Protein AF-0000000073463285 (afdb_homodimer)

Solvent-accessible surface area (backbone atoms only — not comparable to full-atom values): 44184 Å² total; per-residue (Å²): 132,74,85,75,77,77,67,75,42,40,33,30,28,32,29,19,46,49,74,64,23,46,51,51,50,45,48,21,72,75,36,56,69,54,20,36,51,54,31,37,15,20,71,50,61,70,37,37,49,53,52,24,64,75,51,67,31,50,75,93,38,56,27,67,22,61,70,64,43,55,74,70,54,69,84,56,52,29,35,37,43,34,60,62,46,75,44,38,38,62,52,48,65,59,41,42,83,57,63,34,24,36,38,32,41,59,44,65,36,69,43,69,56,40,38,46,45,48,46,56,65,50,52,96,50,91,56,39,65,44,65,49,53,30,57,71,37,7,42,46,49,43,51,52,46,49,47,58,71,68,44,62,27,45,60,72,44,36,37,44,37,35,41,27,44,5,46,67,49,33,47,46,42,36,42,42,34,82,40,6,31,40,90,78,36,30,46,38,61,50,71,66,38,39,52,56,50,33,48,50,47,61,70,49,56,84,56,46,70,38,34,29,32,25,46,58,28,67,60,58,65,29,53,92,61,50,58,74,72,33,64,84,45,63,29,38,92,67,25,84,34,32,90,72,40,63,82,24,33,52,65,59,37,41,47,50,68,75,41,91,58,90,55,92,78,54,57,36,61,77,66,29,95,58,79,45,68,67,47,43,49,47,32,35,72,71,40,61,60,10,46,38,66,31,71,49,77,29,72,29,47,48,32,37,39,36,39,36,31,28,70,74,40,23,38,36,38,40,36,41,33,27,41,30,89,52,65,60,55,31,42,37,38,39,23,12,78,32,14,29,37,46,32,45,73,56,42,35,36,39,38,31,56,63,80,66,46,75,49,76,49,67,52,67,74,79,44,68,57,76,56,11,2,43,49,32,39,43,49,27,47,47,48,14,57,72,65,71,35,56,72,55,58,74,58,51,56,66,57,53,49,52,30,50,50,51,47,52,44,29,52,50,8,36,77,66,60,33,49,34,53,39,56,61,50,52,52,50,54,48,59,69,45,70,111,134,75,86,75,76,77,67,75,42,40,33,30,27,32,30,19,45,49,72,64,23,45,51,50,49,45,48,22,72,75,36,55,68,55,20,35,51,54,31,37,16,20,70,49,62,70,38,36,50,53,52,24,66,76,51,68,31,52,73,92,36,56,28,64,22,61,69,63,42,55,74,70,54,70,84,57,52,28,36,38,42,34,59,62,45,75,46,37,38,62,54,49,65,59,41,42,83,58,65,34,24,36,40,32,42,58,46,66,36,69,42,70,55,41,37,46,45,47,43,56,66,50,52,95,51,90,56,40,63,44,66,49,52,29,57,71,37,7,42,45,50,43,51,51,45,48,48,59,71,68,43,62,26,46,59,73,46,36,35,44,37,36,42,27,42,6,46,65,50,33,47,46,42,34,40,43,35,83,39,6,32,40,90,78,36,31,46,38,60,48,70,66,36,39,52,57,49,33,49,50,46,61,70,47,57,85,57,46,69,37,34,28,32,26,46,58,30,67,61,58,64,29,52,93,60,49,58,75,71,32,65,84,45,63,29,37,91,67,25,83,35,31,89,72,40,63,80,23,33,54,67,60,37,41,46,50,68,76,41,92,57,89,55,91,78,54,56,37,62,78,66,30,96,58,79,44,68,66,48,43,48,46,31,34,73,72,41,59,61,9,46,37,66,31,72,47,78,30,72,31,46,49,31,37,40,38,40,37,30,29,70,74,40,24,36,36,40,39,36,41,34,27,42,30,88,54,65,61,54,30,42,37,38,38,22,11,78,32,13,30,36,45,33,46,74,57,41,34,36,38,37,31,56,62,80,65,46,76,49,76,47,67,52,68,74,80,43,69,56,76,55,11,2,42,49,33,39,43,50,27,48,46,49,14,58,72,65,73,36,55,71,55,59,74,59,49,56,65,58,53,48,51,29,49,48,51,44,52,44,29,51,50,6,38,75,66,60,34,48,33,53,39,57,60,49,53,54,52,53,48,60,68,44,69,112

Nearest PDB structures (foldseek):
  6a3i-assembly1_B  TM=8.211E-01  e=4.403E-23  Pseudarthrobacter phenanthrenivorans Sphe3
  5yab-assembly1_A  TM=8.073E-01  e=1.203E-21  Paracoccus laeviglucosivorans
  6ktk-assembly1_A  TM=8.073E-01  e=1.268E-20  Paracoccus laeviglucosivorans
  1zh8-assembly1_B  TM=8.836E-01  e=2.769E-19  Thermotoga maritima MSB8
  1rye-assembly1_C  TM=8.029E-01  e=6.792E-19  Zymomonas mobilis

InterPro domains:
  IPR000683 Gfo/Idh/MocA-like oxidoreductase, N-terminal [PF01408] (12-133)
  IPR004104 Gfo/Idh/MocA-like oxidoreductase, C-terminal [PF02894] (145-418)
  IPR036291 NAD(P)-binding domain superfamily [SSF51735] (6-160)
  IPR051450 Gfo/Idh/MocA Oxidoreductases [PTHR43377] (6-418)

Sequence (870 aa):
MSIGETSRPVTLAIIGAGQRGSAYAAYAAKYPDLCKVVAVADPWKFRREKMSKMHNVPKENQYDGWKSFSEAGKICDAVAICTMDDTHAEVVSVFAPLGYHILCEKPMANSIKDCVTMVNSVRDTDLIFGIGHVMRYSPYNRAVKEVLESGILGDIINIQHIEPVGWQHFAHSYVRGNWRNEATTSFSLMAKCCHDLDILSYYMGKDAPRRVSSFGSLAHFKPSKKPKEAGNAKRCTDCAYERKCPYSAKKIYLEPVMSDAEDPERWAQHITDVVDIENVGKAIAEGPYGLCVYNGQNDVADNQVVNIEFESGATASITMVAFSEVVCNRSTRIHGTRGELIGNMESFTVFDFSTQEKKTVTPEHEGGGHGGGDLGLARAFVKAVADKDAKHLGVTPEDVLRSHLMVFASEASRKQSKVIDYVEFEKEQKAMYSKMSIGETSRPVTLAIIGAGQRGSAYAAYAAKYPDLCKVVAVADPWKFRREKMSKMHNVPKENQYDGWKSFSEAGKICDAVAICTMDDTHAEVVSVFAPLGYHILCEKPMANSIKDCVTMVNSVRDTDLIFGIGHVMRYSPYNRAVKEVLESGILGDIINIQHIEPVGWQHFAHSYVRGNWRNEATTSFSLMAKCCHDLDILSYYMGKDAPRRVSSFGSLAHFKPSKKPKEAGNAKRCTDCAYERKCPYSAKKIYLEPVMSDAEDPERWAQHITDVVDIENVGKAIAEGPYGLCVYNGQNDVADNQVVNIEFESGATASITMVAFSEVVCNRSTRIHGTRGELIGNMESFTVFDFSTQEKKTVTPEHEGGGHGGGDLGLARAFVKAVADKDAKHLGVTPEDVLRSHLMVFASEASRKQSKVIDYVEFEKEQKAMYSK

Structure (mmCIF, N/CA/C/O backbone):
data_AF-0000000073463285-model_v1
#
loop_
_entity.id
_entity.type
_entity.pdbx_description
1 polymer 'Streptomycin biosynthesis protein StrI'
#
loop_
_atom_site.group_PDB
_atom_site.id
_atom_site.type_symbol
_atom_site.label_atom_id
_atom_site.label_alt_id
_atom_site.label_comp_id
_atom_site.label_asym_id
_atom_site.label_entity_id
_atom_site.label_seq_id
_atom_site.pdbx_PDB_ins_code
_atom_site.Cartn_x
_atom_site.Cartn_y
_atom_site.Cartn_z
_atom_site.occupancy
_atom_site.B_iso_or_equiv
_atom_site.auth_seq_id
_atom_site.auth_comp_id
_atom_site.auth_asym_id
_atom_site.auth_atom_id
_atom_site.pdbx_PDB_model_num
ATOM 1 N N . MET A 1 1 ? -40.125 35.25 6.367 1 26.36 1 MET A N 1
ATOM 2 C CA . MET A 1 1 ? -38.781 35.281 6.926 1 26.36 1 MET A CA 1
ATOM 3 C C . MET A 1 1 ? -38.281 36.719 7.066 1 26.36 1 MET A C 1
ATOM 5 O O . MET A 1 1 ? -38.25 37.469 6.09 1 26.36 1 MET A O 1
ATOM 9 N N . SER A 1 2 ? -38.5 37.406 8.156 1 30.72 2 SER A N 1
ATOM 10 C CA . SER A 1 2 ? -38.094 38.75 8.477 1 30.72 2 SER A CA 1
ATOM 11 C C . SER A 1 2 ? -36.688 39.031 7.945 1 30.72 2 SER A C 1
ATOM 13 O O . SER A 1 2 ? -35.938 38.094 7.66 1 30.72 2 SER A O 1
ATOM 15 N N . ILE A 1 3 ? -36.312 40.344 7.805 1 36.81 3 ILE A N 1
ATOM 16 C CA . ILE A 1 3 ? -35 40.875 7.375 1 36.81 3 ILE A CA 1
ATOM 17 C C . ILE A 1 3 ? -33.906 40.094 8.07 1 36.81 3 ILE A C 1
ATOM 19 O O . ILE A 1 3 ? -33.969 39.844 9.273 1 36.81 3 ILE A O 1
ATOM 23 N N . GLY A 1 4 ? -33 39.375 7.324 1 36.84 4 GLY A N 1
ATOM 24 C CA . GLY A 1 4 ? -31.828 38.562 7.609 1 36.84 4 GLY A CA 1
ATOM 25 C C . GLY A 1 4 ? -30.938 39.188 8.672 1 36.84 4 GLY A C 1
ATOM 26 O O . GLY A 1 4 ? -30.359 40.25 8.469 1 36.84 4 GLY A O 1
ATOM 27 N N . GLU A 1 5 ? -31.266 39.344 9.875 1 40.16 5 GLU A N 1
ATOM 28 C CA . GLU A 1 5 ? -30.359 39.844 10.922 1 40.16 5 GLU A CA 1
ATOM 29 C C . GLU A 1 5 ? -28.906 39.531 10.57 1 40.16 5 GLU A C 1
ATOM 31 O O . GLU A 1 5 ? -28.516 38.375 10.422 1 40.16 5 GLU A O 1
ATOM 36 N N . THR A 1 6 ? -28.234 40.281 9.656 1 49.91 6 THR A N 1
ATOM 37 C CA . THR A 1 6 ? -26.875 40.25 9.133 1 49.91 6 THR A CA 1
ATOM 38 C C . THR A 1 6 ? -25.891 39.875 10.242 1 49.91 6 THR A C 1
ATOM 40 O O . THR A 1 6 ? -25.641 40.688 11.148 1 49.91 6 THR A O 1
ATOM 43 N N . SER A 1 7 ? -25.797 38.688 10.75 1 70.94 7 SER A N 1
ATOM 44 C CA . SER A 1 7 ? -24.922 38.188 11.797 1 70.94 7 SER A CA 1
ATOM 45 C C . SER A 1 7 ? -23.5 38.719 11.625 1 70.94 7 SER A C 1
ATOM 47 O O . SER A 1 7 ? -23.031 38.906 10.5 1 70.94 7 SER A O 1
ATOM 49 N N . ARG A 1 8 ? -23 39.594 12.68 1 91.38 8 ARG A N 1
ATOM 50 C CA . ARG A 1 8 ? -21.641 40.125 12.688 1 91.38 8 ARG A CA 1
ATOM 51 C C . ARG A 1 8 ? -20.625 39.062 12.383 1 91.38 8 ARG A C 1
ATOM 53 O O . ARG A 1 8 ? -20.875 37.875 12.609 1 91.38 8 ARG A O 1
ATOM 60 N N . PRO A 1 9 ? -19.609 39.5 11.727 1 97.62 9 PRO A N 1
ATOM 61 C CA . PRO A 1 9 ? -18.562 38.5 11.461 1 97.62 9 PRO A CA 1
ATOM 62 C C . PRO A 1 9 ? -18 37.875 12.742 1 97.62 9 PRO A C 1
ATOM 64 O O . PRO A 1 9 ? -18 38.531 13.797 1 97.62 9 PRO A O 1
ATOM 67 N N . VAL A 1 10 ? -17.609 36.719 12.609 1 98.56 10 VAL A N 1
ATOM 68 C CA . VAL A 1 10 ? -16.875 36.062 13.688 1 98.56 10 VAL A CA 1
ATOM 69 C C . VAL A 1 10 ? -15.516 36.75 13.867 1 98.56 10 VAL A C 1
ATOM 71 O O . VAL A 1 10 ? -14.773 36.938 12.898 1 98.56 10 VAL A O 1
ATOM 74 N N . THR A 1 11 ? -15.234 37.219 15.055 1 98.69 11 THR A N 1
ATOM 75 C CA . THR A 1 11 ? -13.945 37.844 15.336 1 98.69 11 THR A CA 1
ATOM 76 C C . THR A 1 11 ? -12.93 36.781 15.781 1 98.69 11 THR A C 1
ATOM 78 O O . THR A 1 11 ? -13.234 35.938 16.625 1 98.69 11 THR A O 1
ATOM 81 N N . LEU A 1 12 ? -11.75 36.812 15.148 1 98.69 12 LEU A N 1
ATOM 82 C CA . LEU A 1 12 ? -10.75 35.781 15.297 1 98.69 12 LEU A CA 1
ATOM 83 C C . LEU A 1 12 ? -9.398 36.344 15.703 1 98.69 12 LEU A C 1
ATOM 85 O O . LEU A 1 12 ? -8.969 37.375 15.156 1 98.69 12 LEU A O 1
ATOM 89 N N . ALA A 1 13 ? -8.781 35.812 16.703 1 98.81 13 ALA A N 1
ATOM 90 C CA . ALA A 1 13 ? -7.387 36.094 17.016 1 98.81 13 ALA A CA 1
ATOM 91 C C . ALA A 1 13 ? -6.469 35 16.5 1 98.81 13 ALA A C 1
ATOM 93 O O . ALA A 1 13 ? -6.797 33.812 16.594 1 98.81 13 ALA A O 1
ATOM 94 N N . ILE A 1 14 ? -5.297 35.375 15.984 1 98.81 14 ILE A N 1
ATOM 95 C CA . ILE A 1 14 ? -4.309 34.438 15.492 1 98.81 14 ILE A CA 1
ATOM 96 C C . ILE A 1 14 ? -3.164 34.312 16.484 1 98.81 14 ILE A C 1
ATOM 98 O O . ILE A 1 14 ? -2.465 35.281 16.781 1 98.81 14 ILE A O 1
ATOM 102 N N . ILE A 1 15 ? -3.045 33.125 17.062 1 98.62 15 ILE A N 1
ATOM 103 C CA . ILE A 1 15 ? -1.922 32.812 17.938 1 98.62 15 ILE A CA 1
ATOM 104 C C . ILE A 1 15 ? -0.877 32.031 17.156 1 98.62 15 ILE A C 1
ATOM 106 O O . ILE A 1 15 ? -1.011 30.797 16.984 1 98.62 15 ILE A O 1
ATOM 110 N N . GLY A 1 16 ? 0.215 32.594 16.828 1 97.94 16 GLY A N 1
ATOM 111 C CA . GLY A 1 16 ? 1.16 32.094 15.852 1 97.94 16 GLY A CA 1
ATOM 112 C C . GLY A 1 16 ? 0.896 32.594 14.445 1 97.94 16 GLY A C 1
ATOM 113 O O . GLY A 1 16 ? 0.058 32.031 13.727 1 97.94 16 GLY A O 1
ATOM 114 N N . ALA A 1 17 ? 1.699 33.594 14.016 1 96.56 17 ALA A N 1
ATOM 115 C CA . ALA A 1 17 ? 1.455 34.281 12.758 1 96.56 17 ALA A CA 1
ATOM 116 C C . ALA A 1 17 ? 2.391 33.781 11.664 1 96.56 17 ALA A C 1
ATOM 118 O O . ALA A 1 17 ? 2.807 34.562 10.789 1 96.56 17 ALA A O 1
ATOM 119 N N . GLY A 1 18 ? 2.77 32.5 11.789 1 92.06 18 GLY A N 1
ATOM 120 C CA . GLY A 1 18 ? 3.539 31.859 10.734 1 92.06 18 GLY A CA 1
ATOM 121 C C . GLY A 1 18 ? 2.684 31.406 9.57 1 92.06 18 GLY A C 1
ATOM 122 O O . GLY A 1 18 ? 1.684 32.031 9.234 1 92.06 18 GLY A O 1
ATOM 123 N N . GLN A 1 19 ? 3.156 30.391 8.938 1 88.38 19 GLN A N 1
ATOM 124 C CA . GLN A 1 19 ? 2.502 29.891 7.734 1 88.38 19 GLN A CA 1
ATOM 125 C C . GLN A 1 19 ? 1.073 29.438 8.031 1 88.38 19 GLN A C 1
ATOM 127 O O . GLN A 1 19 ? 0.141 29.797 7.312 1 88.38 19 GLN A O 1
ATOM 132 N N . ARG A 1 20 ? 0.897 28.672 9.117 1 92.5 20 ARG A N 1
ATOM 133 C CA . ARG A 1 20 ? -0.419 28.125 9.414 1 92.5 20 ARG A CA 1
ATOM 134 C C . ARG A 1 20 ? -1.378 29.203 9.883 1 92.5 20 ARG A C 1
ATOM 136 O O . ARG A 1 20 ? -2.555 29.203 9.516 1 92.5 20 ARG A O 1
ATOM 143 N N . GLY A 1 21 ? -0.869 30.109 10.742 1 95.12 21 GLY A N 1
ATOM 144 C CA . GLY A 1 21 ? -1.697 31.234 11.133 1 95.12 21 GLY A CA 1
ATOM 145 C C . GLY A 1 21 ? -2.166 32.062 9.961 1 95.12 21 GLY A C 1
ATOM 146 O O . GLY A 1 21 ? -3.328 32.469 9.906 1 95.12 21 GLY A O 1
ATOM 147 N N . SER A 1 22 ? -1.313 32.25 9.016 1 92.94 22 SER A N 1
ATOM 148 C CA . SER A 1 22 ? -1.64 33.031 7.82 1 92.94 22 SER A CA 1
ATOM 149 C C . SER A 1 22 ? -2.682 32.312 6.969 1 92.94 22 SER A C 1
ATOM 151 O O . SER A 1 22 ? -3.525 32.938 6.34 1 92.94 22 SER A O 1
ATOM 153 N N . ALA A 1 23 ? -2.609 31.016 6.965 1 91.81 23 ALA A N 1
ATOM 154 C CA . ALA A 1 23 ? -3.562 30.234 6.176 1 91.81 23 ALA A CA 1
ATOM 155 C C . ALA A 1 23 ? -4.984 30.406 6.703 1 91.81 23 ALA A C 1
ATOM 157 O O . ALA A 1 23 ? -5.922 30.594 5.926 1 91.81 23 ALA A O 1
ATOM 158 N N . TYR A 1 24 ? -5.176 30.391 7.988 1 94.25 24 TYR A N 1
ATOM 159 C CA . TYR A 1 24 ? -6.5 30.578 8.57 1 94.25 24 TYR A CA 1
ATOM 160 C C . TYR A 1 24 ? -6.953 32.031 8.453 1 94.25 24 TYR A C 1
ATOM 162 O O . TYR A 1 24 ? -8.125 32.281 8.203 1 94.25 24 TYR A O 1
ATOM 170 N N . ALA A 1 25 ? -6.016 32.938 8.586 1 96.25 25 ALA A N 1
ATOM 171 C CA . ALA A 1 25 ? -6.324 34.375 8.461 1 96.25 25 ALA A CA 1
ATOM 172 C C . ALA A 1 25 ? -6.762 34.719 7.043 1 96.25 25 ALA A C 1
ATOM 174 O O . ALA A 1 25 ? -7.523 35.656 6.836 1 96.25 25 ALA A O 1
ATOM 175 N N . ALA A 1 26 ? -6.277 33.938 6.117 1 94.56 26 ALA A N 1
ATOM 176 C CA . ALA A 1 26 ? -6.605 34.188 4.715 1 94.56 26 ALA A CA 1
ATOM 177 C C . ALA A 1 26 ? -8.109 34.094 4.48 1 94.56 26 ALA A C 1
ATOM 179 O O . ALA A 1 26 ? -8.656 34.781 3.617 1 94.56 26 ALA A O 1
ATOM 180 N N . TYR A 1 27 ? -8.758 33.25 5.215 1 95 27 TYR A N 1
ATOM 181 C CA . TYR A 1 27 ? -10.211 33.156 5.105 1 95 27 TYR A CA 1
ATOM 182 C C . TYR A 1 27 ? -10.867 34.5 5.422 1 95 27 TYR A C 1
ATOM 184 O O . TYR A 1 27 ? -11.812 34.906 4.746 1 95 27 TYR A O 1
ATOM 192 N N . ALA A 1 28 ? -10.414 35.219 6.445 1 96.5 28 ALA A N 1
ATOM 193 C CA . ALA A 1 28 ? -10.953 36.5 6.844 1 96.5 28 ALA A CA 1
ATOM 194 C C . ALA A 1 28 ? -10.711 37.562 5.766 1 96.5 28 ALA A C 1
ATOM 196 O O . ALA A 1 28 ? -11.531 38.438 5.559 1 96.5 28 ALA A O 1
ATOM 197 N N . ALA A 1 29 ? -9.555 37.438 5.16 1 95.5 29 ALA A N 1
ATOM 198 C CA . ALA A 1 29 ? -9.258 38.344 4.07 1 95.5 29 ALA A CA 1
ATOM 199 C C . ALA A 1 29 ? -10.203 38.156 2.893 1 95.5 29 ALA A C 1
ATOM 201 O O . ALA A 1 29 ? -10.656 39.094 2.266 1 95.5 29 ALA A O 1
ATOM 202 N N . LYS A 1 30 ? -10.508 36.938 2.625 1 94.25 30 LYS A N 1
ATOM 203 C CA . LYS A 1 30 ? -11.344 36.594 1.487 1 94.25 30 LYS A CA 1
ATOM 204 C C . LYS A 1 30 ? -12.82 36.875 1.786 1 94.25 30 LYS A C 1
ATOM 206 O O . LYS A 1 30 ? -13.578 37.219 0.892 1 94.25 30 LYS A O 1
ATOM 211 N N . TYR A 1 31 ? -13.211 36.625 3.045 1 95.56 31 TYR A N 1
ATOM 212 C CA . TYR A 1 31 ? -14.602 36.781 3.441 1 95.56 31 TYR A CA 1
ATOM 213 C C . TYR A 1 31 ? -14.727 37.656 4.68 1 95.56 31 TYR A C 1
ATOM 215 O O . TYR A 1 31 ? -15.18 37.219 5.734 1 95.56 31 TYR A O 1
ATOM 223 N N . PRO A 1 32 ? -14.531 38.938 4.574 1 95.62 32 PRO A N 1
ATOM 224 C CA . PRO A 1 32 ? -14.492 39.844 5.723 1 95.62 32 PRO A CA 1
ATOM 225 C C . PRO A 1 32 ? -15.859 40 6.395 1 95.62 32 PRO A C 1
ATOM 227 O O . PRO A 1 32 ? -15.93 40.375 7.562 1 95.62 32 PRO A O 1
ATOM 230 N N . ASP A 1 33 ? -16.922 39.656 5.672 1 96.81 33 ASP A N 1
ATOM 231 C CA . ASP A 1 33 ? -18.266 39.75 6.246 1 96.81 33 ASP A CA 1
ATOM 232 C C . ASP A 1 33 ? -18.562 38.562 7.148 1 96.81 33 ASP A C 1
ATOM 234 O O . ASP A 1 33 ? -19.5 38.625 7.957 1 96.81 33 ASP A O 1
ATOM 238 N N . LEU A 1 34 ? -17.766 37.531 7.02 1 97.5 34 LEU A N 1
ATOM 239 C CA . LEU A 1 34 ? -18.016 36.344 7.789 1 97.5 34 LEU A CA 1
ATOM 240 C C . LEU A 1 34 ? -17.031 36.188 8.938 1 97.5 34 LEU A C 1
ATOM 242 O O . LEU A 1 34 ? -17.344 35.594 9.969 1 97.5 34 LEU A O 1
ATOM 246 N N . CYS A 1 35 ? -15.828 36.75 8.727 1 98.12 35 CYS A N 1
ATOM 247 C CA . CYS A 1 35 ? -14.758 36.562 9.695 1 98.12 35 CYS A CA 1
ATOM 248 C C . CYS A 1 35 ? -13.812 37.781 9.672 1 98.12 35 CYS A C 1
ATOM 250 O O . CYS A 1 35 ? -13.484 38.281 8.602 1 98.12 35 CYS A O 1
ATOM 252 N N . LYS A 1 36 ? -13.359 38.156 10.805 1 98.38 36 LYS A N 1
ATOM 253 C CA . LYS A 1 36 ? -12.406 39.281 10.906 1 98.38 36 LYS A CA 1
ATOM 254 C C . LYS A 1 36 ? -11.297 38.938 11.906 1 98.38 36 LYS A C 1
ATOM 256 O O . LYS A 1 36 ? -11.57 38.562 13.039 1 98.38 36 LYS A O 1
ATOM 261 N N . VAL A 1 37 ? -10.047 39.125 11.477 1 98.69 37 VAL A N 1
ATOM 262 C CA . VAL A 1 37 ? -8.914 39 12.383 1 98.69 37 VAL A CA 1
ATOM 263 C C . VAL A 1 37 ? -8.75 40.281 13.188 1 98.69 37 VAL A C 1
ATOM 265 O O . VAL A 1 37 ? -8.531 41.375 12.617 1 98.69 37 VAL A O 1
ATOM 268 N N . VAL A 1 38 ? -8.812 40.188 14.5 1 98.44 38 VAL A N 1
ATOM 269 C CA . VAL A 1 38 ? -8.867 41.406 15.281 1 98.44 38 VAL A CA 1
ATOM 270 C C . VAL A 1 38 ? -7.668 41.469 16.234 1 98.44 38 VAL A C 1
ATOM 272 O O . VAL A 1 38 ? -7.406 42.5 16.844 1 98.44 38 VAL A O 1
ATOM 275 N N . ALA A 1 39 ? -6.957 40.375 16.375 1 98.75 39 ALA A N 1
ATOM 276 C CA . ALA A 1 39 ? -5.777 40.312 17.234 1 98.75 39 ALA A CA 1
ATOM 277 C C . ALA A 1 39 ? -4.762 39.312 16.703 1 98.75 39 ALA A C 1
ATOM 279 O O . ALA A 1 39 ? -5.125 38.375 15.992 1 98.75 39 ALA A O 1
ATOM 280 N N . VAL A 1 40 ? -3.484 39.531 17.031 1 98.75 40 VAL A N 1
ATOM 281 C CA . VAL A 1 40 ? -2.408 38.625 16.641 1 98.75 40 VAL A CA 1
ATOM 282 C C . VAL A 1 40 ? -1.383 38.531 17.766 1 98.75 40 VAL A C 1
ATOM 284 O O . VAL A 1 40 ? -1.08 39.531 18.422 1 98.75 40 VAL A O 1
ATOM 287 N N . ALA A 1 41 ? -0.985 37.344 18.062 1 98.62 41 ALA A N 1
ATOM 288 C CA . ALA A 1 41 ? 0.084 37.094 19.031 1 98.62 41 ALA A CA 1
ATOM 289 C C . ALA A 1 41 ? 1.203 36.25 18.391 1 98.62 41 ALA A C 1
ATOM 291 O O . ALA A 1 41 ? 0.971 35.156 17.922 1 98.62 41 ALA A O 1
ATOM 292 N N . ASP A 1 42 ? 2.396 36.75 18.312 1 97.75 42 ASP A N 1
ATOM 293 C CA . ASP A 1 42 ? 3.592 36.062 17.828 1 97.75 42 ASP A CA 1
ATOM 294 C C . ASP A 1 42 ? 4.855 36.719 18.391 1 97.75 42 ASP A C 1
ATOM 296 O O . ASP A 1 42 ? 4.965 37.938 18.453 1 97.75 42 ASP A O 1
ATOM 300 N N . PRO A 1 43 ? 5.797 35.844 18.812 1 96.06 43 PRO A N 1
ATOM 301 C CA . PRO A 1 43 ? 7.023 36.406 19.375 1 96.06 43 PRO A CA 1
ATOM 302 C C . PRO A 1 43 ? 7.887 37.094 18.312 1 96.06 43 PRO A C 1
ATOM 304 O O . PRO A 1 43 ? 8.727 37.938 18.641 1 96.06 43 PRO A O 1
ATOM 307 N N . TRP A 1 44 ? 7.742 36.719 17.094 1 93.88 44 TRP A N 1
ATOM 308 C CA . TRP A 1 44 ? 8.516 37.312 16.016 1 93.88 44 TRP A CA 1
ATOM 309 C C . TRP A 1 44 ? 7.836 38.594 15.508 1 93.88 44 TRP A C 1
ATOM 311 O O . TRP A 1 44 ? 6.785 38.531 14.867 1 93.88 44 TRP A O 1
ATOM 321 N N . LYS A 1 45 ? 8.516 39.688 15.664 1 94.88 45 LYS A N 1
ATOM 322 C CA . LYS A 1 45 ? 7.957 41 15.359 1 94.88 45 LYS A CA 1
ATOM 323 C C . LYS A 1 45 ? 7.59 41.094 13.883 1 94.88 45 LYS A C 1
ATOM 325 O O . LYS A 1 45 ? 6.527 41.625 13.539 1 94.88 45 LYS A O 1
ATOM 330 N N . PHE A 1 46 ? 8.445 40.562 13.062 1 93 46 PHE A N 1
ATOM 331 C CA . PHE A 1 46 ? 8.227 40.656 11.625 1 93 46 PHE A CA 1
ATOM 332 C C . PHE A 1 46 ? 6.918 39.969 11.234 1 93 46 PHE A C 1
ATOM 334 O O . PHE A 1 46 ? 6.137 40.531 10.461 1 93 46 PHE A O 1
ATOM 341 N N . ARG A 1 47 ? 6.629 38.844 11.828 1 94.19 47 ARG A N 1
ATOM 342 C CA . ARG A 1 47 ? 5.43 38.094 11.5 1 94.19 47 ARG A CA 1
ATOM 343 C C . ARG A 1 47 ? 4.18 38.781 12.047 1 94.19 47 ARG A C 1
ATOM 345 O O . ARG A 1 47 ? 3.15 38.812 11.375 1 94.19 47 ARG A O 1
ATOM 352 N N . ARG A 1 48 ? 4.281 39.25 13.219 1 95.5 48 ARG A N 1
ATOM 353 C CA . ARG A 1 48 ? 3.178 39.969 13.828 1 95.5 48 ARG A CA 1
ATOM 354 C C . ARG A 1 48 ? 2.801 41.188 13 1 95.5 48 ARG A C 1
ATOM 356 O O . ARG A 1 48 ? 1.62 41.438 12.742 1 95.5 48 ARG A O 1
ATOM 363 N N . GLU A 1 49 ? 3.824 41.906 12.555 1 95.94 49 GLU A N 1
ATOM 364 C CA . GLU A 1 49 ? 3.594 43.156 11.797 1 95.94 49 GLU A CA 1
ATOM 365 C C . GLU A 1 49 ? 3.002 42.844 10.43 1 95.94 49 GLU A C 1
ATOM 367 O O . GLU A 1 49 ? 2.107 43.562 9.961 1 95.94 49 GLU A O 1
ATOM 372 N N . LYS A 1 50 ? 3.545 41.844 9.844 1 95.12 50 LYS A N 1
ATOM 373 C CA . LYS A 1 50 ? 3.016 41.438 8.539 1 95.12 50 LYS A CA 1
ATOM 374 C C . LYS A 1 50 ? 1.533 41.094 8.641 1 95.12 50 LYS A C 1
ATOM 376 O O . LYS A 1 50 ? 0.726 41.562 7.832 1 95.12 50 LYS A O 1
ATOM 381 N N . MET A 1 51 ? 1.156 40.281 9.633 1 96.69 51 MET A N 1
ATOM 382 C CA . MET A 1 51 ? -0.226 39.875 9.875 1 96.69 51 MET A CA 1
ATOM 383 C C . MET A 1 51 ? -1.094 41.094 10.203 1 96.69 51 MET A C 1
ATOM 385 O O . MET A 1 51 ? -2.209 41.219 9.695 1 96.69 51 MET A O 1
ATOM 389 N N . SER A 1 52 ? -0.565 41.969 10.969 1 97.69 52 SER A N 1
ATOM 390 C CA . SER A 1 52 ? -1.302 43.156 11.406 1 97.69 52 SER A CA 1
ATOM 391 C C . SER A 1 52 ? -1.592 44.094 10.234 1 97.69 52 SER A C 1
ATOM 393 O O . SER A 1 52 ? -2.68 44.656 10.148 1 97.69 52 SER A O 1
ATOM 395 N N . LYS A 1 53 ? -0.617 44.219 9.398 1 97.19 53 LYS A N 1
ATOM 396 C CA . LYS A 1 53 ? -0.788 45.094 8.234 1 97.19 53 LYS A CA 1
ATOM 397 C C . LYS A 1 53 ? -1.837 44.531 7.281 1 97.19 53 LYS A C 1
ATOM 399 O O . LYS A 1 53 ? -2.693 45.25 6.785 1 97.19 53 LYS A O 1
ATOM 404 N N . MET A 1 54 ? -1.791 43.281 7.105 1 96.62 54 MET A N 1
ATOM 405 C CA . MET A 1 54 ? -2.678 42.625 6.152 1 96.62 54 MET A CA 1
ATOM 406 C C . MET A 1 54 ? -4.125 42.688 6.633 1 96.62 54 MET A C 1
ATOM 408 O O . MET A 1 54 ? -5.047 42.781 5.82 1 96.62 54 MET A O 1
ATOM 412 N N . HIS A 1 55 ? -4.348 42.625 7.941 1 97.94 55 HIS A N 1
ATOM 413 C CA . HIS A 1 55 ? -5.703 42.469 8.453 1 97.94 55 HIS A CA 1
ATOM 414 C C . HIS A 1 55 ? -6.133 43.688 9.273 1 97.94 55 HIS A C 1
ATOM 416 O O . HIS A 1 55 ? -7.188 43.656 9.914 1 97.94 55 HIS A O 1
ATOM 422 N N . ASN A 1 56 ? -5.293 44.719 9.273 1 97.44 56 ASN A N 1
ATOM 423 C CA . ASN A 1 56 ? -5.574 45.969 9.961 1 97.44 56 ASN A CA 1
ATOM 424 C C . ASN A 1 56 ? -5.809 45.75 11.453 1 97.44 56 ASN A C 1
ATOM 426 O O . ASN A 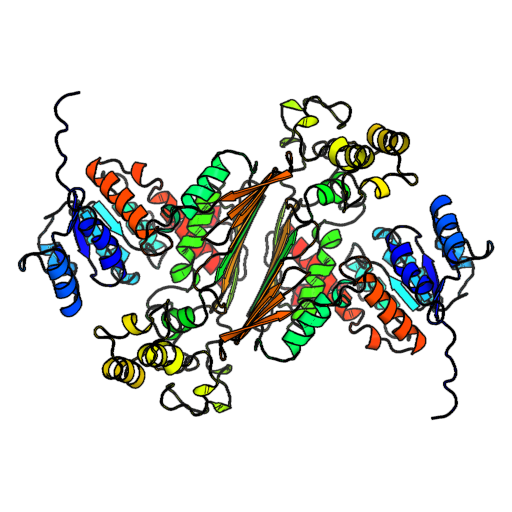1 56 ? -6.793 46.25 12.008 1 97.44 56 ASN A O 1
ATOM 430 N N . V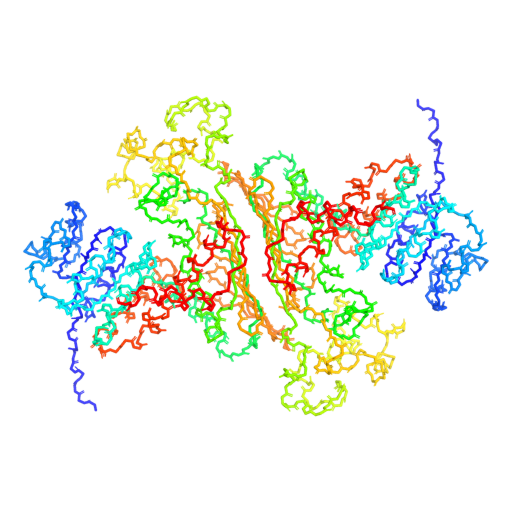AL A 1 57 ? -4.965 44.969 12.008 1 98.44 57 VAL A N 1
ATOM 431 C CA . VAL A 1 57 ? -5.023 44.75 13.445 1 98.44 57 VAL A CA 1
ATOM 432 C C . VAL A 1 57 ? -4.426 45.938 14.188 1 98.44 57 VAL A C 1
ATOM 434 O O . VAL A 1 57 ? -3.275 46.312 13.945 1 98.44 57 VAL A O 1
ATOM 437 N N . PRO A 1 58 ? -5.156 46.562 15 1 97.38 58 PRO A N 1
ATOM 438 C CA . PRO A 1 58 ? -4.621 47.75 15.711 1 97.38 58 PRO A CA 1
ATOM 439 C C . PRO A 1 58 ? -3.445 47.375 16.625 1 97.38 58 PRO A C 1
ATOM 441 O O . PRO A 1 58 ? -3.328 46.25 17.062 1 97.38 58 PRO A O 1
ATOM 444 N N . LYS A 1 59 ? -2.629 48.312 16.938 1 97.12 59 LYS A N 1
ATOM 445 C CA . LYS A 1 59 ? -1.4 48.125 17.703 1 97.12 59 LYS A CA 1
ATOM 446 C C . LYS A 1 59 ? -1.699 47.531 19.094 1 97.12 59 LYS A C 1
ATOM 448 O O . LYS A 1 59 ? -0.93 46.719 19.609 1 97.12 59 LYS A O 1
ATOM 453 N N . GLU A 1 60 ? -2.807 47.969 19.688 1 96.81 60 GLU A N 1
ATOM 454 C CA . GLU A 1 60 ? -3.158 47.562 21.031 1 96.81 60 GLU A CA 1
ATOM 455 C C . GLU A 1 60 ? -3.531 46.062 21.062 1 96.81 60 GLU A C 1
ATOM 457 O O . GLU A 1 60 ? -3.586 45.469 22.141 1 96.81 60 GLU A O 1
ATOM 462 N N . ASN A 1 61 ? -3.811 45.469 19.891 1 98.38 61 ASN A N 1
ATOM 463 C CA . ASN A 1 61 ? -4.199 44.062 19.812 1 98.38 61 ASN A CA 1
ATOM 464 C C . ASN A 1 61 ? -3.098 43.219 19.203 1 98.38 61 ASN A C 1
ATOM 466 O O . ASN A 1 61 ? -3.365 42.125 18.688 1 98.38 61 ASN A O 1
ATOM 470 N N . GLN A 1 62 ? -1.886 43.75 19.188 1 98.44 62 GLN A N 1
ATOM 471 C CA . GLN A 1 62 ? -0.69 43 18.766 1 98.44 62 GLN A CA 1
ATOM 472 C C . GLN A 1 62 ? 0.138 42.594 19.984 1 98.44 62 GLN A C 1
ATOM 474 O O . GLN A 1 62 ? 0.599 43.438 20.75 1 98.44 62 GLN A O 1
ATOM 479 N N . TYR A 1 63 ? 0.257 41.312 20.172 1 98.5 63 TYR A N 1
ATOM 480 C CA . TYR A 1 63 ? 0.899 40.781 21.359 1 98.5 63 TYR A CA 1
ATOM 481 C C . TYR A 1 63 ? 2.172 40.031 21.016 1 98.5 63 TYR A C 1
ATOM 483 O O . TYR A 1 63 ? 2.244 39.375 19.969 1 98.5 63 TYR A O 1
ATOM 491 N N . ASP A 1 64 ? 3.17 40 21.828 1 97.31 64 ASP A N 1
ATOM 492 C CA . ASP A 1 64 ? 4.453 39.344 21.562 1 97.31 64 ASP A CA 1
ATOM 493 C C . ASP A 1 64 ? 4.414 37.875 21.906 1 97.31 64 ASP A C 1
ATOM 495 O O . ASP A 1 64 ? 5.449 37.188 21.922 1 97.31 64 ASP A O 1
ATOM 499 N N . GLY A 1 65 ? 3.225 37.375 22.25 1 97.56 65 GLY A N 1
ATOM 500 C CA . GLY A 1 65 ? 3.008 35.969 22.531 1 97.56 65 GLY A CA 1
ATOM 501 C C . GLY A 1 65 ? 1.639 35.656 23.109 1 97.56 65 GLY A C 1
ATOM 502 O O . GLY A 1 65 ? 0.897 36.594 23.453 1 97.56 65 GLY A O 1
ATOM 503 N N . TRP A 1 66 ? 1.328 34.375 23.203 1 97.69 66 TRP A N 1
ATOM 504 C CA . TRP A 1 66 ? -0.014 34 23.641 1 97.69 66 TRP A CA 1
ATOM 505 C C . TRP A 1 66 ? -0.216 34.281 25.125 1 97.69 66 TRP A C 1
ATOM 507 O O . TRP A 1 66 ? -1.336 34.562 25.562 1 97.69 66 TRP A O 1
ATOM 517 N N . LYS A 1 67 ? 0.875 34.281 25.938 1 97.69 67 LYS A N 1
ATOM 518 C CA . LYS A 1 67 ? 0.745 34.562 27.359 1 97.69 67 LYS A CA 1
ATOM 519 C C . LYS A 1 67 ? 0.305 36 27.578 1 97.69 67 LYS A C 1
ATOM 521 O O . LYS A 1 67 ? -0.606 36.281 28.359 1 97.69 67 LYS A O 1
ATOM 526 N N . SER A 1 68 ? 1.021 36.906 26.828 1 97.56 68 SER A N 1
ATOM 527 C CA . SER A 1 68 ? 0.632 38.312 26.922 1 97.56 68 SER A CA 1
ATOM 528 C C . SER A 1 68 ? -0.8 38.531 26.438 1 97.56 68 SER A C 1
ATOM 530 O O . SER A 1 68 ? -1.549 39.312 27.031 1 97.56 68 SER A O 1
ATOM 532 N N . PHE A 1 69 ? -1.202 37.906 25.438 1 98.31 69 PHE A N 1
ATOM 533 C CA . PHE A 1 69 ? -2.555 38 24.906 1 98.31 69 PHE A CA 1
ATOM 534 C C . PHE A 1 69 ? -3.578 37.5 25.922 1 98.31 69 PHE A C 1
ATOM 536 O O . PHE A 1 69 ? -4.641 38.094 26.094 1 98.31 69 PHE A O 1
ATOM 543 N N . SER A 1 70 ? -3.281 36.406 26.594 1 97.94 70 SER A N 1
ATOM 544 C CA . SER A 1 70 ? -4.227 35.812 27.531 1 97.94 70 SER A CA 1
ATOM 545 C C . SER A 1 70 ? -4.543 36.75 28.672 1 97.94 70 SER A C 1
ATOM 547 O O . SER A 1 70 ? -5.621 36.688 29.266 1 97.94 70 SER A O 1
ATOM 549 N N . GLU A 1 71 ? -3.637 37.656 28.984 1 97.5 71 GLU A N 1
ATOM 550 C CA . GLU A 1 71 ? -3.83 38.625 30.062 1 97.5 71 GLU A CA 1
ATOM 551 C C . GLU A 1 71 ? -4.926 39.625 29.703 1 97.5 71 GLU A C 1
ATOM 553 O O . GLU A 1 71 ? -5.488 40.25 30.594 1 97.5 71 GLU A O 1
ATOM 558 N N . ALA A 1 72 ? -5.203 39.781 28.469 1 96.94 72 ALA A N 1
ATOM 559 C CA . ALA A 1 72 ? -6.219 40.719 28.016 1 96.94 72 ALA A CA 1
ATOM 560 C C . ALA A 1 72 ? -7.625 40.156 28.25 1 96.94 72 ALA A C 1
ATOM 562 O O . ALA A 1 72 ? -8.617 40.875 28.094 1 96.94 72 ALA A O 1
ATOM 563 N N . GLY A 1 73 ? -7.773 38.906 28.672 1 96.88 73 GLY A N 1
ATOM 564 C CA . GLY A 1 73 ? -9.078 38.281 28.781 1 96.88 73 GLY A CA 1
ATOM 565 C C . GLY A 1 73 ? -9.711 37.969 27.438 1 96.88 73 GLY A C 1
ATOM 566 O O . GLY A 1 73 ? -9.008 37.781 26.438 1 96.88 73 GLY A O 1
ATOM 567 N N . LYS A 1 74 ? -10.969 37.75 27.375 1 97.81 74 LYS A N 1
ATOM 568 C CA . LYS A 1 74 ? -11.648 37.438 26.109 1 97.81 74 LYS A CA 1
ATOM 569 C C . LYS A 1 74 ? -12.031 38.719 25.375 1 97.81 74 LYS A C 1
ATOM 571 O O . LYS A 1 74 ? -12.914 39.469 25.812 1 97.81 74 LYS A O 1
ATOM 576 N N . ILE A 1 75 ? -11.414 38.938 24.25 1 96.88 75 ILE A N 1
ATOM 577 C CA . ILE A 1 75 ? -11.703 40.188 23.562 1 96.88 75 ILE A CA 1
ATOM 578 C C . ILE A 1 75 ? -12.305 39.906 22.188 1 96.88 75 ILE A C 1
ATOM 580 O O . ILE A 1 75 ? -12.648 40.812 21.438 1 96.88 75 ILE A O 1
ATOM 584 N N . CYS A 1 76 ? -12.414 38.688 21.781 1 97.88 76 CYS A N 1
ATOM 585 C CA . CYS A 1 76 ? -13.023 38.25 20.531 1 97.88 76 CYS A CA 1
ATOM 586 C C . CYS A 1 76 ? -13.656 36.875 20.656 1 97.88 76 CYS A C 1
ATOM 588 O O . CYS A 1 76 ? -13.664 36.312 21.75 1 97.88 76 CYS A O 1
ATOM 590 N N . ASP A 1 77 ? -14.234 36.344 19.578 1 98.44 77 ASP A N 1
ATOM 591 C CA . ASP A 1 77 ? -15.047 35.156 19.656 1 98.44 77 ASP A CA 1
ATOM 592 C C . ASP A 1 77 ? -14.172 33.906 19.75 1 98.44 77 ASP A C 1
ATOM 594 O O . ASP A 1 77 ? -14.492 32.969 20.5 1 98.44 77 ASP A O 1
ATOM 598 N N . ALA A 1 78 ? -13.117 33.875 18.922 1 98.75 78 ALA A N 1
ATOM 599 C CA . ALA A 1 78 ? -12.383 32.625 18.75 1 98.75 78 ALA A CA 1
ATOM 600 C C . ALA A 1 78 ? -10.891 32.906 18.594 1 98.75 78 ALA A C 1
ATOM 602 O O . ALA A 1 78 ? -10.469 34.031 18.312 1 98.75 78 ALA A O 1
ATOM 603 N N . VAL A 1 79 ? -10.109 31.844 18.828 1 98.75 79 VAL A N 1
ATOM 604 C CA . VAL A 1 79 ? -8.672 31.875 18.594 1 98.75 79 VAL A CA 1
ATOM 605 C C . VAL A 1 79 ? -8.281 30.734 17.656 1 98.75 79 VAL A C 1
ATOM 607 O O . VAL A 1 79 ? -8.836 29.641 17.719 1 98.75 79 VAL A O 1
ATOM 610 N N . ALA A 1 80 ? -7.395 31 16.734 1 98.69 80 ALA A N 1
ATOM 611 C CA . ALA A 1 80 ? -6.66 29.984 16 1 98.69 80 ALA A CA 1
ATOM 612 C C . ALA A 1 80 ? -5.273 29.766 16.594 1 98.69 80 ALA A C 1
ATOM 614 O O . ALA A 1 80 ? -4.434 30.656 16.578 1 98.69 80 ALA A O 1
ATOM 615 N N . ILE A 1 81 ? -5.078 28.625 17.156 1 98.62 81 ILE A N 1
ATOM 616 C CA . ILE A 1 81 ? -3.807 28.281 17.781 1 98.62 81 ILE A CA 1
ATOM 617 C C . ILE A 1 81 ? -2.893 27.609 16.766 1 98.62 81 ILE A C 1
ATOM 619 O O . ILE A 1 81 ? -3.088 26.438 16.422 1 98.62 81 ILE A O 1
ATOM 623 N N . CYS A 1 82 ? -1.865 28.328 16.328 1 97.81 82 CYS A N 1
ATOM 624 C CA . CYS A 1 82 ? -0.967 27.891 15.266 1 97.81 82 CYS A CA 1
ATOM 625 C C . CYS A 1 82 ? 0.486 27.953 15.719 1 97.81 82 CYS A C 1
ATOM 627 O O . CYS A 1 82 ? 1.375 28.281 14.93 1 97.81 82 CYS A O 1
ATOM 629 N N . THR A 1 83 ? 0.691 27.719 17.016 1 95.88 83 THR A N 1
ATOM 630 C CA . THR A 1 83 ? 2.035 27.625 17.578 1 95.88 83 THR A CA 1
ATOM 631 C C . THR A 1 83 ? 2.629 26.234 17.344 1 95.88 83 THR A C 1
ATOM 633 O O . THR A 1 83 ? 2.043 25.422 16.625 1 95.88 83 THR A O 1
ATOM 636 N N . MET A 1 84 ? 3.816 26.016 17.812 1 92.81 84 MET A N 1
ATOM 637 C CA . MET A 1 84 ? 4.441 24.703 17.703 1 92.81 84 MET A CA 1
ATOM 638 C C . MET A 1 84 ? 3.656 23.656 18.5 1 92.81 84 MET A C 1
ATOM 640 O O . MET A 1 84 ? 3.057 23.984 19.531 1 92.81 84 MET A O 1
ATOM 644 N N . ASP A 1 85 ? 3.711 22.453 18.109 1 92.56 85 ASP A N 1
ATOM 645 C CA . ASP A 1 85 ? 2.834 21.391 18.594 1 92.56 85 ASP A CA 1
ATOM 646 C C . ASP A 1 85 ? 3.016 21.156 20.094 1 92.56 85 ASP A C 1
ATOM 648 O O . ASP A 1 85 ? 2.066 20.781 20.781 1 92.56 85 ASP A O 1
ATOM 652 N N . ASP A 1 86 ? 4.207 21.391 20.547 1 92.12 86 ASP A N 1
ATOM 653 C CA . ASP A 1 86 ? 4.504 21.094 21.953 1 92.12 86 ASP A CA 1
ATOM 654 C C . ASP A 1 86 ? 3.82 22.094 22.875 1 92.12 86 ASP A C 1
ATOM 656 O O . ASP A 1 86 ? 3.725 21.859 24.078 1 92.12 86 ASP A O 1
ATOM 660 N N . THR A 1 87 ? 3.25 23.156 22.344 1 94.62 87 THR A N 1
ATOM 661 C CA . THR A 1 87 ? 2.645 24.188 23.156 1 94.62 87 THR A CA 1
ATOM 662 C C . THR A 1 87 ? 1.122 24.078 23.141 1 94.62 87 THR A C 1
ATOM 664 O O . THR A 1 87 ? 0.439 24.703 23.969 1 94.62 87 THR A O 1
ATOM 667 N N . HIS A 1 88 ? 0.542 23.281 22.281 1 97.31 88 HIS A N 1
ATOM 668 C CA . HIS A 1 88 ? -0.892 23.266 22.016 1 97.31 88 HIS A CA 1
ATOM 669 C C . HIS A 1 88 ? -1.686 23.047 23.297 1 97.31 88 HIS A C 1
ATOM 671 O O . HIS A 1 88 ? -2.621 23.797 23.594 1 97.31 88 HIS A O 1
ATOM 677 N N . ALA A 1 89 ? -1.273 22.031 24.047 1 96.94 89 ALA A N 1
ATOM 678 C CA . ALA A 1 89 ? -2.025 21.688 25.25 1 96.94 89 ALA A CA 1
ATOM 679 C C . ALA A 1 89 ? -2.037 22.828 26.25 1 96.94 89 ALA A C 1
ATOM 681 O O . ALA A 1 89 ? -3.08 23.156 26.828 1 96.94 89 ALA A O 1
ATOM 682 N N . GLU A 1 90 ? -0.908 23.422 26.453 1 97.06 90 GLU A N 1
ATOM 683 C CA . GLU A 1 90 ? -0.809 24.547 27.391 1 97.06 90 GLU A CA 1
ATOM 684 C C . GLU A 1 90 ? -1.645 25.734 26.906 1 97.06 90 GLU A C 1
ATOM 686 O O . GLU A 1 90 ? -2.377 26.344 27.703 1 97.06 90 GLU A O 1
ATOM 691 N N . VAL A 1 91 ? -1.553 26.062 25.641 1 98.12 91 VAL A N 1
ATOM 692 C CA . VAL A 1 91 ? -2.275 27.203 25.094 1 98.12 91 VAL A CA 1
ATOM 693 C C . VAL A 1 91 ? -3.779 26.969 25.188 1 98.12 91 VAL A C 1
ATOM 695 O O . VAL A 1 91 ? -4.531 27.859 25.594 1 98.12 91 VAL A O 1
ATOM 698 N N . VAL A 1 92 ? -4.238 25.781 24.844 1 98 92 VAL A N 1
ATOM 699 C CA . VAL A 1 92 ? -5.652 25.422 24.906 1 98 92 VAL A CA 1
ATOM 700 C C . VAL A 1 92 ? -6.129 25.516 26.359 1 98 92 VAL A C 1
ATOM 702 O O . VAL A 1 92 ? -7.223 26.016 26.625 1 98 92 VAL A O 1
ATOM 705 N N . SER A 1 93 ? -5.328 25.062 27.312 1 95.94 93 SER A N 1
ATOM 706 C CA . SER A 1 93 ? -5.695 25.062 28.719 1 95.94 93 SER A CA 1
ATOM 707 C C . SER A 1 93 ? -5.875 26.484 29.25 1 95.94 93 SER A C 1
ATOM 709 O O . SER A 1 93 ? -6.602 26.703 30.219 1 95.94 93 SER A O 1
ATOM 711 N N . VAL A 1 94 ? -5.25 27.422 28.625 1 97.12 94 VAL A N 1
ATOM 712 C CA . VAL A 1 94 ? -5.32 28.812 29.062 1 97.12 94 VAL A CA 1
ATOM 713 C C . VAL A 1 94 ? -6.535 29.484 28.422 1 97.12 94 VAL A C 1
ATOM 715 O O . VAL A 1 94 ? -7.262 30.234 29.094 1 97.12 94 VAL A O 1
ATOM 718 N N . PHE A 1 95 ? -6.84 29.188 27.188 1 97.94 95 PHE A N 1
ATOM 719 C CA . PHE A 1 95 ? -7.816 29.969 26.453 1 97.94 95 PHE A CA 1
ATOM 720 C C . PHE A 1 95 ? -9.203 29.359 26.562 1 97.94 95 PHE A C 1
ATOM 722 O O . PHE A 1 95 ? -10.211 30.078 26.469 1 97.94 95 PHE A O 1
ATOM 729 N N . ALA A 1 96 ? -9.297 28.047 26.781 1 97.56 96 ALA A N 1
ATOM 730 C CA . ALA A 1 96 ? -10.602 27.406 26.906 1 97.56 96 ALA A CA 1
ATOM 731 C C . ALA A 1 96 ? -11.383 27.984 28.078 1 97.56 96 ALA A C 1
ATOM 733 O O . ALA A 1 96 ? -12.523 28.438 27.922 1 97.56 96 ALA A O 1
ATOM 734 N N . PRO A 1 97 ? -10.758 28.125 29.312 1 96.12 97 PRO A N 1
ATOM 735 C CA . PRO A 1 97 ? -11.492 28.688 30.453 1 96.12 97 PRO A CA 1
ATOM 736 C C . PRO A 1 97 ? -11.883 30.141 30.25 1 96.12 97 PRO A C 1
ATOM 738 O O . PRO A 1 97 ? -12.805 30.641 30.906 1 96.12 97 PRO A O 1
ATOM 741 N N . LEU A 1 98 ? -11.195 30.844 29.328 1 97.44 98 LEU A N 1
ATOM 742 C CA . LEU A 1 98 ? -11.516 32.25 29.047 1 97.44 98 LEU A CA 1
ATOM 743 C C . LEU A 1 98 ? -12.766 32.344 28.172 1 97.44 98 LEU A C 1
ATOM 745 O O . LEU A 1 98 ? -13.305 33.438 27.984 1 97.44 98 LEU A O 1
ATOM 749 N N . GLY A 1 99 ? -13.227 31.156 27.625 1 97.62 99 GLY A N 1
ATOM 750 C CA . GLY A 1 99 ? -14.477 31.109 26.891 1 97.62 99 GLY A CA 1
ATOM 751 C C . GLY A 1 99 ? -14.289 31.266 25.391 1 97.62 99 GLY A C 1
ATOM 752 O O . GLY A 1 99 ? -15.258 31.516 24.656 1 97.62 99 GLY A O 1
ATOM 753 N N . TYR A 1 100 ? -13.078 31.172 24.906 1 98.44 100 TYR A N 1
ATOM 754 C CA . TYR A 1 100 ? -12.82 31.266 23.469 1 98.44 100 TYR A CA 1
ATOM 755 C C . TYR A 1 100 ? -13.219 29.984 22.75 1 98.44 100 TYR A C 1
ATOM 757 O O . TYR A 1 100 ? -12.93 28.891 23.234 1 98.44 100 TYR A O 1
ATOM 765 N N . HIS A 1 101 ? -13.922 30.094 21.578 1 98.69 101 HIS A N 1
ATOM 766 C CA . HIS A 1 101 ? -13.906 28.984 20.625 1 98.69 101 HIS A CA 1
ATOM 767 C C . HIS A 1 101 ? -12.5 28.766 20.062 1 98.69 101 HIS A C 1
ATOM 769 O O . HIS A 1 101 ? -11.734 29.719 19.906 1 98.69 101 HIS A O 1
ATOM 775 N N . ILE A 1 102 ? -12.156 27.531 19.828 1 98.75 102 ILE A N 1
ATOM 776 C CA . ILE A 1 102 ? -10.75 27.266 19.547 1 98.75 102 ILE A CA 1
ATOM 777 C C . ILE A 1 102 ? -10.617 26.438 18.281 1 98.75 102 ILE A C 1
ATOM 779 O O . ILE A 1 102 ? -11.266 25.391 18.141 1 98.75 102 ILE A O 1
ATOM 783 N N . LEU A 1 103 ? -9.867 26.875 17.344 1 98.62 103 LEU A N 1
ATOM 784 C CA . LEU A 1 103 ? -9.289 26.094 16.25 1 98.62 103 LEU A CA 1
ATOM 785 C C . LEU A 1 103 ? -7.801 25.859 16.484 1 98.62 103 LEU A C 1
ATOM 787 O O . LEU A 1 103 ? -6.996 26.797 16.391 1 98.62 103 LEU A O 1
ATOM 791 N N . CYS A 1 104 ? -7.43 24.656 16.812 1 98.44 104 CYS A N 1
ATOM 792 C CA . CYS A 1 104 ? -6.039 24.328 17.109 1 98.44 104 CYS A CA 1
ATOM 793 C C . CYS A 1 104 ? -5.414 23.531 15.961 1 98.44 104 CYS A C 1
ATOM 795 O O . CYS A 1 104 ? -6.031 22.609 15.43 1 98.44 104 CYS A O 1
ATOM 797 N N . GLU A 1 105 ? -4.25 23.844 15.578 1 97.19 105 GLU A N 1
ATOM 798 C CA . GLU A 1 105 ? -3.529 23.141 14.523 1 97.19 105 GLU A CA 1
ATOM 799 C C . GLU A 1 105 ? -3.242 21.688 14.938 1 97.19 105 GLU A C 1
ATOM 801 O O . GLU A 1 105 ? -3.307 21.344 16.109 1 97.19 105 GLU A O 1
ATOM 806 N N . LYS A 1 106 ? -3.051 20.906 13.953 1 96.56 106 LYS A N 1
ATOM 807 C CA . LYS A 1 106 ? -2.645 19.531 14.195 1 96.56 106 LYS A CA 1
ATOM 808 C C . LYS A 1 106 ? -1.133 19.422 14.375 1 96.56 106 LYS A C 1
ATOM 810 O O . LYS A 1 106 ? -0.383 20.266 13.883 1 96.56 106 LYS A O 1
ATOM 815 N N . PRO A 1 107 ? -0.583 18.406 14.953 1 96.88 107 PRO A N 1
ATOM 816 C CA . PRO A 1 107 ? -1.367 17.469 15.773 1 96.88 107 PRO A CA 1
ATOM 817 C C . PRO A 1 107 ? -1.943 18.125 17.031 1 96.88 107 PRO A C 1
ATOM 819 O O . PRO A 1 107 ? -1.502 19.203 17.422 1 96.88 107 PRO A O 1
ATOM 822 N N . MET A 1 108 ? -2.936 17.484 17.656 1 96.12 108 MET A N 1
ATOM 823 C CA . MET A 1 108 ? -3.494 17.984 18.906 1 96.12 108 MET A CA 1
ATOM 824 C C . MET A 1 108 ? -2.391 18.25 19.922 1 96.12 108 MET A C 1
ATOM 826 O O . MET A 1 108 ? -2.277 19.375 20.438 1 96.12 108 MET A O 1
ATOM 830 N N . ALA A 1 109 ? -1.671 17.234 20.219 1 96.06 109 ALA A N 1
ATOM 831 C CA . ALA A 1 109 ? -0.523 17.281 21.125 1 96.06 109 ALA A CA 1
ATOM 832 C C . ALA A 1 109 ? 0.438 16.125 20.859 1 96.06 109 ALA A C 1
ATOM 834 O O . ALA A 1 109 ? 0.15 15.25 20.047 1 96.06 109 ALA A O 1
ATOM 835 N N . ASN A 1 110 ? 1.599 16.172 21.578 1 95.06 110 ASN A N 1
ATOM 836 C CA . ASN A 1 110 ? 2.664 15.219 21.297 1 95.06 110 ASN A CA 1
ATOM 837 C C . ASN A 1 110 ? 2.643 14.055 22.297 1 95.06 110 ASN A C 1
ATOM 839 O O . ASN A 1 110 ? 3.449 13.133 22.188 1 95.06 110 ASN A O 1
ATOM 843 N N . SER A 1 111 ? 1.729 14.078 23.266 1 96.5 111 SER A N 1
ATOM 844 C CA . SER A 1 111 ? 1.555 12.984 24.203 1 96.5 111 SER A CA 1
ATOM 845 C C . SER A 1 111 ? 0.081 12.633 24.375 1 96.5 111 SER A C 1
ATOM 847 O O . SER A 1 111 ? -0.793 13.477 24.172 1 96.5 111 SER A O 1
ATOM 849 N N . ILE A 1 112 ? -0.101 11.406 24.75 1 97.44 112 ILE A N 1
ATOM 850 C CA . ILE A 1 112 ? -1.473 10.953 24.953 1 97.44 112 ILE A CA 1
ATOM 851 C C . ILE A 1 112 ? -2.102 11.742 26.109 1 97.44 112 ILE A C 1
ATOM 853 O O . ILE A 1 112 ? -3.242 12.203 26 1 97.44 112 ILE A O 1
ATOM 857 N N . LYS A 1 113 ? -1.355 11.961 27.172 1 97 113 LYS A N 1
ATOM 858 C CA . LYS A 1 113 ? -1.826 12.734 28.312 1 97 113 LYS A CA 1
ATOM 859 C C . LYS A 1 113 ? -2.32 14.109 27.875 1 97 113 LYS A C 1
ATOM 861 O O . LYS A 1 113 ? -3.418 14.531 28.25 1 97 113 LYS A O 1
ATOM 866 N N . ASP A 1 114 ? -1.536 14.781 27.094 1 96.94 114 ASP A N 1
ATOM 867 C CA . ASP A 1 114 ? -1.886 16.125 26.656 1 96.94 114 ASP A CA 1
ATOM 868 C C . ASP A 1 114 ? -3.111 16.109 25.734 1 96.94 114 ASP A C 1
ATOM 870 O O . ASP A 1 114 ? -3.965 17 25.828 1 96.94 114 ASP A O 1
ATOM 874 N N . CYS A 1 115 ? -3.209 15.133 24.844 1 97.5 115 CYS A N 1
ATOM 875 C CA . CYS A 1 115 ? -4.379 15.008 23.984 1 97.5 115 CYS A CA 1
ATOM 876 C C . CYS A 1 115 ? -5.648 14.836 24.812 1 97.5 115 CYS A C 1
ATOM 878 O O . CYS A 1 115 ? -6.648 15.516 24.578 1 97.5 115 CYS A O 1
ATOM 880 N N . VAL A 1 116 ? -5.586 13.93 25.75 1 96.19 116 VAL A N 1
ATOM 881 C CA . VAL A 1 116 ? -6.738 13.648 26.594 1 96.19 116 VAL A CA 1
ATOM 882 C C . VAL A 1 116 ? -7.102 14.898 27.406 1 96.19 116 VAL A C 1
ATOM 884 O O . VAL A 1 116 ? -8.273 15.25 27.516 1 96.19 116 VAL A O 1
ATOM 887 N N . THR A 1 117 ? -6.109 15.57 27.922 1 94.25 117 THR A N 1
ATOM 888 C CA . THR A 1 117 ? -6.324 16.781 28.719 1 94.25 117 THR A CA 1
ATOM 889 C C . THR A 1 117 ? -6.996 17.859 27.875 1 94.25 117 THR A C 1
ATOM 891 O O . THR A 1 117 ? -7.895 18.547 28.359 1 94.25 117 THR A O 1
ATOM 894 N N . MET A 1 118 ? -6.551 18.047 26.688 1 96.75 118 MET A N 1
ATOM 895 C CA . MET A 1 118 ? -7.145 19.031 25.781 1 96.75 118 MET A CA 1
ATOM 896 C C . MET A 1 118 ? -8.617 18.734 25.547 1 96.75 118 MET A C 1
ATOM 898 O O . MET A 1 118 ? -9.461 19.625 25.656 1 96.75 118 MET A O 1
ATOM 902 N N . VAL A 1 119 ? -8.906 17.453 25.234 1 96 119 VAL A N 1
ATOM 903 C CA . VAL A 1 119 ? -10.289 17.062 24.953 1 96 119 VAL A CA 1
ATOM 904 C C . VAL A 1 119 ? -11.141 17.281 26.203 1 96 119 VAL A C 1
ATOM 906 O O . VAL A 1 119 ? -12.258 17.781 26.125 1 96 119 VAL A O 1
ATOM 909 N N . ASN A 1 120 ? -10.609 16.953 27.344 1 93 120 ASN A N 1
ATOM 910 C CA . ASN A 1 120 ? -11.32 17.109 28.609 1 93 120 ASN A CA 1
ATOM 911 C C . ASN A 1 120 ? -11.602 18.578 28.906 1 93 120 ASN A C 1
ATOM 913 O O . ASN A 1 120 ? -12.617 18.906 29.531 1 93 120 ASN A O 1
ATOM 917 N N . SER A 1 121 ? -10.719 19.438 28.531 1 93.12 121 SER A N 1
ATOM 918 C CA . SER A 1 121 ? -10.844 20.859 28.828 1 93.12 121 SER A CA 1
ATOM 919 C C . SER A 1 121 ? -12.023 21.469 28.078 1 93.12 121 SER A C 1
ATOM 921 O O . SER A 1 121 ? -12.516 22.531 28.469 1 93.12 121 SER A O 1
ATOM 923 N N . VAL A 1 122 ? -12.43 20.859 27.047 1 94.81 122 VAL A N 1
ATOM 924 C CA . VAL A 1 122 ? -13.516 21.453 26.266 1 94.81 122 VAL A CA 1
ATOM 925 C C . VAL A 1 122 ? -14.758 20.578 26.359 1 94.81 122 VAL A C 1
ATOM 927 O O . VAL A 1 122 ? -15.82 20.938 25.828 1 94.81 122 VAL A O 1
ATOM 930 N N . ARG A 1 123 ? -14.484 19.484 27.094 1 90.06 123 ARG A N 1
ATOM 931 C CA . ARG A 1 123 ? -15.602 18.562 27.266 1 90.06 123 ARG A CA 1
ATOM 932 C C . ARG A 1 123 ? -16.734 19.203 28.062 1 90.06 123 ARG A C 1
ATOM 934 O O . ARG A 1 123 ? -16.469 19.922 29.047 1 90.06 123 ARG A O 1
ATOM 941 N N . ASP A 1 124 ? -18.031 19.062 27.734 1 88.94 124 ASP A N 1
ATOM 942 C CA . ASP A 1 124 ? -19.203 19.547 28.438 1 88.94 124 ASP A CA 1
ATOM 943 C C . ASP A 1 124 ? -19.266 21.062 28.438 1 88.94 124 ASP A C 1
ATOM 945 O O . ASP A 1 124 ? -19.719 21.672 29.422 1 88.94 124 ASP A O 1
ATOM 949 N N . THR A 1 125 ? -18.578 21.672 27.641 1 94.06 125 THR A N 1
ATOM 950 C CA . THR A 1 125 ? -18.703 23.109 27.406 1 94.06 125 THR A CA 1
ATOM 951 C C . THR A 1 125 ? -19.438 23.375 26.109 1 94.06 125 THR A C 1
ATOM 953 O O . THR A 1 125 ? -19.672 22.453 25.312 1 94.06 125 THR A O 1
ATOM 956 N N . ASP A 1 126 ? -19.844 24.578 25.953 1 94.81 126 ASP A N 1
ATOM 957 C CA . ASP A 1 126 ? -20.484 24.984 24.719 1 94.81 126 ASP A CA 1
ATOM 958 C C . ASP A 1 126 ? -19.469 25.516 23.719 1 94.81 126 ASP A C 1
ATOM 960 O O . ASP A 1 126 ? -19.844 26.125 22.703 1 94.81 126 ASP A O 1
ATOM 964 N N . LEU A 1 127 ? -18.234 25.297 23.984 1 97.56 127 LEU A N 1
ATOM 965 C CA . LEU A 1 127 ? -17.188 25.812 23.109 1 97.56 127 LEU A CA 1
ATOM 966 C C . LEU A 1 127 ? -17.109 25 21.812 1 97.56 127 LEU A C 1
ATOM 968 O O . LEU A 1 127 ? -17.25 23.781 21.844 1 97.56 127 LEU A O 1
ATOM 972 N N . ILE A 1 128 ? -16.891 25.688 20.672 1 98.31 128 ILE A N 1
ATOM 973 C CA . ILE A 1 128 ? -16.516 25.062 19.406 1 98.31 128 ILE A CA 1
ATOM 974 C C . ILE A 1 128 ? -15.023 24.766 19.406 1 98.31 128 ILE A C 1
ATOM 976 O O . ILE A 1 128 ? -14.203 25.672 19.578 1 98.31 128 ILE A O 1
ATOM 980 N N . PHE A 1 129 ? -14.688 23.469 19.312 1 98.38 129 PHE A N 1
ATOM 981 C CA . PHE A 1 129 ? -13.289 23.047 19.328 1 98.38 129 PHE A CA 1
ATOM 982 C C . PHE A 1 129 ? -12.945 22.266 18.078 1 98.38 129 PHE A C 1
ATOM 984 O O . PHE A 1 129 ? -13.453 21.156 17.875 1 98.38 129 PHE A O 1
ATOM 991 N N . GLY A 1 130 ? -12.109 22.875 17.25 1 97.69 130 GLY A N 1
ATOM 992 C CA . GLY A 1 130 ? -11.672 22.219 16.031 1 97.69 130 GLY A CA 1
ATOM 993 C C . GLY A 1 130 ? -10.18 21.938 16 1 97.69 130 GLY A C 1
ATOM 994 O O . GLY A 1 130 ? -9.398 22.641 16.656 1 97.69 130 GLY A O 1
ATOM 995 N N . ILE A 1 131 ? -9.805 20.922 15.328 1 97.75 131 ILE A N 1
ATOM 996 C CA . ILE A 1 131 ? -8.406 20.562 15.117 1 97.75 131 ILE A CA 1
ATOM 997 C C . ILE A 1 131 ? -8.078 20.625 13.625 1 97.75 131 ILE A C 1
ATOM 999 O O . ILE A 1 131 ? -8.922 20.312 12.781 1 97.75 131 ILE A O 1
ATOM 1003 N N . GLY A 1 132 ? -6.852 20.953 13.344 1 96.5 132 GLY A N 1
ATOM 1004 C CA . GLY A 1 132 ? -6.359 21.219 12 1 96.5 132 GLY A CA 1
ATOM 1005 C C . GLY A 1 132 ? -6.297 19.984 11.133 1 96.5 132 GLY A C 1
ATOM 1006 O O . GLY A 1 132 ? -5.316 19.781 10.406 1 96.5 132 GLY A O 1
ATOM 1007 N N . HIS A 1 133 ? -7.254 19.078 11.133 1 96.06 133 HIS A N 1
ATOM 1008 C CA . HIS A 1 133 ? -7.375 17.969 10.18 1 96.06 133 HIS A CA 1
ATOM 1009 C C . HIS A 1 133 ? -8.016 18.438 8.875 1 96.06 133 HIS A C 1
ATOM 1011 O O . HIS A 1 133 ? -9.094 17.969 8.508 1 96.06 133 HIS A O 1
ATOM 1017 N N . VAL A 1 134 ? -7.242 19.156 8.133 1 94.44 134 VAL A N 1
ATOM 1018 C CA . VAL A 1 134 ? -7.703 19.953 7.004 1 94.44 134 VAL A CA 1
ATOM 1019 C C . VAL A 1 134 ? -8.188 19.031 5.887 1 94.44 134 VAL A C 1
ATOM 1021 O O . VAL A 1 134 ? -9.047 19.422 5.09 1 94.44 134 VAL A O 1
ATOM 1024 N N . MET A 1 135 ? -7.758 17.797 5.887 1 94.5 135 MET A N 1
ATOM 1025 C CA . MET A 1 135 ? -8.086 16.906 4.773 1 94.5 135 MET A CA 1
ATOM 1026 C C . MET A 1 135 ? -9.57 16.562 4.77 1 94.5 135 MET A C 1
ATOM 1028 O O . MET A 1 135 ? -10.156 16.359 3.707 1 94.5 135 MET A O 1
ATOM 1032 N N . ARG A 1 136 ? -10.195 16.609 5.922 1 96 136 ARG A N 1
ATOM 1033 C CA . ARG A 1 136 ? -11.625 16.328 6.008 1 96 136 ARG A CA 1
ATOM 1034 C C . ARG A 1 136 ? -12.422 17.359 5.207 1 96 136 ARG A C 1
ATOM 1036 O O . ARG A 1 136 ? -13.547 17.078 4.785 1 96 136 ARG A O 1
ATOM 1043 N N . TYR A 1 137 ? -11.797 18.484 4.969 1 95.69 137 TYR A N 1
ATOM 1044 C CA . TYR A 1 137 ? -12.57 19.625 4.48 1 95.69 137 TYR A CA 1
ATOM 1045 C C . TYR A 1 137 ? -12.18 19.969 3.051 1 95.69 137 TYR A C 1
ATOM 1047 O O . TYR A 1 137 ? -12.688 20.938 2.482 1 95.69 137 TYR A O 1
ATOM 1055 N N . SER A 1 138 ? -11.234 19.234 2.471 1 94.56 138 SER A N 1
ATOM 1056 C CA . SER A 1 138 ? -10.852 19.469 1.085 1 94.56 138 SER A CA 1
ATOM 1057 C C . SER A 1 138 ? -11.93 19.016 0.12 1 94.56 138 SER A C 1
ATOM 1059 O O . SER A 1 138 ? -12.586 17.984 0.354 1 94.56 138 SER A O 1
ATOM 1061 N N . PRO A 1 139 ? -12.109 19.75 -0.971 1 95.25 139 PRO A N 1
ATOM 1062 C CA . PRO A 1 139 ? -13.094 19.312 -1.969 1 95.25 139 PRO A CA 1
ATOM 1063 C C . PRO A 1 139 ? -12.867 17.875 -2.428 1 95.25 139 PRO A C 1
ATOM 1065 O O . PRO A 1 139 ? -13.82 17.125 -2.607 1 95.25 139 PRO A O 1
ATOM 1068 N N . TYR A 1 140 ? -11.672 17.484 -2.572 1 95.94 140 TYR A N 1
ATOM 1069 C CA . TYR A 1 140 ? -11.32 16.125 -3.014 1 95.94 140 TYR A CA 1
ATOM 1070 C C . TYR A 1 140 ? -11.836 15.086 -2.033 1 95.94 140 TYR A C 1
ATOM 1072 O O . TYR A 1 140 ? -12.578 14.18 -2.418 1 95.94 140 TYR A O 1
ATOM 1080 N N . ASN A 1 141 ? -11.484 15.219 -0.771 1 96.44 141 ASN A N 1
ATOM 1081 C CA . ASN A 1 141 ? -11.844 14.203 0.212 1 96.44 141 ASN A CA 1
ATOM 1082 C C . ASN A 1 141 ? -13.344 14.211 0.508 1 96.44 141 ASN A C 1
ATOM 1084 O O . ASN A 1 141 ? -13.93 13.172 0.8 1 96.44 141 ASN A O 1
ATOM 1088 N N . ARG A 1 142 ? -13.938 15.398 0.417 1 96.5 142 ARG A N 1
ATOM 1089 C CA . ARG A 1 142 ? -15.391 15.453 0.549 1 96.5 142 ARG A CA 1
ATOM 1090 C C . ARG A 1 142 ? -16.078 14.703 -0.59 1 96.5 142 ARG A C 1
ATOM 1092 O O . ARG A 1 142 ? -17.062 14 -0.373 1 96.5 142 ARG A O 1
ATOM 1099 N N . ALA A 1 143 ? -15.531 14.906 -1.778 1 97.5 143 ALA A N 1
ATOM 1100 C CA . ALA A 1 143 ? -16.078 14.188 -2.926 1 97.5 143 ALA A CA 1
ATOM 1101 C C . ALA A 1 143 ? -15.898 12.68 -2.773 1 97.5 143 ALA A C 1
ATOM 1103 O O . ALA A 1 143 ? -16.797 11.906 -3.094 1 97.5 143 ALA A O 1
ATOM 1104 N N . VAL A 1 144 ? -14.766 12.234 -2.33 1 98.12 144 VAL A N 1
ATOM 1105 C CA . VAL A 1 144 ? -14.531 10.82 -2.072 1 98.12 144 VAL A CA 1
ATOM 1106 C C . VAL A 1 144 ? -15.539 10.305 -1.056 1 98.12 144 VAL A C 1
ATOM 1108 O O . VAL A 1 144 ? -16.156 9.25 -1.259 1 98.12 144 VAL A O 1
ATOM 1111 N N . LYS A 1 145 ? -15.703 11.047 0.042 1 97.94 145 LYS A N 1
ATOM 1112 C CA . LYS A 1 145 ? -16.641 10.648 1.084 1 97.94 145 LYS A CA 1
ATOM 1113 C C . LYS A 1 145 ? -18.062 10.516 0.527 1 97.94 145 LYS A C 1
ATOM 1115 O O . LYS A 1 145 ? -18.797 9.602 0.899 1 97.94 145 LYS A O 1
ATOM 1120 N N . GLU A 1 146 ? -18.438 11.43 -0.351 1 97.69 146 GLU A N 1
ATOM 1121 C CA . GLU A 1 146 ? -19.75 11.359 -0.985 1 97.69 146 GLU A CA 1
ATOM 1122 C C . GLU A 1 146 ? -19.906 10.07 -1.774 1 97.69 146 GLU A C 1
ATOM 1124 O O . GLU A 1 146 ? -20.969 9.438 -1.734 1 97.69 146 GLU A O 1
ATOM 1129 N N . VAL A 1 147 ? -18.906 9.688 -2.467 1 98.19 147 VAL A N 1
ATOM 1130 C CA . VAL A 1 147 ? -18.938 8.438 -3.213 1 98.19 147 VAL A CA 1
ATOM 1131 C C . VAL A 1 147 ? -19.125 7.266 -2.25 1 98.19 147 VAL A C 1
ATOM 1133 O O . VAL A 1 147 ? -19.984 6.402 -2.477 1 98.19 147 VAL A O 1
ATOM 1136 N N . LEU A 1 148 ? -18.375 7.23 -1.17 1 98.06 148 LEU A N 1
ATOM 1137 C CA . LEU A 1 148 ? -18.469 6.148 -0.193 1 98.06 148 LEU A CA 1
ATOM 1138 C C . LEU A 1 148 ? -19.859 6.082 0.429 1 98.06 148 LEU A C 1
ATOM 1140 O O . LEU A 1 148 ? -20.406 4.992 0.604 1 98.06 148 LEU A O 1
ATOM 1144 N N . GLU A 1 149 ? -20.438 7.246 0.677 1 97.12 149 GLU A N 1
ATOM 1145 C CA . GLU A 1 149 ? -21.734 7.312 1.344 1 97.12 149 GLU A CA 1
ATOM 1146 C C . GLU A 1 149 ? -22.875 7 0.374 1 97.12 149 GLU A C 1
ATOM 1148 O O . GLU A 1 149 ? -23.984 6.633 0.794 1 97.12 149 GLU A O 1
ATOM 1153 N N . SER A 1 150 ? -22.625 7.156 -0.912 1 97.06 150 SER A N 1
ATOM 1154 C CA . SER A 1 150 ? -23.656 6.855 -1.907 1 97.06 150 SER A CA 1
ATOM 1155 C C . SER A 1 150 ? -23.938 5.359 -1.962 1 97.06 150 SER A C 1
ATOM 1157 O O . SER A 1 150 ? -24.969 4.941 -2.49 1 97.06 150 SER A O 1
ATOM 1159 N N . GLY A 1 151 ? -22.953 4.555 -1.54 1 95.88 151 GLY A N 1
ATOM 1160 C CA . GLY A 1 151 ? -23.125 3.111 -1.54 1 95.88 151 GLY A CA 1
ATOM 1161 C C . GLY A 1 151 ? -22.688 2.455 -2.832 1 95.88 151 GLY A C 1
ATOM 1162 O O . GLY A 1 151 ? -22.719 1.229 -2.957 1 95.88 151 GLY A O 1
ATOM 1163 N N . ILE A 1 152 ? -22.172 3.201 -3.75 1 96.81 152 ILE A N 1
ATOM 1164 C CA . ILE A 1 152 ? -21.828 2.676 -5.07 1 96.81 152 ILE A CA 1
ATOM 1165 C C . ILE A 1 152 ? -20.703 1.652 -4.949 1 96.81 152 ILE A C 1
ATOM 1167 O O . ILE A 1 152 ? -20.641 0.697 -5.727 1 96.81 152 ILE A O 1
ATOM 1171 N N . LEU A 1 153 ? -19.844 1.744 -3.967 1 98.06 153 LEU A N 1
ATOM 1172 C CA . LEU A 1 153 ? -18.734 0.825 -3.791 1 98.06 153 LEU A CA 1
ATOM 1173 C C . LEU A 1 153 ? -19.141 -0.362 -2.922 1 98.06 153 LEU A C 1
ATOM 1175 O O . LEU A 1 153 ? -18.359 -1.309 -2.76 1 98.06 153 LEU A O 1
ATOM 1179 N N . GLY A 1 154 ? -20.344 -0.346 -2.354 1 97.31 154 GLY A N 1
ATOM 1180 C CA . GLY A 1 154 ? -20.688 -1.347 -1.356 1 97.31 154 GLY A CA 1
ATOM 1181 C C . GLY A 1 154 ? -19.922 -1.184 -0.058 1 97.31 154 GLY A C 1
ATOM 1182 O O . GLY A 1 154 ? -19.625 -0.061 0.357 1 97.31 154 GLY A O 1
ATOM 1183 N N . ASP A 1 155 ? -19.75 -2.285 0.676 1 97.38 155 ASP A N 1
ATOM 1184 C CA . ASP A 1 155 ? -18.969 -2.246 1.91 1 97.38 155 ASP A CA 1
ATOM 1185 C C . ASP A 1 155 ? -17.484 -2.072 1.613 1 97.38 155 ASP A C 1
ATOM 1187 O O . ASP A 1 155 ? -16.953 -2.715 0.71 1 97.38 155 ASP A O 1
ATOM 1191 N N . ILE A 1 156 ? -16.844 -1.183 2.338 1 98.44 156 ILE A N 1
ATOM 1192 C CA . ILE A 1 156 ? -15.414 -0.997 2.176 1 98.44 156 ILE A CA 1
ATOM 1193 C C . ILE A 1 156 ? -14.664 -2.189 2.77 1 98.44 156 ILE A C 1
ATOM 1195 O O . ILE A 1 156 ? -14.891 -2.557 3.926 1 98.44 156 ILE A O 1
ATOM 1199 N N . ILE A 1 157 ? -13.727 -2.775 1.965 1 98.56 157 ILE A N 1
ATOM 1200 C CA . ILE A 1 157 ? -13.008 -3.979 2.375 1 98.56 157 ILE A CA 1
ATOM 1201 C C . ILE A 1 157 ? -11.547 -3.639 2.654 1 98.56 157 ILE A C 1
ATOM 1203 O O . ILE A 1 157 ? -10.922 -4.242 3.527 1 98.56 157 ILE A O 1
ATOM 1207 N N . ASN A 1 158 ? -11.031 -2.76 1.875 1 98.81 158 ASN A N 1
ATOM 1208 C CA . ASN A 1 158 ? -9.617 -2.422 2.008 1 98.81 158 ASN A CA 1
ATOM 1209 C C . ASN A 1 158 ? -9.336 -1.001 1.528 1 98.81 158 ASN A C 1
ATOM 1211 O O . ASN A 1 158 ? -9.922 -0.544 0.546 1 98.81 158 ASN A O 1
ATOM 1215 N N . ILE A 1 159 ? -8.5 -0.326 2.238 1 98.81 159 ILE A N 1
ATOM 1216 C CA . ILE A 1 159 ? -7.973 0.956 1.787 1 98.81 159 ILE A CA 1
ATOM 1217 C C . ILE A 1 159 ? -6.445 0.904 1.764 1 98.81 159 ILE A C 1
ATOM 1219 O O . ILE A 1 159 ? -5.816 0.528 2.756 1 98.81 159 ILE A O 1
ATOM 1223 N N . GLN A 1 160 ? -5.844 1.175 0.618 1 98.5 160 GLN A N 1
ATOM 1224 C CA . GLN A 1 160 ? -4.41 1.425 0.49 1 98.5 160 GLN A CA 1
ATOM 1225 C C . GLN A 1 160 ? -4.121 2.918 0.365 1 98.5 160 GLN A C 1
ATOM 1227 O O . GLN A 1 160 ? -4.68 3.592 -0.504 1 98.5 160 GLN A O 1
ATOM 1232 N N . HIS A 1 161 ? -3.314 3.375 1.242 1 98.38 161 HIS A N 1
ATOM 1233 C CA . HIS A 1 161 ? -3.041 4.809 1.313 1 98.38 161 HIS A CA 1
ATOM 1234 C C . HIS A 1 161 ? -1.549 5.074 1.478 1 98.38 161 HIS A C 1
ATOM 1236 O O . HIS A 1 161 ? -0.895 4.469 2.328 1 98.38 161 HIS A O 1
ATOM 1242 N N . ILE A 1 162 ? -0.942 5.945 0.644 1 98.19 162 ILE A N 1
ATOM 1243 C CA . ILE A 1 162 ? 0.465 6.301 0.789 1 98.19 162 ILE A CA 1
ATOM 1244 C C . ILE A 1 162 ? 0.602 7.812 0.96 1 98.19 162 ILE A C 1
ATOM 1246 O O . ILE A 1 162 ? -0.062 8.586 0.263 1 98.19 162 ILE A O 1
ATOM 1250 N N . GLU A 1 163 ? 1.308 8.203 1.955 1 97.94 163 GLU A N 1
ATOM 1251 C CA . GLU A 1 163 ? 1.797 9.57 2.109 1 97.94 163 GLU A CA 1
ATOM 1252 C C . GLU A 1 163 ? 3.238 9.695 1.625 1 97.94 163 GLU A C 1
ATOM 1254 O O . GLU A 1 163 ? 4.176 9.414 2.373 1 97.94 163 GLU A O 1
ATOM 1259 N N . PRO A 1 164 ? 3.34 10.094 0.369 1 97.94 164 PRO A N 1
ATOM 1260 C CA . PRO A 1 164 ? 4.672 10.406 -0.151 1 97.94 164 PRO A CA 1
ATOM 1261 C C . PRO A 1 164 ? 5.176 11.773 0.3 1 97.94 164 PRO A C 1
ATOM 1263 O O . PRO A 1 164 ? 4.82 12.797 -0.301 1 97.94 164 PRO A O 1
ATOM 1266 N N . VAL A 1 165 ? 5.996 11.789 1.3 1 98.06 165 VAL A N 1
ATOM 1267 C CA . VAL A 1 165 ? 6.383 13.031 1.957 1 98.06 165 VAL A CA 1
ATOM 1268 C C . VAL A 1 165 ? 7.184 13.898 0.988 1 98.06 165 VAL A C 1
ATOM 1270 O O . VAL A 1 165 ? 7.012 15.125 0.953 1 98.06 165 VAL A O 1
ATOM 1273 N N . GLY A 1 166 ? 7.992 13.25 0.112 1 98 166 GLY A N 1
ATOM 1274 C CA . GLY A 1 166 ? 8.906 13.969 -0.761 1 98 166 GLY A CA 1
ATOM 1275 C C . GLY A 1 166 ? 10.305 14.094 -0.185 1 98 166 GLY A C 1
ATOM 1276 O O . GLY A 1 166 ? 10.469 14.492 0.97 1 98 166 GLY A O 1
ATOM 1277 N N . TRP A 1 167 ? 11.258 13.828 -1.012 1 97.81 167 TRP A N 1
ATOM 1278 C CA . TRP A 1 167 ? 12.625 13.75 -0.511 1 97.81 167 TRP A CA 1
ATOM 1279 C C . TRP A 1 167 ? 13.102 15.102 0.005 1 97.81 167 TRP A C 1
ATOM 1281 O O . TRP A 1 167 ? 13.758 15.18 1.045 1 97.81 167 TRP A O 1
ATOM 1291 N N . GLN A 1 168 ? 12.734 16.25 -0.669 1 97.56 168 GLN A N 1
ATOM 1292 C CA . GLN A 1 168 ? 13.117 17.578 -0.219 1 97.56 168 GLN A CA 1
ATOM 1293 C C . GLN A 1 168 ? 12.391 17.953 1.071 1 97.56 168 GLN A C 1
ATOM 1295 O O . GLN A 1 168 ? 13 18.5 1.993 1 97.56 168 GLN A O 1
ATOM 1300 N N . HIS A 1 169 ? 11.125 17.625 1.055 1 97.88 169 HIS A N 1
ATOM 1301 C CA . HIS A 1 169 ? 10.281 17.953 2.199 1 97.88 169 HIS A CA 1
ATOM 1302 C C . HIS A 1 169 ? 10.781 17.266 3.467 1 97.88 169 HIS A C 1
ATOM 1304 O O . HIS A 1 169 ? 10.883 17.891 4.52 1 97.88 169 HIS A O 1
ATOM 1310 N N . PHE A 1 170 ? 11.094 16.016 3.32 1 98.62 170 PHE A N 1
ATOM 1311 C CA . PHE A 1 170 ? 11.555 15.297 4.5 1 98.62 170 PHE A CA 1
ATOM 1312 C C . PHE A 1 170 ? 12.883 15.852 4.996 1 98.62 170 PHE A C 1
ATOM 1314 O O . PHE A 1 170 ? 13.062 16.047 6.199 1 98.62 170 PHE A O 1
ATOM 1321 N N . ALA A 1 171 ? 13.805 16.109 4.066 1 98.44 171 ALA A N 1
ATOM 1322 C CA . ALA A 1 171 ? 15.086 16.719 4.445 1 98.44 171 ALA A CA 1
ATOM 1323 C C . ALA A 1 171 ? 14.875 18.047 5.164 1 98.44 171 ALA A C 1
ATOM 1325 O O . ALA A 1 171 ? 15.539 18.312 6.168 1 98.44 171 ALA A O 1
ATOM 1326 N N . HIS A 1 172 ? 13.969 18.781 4.715 1 97.88 172 HIS A N 1
ATOM 1327 C CA . HIS A 1 172 ? 13.688 20.109 5.258 1 97.88 172 HIS A CA 1
ATOM 1328 C C . HIS A 1 172 ? 13.047 20.016 6.637 1 97.88 172 HIS A C 1
ATOM 1330 O O . HIS A 1 172 ? 13.578 20.531 7.613 1 97.88 172 HIS A O 1
ATOM 1336 N N . SER A 1 173 ? 11.953 19.25 6.762 1 97.31 173 SER A N 1
ATOM 1337 C CA . SER A 1 173 ? 11.078 19.312 7.93 1 97.31 173 SER A CA 1
ATOM 1338 C C . SER A 1 173 ? 11.539 18.344 9.016 1 97.31 173 SER A C 1
ATOM 1340 O O . SER A 1 173 ? 11.43 18.656 10.211 1 97.31 173 SER A O 1
ATOM 1342 N N . TYR A 1 174 ? 12.141 17.219 8.625 1 98.44 174 TYR A N 1
ATOM 1343 C CA . TYR A 1 174 ? 12.266 16.125 9.586 1 98.44 174 TYR A CA 1
ATOM 1344 C C . TYR A 1 174 ? 13.727 15.742 9.789 1 98.44 174 TYR A C 1
ATOM 1346 O O . TYR A 1 174 ? 14.039 14.875 10.602 1 98.44 174 TYR A O 1
ATOM 1354 N N . VAL A 1 175 ? 14.609 16.359 8.984 1 98.62 175 VAL A N 1
ATOM 1355 C CA . VAL A 1 175 ? 16.031 16.156 9.211 1 98.62 175 VAL A CA 1
ATOM 1356 C C . VAL A 1 175 ? 16.672 17.453 9.727 1 98.62 175 VAL A C 1
ATOM 1358 O O . VAL A 1 175 ? 17.312 17.453 10.773 1 98.62 175 VAL A O 1
ATOM 1361 N N . ARG A 1 176 ? 16.391 18.547 8.984 1 98.19 176 ARG A N 1
ATOM 1362 C CA . ARG A 1 176 ? 17.016 19.828 9.305 1 98.19 176 ARG A CA 1
ATOM 1363 C C . ARG A 1 176 ? 16.078 20.703 10.133 1 98.19 176 ARG A C 1
ATOM 1365 O O . ARG A 1 176 ? 16.531 21.578 10.867 1 98.19 176 ARG A O 1
ATOM 1372 N N . GLY A 1 177 ? 14.789 20.453 10.055 1 96.12 177 GLY A N 1
ATOM 1373 C CA . GLY A 1 177 ? 13.789 21.406 10.539 1 96.12 177 GLY A CA 1
ATOM 1374 C C . GLY A 1 177 ? 13.266 21.062 11.922 1 96.12 177 GLY A C 1
ATOM 1375 O O . GLY A 1 177 ? 13.953 20.391 12.695 1 96.12 177 GLY A O 1
ATOM 1376 N N . ASN A 1 178 ? 12.102 21.641 12.234 1 92.75 178 ASN A N 1
ATOM 1377 C CA . ASN A 1 178 ? 11.547 21.672 13.578 1 92.75 178 ASN A CA 1
ATOM 1378 C C . ASN A 1 178 ? 11.156 20.281 14.07 1 92.75 178 ASN A C 1
ATOM 1380 O O . ASN A 1 178 ? 11.164 20.016 15.273 1 92.75 178 ASN A O 1
ATOM 1384 N N . TRP A 1 179 ? 10.898 19.359 13.164 1 96.56 179 TRP A N 1
ATOM 1385 C CA . TRP A 1 179 ? 10.312 18.078 13.57 1 96.56 179 TRP A CA 1
ATOM 1386 C C . TRP A 1 179 ? 11.336 16.953 13.477 1 96.56 179 TRP A C 1
ATOM 1388 O O . TRP A 1 179 ? 10.977 15.789 13.305 1 96.56 179 TRP A O 1
ATOM 1398 N N . ARG A 1 180 ? 12.602 17.312 13.602 1 97.06 180 ARG A N 1
ATOM 1399 C CA . ARG A 1 180 ? 13.711 16.391 13.383 1 97.06 180 ARG A CA 1
ATOM 1400 C C . ARG A 1 180 ? 13.906 15.484 14.594 1 97.06 180 ARG A C 1
ATOM 1402 O O . ARG A 1 180 ? 14.562 14.445 14.492 1 97.06 180 ARG A O 1
ATOM 1409 N N . ASN A 1 181 ? 13.32 15.906 15.742 1 95.75 181 ASN A N 1
ATOM 1410 C CA . ASN A 1 181 ? 13.641 15.234 17 1 95.75 181 ASN A CA 1
ATOM 1411 C C . ASN A 1 181 ? 12.383 14.906 17.797 1 95.75 181 ASN A C 1
ATOM 1413 O O . ASN A 1 181 ? 11.578 15.789 18.078 1 95.75 181 ASN A O 1
ATOM 1417 N N . GLU A 1 182 ? 12.266 13.68 18.188 1 94.81 182 GLU A N 1
ATOM 1418 C CA . GLU A 1 182 ? 11.062 13.195 18.844 1 94.81 182 GLU A CA 1
ATOM 1419 C C . GLU A 1 182 ? 10.891 13.844 20.219 1 94.81 182 GLU A C 1
ATOM 1421 O O . GLU A 1 182 ? 9.773 14.172 20.625 1 94.81 182 GLU A O 1
ATOM 1426 N N . ALA A 1 183 ? 11.961 14.055 20.969 1 91.25 183 ALA A N 1
ATOM 1427 C CA . ALA A 1 183 ? 11.898 14.562 22.328 1 91.25 183 ALA A CA 1
ATOM 1428 C C . ALA A 1 183 ? 11.422 16.016 22.359 1 91.25 183 ALA A C 1
ATOM 1430 O O . ALA A 1 183 ? 10.742 16.438 23.297 1 91.25 183 ALA A O 1
ATOM 1431 N N . THR A 1 184 ? 11.734 16.75 21.344 1 88.62 184 THR A N 1
ATOM 1432 C CA . THR A 1 184 ? 11.391 18.172 21.344 1 88.62 184 THR A CA 1
ATOM 1433 C C . THR A 1 184 ? 10.07 18.406 20.609 1 88.62 184 THR A C 1
ATOM 1435 O O . THR A 1 184 ? 9.422 19.438 20.797 1 88.62 184 THR A O 1
ATOM 1438 N N . THR A 1 185 ? 9.727 17.5 19.828 1 90.88 185 THR A N 1
ATOM 1439 C CA . THR A 1 185 ? 8.477 17.609 19.094 1 90.88 185 THR A CA 1
ATOM 1440 C C . THR A 1 185 ? 7.723 16.281 19.125 1 90.88 185 THR A C 1
ATOM 1442 O O . THR A 1 185 ? 7.195 15.883 20.172 1 90.88 185 THR A O 1
ATOM 1445 N N . SER A 1 186 ? 7.633 15.586 17.969 1 94.5 186 SER A N 1
ATOM 1446 C CA . SER A 1 186 ? 6.961 14.297 17.891 1 94.5 186 SER A CA 1
ATOM 1447 C C . SER A 1 186 ? 7.652 13.375 16.891 1 94.5 186 SER A C 1
ATOM 1449 O O . SER A 1 186 ? 8.656 13.75 16.281 1 94.5 186 SER A O 1
ATOM 1451 N N . PHE A 1 187 ? 7.215 12.102 16.906 1 97.88 187 PHE A N 1
ATOM 1452 C CA . PHE A 1 187 ? 7.688 11.18 15.875 1 97.88 187 PHE A CA 1
ATOM 1453 C C . PHE A 1 187 ? 7.059 11.508 14.531 1 97.88 187 PHE A C 1
ATOM 1455 O O . PHE A 1 187 ? 6.035 12.195 14.469 1 97.88 187 PHE A O 1
ATOM 1462 N N . SER A 1 188 ? 7.707 11.109 13.422 1 98.31 188 SER A N 1
ATOM 1463 C CA . SER A 1 188 ? 7.367 11.586 12.094 1 98.31 188 SER A CA 1
ATOM 1464 C C . SER A 1 188 ? 5.953 11.172 11.703 1 98.31 188 SER A C 1
ATOM 1466 O O . SER A 1 188 ? 5.242 11.93 11.031 1 98.31 188 SER A O 1
ATOM 1468 N N . LEU A 1 189 ? 5.496 9.969 12.141 1 98.62 189 LEU A N 1
ATOM 1469 C CA . LEU A 1 189 ? 4.141 9.555 11.805 1 98.62 189 LEU A CA 1
ATOM 1470 C C . LEU A 1 189 ? 3.113 10.523 12.391 1 98.62 189 LEU A C 1
ATOM 1472 O O . LEU A 1 189 ? 2.133 10.867 11.727 1 98.62 189 LEU A O 1
ATOM 1476 N N . MET A 1 190 ? 3.311 10.984 13.609 1 98.31 190 MET A N 1
ATOM 1477 C CA . MET A 1 190 ? 2.398 11.93 14.242 1 98.31 190 MET A CA 1
ATOM 1478 C C . MET A 1 190 ? 2.479 13.297 13.57 1 98.31 190 MET A C 1
ATOM 1480 O O . MET A 1 190 ? 1.454 13.875 13.203 1 98.31 190 MET A O 1
ATOM 1484 N N . ALA A 1 191 ? 3.701 13.75 13.359 1 96.88 191 ALA A N 1
ATOM 1485 C CA . ALA A 1 191 ? 3.91 15.094 12.828 1 96.88 191 ALA A CA 1
ATOM 1486 C C . ALA A 1 191 ? 3.398 15.203 11.398 1 96.88 191 ALA A C 1
ATOM 1488 O O . ALA A 1 191 ? 2.924 16.266 10.977 1 96.88 191 ALA A O 1
ATOM 1489 N N . LYS A 1 192 ? 3.455 14.078 10.688 1 96.69 192 LYS A N 1
ATOM 1490 C CA . LYS A 1 192 ? 3.16 14.172 9.266 1 96.69 192 LYS A CA 1
ATOM 1491 C C . LYS A 1 192 ? 1.862 13.445 8.922 1 96.69 192 LYS A C 1
ATOM 1493 O O . LYS A 1 192 ? 1.058 13.938 8.133 1 96.69 192 LYS A O 1
ATOM 1498 N N . CYS A 1 193 ? 1.56 12.328 9.547 1 97.12 193 CYS A N 1
ATOM 1499 C CA . CYS A 1 193 ? 0.541 11.43 9.008 1 97.12 193 CYS A CA 1
ATOM 1500 C C . CYS A 1 193 ? -0.661 11.352 9.938 1 97.12 193 CYS A C 1
ATOM 1502 O O . CYS A 1 193 ? -1.55 10.523 9.742 1 97.12 193 CYS A O 1
ATOM 1504 N N . CYS A 1 194 ? -0.721 12.148 10.977 1 97.38 194 CYS A N 1
ATOM 1505 C CA . CYS A 1 194 ? -1.92 12.102 11.805 1 97.38 194 CYS A CA 1
ATOM 1506 C C . CYS A 1 194 ? -3.164 12.414 10.984 1 97.38 194 CYS A C 1
ATOM 1508 O O . CYS A 1 194 ? -4.234 11.852 11.234 1 97.38 194 CYS A O 1
ATOM 1510 N N . HIS A 1 195 ? -3.01 13.289 9.953 1 94.81 195 HIS A N 1
ATOM 1511 C CA . HIS A 1 195 ? -4.125 13.578 9.062 1 94.81 195 HIS A CA 1
ATOM 1512 C C . HIS A 1 195 ? -4.48 12.359 8.211 1 94.81 195 HIS A C 1
ATOM 1514 O O . HIS A 1 195 ? -5.648 12.156 7.875 1 94.81 195 HIS A O 1
ATOM 1520 N N . ASP A 1 196 ? -3.525 11.562 7.906 1 96.75 196 ASP A N 1
ATOM 1521 C CA . ASP A 1 196 ? -3.764 10.383 7.078 1 96.75 196 ASP A CA 1
ATOM 1522 C C . ASP A 1 196 ? -4.539 9.32 7.852 1 96.75 196 ASP A C 1
ATOM 1524 O O . ASP A 1 196 ? -5.461 8.711 7.316 1 96.75 196 ASP A O 1
ATOM 1528 N N . LEU A 1 197 ? -4.156 9.094 9.109 1 97.69 197 LEU A N 1
ATOM 1529 C CA . LEU A 1 197 ? -4.918 8.148 9.914 1 97.69 197 LEU A CA 1
ATOM 1530 C C . LEU A 1 197 ? -6.316 8.68 10.203 1 97.69 197 LEU A C 1
ATOM 1532 O O . LEU A 1 197 ? -7.277 7.906 10.266 1 97.69 197 LEU A O 1
ATOM 1536 N N . ASP A 1 198 ? -6.398 9.969 10.328 1 97.56 198 ASP A N 1
ATOM 1537 C CA . ASP A 1 198 ? -7.703 10.586 10.539 1 97.56 198 ASP A CA 1
ATOM 1538 C C . ASP A 1 198 ? -8.602 10.414 9.32 1 97.56 198 ASP A C 1
ATOM 1540 O O . ASP A 1 198 ? -9.797 10.133 9.453 1 97.56 198 ASP A O 1
ATOM 1544 N N . ILE A 1 199 ? -8.039 10.625 8.117 1 96.56 199 ILE A N 1
ATOM 1545 C CA . ILE A 1 199 ? -8.844 10.523 6.91 1 96.56 199 ILE A CA 1
ATOM 1546 C C . ILE A 1 199 ? -9.32 9.086 6.723 1 96.56 199 ILE A C 1
ATOM 1548 O O . ILE A 1 199 ? -10.414 8.852 6.207 1 96.56 199 ILE A O 1
ATOM 1552 N N . LEU A 1 200 ? -8.516 8.117 7.121 1 96.88 200 LEU A N 1
ATOM 1553 C CA . LEU A 1 200 ? -8.961 6.734 7.082 1 96.88 200 LEU A CA 1
ATOM 1554 C C . LEU A 1 200 ? -10.18 6.527 7.977 1 96.88 200 LEU A C 1
ATOM 1556 O O . LEU A 1 200 ? -11.148 5.875 7.574 1 96.88 200 LEU A O 1
ATOM 1560 N N . SER A 1 201 ? -10.07 7.086 9.203 1 95.5 201 SER A N 1
ATOM 1561 C CA . SER A 1 201 ? -11.219 7.008 10.109 1 95.5 201 SER A CA 1
ATOM 1562 C C . SER A 1 201 ? -12.445 7.684 9.508 1 95.5 201 SER A C 1
ATOM 1564 O O . SER A 1 201 ? -13.562 7.184 9.641 1 95.5 201 SER A O 1
ATOM 1566 N N . TYR A 1 202 ? -12.234 8.82 8.844 1 97.19 202 TYR A N 1
ATOM 1567 C CA . TYR A 1 202 ? -13.289 9.562 8.156 1 97.19 202 TYR A CA 1
ATOM 1568 C C . TYR A 1 202 ? -13.945 8.703 7.078 1 97.19 202 TYR A C 1
ATOM 1570 O O . TYR A 1 202 ? -15.172 8.617 7.008 1 97.19 202 TYR A O 1
ATOM 1578 N N . TYR A 1 203 ? -13.117 7.992 6.289 1 97.69 203 TYR A N 1
ATOM 1579 C CA . TYR A 1 203 ? -13.617 7.164 5.195 1 97.69 203 TYR A CA 1
ATOM 1580 C C . TYR A 1 203 ? -14.336 5.93 5.73 1 97.69 203 TYR A C 1
ATOM 1582 O O . TYR A 1 203 ? -15.359 5.512 5.188 1 97.69 203 TYR A O 1
ATOM 1590 N N . MET A 1 204 ? -13.836 5.387 6.859 1 96.81 204 MET A N 1
ATOM 1591 C CA . MET A 1 204 ? -14.359 4.129 7.383 1 96.81 204 MET A CA 1
ATOM 1592 C C . MET A 1 204 ? -15.617 4.363 8.211 1 96.81 204 MET A C 1
ATOM 1594 O O . MET A 1 204 ? -16.344 3.418 8.531 1 96.81 204 MET A O 1
ATOM 1598 N N . GLY A 1 205 ? -15.859 5.645 8.602 1 93.62 205 GLY A N 1
ATOM 1599 C CA . GLY A 1 205 ? -17.078 5.988 9.328 1 93.62 205 GLY A CA 1
ATOM 1600 C C . GLY A 1 205 ? -17.172 5.305 10.672 1 93.62 205 GLY A C 1
ATOM 1601 O O . GLY A 1 205 ? -16.297 5.441 11.523 1 93.62 205 GLY A O 1
ATOM 1602 N N . LYS A 1 206 ? -18.156 4.457 10.812 1 92.81 206 LYS A N 1
ATOM 1603 C CA . LYS A 1 206 ? -18.469 3.863 12.109 1 92.81 206 LYS A CA 1
ATOM 1604 C C . LYS A 1 206 ? -17.672 2.584 12.336 1 92.81 206 LYS A C 1
ATOM 1606 O O . LYS A 1 206 ? -17.688 2.02 13.43 1 92.81 206 LYS A O 1
ATOM 1611 N N . ASP A 1 207 ? -17.062 2.078 11.328 1 95.44 207 ASP A N 1
ATOM 1612 C CA . ASP A 1 207 ? -16.234 0.88 11.492 1 95.44 207 ASP A CA 1
ATOM 1613 C C . ASP A 1 207 ? -14.969 1.186 12.281 1 95.44 207 ASP A C 1
ATOM 1615 O O . ASP A 1 207 ? -14.008 1.729 11.734 1 95.44 207 ASP A O 1
ATOM 1619 N N . ALA A 1 208 ? -14.852 0.771 13.523 1 95.88 208 ALA A N 1
ATOM 1620 C CA . ALA A 1 208 ? -13.789 1.158 14.453 1 95.88 208 ALA A CA 1
ATOM 1621 C C . ALA A 1 208 ? -12.555 0.281 14.273 1 95.88 208 ALA A C 1
ATOM 1623 O O . ALA A 1 208 ? -12.672 -0.91 13.977 1 95.88 208 ALA A O 1
ATOM 1624 N N . PRO A 1 209 ? -11.398 0.883 14.484 1 97.31 209 PRO A N 1
ATOM 1625 C CA . PRO A 1 209 ? -10.188 0.059 14.445 1 97.31 209 PRO A CA 1
ATOM 1626 C C . PRO A 1 209 ? -10.156 -0.985 15.562 1 97.31 209 PRO A C 1
ATOM 1628 O O . PRO A 1 209 ? -10.562 -0.7 16.688 1 97.31 209 PRO A O 1
ATOM 1631 N N . ARG A 1 210 ? -9.734 -2.176 15.211 1 98 210 ARG A N 1
ATOM 1632 C CA . ARG A 1 210 ? -9.633 -3.27 16.172 1 98 210 ARG A CA 1
ATOM 1633 C C . ARG A 1 210 ? -8.18 -3.533 16.562 1 98 210 ARG A C 1
ATOM 1635 O O . ARG A 1 210 ? -7.863 -3.689 17.734 1 98 210 ARG A O 1
ATOM 1642 N N . ARG A 1 211 ? -7.297 -3.646 15.602 1 98.56 211 ARG A N 1
ATOM 1643 C CA . ARG A 1 211 ? -5.879 -3.918 15.82 1 98.56 211 ARG A CA 1
ATOM 1644 C C . ARG A 1 211 ? -5.012 -3.094 14.875 1 98.56 211 ARG A C 1
ATOM 1646 O O . ARG A 1 211 ? -5.449 -2.736 13.773 1 98.56 211 ARG A O 1
ATOM 1653 N N . VAL A 1 212 ? -3.766 -2.824 15.328 1 98.75 212 VAL A N 1
ATOM 1654 C CA . VAL A 1 212 ? -2.818 -2.076 14.508 1 98.75 212 VAL A CA 1
ATOM 1655 C C . VAL A 1 212 ? -1.431 -2.705 14.617 1 98.75 212 VAL A C 1
ATOM 1657 O O . VAL A 1 212 ? -1.068 -3.244 15.664 1 98.75 212 VAL A O 1
ATOM 1660 N N . SER A 1 213 ? -0.723 -2.738 13.531 1 98.88 213 SER A N 1
ATOM 1661 C CA . SER A 1 213 ? 0.679 -3.145 13.492 1 98.88 213 SER A CA 1
ATOM 1662 C C . SER A 1 213 ? 1.493 -2.225 12.586 1 98.88 213 SER A C 1
ATOM 1664 O O . SER A 1 213 ? 0.992 -1.739 11.57 1 98.88 213 SER A O 1
ATOM 1666 N N . SER A 1 214 ? 2.734 -2.02 12.984 1 98.88 214 SER A N 1
ATOM 1667 C CA . SER A 1 214 ? 3.549 -1.056 12.25 1 98.88 214 SER A CA 1
ATOM 1668 C C . SER A 1 214 ? 5.027 -1.435 12.297 1 98.88 214 SER A C 1
ATOM 1670 O O . SER A 1 214 ? 5.5 -1.998 13.281 1 98.88 214 SER A O 1
ATOM 1672 N N . PHE A 1 215 ? 5.688 -1.207 11.18 1 98.94 215 PHE A N 1
ATOM 1673 C CA . PHE A 1 215 ? 7.141 -1.233 11.086 1 98.94 215 PHE A CA 1
ATOM 1674 C C . PHE A 1 215 ? 7.676 0.087 10.547 1 98.94 215 PHE A C 1
ATOM 1676 O O . PHE A 1 215 ? 6.961 0.807 9.844 1 98.94 215 PHE A O 1
ATOM 1683 N N . GLY A 1 216 ? 8.883 0.423 10.781 1 98.5 216 GLY A N 1
ATOM 1684 C CA . GLY A 1 216 ? 9.539 1.627 10.297 1 98.5 216 GLY A CA 1
ATOM 1685 C C . GLY A 1 216 ? 10.852 1.907 11 1 98.5 216 GLY A C 1
ATOM 1686 O O . GLY A 1 216 ? 11.172 1.279 12.016 1 98.5 216 GLY A O 1
ATOM 1687 N N . SER A 1 217 ? 11.664 2.762 10.453 1 98.06 217 SER A N 1
ATOM 1688 C CA . SER A 1 217 ? 12.961 3.088 11.023 1 98.06 217 SER A CA 1
ATOM 1689 C C . SER A 1 217 ? 13.547 4.348 10.391 1 98.06 217 SER A C 1
ATOM 1691 O O . SER A 1 217 ? 13.016 4.848 9.398 1 98.06 217 SER A O 1
ATOM 1693 N N . LEU A 1 218 ? 14.477 4.922 11.102 1 98.25 218 LEU A N 1
ATOM 1694 C CA . LEU A 1 218 ? 15.406 5.84 10.445 1 98.25 218 LEU A CA 1
ATOM 1695 C C . LEU A 1 218 ? 16.453 5.07 9.648 1 98.25 218 LEU A C 1
ATOM 1697 O O . LEU A 1 218 ? 17.469 4.645 10.203 1 98.25 218 LEU A O 1
ATOM 1701 N N . ALA A 1 219 ? 16.203 4.996 8.312 1 96.81 219 ALA A N 1
ATOM 1702 C CA . ALA A 1 219 ? 17 4.059 7.52 1 96.81 219 ALA A CA 1
ATOM 1703 C C . ALA A 1 219 ? 18.141 4.773 6.809 1 96.81 219 ALA A C 1
ATOM 1705 O O . ALA A 1 219 ? 19.234 4.211 6.645 1 96.81 219 ALA A O 1
ATOM 1706 N N . HIS A 1 220 ? 17.938 6.023 6.426 1 97.69 220 HIS A N 1
ATOM 1707 C CA . HIS A 1 220 ? 18.891 6.633 5.516 1 97.69 220 HIS A CA 1
ATOM 1708 C C . HIS A 1 220 ? 19.594 7.824 6.164 1 97.69 220 HIS A C 1
ATOM 1710 O O . HIS A 1 220 ? 20.812 7.941 6.113 1 97.69 220 HIS A O 1
ATOM 1716 N N . PHE A 1 221 ? 18.859 8.75 6.762 1 98.31 221 PHE A N 1
ATOM 1717 C CA . PHE A 1 221 ? 19.391 10.016 7.25 1 98.31 221 PHE A CA 1
ATOM 1718 C C . PHE A 1 221 ? 20.109 9.828 8.586 1 98.31 221 PHE A C 1
ATOM 1720 O O . PHE A 1 221 ? 19.656 10.32 9.617 1 98.31 221 PHE A O 1
ATOM 1727 N N . LYS A 1 222 ? 21.25 9.203 8.57 1 97.88 222 LYS A N 1
ATOM 1728 C CA . LYS A 1 222 ? 22.094 8.914 9.734 1 97.88 222 LYS A CA 1
ATOM 1729 C C . LYS A 1 222 ? 23.562 8.859 9.352 1 97.88 222 LYS A C 1
ATOM 1731 O O . LYS A 1 222 ? 23.891 8.648 8.18 1 97.88 222 LYS A O 1
ATOM 1736 N N . PRO A 1 223 ? 24.438 9 10.266 1 97.88 223 PRO A N 1
ATOM 1737 C CA . PRO A 1 223 ? 25.875 9.117 9.969 1 97.88 223 PRO A CA 1
ATOM 1738 C C . PRO A 1 223 ? 26.422 7.91 9.211 1 97.88 223 PRO A C 1
ATOM 1740 O O . PRO A 1 223 ? 27.25 8.062 8.312 1 97.88 223 PRO A O 1
ATOM 1743 N N . SER A 1 224 ? 26.016 6.691 9.445 1 97.06 224 SER A N 1
ATOM 1744 C CA . SER A 1 224 ? 26.547 5.473 8.844 1 97.06 224 SER A CA 1
ATOM 1745 C C . SER A 1 224 ? 26.219 5.414 7.352 1 97.06 224 SER A C 1
ATOM 1747 O O . SER A 1 224 ? 26.797 4.594 6.625 1 97.06 224 SER A O 1
ATOM 1749 N N . LYS A 1 225 ? 25.344 6.324 6.875 1 97.12 225 LYS A N 1
ATOM 1750 C CA . LYS A 1 225 ? 24.938 6.301 5.473 1 97.12 225 LYS A CA 1
ATOM 1751 C C . LYS A 1 225 ? 25.562 7.457 4.699 1 97.12 225 LYS A C 1
ATOM 1753 O O . LYS A 1 225 ? 25.297 7.625 3.506 1 97.12 225 LYS A O 1
ATOM 1758 N N . LYS A 1 226 ? 26.422 8.281 5.371 1 97.38 226 LYS A N 1
ATOM 1759 C CA . LYS A 1 226 ? 27.094 9.406 4.711 1 97.38 226 LYS A CA 1
ATOM 1760 C C . LYS A 1 226 ? 27.984 8.914 3.58 1 97.38 226 LYS A C 1
ATOM 1762 O O . LYS A 1 226 ? 28.812 8.023 3.779 1 97.38 226 LYS A O 1
ATOM 1767 N N . PRO A 1 227 ? 27.734 9.492 2.391 1 96.19 227 PRO A N 1
ATOM 1768 C CA . PRO A 1 227 ? 28.641 9.109 1.312 1 96.19 227 PRO A CA 1
ATOM 1769 C C . PRO A 1 227 ? 30.109 9.367 1.658 1 96.19 227 PRO A C 1
ATOM 1771 O O . PRO A 1 227 ? 30.438 10.406 2.238 1 96.19 227 PRO A O 1
ATOM 1774 N N . LYS A 1 228 ? 30.922 8.461 1.204 1 96.81 228 LYS A N 1
ATOM 1775 C CA . LYS A 1 228 ? 32.344 8.57 1.488 1 96.81 228 LYS A CA 1
ATOM 1776 C C . LYS A 1 228 ? 32.938 9.844 0.877 1 96.81 228 LYS A C 1
ATOM 1778 O O . LYS A 1 228 ? 33.812 10.477 1.473 1 96.81 228 LYS A O 1
ATOM 1783 N N . GLU A 1 229 ? 32.375 10.172 -0.207 1 96.56 229 GLU A N 1
ATOM 1784 C CA . GLU A 1 229 ? 32.906 11.305 -0.965 1 96.56 229 GLU A CA 1
ATOM 1785 C C . GLU A 1 229 ? 32.625 12.617 -0.25 1 96.56 229 GLU A C 1
ATOM 1787 O O . GLU A 1 229 ? 33.25 13.641 -0.555 1 96.56 229 GLU A O 1
ATOM 1792 N N . ALA A 1 230 ? 31.672 12.641 0.73 1 97 230 ALA A N 1
ATOM 1793 C CA . ALA A 1 230 ? 31.344 13.852 1.477 1 97 230 ALA A CA 1
ATOM 1794 C C . ALA A 1 230 ? 32.375 14.109 2.578 1 97 230 ALA A C 1
ATOM 1796 O O . ALA A 1 230 ? 32.438 15.219 3.121 1 97 230 ALA A O 1
ATOM 1797 N N . GLY A 1 231 ? 33.094 13.062 2.924 1 95.81 231 GLY A N 1
ATOM 1798 C CA . GLY A 1 231 ? 34.125 13.203 3.947 1 95.81 231 GLY A CA 1
ATOM 1799 C C . GLY A 1 231 ? 33.594 13.711 5.27 1 95.81 231 GLY A C 1
ATOM 1800 O O . GLY A 1 231 ? 32.594 13.203 5.77 1 95.81 231 GLY A O 1
ATOM 1801 N N . ASN A 1 232 ? 34.281 14.703 5.84 1 95.88 232 ASN A N 1
ATOM 1802 C CA . ASN A 1 232 ? 33.906 15.172 7.172 1 95.88 232 ASN A CA 1
ATOM 1803 C C . ASN A 1 232 ? 33.094 16.469 7.109 1 95.88 232 ASN A C 1
ATOM 1805 O O . ASN A 1 232 ? 32.938 17.156 8.117 1 95.88 232 ASN A O 1
ATOM 1809 N N . ALA A 1 233 ? 32.625 16.75 5.887 1 97.38 233 ALA A N 1
ATOM 1810 C CA . ALA A 1 233 ? 31.812 17.969 5.75 1 97.38 233 ALA A CA 1
ATOM 1811 C C . ALA A 1 233 ? 30.625 17.953 6.691 1 97.38 233 ALA A C 1
ATOM 1813 O O . ALA A 1 233 ? 29.938 16.938 6.82 1 97.38 233 ALA A O 1
ATOM 1814 N N . LYS A 1 234 ? 30.391 19.062 7.359 1 97.69 234 LYS A N 1
ATOM 1815 C CA . LYS A 1 234 ? 29.266 19.156 8.297 1 97.69 234 LYS A CA 1
ATOM 1816 C C . LYS A 1 234 ? 28.141 20.016 7.723 1 97.69 234 LYS A C 1
ATOM 1818 O O . LYS A 1 234 ? 27.031 20.016 8.258 1 97.69 234 LYS A O 1
ATOM 1823 N N . ARG A 1 235 ? 28.422 20.719 6.629 1 98.31 235 ARG A N 1
ATOM 1824 C CA . ARG A 1 235 ? 27.453 21.547 5.938 1 98.31 235 ARG A CA 1
ATOM 1825 C C . ARG A 1 235 ? 27.547 21.359 4.426 1 98.31 235 ARG A C 1
ATOM 1827 O O . ARG A 1 235 ? 28.609 21.031 3.904 1 98.31 235 ARG A O 1
ATOM 1834 N N . CYS A 1 236 ? 26.438 21.594 3.766 1 98.12 236 CYS A N 1
ATOM 1835 C CA . CYS A 1 236 ? 26.391 21.453 2.312 1 98.12 236 CYS A CA 1
ATOM 1836 C C . CYS A 1 236 ? 27.328 22.453 1.644 1 98.12 236 CYS A C 1
ATOM 1838 O O . CYS A 1 236 ? 27.891 22.172 0.589 1 98.12 236 CYS A O 1
ATOM 1840 N N . THR A 1 237 ? 27.562 23.562 2.293 1 96.25 237 THR A N 1
ATOM 1841 C CA . THR A 1 237 ? 28.359 24.641 1.712 1 96.25 237 THR A CA 1
ATOM 1842 C C . THR A 1 237 ? 29.844 24.25 1.684 1 96.25 237 THR A C 1
ATOM 1844 O O . THR A 1 237 ? 30.625 24.859 0.95 1 96.25 237 THR A O 1
ATOM 1847 N N . ASP A 1 238 ? 30.219 23.281 2.471 1 95.19 238 ASP A N 1
ATOM 1848 C CA . ASP A 1 238 ? 31.625 22.891 2.566 1 95.19 238 ASP A CA 1
ATOM 1849 C C . ASP A 1 238 ? 31.844 21.484 2.012 1 95.19 238 ASP A C 1
ATOM 1851 O O . ASP A 1 238 ? 32.875 20.875 2.246 1 95.19 238 ASP A O 1
ATOM 1855 N N . CYS A 1 239 ? 30.969 20.969 1.335 1 97.69 239 CYS A N 1
ATOM 1856 C CA . CYS A 1 239 ? 30.984 19.562 0.964 1 97.69 239 CYS A CA 1
ATOM 1857 C C . CYS A 1 239 ? 31.406 19.391 -0.492 1 97.69 239 CYS A C 1
ATOM 1859 O O . CYS A 1 239 ? 30.734 19.891 -1.396 1 97.69 239 CYS A O 1
ATOM 1861 N N . ALA A 1 240 ? 32.406 18.562 -0.753 1 96.19 240 ALA A N 1
ATOM 1862 C CA . ALA A 1 240 ? 32.906 18.312 -2.104 1 96.19 240 ALA A CA 1
ATOM 1863 C C . ALA A 1 240 ? 31.938 17.438 -2.891 1 96.19 240 ALA A C 1
ATOM 1865 O O . ALA A 1 240 ? 31.922 17.469 -4.125 1 96.19 240 ALA A O 1
ATOM 1866 N N . TYR A 1 241 ? 31.141 16.75 -2.152 1 96.31 241 TYR A N 1
ATOM 1867 C CA . TYR A 1 241 ? 30.188 15.82 -2.76 1 96.31 241 TYR A CA 1
ATOM 1868 C C . TYR A 1 241 ? 28.859 16.5 -3.039 1 96.31 241 TYR A C 1
ATOM 1870 O O . TYR A 1 241 ? 27.969 15.922 -3.658 1 96.31 241 TYR A O 1
ATOM 1878 N N . GLU A 1 242 ? 28.688 17.703 -2.703 1 96.38 242 GLU A N 1
ATOM 1879 C CA . GLU A 1 242 ? 27.406 18.406 -2.641 1 96.38 242 GLU A CA 1
ATOM 1880 C C . GLU A 1 242 ? 26.688 18.375 -3.99 1 96.38 242 GLU A C 1
ATOM 1882 O O . GLU A 1 242 ? 25.484 18.125 -4.055 1 96.38 242 GLU A O 1
ATOM 1887 N N . ARG A 1 243 ? 27.344 18.5 -5.09 1 95 243 ARG A N 1
ATOM 1888 C CA . ARG A 1 243 ? 26.75 18.609 -6.414 1 95 243 ARG A CA 1
ATOM 1889 C C . ARG A 1 243 ? 26.078 17.297 -6.809 1 95 243 ARG A C 1
ATOM 1891 O O . ARG A 1 243 ? 25.094 17.297 -7.562 1 95 243 ARG A O 1
ATOM 1898 N N . LYS A 1 244 ? 26.516 16.281 -6.258 1 94.62 244 LYS A N 1
ATOM 1899 C CA . LYS A 1 244 ? 25.969 14.961 -6.59 1 94.62 244 LYS A CA 1
ATOM 1900 C C . LYS A 1 244 ? 24.922 14.531 -5.562 1 94.62 244 LYS A C 1
ATOM 1902 O O . LYS A 1 244 ? 24.234 13.523 -5.754 1 94.62 244 LYS A O 1
ATOM 1907 N N . CYS A 1 245 ? 24.812 15.234 -4.5 1 96.88 245 CYS A N 1
ATOM 1908 C CA . CYS A 1 245 ? 23.922 14.875 -3.402 1 96.88 245 CYS A CA 1
ATOM 1909 C C . CYS A 1 245 ? 22.5 15.359 -3.668 1 96.88 245 CYS A C 1
ATOM 1911 O O . CYS A 1 245 ? 22.266 16.562 -3.803 1 96.88 245 CYS A O 1
ATOM 1913 N N . PRO A 1 246 ? 21.531 14.445 -3.68 1 96.81 246 PRO A N 1
ATOM 1914 C CA . PRO A 1 246 ? 20.172 14.898 -3.926 1 96.81 246 PRO A CA 1
ATOM 1915 C C . PRO A 1 246 ? 19.609 15.75 -2.783 1 96.81 246 PRO A C 1
ATOM 1917 O O . PRO A 1 246 ? 18.625 16.469 -2.969 1 96.81 246 PRO A O 1
ATOM 1920 N N . TYR A 1 247 ? 20.203 15.758 -1.62 1 98.12 247 TYR A N 1
ATOM 1921 C CA . TYR A 1 247 ? 19.656 16.406 -0.43 1 98.12 247 TYR A CA 1
ATOM 1922 C C . TYR A 1 247 ? 20.406 17.703 -0.137 1 98.12 247 TYR A C 1
ATOM 1924 O O . TYR A 1 247 ? 20.328 18.234 0.973 1 98.12 247 TYR A O 1
ATOM 1932 N N . SER A 1 248 ? 21.109 18.25 -1.143 1 97.62 248 SER A N 1
ATOM 1933 C CA . SER A 1 248 ? 21.875 19.484 -1.003 1 97.62 248 SER A CA 1
ATOM 1934 C C . SER A 1 248 ? 20.984 20.656 -0.616 1 97.62 248 SER A C 1
ATOM 1936 O O . SER A 1 248 ? 19.984 20.938 -1.282 1 97.62 248 SER A O 1
ATOM 1938 N N . ALA A 1 249 ? 21.438 21.344 0.433 1 98.19 249 ALA A N 1
ATOM 1939 C CA . ALA A 1 249 ? 20.719 22.562 0.831 1 98.19 249 ALA A CA 1
ATOM 1940 C C . ALA A 1 249 ? 20.766 23.609 -0.276 1 98.19 249 ALA A C 1
ATOM 1942 O O . ALA A 1 249 ? 19.828 24.375 -0.45 1 98.19 249 ALA A O 1
ATOM 1943 N N . LYS A 1 250 ? 21.859 23.641 -1.013 1 96.94 250 LYS A N 1
ATOM 1944 C CA . LYS A 1 250 ? 21.953 24.578 -2.121 1 96.94 250 LYS A CA 1
ATOM 1945 C C . LYS A 1 250 ? 20.891 24.281 -3.182 1 96.94 250 LYS A C 1
ATOM 1947 O O . LYS A 1 250 ? 20.25 25.203 -3.684 1 96.94 250 LYS A O 1
ATOM 1952 N N . LYS A 1 251 ? 20.75 23.016 -3.475 1 95.44 251 LYS A N 1
ATOM 1953 C CA . LYS A 1 251 ? 19.766 22.609 -4.48 1 95.44 251 LYS A CA 1
ATOM 1954 C C . LYS A 1 251 ? 18.344 22.859 -4.004 1 95.44 251 LYS A C 1
ATOM 1956 O O . LYS A 1 251 ? 17.484 23.281 -4.785 1 95.44 251 LYS A O 1
ATOM 1961 N N . ILE A 1 252 ? 18.078 22.625 -2.684 1 96.62 252 ILE A N 1
ATOM 1962 C CA . ILE A 1 252 ? 16.719 22.672 -2.146 1 96.62 252 ILE A CA 1
ATOM 1963 C C . ILE A 1 252 ? 16.312 24.125 -1.915 1 96.62 252 ILE A C 1
ATOM 1965 O O . ILE A 1 252 ? 15.172 24.516 -2.205 1 96.62 252 ILE A O 1
ATOM 1969 N N . TYR A 1 253 ? 17.266 25.016 -1.51 1 97.31 253 TYR A N 1
ATOM 1970 C CA . TYR A 1 253 ? 16.859 26.328 -1.021 1 97.31 253 TYR A CA 1
ATOM 1971 C C . TYR A 1 253 ? 17.391 27.438 -1.924 1 97.31 253 TYR A C 1
ATOM 1973 O O . TYR A 1 253 ? 16.672 28.406 -2.221 1 97.31 253 TYR A O 1
ATOM 1981 N N . LEU A 1 254 ? 18.625 27.344 -2.387 1 96.81 254 LEU A N 1
ATOM 1982 C CA . LEU A 1 254 ? 19.312 28.469 -2.996 1 96.81 254 LEU A CA 1
ATOM 1983 C C . LEU A 1 254 ? 19.125 28.469 -4.508 1 96.81 254 LEU A C 1
ATOM 1985 O O . LEU A 1 254 ? 18.766 29.5 -5.09 1 96.81 254 LEU A O 1
ATOM 1989 N N . GLU A 1 255 ? 19.297 27.344 -5.137 1 95 255 GLU A N 1
ATOM 1990 C CA . GLU A 1 255 ? 19.25 27.266 -6.598 1 95 255 GLU A CA 1
ATOM 1991 C C . GLU A 1 255 ? 17.891 27.703 -7.141 1 95 255 GLU A C 1
ATOM 1993 O O . GLU A 1 255 ? 17.828 28.406 -8.141 1 95 255 GLU A O 1
ATOM 1998 N N . PRO A 1 256 ? 16.844 27.312 -6.445 1 94.62 256 PRO A N 1
ATOM 1999 C CA . PRO A 1 256 ? 15.555 27.781 -6.965 1 94.62 256 PRO A CA 1
ATOM 2000 C C . PRO A 1 256 ? 15.414 29.297 -6.934 1 94.62 256 PRO A C 1
ATOM 2002 O O . PRO A 1 256 ? 14.695 29.875 -7.754 1 94.62 256 PRO A O 1
ATOM 2005 N N . VAL A 1 257 ? 16.078 29.969 -5.977 1 95.25 257 VAL A N 1
ATOM 2006 C CA . VAL A 1 257 ? 16.016 31.422 -5.848 1 95.25 257 VAL A CA 1
ATOM 2007 C C . VAL A 1 257 ? 16.859 32.062 -6.941 1 95.25 257 VAL A C 1
ATOM 2009 O O . VAL A 1 257 ? 16.562 33.188 -7.371 1 95.25 257 VAL A O 1
ATOM 2012 N N . MET A 1 258 ? 17.828 31.359 -7.41 1 94.12 258 MET A N 1
ATOM 2013 C CA . MET A 1 258 ? 18.75 31.875 -8.414 1 94.12 258 MET A CA 1
ATOM 2014 C C . MET A 1 258 ? 18.219 31.641 -9.82 1 94.12 258 MET A C 1
ATOM 2016 O O . MET A 1 258 ? 18.734 32.188 -10.797 1 94.12 258 MET A O 1
ATOM 2020 N N . SER A 1 259 ? 17.266 30.844 -9.914 1 90.31 259 SER A N 1
ATOM 2021 C CA . SER A 1 259 ? 16.75 30.422 -11.219 1 90.31 259 SER A CA 1
ATOM 2022 C C . SER A 1 259 ? 15.398 31.047 -11.508 1 90.31 259 SER A C 1
ATOM 2024 O O . SER A 1 259 ? 14.688 31.469 -10.586 1 90.31 259 SER A O 1
ATOM 2026 N N . ASP A 1 260 ? 15.031 31.188 -12.766 1 86.12 260 ASP A N 1
ATOM 2027 C CA . ASP A 1 260 ? 13.711 31.656 -13.172 1 86.12 260 ASP A CA 1
ATOM 2028 C C . ASP A 1 260 ? 12.734 30.484 -13.312 1 86.12 260 ASP A C 1
ATOM 2030 O O . ASP A 1 260 ? 11.57 30.688 -13.656 1 86.12 260 ASP A O 1
ATOM 2034 N N . ALA A 1 261 ? 13.258 29.359 -12.953 1 79.5 261 ALA A N 1
ATOM 2035 C CA . ALA A 1 261 ? 12.398 28.188 -13.086 1 79.5 261 ALA A CA 1
ATOM 2036 C C . ALA A 1 261 ? 11.344 28.156 -11.984 1 79.5 261 ALA A C 1
ATOM 2038 O O . ALA A 1 261 ? 11.555 28.688 -10.891 1 79.5 261 ALA A O 1
ATOM 2039 N N . GLU A 1 262 ? 10.234 27.562 -12.312 1 79.44 262 GLU A N 1
ATOM 2040 C CA . GLU A 1 262 ? 9.172 27.391 -11.328 1 79.44 262 GLU A CA 1
ATOM 2041 C C . GLU A 1 262 ? 9.633 26.516 -10.164 1 79.44 262 GLU A C 1
ATOM 2043 O O . GLU A 1 262 ? 10.328 25.516 -10.375 1 79.44 262 GLU A O 1
ATOM 2048 N N . ASP A 1 263 ? 9.383 26.969 -8.961 1 83.25 263 ASP A N 1
ATOM 2049 C CA . ASP A 1 263 ? 9.633 26.25 -7.719 1 83.25 263 ASP A CA 1
ATOM 2050 C C . ASP A 1 263 ? 8.352 26.094 -6.902 1 83.25 263 ASP A C 1
ATOM 2052 O O . ASP A 1 263 ? 8.102 26.891 -5.992 1 83.25 263 ASP A O 1
ATOM 2056 N N . PRO A 1 264 ? 7.688 25 -7.191 1 77.94 264 PRO A N 1
ATOM 2057 C CA . PRO A 1 264 ? 6.359 24.891 -6.59 1 77.94 264 PRO A CA 1
ATOM 2058 C C . PRO A 1 264 ? 6.406 24.797 -5.066 1 77.94 264 PRO A C 1
ATOM 2060 O O . PRO A 1 264 ? 5.512 25.312 -4.383 1 77.94 264 PRO A O 1
ATOM 2063 N N . GLU A 1 265 ? 7.391 24.281 -4.551 1 85.31 265 GLU A N 1
ATOM 2064 C CA . GLU A 1 265 ? 7.414 24.062 -3.107 1 85.31 265 GLU A CA 1
ATOM 2065 C C . GLU A 1 265 ? 7.906 25.297 -2.363 1 85.31 265 GLU A C 1
ATOM 2067 O O . GLU A 1 265 ? 7.539 25.516 -1.207 1 85.31 265 GLU A O 1
ATOM 2072 N N . ARG A 1 266 ? 8.844 26.109 -2.943 1 89.44 266 ARG A N 1
ATOM 2073 C CA . ARG A 1 266 ? 9.359 27.359 -2.396 1 89.44 266 ARG A CA 1
ATOM 2074 C C . ARG A 1 266 ? 9.883 27.172 -0.979 1 89.44 266 ARG A C 1
ATOM 2076 O O . ARG A 1 266 ? 9.5 27.891 -0.061 1 89.44 266 ARG A O 1
ATOM 2083 N N . TRP A 1 267 ? 10.805 26.234 -0.879 1 94.38 267 TRP A N 1
ATOM 2084 C CA . TRP A 1 267 ? 11.336 25.875 0.43 1 94.38 267 TRP A CA 1
ATOM 2085 C C . TRP A 1 267 ? 12.07 27.047 1.074 1 94.38 267 TRP A C 1
ATOM 2087 O O . TRP A 1 267 ? 12.102 27.156 2.301 1 94.38 267 TRP A O 1
ATOM 2097 N N . ALA A 1 268 ? 12.57 27.953 0.31 1 94.81 268 ALA A N 1
ATOM 2098 C CA . ALA A 1 268 ? 13.383 29.062 0.801 1 94.81 268 ALA A CA 1
ATOM 2099 C C . ALA A 1 268 ? 12.57 29.984 1.714 1 94.81 268 ALA A C 1
ATOM 2101 O O . ALA A 1 268 ? 13.102 30.547 2.674 1 94.81 268 ALA A O 1
ATOM 2102 N N . GLN A 1 269 ? 11.305 30.047 1.496 1 91.56 269 GLN A N 1
ATOM 2103 C CA . GLN A 1 269 ? 10.453 30.953 2.254 1 91.56 269 GLN A CA 1
ATOM 2104 C C . GLN A 1 269 ? 10.336 30.516 3.711 1 91.56 269 GLN A C 1
ATOM 2106 O O . GLN A 1 269 ? 9.891 31.281 4.562 1 91.56 269 GLN A O 1
ATOM 2111 N N . HIS A 1 270 ? 10.742 29.297 3.947 1 91.62 270 HIS A N 1
ATOM 2112 C CA . HIS A 1 270 ? 10.57 28.734 5.285 1 91.62 270 HIS A CA 1
ATOM 2113 C C . HIS A 1 270 ? 11.836 28.891 6.117 1 91.62 270 HIS A C 1
ATOM 2115 O O . HIS A 1 270 ? 11.844 28.562 7.309 1 91.62 270 HIS A O 1
ATOM 2121 N N . ILE A 1 271 ? 12.914 29.422 5.449 1 94.62 271 ILE A N 1
ATOM 2122 C CA . ILE A 1 271 ? 14.148 29.422 6.227 1 94.62 271 ILE A CA 1
ATOM 2123 C C . ILE A 1 271 ? 14.633 30.859 6.406 1 94.62 271 ILE A C 1
ATOM 2125 O O . ILE A 1 271 ? 15.609 31.109 7.113 1 94.62 271 ILE A O 1
ATOM 2129 N N . THR A 1 272 ? 13.961 31.797 5.762 1 92.88 272 THR A N 1
ATOM 2130 C CA . THR A 1 272 ? 14.25 33.219 5.945 1 92.88 272 THR A CA 1
ATOM 2131 C C . THR A 1 272 ? 13.008 34.062 5.676 1 92.88 272 THR A C 1
ATOM 2133 O O . THR A 1 272 ? 12.156 33.688 4.879 1 92.88 272 THR A O 1
ATOM 2136 N N . ASP A 1 273 ? 12.859 35.188 6.379 1 88.5 273 ASP A N 1
ATOM 2137 C CA . ASP A 1 273 ? 11.711 36.062 6.223 1 88.5 273 ASP A CA 1
ATOM 2138 C C . ASP A 1 273 ? 11.773 36.844 4.906 1 88.5 273 ASP A C 1
ATOM 2140 O O . ASP A 1 273 ? 10.742 37.094 4.289 1 88.5 273 ASP A O 1
ATOM 2144 N N . VAL A 1 274 ? 13.008 37.156 4.492 1 91.44 274 VAL A N 1
ATOM 2145 C CA . VAL A 1 274 ? 13.242 37.812 3.209 1 91.44 274 VAL A CA 1
ATOM 2146 C C . VAL A 1 274 ? 13.938 36.844 2.252 1 91.44 274 VAL A C 1
ATOM 2148 O O . VAL A 1 274 ? 15.094 36.5 2.463 1 91.44 274 VAL A O 1
ATOM 2151 N N . VAL A 1 275 ? 13.273 36.531 1.149 1 94 275 VAL A N 1
ATOM 2152 C CA . VAL A 1 275 ? 13.773 35.5 0.242 1 94 275 VAL A CA 1
ATOM 2153 C C . VAL A 1 275 ? 14.562 36.156 -0.89 1 94 275 VAL A C 1
ATOM 2155 O O . VAL A 1 275 ? 13.984 36.656 -1.854 1 94 275 VAL A O 1
ATOM 2158 N N . ASP A 1 276 ? 15.812 36.188 -0.793 1 96 276 ASP A N 1
ATOM 2159 C CA . ASP A 1 276 ? 16.766 36.562 -1.832 1 96 276 ASP A CA 1
ATOM 2160 C C . ASP A 1 276 ? 18.062 35.781 -1.688 1 96 276 ASP A C 1
ATOM 2162 O O . ASP A 1 276 ? 18.234 35.031 -0.73 1 96 276 ASP A O 1
ATOM 2166 N N . ILE A 1 277 ? 18.906 35.875 -2.633 1 97 277 ILE A N 1
ATOM 2167 C CA . ILE A 1 277 ? 20.109 35.062 -2.721 1 97 277 ILE A CA 1
ATOM 2168 C C . ILE A 1 277 ? 20.953 35.25 -1.465 1 97 277 ILE A C 1
ATOM 2170 O O . ILE A 1 277 ? 21.438 34.281 -0.881 1 97 277 ILE A O 1
ATOM 2174 N N . GLU A 1 278 ? 21.094 36.438 -1.022 1 97.56 278 GLU A N 1
ATOM 2175 C CA . GLU A 1 278 ? 21.953 36.781 0.117 1 97.56 278 GLU A CA 1
ATOM 2176 C C . GLU A 1 278 ? 21.391 36.188 1.409 1 97.56 278 GLU A C 1
ATOM 2178 O O . GLU A 1 278 ? 22.094 35.5 2.148 1 97.56 278 GLU A O 1
ATOM 2183 N N . ASN A 1 279 ? 20.109 36.438 1.712 1 97.06 279 ASN A N 1
ATOM 2184 C CA . ASN A 1 279 ? 19.484 35.969 2.947 1 97.06 279 ASN A CA 1
ATOM 2185 C C . ASN A 1 279 ? 19.375 34.438 2.984 1 97.06 279 ASN A C 1
ATOM 2187 O O . ASN A 1 279 ? 19.594 33.844 4.027 1 97.06 279 ASN A O 1
ATOM 2191 N N . VAL A 1 280 ? 19.031 33.844 1.873 1 97.81 280 VAL A N 1
ATOM 2192 C CA . VAL A 1 280 ? 18.938 32.406 1.801 1 97.81 280 VAL A CA 1
ATOM 2193 C C . VAL A 1 280 ? 20.328 31.797 1.954 1 97.81 280 VAL A C 1
ATOM 2195 O O . VAL A 1 280 ? 20.516 30.812 2.678 1 97.81 280 VAL A O 1
ATOM 2198 N N . GLY A 1 281 ? 21.297 32.375 1.234 1 97.5 281 GLY A N 1
ATOM 2199 C CA . GLY A 1 281 ? 22.688 31.922 1.391 1 97.5 281 GLY A CA 1
ATOM 2200 C C . GLY A 1 281 ? 23.156 31.953 2.83 1 97.5 281 GLY A C 1
ATOM 2201 O O . GLY A 1 281 ? 23.797 31.016 3.299 1 97.5 281 GLY A O 1
ATOM 2202 N N . LYS A 1 282 ? 22.859 33.062 3.486 1 97.75 282 LYS A N 1
ATOM 2203 C CA . LYS A 1 282 ? 23.25 33.188 4.887 1 97.75 282 LYS A CA 1
ATOM 2204 C C . LYS A 1 282 ? 22.562 32.156 5.762 1 97.75 282 LYS A C 1
ATOM 2206 O O . LYS A 1 282 ? 23.172 31.578 6.652 1 97.75 282 LYS A O 1
ATOM 2211 N N . ALA A 1 283 ? 21.266 31.969 5.555 1 97.44 283 ALA A N 1
ATOM 2212 C CA . ALA A 1 283 ? 20.5 31 6.324 1 97.44 283 ALA A CA 1
ATOM 2213 C C . ALA A 1 283 ? 21.094 29.609 6.195 1 97.44 283 ALA A C 1
ATOM 2215 O O . ALA A 1 283 ? 21.141 28.844 7.168 1 97.44 283 ALA A O 1
ATOM 2216 N N . ILE A 1 284 ? 21.578 29.203 4.996 1 97.81 284 ILE A N 1
ATOM 2217 C CA . ILE A 1 284 ? 22.156 27.875 4.742 1 97.81 284 ILE A CA 1
ATOM 2218 C C . ILE A 1 284 ? 23.562 27.812 5.336 1 97.81 284 ILE A C 1
ATOM 2220 O O . ILE A 1 284 ? 23.969 26.766 5.859 1 97.81 284 ILE A O 1
ATOM 2224 N N . ALA A 1 285 ? 24.266 28.875 5.309 1 97.25 285 ALA A N 1
ATOM 2225 C CA . ALA A 1 285 ? 25.641 28.922 5.766 1 97.25 285 ALA A CA 1
ATOM 2226 C C . ALA A 1 285 ? 25.719 28.875 7.289 1 97.25 285 ALA A C 1
ATOM 2228 O O . ALA A 1 285 ? 26.641 28.281 7.852 1 97.25 285 ALA A O 1
ATOM 2229 N N . GLU A 1 286 ? 24.734 29.453 7.938 1 97.31 286 GLU A N 1
ATOM 2230 C CA . GLU A 1 286 ? 24.875 29.672 9.375 1 97.31 286 GLU A CA 1
ATOM 2231 C C . GLU A 1 286 ? 23.781 28.938 10.148 1 97.31 286 GLU A C 1
ATOM 2233 O O . GLU A 1 286 ? 23.969 28.609 11.328 1 97.31 286 GLU A O 1
ATOM 2238 N N . GLY A 1 287 ? 22.688 28.766 9.547 1 96.62 287 GLY A N 1
ATOM 2239 C CA . GLY A 1 287 ? 21.531 28.203 10.234 1 96.62 287 GLY A CA 1
ATOM 2240 C C . GLY A 1 287 ? 21.453 26.688 10.117 1 96.62 287 GLY A C 1
ATOM 2241 O O . GLY A 1 287 ? 22.297 26.062 9.492 1 96.62 287 GLY A O 1
ATOM 2242 N N . PRO A 1 288 ? 20.5 26.094 10.68 1 97.5 288 PRO A N 1
ATOM 2243 C CA . PRO A 1 288 ? 20.359 24.641 10.727 1 97.5 288 PRO A CA 1
ATOM 2244 C C . PRO A 1 288 ? 20 24.031 9.367 1 97.5 288 PRO A C 1
ATOM 2246 O O . PRO A 1 288 ? 20.234 22.844 9.133 1 97.5 288 PRO A O 1
ATOM 2249 N N . TYR A 1 289 ? 19.562 24.797 8.422 1 98.06 289 TYR A N 1
ATOM 2250 C CA . TYR A 1 289 ? 19 24.281 7.184 1 98.06 289 TYR A CA 1
ATOM 2251 C C . TYR A 1 289 ? 20.094 24.062 6.145 1 98.06 289 TYR A C 1
ATOM 2253 O O . TYR A 1 289 ? 19.828 23.609 5.031 1 98.06 289 TYR A O 1
ATOM 2261 N N . GLY A 1 290 ? 21.312 24.297 6.488 1 98.25 290 GLY A N 1
ATOM 2262 C CA . GLY A 1 290 ? 22.453 24 5.645 1 98.25 290 GLY A CA 1
ATOM 2263 C C . GLY A 1 290 ? 23.25 22.812 6.125 1 98.25 290 GLY A C 1
ATOM 2264 O O . GLY A 1 290 ? 24.203 22.375 5.461 1 98.25 290 GLY A O 1
ATOM 2265 N N . LEU A 1 291 ? 22.891 22.266 7.238 1 98.44 291 LEU A N 1
ATOM 2266 C CA . LEU A 1 291 ? 23.625 21.141 7.828 1 98.44 291 LEU A CA 1
ATOM 2267 C C . LEU A 1 291 ? 23.469 19.891 6.969 1 98.44 291 LEU A C 1
ATOM 2269 O O . LEU A 1 291 ? 22.422 19.688 6.344 1 98.44 291 LEU A O 1
ATOM 2273 N N . CYS A 1 292 ? 24.531 19.109 7.004 1 98.5 292 CYS A N 1
ATOM 2274 C CA . CYS A 1 292 ? 24.516 17.828 6.309 1 98.5 292 CYS A CA 1
ATOM 2275 C C . CYS A 1 292 ? 23.422 16.922 6.871 1 98.5 292 CYS A C 1
ATOM 2277 O O . CYS A 1 292 ? 23.281 16.797 8.094 1 98.5 292 CYS A O 1
ATOM 2279 N N . VAL A 1 293 ? 22.688 16.234 5.977 1 98.5 293 VAL A N 1
ATOM 2280 C CA . VAL A 1 293 ? 21.547 15.422 6.398 1 98.5 293 VAL A CA 1
ATOM 2281 C C . VAL A 1 293 ? 22.047 14.164 7.102 1 98.5 293 VAL A C 1
ATOM 2283 O O . VAL A 1 293 ? 21.266 13.445 7.73 1 98.5 293 VAL A O 1
ATOM 2286 N N . TYR A 1 294 ? 23.359 13.906 7.078 1 98.19 294 TYR A N 1
ATOM 2287 C CA . TYR A 1 294 ? 23.922 12.688 7.645 1 98.19 294 TYR A CA 1
ATOM 2288 C C . TYR A 1 294 ? 24.641 12.969 8.961 1 98.19 294 TYR A C 1
ATOM 2290 O O . TYR A 1 294 ? 25.359 12.117 9.477 1 98.19 294 TYR A O 1
ATOM 2298 N N . ASN A 1 295 ? 24.422 14.164 9.547 1 97.88 295 ASN A N 1
ATOM 2299 C CA . ASN A 1 295 ? 25.172 14.562 10.742 1 97.88 295 ASN A CA 1
ATOM 2300 C C . ASN A 1 295 ? 24.625 13.867 11.984 1 97.88 295 ASN A C 1
ATOM 2302 O O . ASN A 1 295 ? 25.266 13.867 13.039 1 97.88 295 ASN A O 1
ATOM 2306 N N . GLY A 1 296 ? 23.422 13.344 11.938 1 97.19 296 GLY A N 1
ATOM 2307 C CA . GLY A 1 296 ? 22.844 12.656 13.086 1 97.19 296 GLY A CA 1
ATOM 2308 C C . GLY A 1 296 ? 22.031 13.57 13.984 1 97.19 296 GLY A C 1
ATOM 2309 O O . GLY A 1 296 ? 21.797 13.242 15.148 1 97.19 296 GLY A O 1
ATOM 2310 N N . GLN A 1 297 ? 21.578 14.703 13.508 1 96.38 297 GLN A N 1
ATOM 2311 C CA . GLN A 1 297 ? 20.828 15.656 14.312 1 96.38 297 GLN A CA 1
ATOM 2312 C C . GLN A 1 297 ? 19.359 15.281 14.375 1 96.38 297 GLN A C 1
ATOM 2314 O O . GLN A 1 297 ? 18.578 15.922 15.086 1 96.38 297 GLN A O 1
ATOM 2319 N N . ASN A 1 298 ? 18.891 14.336 13.602 1 98.31 298 ASN A N 1
ATOM 2320 C CA . ASN A 1 298 ? 17.516 13.852 13.57 1 98.31 298 ASN A CA 1
ATOM 2321 C C . ASN A 1 298 ? 17.406 12.43 14.117 1 98.31 298 ASN A C 1
ATOM 2323 O O . ASN A 1 298 ? 18.391 11.688 14.109 1 98.31 298 ASN A O 1
ATOM 2327 N N . ASP A 1 299 ? 16.141 12.078 14.57 1 98.25 299 ASP A N 1
ATOM 2328 C CA . ASP A 1 299 ? 16 10.727 15.109 1 98.25 299 ASP A CA 1
ATOM 2329 C C . ASP A 1 299 ? 14.641 10.141 14.742 1 98.25 299 ASP A C 1
ATOM 2331 O O . ASP A 1 299 ? 14.227 9.125 15.305 1 98.25 299 ASP A O 1
ATOM 2335 N N . VAL A 1 300 ? 13.914 10.766 13.805 1 98.44 300 VAL A N 1
ATOM 2336 C CA . VAL A 1 300 ? 12.57 10.289 13.5 1 98.44 300 VAL A CA 1
ATOM 2337 C C . VAL A 1 300 ? 12.609 9.375 12.281 1 98.44 300 VAL A C 1
ATOM 2339 O O . VAL A 1 300 ? 13.516 9.477 11.453 1 98.44 300 VAL A O 1
ATOM 2342 N N . ALA A 1 301 ? 11.641 8.477 12.133 1 98.62 301 ALA A N 1
ATOM 2343 C CA . ALA A 1 301 ? 11.594 7.488 11.062 1 98.62 301 ALA A CA 1
ATOM 2344 C C . ALA A 1 301 ? 11.43 8.156 9.695 1 98.62 301 ALA A C 1
ATOM 2346 O O . ALA A 1 301 ? 10.648 9.094 9.547 1 98.62 301 ALA A O 1
ATOM 2347 N N . ASP A 1 302 ? 12.242 7.672 8.711 1 98.69 302 ASP A N 1
ATOM 2348 C CA . ASP A 1 302 ? 12.109 8.203 7.355 1 98.69 302 ASP A CA 1
ATOM 2349 C C . ASP A 1 302 ? 11.266 7.277 6.488 1 98.69 302 ASP A C 1
ATOM 2351 O O . ASP A 1 302 ? 11.031 7.559 5.309 1 98.69 302 ASP A O 1
ATOM 2355 N N . ASN A 1 303 ? 10.797 6.207 7.039 1 98.75 303 ASN A N 1
ATOM 2356 C CA . ASN A 1 303 ? 9.781 5.324 6.469 1 98.75 303 ASN A CA 1
ATOM 2357 C C . ASN A 1 303 ? 9 4.586 7.551 1 98.75 303 ASN A C 1
ATOM 2359 O O . ASN A 1 303 ? 9.57 4.199 8.578 1 98.75 303 ASN A O 1
ATOM 2363 N N . GLN A 1 304 ? 7.785 4.391 7.332 1 98.88 304 GLN A N 1
ATOM 2364 C CA . GLN A 1 304 ? 6.945 3.652 8.273 1 98.88 304 GLN A CA 1
ATOM 2365 C C . GLN A 1 304 ? 5.699 3.107 7.582 1 98.88 304 GLN A C 1
ATOM 2367 O O . GLN A 1 304 ? 5.074 3.799 6.777 1 98.88 304 GLN A O 1
ATOM 2372 N N . VAL A 1 305 ? 5.414 1.83 7.801 1 98.88 305 VAL A N 1
ATOM 2373 C CA . VAL A 1 305 ? 4.211 1.185 7.281 1 98.88 305 VAL A CA 1
ATOM 2374 C C . VAL A 1 305 ? 3.289 0.804 8.438 1 98.88 305 VAL A C 1
ATOM 2376 O O . VAL A 1 305 ? 3.756 0.371 9.5 1 98.88 305 VAL A O 1
ATOM 2379 N N . VAL A 1 306 ? 1.998 1.037 8.281 1 98.88 306 VAL A N 1
ATOM 2380 C CA . VAL A 1 306 ? 0.985 0.741 9.289 1 98.88 306 VAL A CA 1
ATOM 2381 C C . VAL A 1 306 ? -0.143 -0.075 8.664 1 98.88 306 VAL A C 1
ATOM 2383 O O . VAL A 1 306 ? -0.67 0.287 7.613 1 98.88 306 VAL A O 1
ATOM 2386 N N . ASN A 1 307 ? -0.473 -1.184 9.25 1 98.88 307 ASN A N 1
ATOM 2387 C CA . ASN A 1 307 ? -1.691 -1.921 8.93 1 98.88 307 ASN A CA 1
ATOM 2388 C C . ASN A 1 307 ? -2.729 -1.801 10.039 1 98.88 307 ASN A C 1
ATOM 2390 O O . ASN A 1 307 ? -2.385 -1.853 11.227 1 98.88 307 ASN A O 1
ATOM 2394 N N . ILE A 1 308 ? -3.928 -1.609 9.633 1 98.75 308 ILE A N 1
ATOM 2395 C CA . ILE A 1 308 ? -5.051 -1.524 10.562 1 98.75 308 ILE A CA 1
ATOM 2396 C C . ILE A 1 308 ? -6.109 -2.562 10.188 1 98.75 308 ILE A C 1
ATOM 2398 O O . ILE A 1 308 ? -6.43 -2.734 9.016 1 98.75 308 ILE A O 1
ATOM 2402 N N . GLU A 1 309 ? -6.555 -3.301 11.133 1 98.69 309 GLU A N 1
ATOM 2403 C CA . GLU A 1 309 ? -7.754 -4.125 11 1 98.69 309 GLU A CA 1
ATOM 2404 C C . GLU A 1 309 ? -8.945 -3.49 11.703 1 98.69 309 GLU A C 1
ATOM 2406 O O . GLU A 1 309 ? -8.836 -3.059 12.852 1 98.69 309 GLU A O 1
ATOM 2411 N N . PHE A 1 310 ? -10.031 -3.42 11.031 1 97.88 310 PHE A N 1
ATOM 2412 C CA . PHE A 1 310 ? -11.242 -2.834 11.594 1 97.88 310 PHE A CA 1
ATOM 2413 C C . PHE A 1 310 ? -12.18 -3.918 12.117 1 97.88 310 PHE A C 1
ATOM 2415 O O . PHE A 1 310 ? -11.945 -5.105 11.898 1 97.88 310 PHE A O 1
ATOM 2422 N N . GLU A 1 311 ? -13.242 -3.529 12.82 1 96.81 311 GLU A N 1
ATOM 2423 C CA . GLU A 1 311 ? -14.195 -4.457 13.422 1 96.81 311 GLU A CA 1
ATOM 2424 C C . GLU A 1 311 ? -14.891 -5.301 12.359 1 96.81 311 GLU A C 1
ATOM 2426 O O . GLU A 1 311 ? -15.188 -6.477 12.586 1 96.81 311 GLU A O 1
ATOM 2431 N N . SER A 1 312 ? -15.102 -4.785 11.219 1 95.81 312 SER A N 1
ATOM 2432 C CA . SER A 1 312 ? -15.805 -5.461 10.133 1 95.81 312 SER A CA 1
ATOM 2433 C C . SER A 1 312 ? -14.93 -6.535 9.492 1 95.81 312 SER A C 1
ATOM 2435 O O . SER A 1 312 ? -15.422 -7.375 8.742 1 95.81 312 SER A O 1
ATOM 2437 N N . GLY A 1 313 ? -13.672 -6.488 9.75 1 95.94 313 GLY A N 1
ATOM 2438 C CA . GLY A 1 313 ? -12.719 -7.336 9.047 1 95.94 313 GLY A CA 1
ATOM 2439 C C . GLY A 1 313 ? -12.016 -6.625 7.902 1 95.94 313 GLY A C 1
ATOM 2440 O O . GLY A 1 313 ? -11.039 -7.137 7.352 1 95.94 313 GLY A O 1
ATOM 2441 N N . ALA A 1 314 ? -12.461 -5.43 7.57 1 97.69 314 ALA A N 1
ATOM 2442 C CA . ALA A 1 314 ? -11.766 -4.602 6.586 1 97.69 314 ALA A CA 1
ATOM 2443 C C . ALA A 1 314 ? -10.359 -4.242 7.062 1 97.69 314 ALA A C 1
ATOM 2445 O O . ALA A 1 314 ? -10.07 -4.305 8.258 1 97.69 314 ALA A O 1
ATOM 2446 N N . THR A 1 315 ? -9.484 -3.982 6.125 1 98.75 315 THR A N 1
ATOM 2447 C CA . THR A 1 315 ? -8.117 -3.629 6.469 1 98.75 315 THR A CA 1
ATOM 2448 C C . THR A 1 315 ? -7.703 -2.328 5.785 1 98.75 315 THR A C 1
ATOM 2450 O O . THR A 1 315 ? -8.328 -1.909 4.809 1 98.75 315 THR A O 1
ATOM 2453 N N . ALA A 1 316 ? -6.762 -1.69 6.332 1 98.62 316 ALA A N 1
ATOM 2454 C CA . ALA A 1 316 ? -6.113 -0.549 5.688 1 98.62 316 ALA A CA 1
ATOM 2455 C C . ALA A 1 316 ? -4.598 -0.621 5.844 1 98.62 316 ALA A C 1
ATOM 2457 O O . ALA A 1 316 ? -4.094 -1.159 6.832 1 98.62 316 ALA A O 1
ATOM 2458 N N . SER A 1 317 ? -3.902 -0.165 4.855 1 98.5 317 SER A N 1
ATOM 2459 C CA . SER A 1 317 ? -2.449 -0.04 4.875 1 98.5 317 SER A CA 1
ATOM 2460 C C . SER A 1 317 ? -2.014 1.392 4.574 1 98.5 317 SER A C 1
ATOM 2462 O O . SER A 1 317 ? -2.432 1.978 3.574 1 98.5 317 SER A O 1
ATOM 2464 N N . ILE A 1 318 ? -1.195 1.896 5.422 1 98.44 318 ILE A N 1
ATOM 2465 C CA . ILE A 1 318 ? -0.641 3.232 5.242 1 98.44 318 ILE A CA 1
ATOM 2466 C C . ILE A 1 318 ? 0.88 3.148 5.125 1 98.44 318 ILE A C 1
ATOM 2468 O O . ILE A 1 318 ? 1.525 2.4 5.859 1 98.44 318 ILE A O 1
ATOM 2472 N N . THR A 1 319 ? 1.402 3.846 4.191 1 98.75 319 THR A N 1
ATOM 2473 C CA . THR A 1 319 ? 2.846 3.998 4.051 1 98.75 319 THR A CA 1
ATOM 2474 C C . THR A 1 319 ? 3.246 5.469 4.129 1 98.75 319 THR A C 1
ATOM 2476 O O . THR A 1 319 ? 2.693 6.309 3.416 1 98.75 319 THR A O 1
ATOM 2479 N N . MET A 1 320 ? 4.035 5.801 5.039 1 98.81 320 MET A N 1
ATOM 2480 C CA . MET A 1 320 ? 4.762 7.066 5.055 1 98.81 320 MET A CA 1
ATOM 2481 C C . MET A 1 320 ? 6.191 6.879 4.562 1 98.81 320 MET A C 1
ATOM 2483 O O . MET A 1 320 ? 6.941 6.066 5.105 1 98.81 320 MET A O 1
ATOM 2487 N N . VAL A 1 321 ? 6.559 7.652 3.555 1 98.81 321 VAL A N 1
ATOM 2488 C CA . VAL A 1 321 ? 7.895 7.434 3.018 1 98.81 321 VAL A CA 1
ATOM 2489 C C . VAL A 1 321 ? 8.5 8.766 2.582 1 98.81 321 VAL A C 1
ATOM 2491 O O . VAL A 1 321 ? 7.832 9.578 1.942 1 98.81 321 VAL A O 1
ATOM 2494 N N . ALA A 1 322 ? 9.742 8.984 2.928 1 98.69 322 ALA A N 1
ATOM 2495 C CA . ALA A 1 322 ? 10.461 10.227 2.656 1 98.69 322 ALA A CA 1
ATOM 2496 C C . ALA A 1 322 ? 10.805 10.352 1.174 1 98.69 322 ALA A C 1
ATOM 2498 O O . ALA A 1 322 ? 10.953 11.461 0.654 1 98.69 322 ALA A O 1
ATOM 2499 N N . PHE A 1 323 ? 10.945 9.219 0.497 1 98.62 323 PHE A N 1
ATOM 2500 C CA . PHE A 1 323 ? 11.68 9.133 -0.758 1 98.62 323 PHE A CA 1
ATOM 2501 C C . PHE A 1 323 ? 10.727 9.047 -1.942 1 98.62 323 PHE A C 1
ATOM 2503 O O . PHE A 1 323 ? 10.586 7.984 -2.553 1 98.62 323 PHE A O 1
ATOM 2510 N N . SER A 1 324 ? 10.18 10.133 -2.264 1 98.31 324 SER A N 1
ATOM 2511 C CA . SER A 1 324 ? 9.219 10.203 -3.359 1 98.31 324 SER A CA 1
ATOM 2512 C C . SER A 1 324 ? 9.414 11.484 -4.176 1 98.31 324 SER A C 1
ATOM 2514 O O . SER A 1 324 ? 9.891 12.492 -3.654 1 98.31 324 SER A O 1
ATOM 2516 N N . GLU A 1 325 ? 9.016 11.438 -5.422 1 96.19 325 GLU A N 1
ATOM 2517 C CA . GLU A 1 325 ? 9.008 12.602 -6.309 1 96.19 325 GLU A CA 1
ATOM 2518 C C . GLU A 1 325 ? 7.945 13.609 -5.883 1 96.19 325 GLU A C 1
ATOM 2520 O O . GLU A 1 325 ? 8.234 14.805 -5.742 1 96.19 325 GLU A O 1
ATOM 2525 N N . VAL A 1 326 ? 6.711 13.047 -5.73 1 93.31 326 VAL A N 1
ATOM 2526 C CA . VAL A 1 326 ? 5.598 13.93 -5.395 1 93.31 326 VAL A CA 1
ATOM 2527 C C . VAL A 1 326 ? 5.676 14.312 -3.918 1 93.31 326 VAL A C 1
ATOM 2529 O O . VAL A 1 326 ? 6.188 13.555 -3.096 1 93.31 326 VAL A O 1
ATOM 2532 N N . VAL A 1 327 ? 5.23 15.492 -3.611 1 93.56 327 VAL A N 1
ATOM 2533 C CA . VAL A 1 327 ? 5.234 16.016 -2.25 1 93.56 327 VAL A CA 1
ATOM 2534 C C . VAL A 1 327 ? 3.811 16.047 -1.701 1 93.56 327 VAL A C 1
ATOM 2536 O O . VAL A 1 327 ? 3.016 16.906 -2.062 1 93.56 327 VAL A O 1
ATOM 2539 N N . CYS A 1 328 ? 3.471 15.094 -0.876 1 90.88 328 CYS A N 1
ATOM 2540 C CA . CYS A 1 328 ? 2.26 15.023 -0.066 1 90.88 328 CYS A CA 1
ATOM 2541 C C . CYS A 1 328 ? 1.028 14.82 -0.941 1 90.88 328 CYS A C 1
ATOM 2543 O O . CYS A 1 328 ? -0.095 15.094 -0.512 1 90.88 328 CYS A O 1
ATOM 2545 N N . ASN A 1 329 ? 1.208 14.578 -2.205 1 90.44 329 ASN A N 1
ATOM 2546 C CA . ASN A 1 329 ? 0.091 14.109 -3.02 1 90.44 329 ASN A CA 1
ATOM 2547 C C . ASN A 1 329 ? -0.151 12.617 -2.834 1 90.44 329 ASN A C 1
ATOM 2549 O O . ASN A 1 329 ? 0.518 11.789 -3.461 1 90.44 329 ASN A O 1
ATOM 2553 N N . ARG A 1 330 ? -1.129 12.367 -2.018 1 95.19 330 ARG A N 1
ATOM 2554 C CA . ARG A 1 330 ? -1.407 11 -1.579 1 95.19 330 ARG A CA 1
ATOM 2555 C C . ARG A 1 330 ? -1.994 10.172 -2.717 1 95.19 330 ARG A C 1
ATOM 2557 O O . ARG A 1 330 ? -2.648 10.711 -3.611 1 95.19 330 ARG A O 1
ATOM 2564 N N . SER A 1 331 ? -1.69 8.961 -2.752 1 96.25 331 SER A N 1
ATOM 2565 C CA . SER A 1 331 ? -2.373 7.949 -3.557 1 96.25 331 SER A CA 1
ATOM 2566 C C . SER A 1 331 ? -3.221 7.027 -2.686 1 96.25 331 SER A C 1
ATOM 2568 O O . SER A 1 331 ? -2.738 6.5 -1.682 1 96.25 331 SER A O 1
ATOM 2570 N N . THR A 1 332 ? -4.457 6.926 -3.098 1 97.88 332 THR A N 1
ATOM 2571 C CA . THR A 1 332 ? -5.379 6.109 -2.314 1 97.88 332 THR A CA 1
ATOM 2572 C C . THR A 1 332 ? -6.172 5.172 -3.221 1 97.88 332 THR A C 1
ATOM 2574 O O . THR A 1 332 ? -6.605 5.57 -4.305 1 97.88 332 THR A O 1
ATOM 2577 N N . ARG A 1 333 ? -6.234 3.967 -2.836 1 98.56 333 ARG A N 1
ATOM 2578 C CA . ARG A 1 333 ? -7.133 2.979 -3.424 1 98.56 333 ARG A CA 1
ATOM 2579 C C . ARG A 1 333 ? -8.141 2.477 -2.395 1 98.56 333 ARG A C 1
ATOM 2581 O O . ARG A 1 333 ? -7.762 2.057 -1.3 1 98.56 333 ARG A O 1
ATOM 2588 N N . ILE A 1 334 ? -9.352 2.551 -2.758 1 98.81 334 ILE A N 1
ATOM 2589 C CA . ILE A 1 334 ? -10.414 2.037 -1.902 1 98.81 334 ILE A CA 1
ATOM 2590 C C . ILE A 1 334 ? -11.148 0.901 -2.613 1 98.81 334 ILE A C 1
ATOM 2592 O O . ILE A 1 334 ? -11.688 1.09 -3.707 1 98.81 334 ILE A O 1
ATOM 2596 N N . HIS A 1 335 ? -11.141 -0.233 -1.959 1 98.88 335 HIS A N 1
ATOM 2597 C CA . HIS A 1 335 ? -11.781 -1.421 -2.512 1 98.88 335 HIS A CA 1
ATOM 2598 C C . HIS A 1 335 ? -13.07 -1.75 -1.765 1 98.88 335 HIS A C 1
ATOM 2600 O O . HIS A 1 335 ? -13.039 -2.023 -0.562 1 98.88 335 HIS A O 1
ATOM 2606 N N . GLY A 1 336 ? -14.109 -1.707 -2.508 1 98.75 336 GLY A N 1
ATOM 2607 C CA . GLY A 1 336 ? -15.406 -2.088 -1.961 1 98.75 336 GLY A CA 1
ATOM 2608 C C . GLY A 1 336 ? -15.992 -3.32 -2.621 1 98.75 336 GLY A C 1
ATOM 2609 O O . GLY A 1 336 ? -15.516 -3.754 -3.674 1 98.75 336 GLY A O 1
ATOM 2610 N N . THR A 1 337 ? -17 -3.887 -2.049 1 98.31 337 THR A N 1
ATOM 2611 C CA . THR A 1 337 ? -17.594 -5.148 -2.484 1 98.31 337 THR A CA 1
ATOM 2612 C C . THR A 1 337 ? -18.266 -4.988 -3.842 1 98.31 337 THR A C 1
ATOM 2614 O O . THR A 1 337 ? -18.562 -5.98 -4.516 1 98.31 337 THR A O 1
ATOM 2617 N N . ARG A 1 338 ? -18.516 -3.75 -4.281 1 98.06 338 ARG A N 1
ATOM 2618 C CA . ARG A 1 338 ? -19.25 -3.553 -5.539 1 98.06 338 ARG A CA 1
ATOM 2619 C C . ARG A 1 338 ? -18.469 -2.625 -6.469 1 98.06 338 ARG A C 1
ATOM 2621 O O . ARG A 1 338 ? -18.953 -2.287 -7.555 1 98.06 338 ARG A O 1
ATOM 2628 N N . GLY A 1 339 ? -17.344 -2.186 -6.031 1 98.5 339 GLY A N 1
ATOM 2629 C CA . GLY A 1 339 ? -16.578 -1.266 -6.863 1 98.5 339 GLY A CA 1
ATOM 2630 C C . GLY A 1 339 ? -15.266 -0.852 -6.242 1 98.5 339 GLY A C 1
ATOM 2631 O O . GLY A 1 339 ? -14.906 -1.315 -5.156 1 98.5 339 GLY A O 1
ATOM 2632 N N . GLU A 1 340 ? -14.578 -0.069 -6.992 1 98.69 340 GLU A N 1
ATOM 2633 C CA . GLU A 1 340 ? -13.25 0.397 -6.617 1 98.69 340 GLU A CA 1
ATOM 2634 C C . GLU A 1 340 ? -13.078 1.886 -6.906 1 98.69 340 GLU A C 1
ATOM 2636 O O . GLU A 1 340 ? -13.672 2.41 -7.852 1 98.69 340 GLU A O 1
ATOM 2641 N N . LEU A 1 341 ? -12.398 2.588 -5.992 1 98.88 341 LEU A N 1
ATOM 2642 C CA . LEU A 1 341 ? -12.023 3.982 -6.195 1 98.88 341 LEU A CA 1
ATOM 2643 C C . LEU A 1 341 ? -10.508 4.152 -6.137 1 98.88 341 LEU A C 1
ATOM 2645 O O . LEU A 1 341 ? -9.867 3.701 -5.184 1 98.88 341 LEU A O 1
ATOM 2649 N N . ILE A 1 342 ? -9.867 4.719 -7.18 1 98.69 342 ILE A N 1
ATOM 2650 C CA . ILE A 1 342 ? -8.438 5.027 -7.223 1 98.69 342 ILE A CA 1
ATOM 2651 C C . ILE A 1 342 ? -8.242 6.531 -7.406 1 98.69 342 ILE A C 1
ATOM 2653 O O . ILE A 1 342 ? -8.758 7.121 -8.359 1 98.69 342 ILE A O 1
ATOM 2657 N N . GLY A 1 343 ? -7.547 7.16 -6.5 1 97.75 343 GLY A N 1
ATOM 2658 C CA . GLY A 1 343 ? -7.383 8.609 -6.559 1 97.75 343 GLY A CA 1
ATOM 2659 C C . GLY A 1 343 ? -5.988 9.062 -6.18 1 97.75 343 GLY A C 1
ATOM 2660 O O . GLY A 1 343 ? -5.215 8.297 -5.602 1 97.75 343 GLY A O 1
ATOM 2661 N N . ASN A 1 344 ? -5.699 10.336 -6.508 1 95.06 344 ASN A N 1
ATOM 2662 C CA . ASN A 1 344 ? -4.367 10.891 -6.293 1 95.06 344 ASN A CA 1
ATOM 2663 C C . ASN A 1 344 ? -4.43 12.305 -5.738 1 95.06 344 ASN A C 1
ATOM 2665 O O . ASN A 1 344 ? -3.621 13.164 -6.105 1 95.06 344 ASN A O 1
ATOM 2669 N N . MET A 1 345 ? -5.457 12.688 -5.074 1 93.19 345 MET A N 1
ATOM 2670 C CA . MET A 1 345 ? -5.672 13.977 -4.414 1 93.19 345 MET A CA 1
ATOM 2671 C C . MET A 1 345 ? -6.09 15.039 -5.422 1 93.19 345 MET A C 1
ATOM 2673 O O . MET A 1 345 ? -6.5 16.141 -5.039 1 93.19 345 MET A O 1
ATOM 2677 N N . GLU A 1 346 ? -5.984 14.773 -6.695 1 93.56 346 GLU A N 1
ATOM 2678 C CA . GLU A 1 346 ? -6.43 15.695 -7.738 1 93.56 346 GLU A CA 1
ATOM 2679 C C . GLU A 1 346 ? -7.711 15.195 -8.398 1 93.56 346 GLU A C 1
ATOM 2681 O O . GLU A 1 346 ? -8.656 15.961 -8.594 1 93.56 346 GLU A O 1
ATOM 2686 N N . SER A 1 347 ? -7.664 13.992 -8.734 1 97.06 347 SER A N 1
ATOM 2687 C CA . SER A 1 347 ? -8.82 13.32 -9.312 1 97.06 347 SER A CA 1
ATOM 2688 C C . SER A 1 347 ? -8.914 11.875 -8.828 1 97.06 347 SER A C 1
ATOM 2690 O O . SER A 1 347 ? -7.961 11.344 -8.258 1 97.06 347 SER A O 1
ATOM 2692 N N . PHE A 1 348 ? -10.062 11.305 -8.953 1 98.25 348 PHE A N 1
ATOM 2693 C CA . PHE A 1 348 ? -10.227 9.883 -8.672 1 98.25 348 PHE A CA 1
ATOM 2694 C C . PHE A 1 348 ? -11.164 9.234 -9.68 1 98.25 348 PHE A C 1
ATOM 2696 O O . PHE A 1 348 ? -11.977 9.914 -10.305 1 98.25 348 PHE A O 1
ATOM 2703 N N . THR A 1 349 ? -10.984 7.957 -9.859 1 98.81 349 THR A N 1
ATOM 2704 C CA . THR A 1 349 ? -11.812 7.156 -10.742 1 98.81 349 THR A CA 1
ATOM 2705 C C . THR A 1 349 ? -12.57 6.086 -9.961 1 98.81 349 THR A C 1
ATOM 2707 O O . THR A 1 349 ? -11.992 5.426 -9.094 1 98.81 349 THR A O 1
ATOM 2710 N N . VAL A 1 350 ? -13.875 5.992 -10.234 1 98.69 350 VAL A N 1
ATOM 2711 C CA . VAL A 1 350 ? -14.742 4.977 -9.648 1 98.69 350 VAL A CA 1
ATOM 2712 C C . VAL A 1 350 ? -15.117 3.939 -10.703 1 98.69 350 VAL A C 1
ATOM 2714 O O . VAL A 1 350 ? -15.508 4.293 -11.82 1 98.69 350 VAL A O 1
ATOM 2717 N N . PHE A 1 351 ? -14.922 2.689 -10.414 1 98.56 351 PHE A N 1
ATOM 2718 C CA . PHE A 1 351 ? -15.336 1.587 -11.273 1 98.56 351 PHE A CA 1
ATOM 2719 C C . PHE A 1 351 ? -16.391 0.727 -10.586 1 98.56 351 PHE A C 1
ATOM 2721 O O . PHE A 1 351 ? -16.156 0.213 -9.492 1 98.56 351 PHE A O 1
ATOM 2728 N N . ASP A 1 352 ? -17.531 0.596 -11.227 1 97.38 352 ASP A N 1
ATOM 2729 C CA . ASP A 1 352 ? -18.641 -0.2 -10.719 1 97.38 352 ASP A CA 1
ATOM 2730 C C . ASP A 1 352 ? -18.594 -1.62 -11.281 1 97.38 352 ASP A C 1
ATOM 2732 O O . ASP A 1 352 ? -18.672 -1.815 -12.492 1 97.38 352 ASP A O 1
ATOM 2736 N N . PHE A 1 353 ? -18.562 -2.654 -10.43 1 97.06 353 PHE A N 1
ATOM 2737 C CA . PHE A 1 353 ? -18.406 -4.035 -10.875 1 97.06 353 PHE A CA 1
ATOM 2738 C C . PHE A 1 353 ? -19.625 -4.5 -11.641 1 97.06 353 PHE A C 1
ATOM 2740 O O . PHE A 1 353 ? -19.531 -5.328 -12.555 1 97.06 353 PHE A O 1
ATOM 2747 N N . SER A 1 354 ? -20.812 -4.043 -11.258 1 93.5 354 SER A N 1
ATOM 2748 C CA . SER A 1 354 ? -22.047 -4.52 -11.852 1 93.5 354 SER A CA 1
ATOM 2749 C C . SER A 1 354 ? -22.25 -3.947 -13.25 1 93.5 354 SER A C 1
ATOM 2751 O O . SER A 1 354 ? -22.562 -4.688 -14.195 1 93.5 354 SER A O 1
ATOM 2753 N N . THR A 1 355 ? -22.078 -2.643 -13.359 1 92.88 355 THR A N 1
ATOM 2754 C CA . THR A 1 355 ? -22.328 -1.981 -14.633 1 92.88 355 THR A CA 1
ATOM 2755 C C . THR A 1 355 ? -21.062 -1.943 -15.477 1 92.88 355 THR A C 1
ATOM 2757 O O . THR A 1 355 ? -21.109 -1.687 -16.688 1 92.88 355 THR A O 1
ATOM 2760 N N . GLN A 1 356 ? -19.906 -2.098 -14.789 1 92.5 356 GLN A N 1
ATOM 2761 C CA . GLN A 1 356 ? -18.578 -2.018 -15.398 1 92.5 356 GLN A CA 1
ATOM 2762 C C . GLN A 1 356 ? -18.328 -0.637 -16 1 92.5 356 GLN A C 1
ATOM 2764 O O . GLN A 1 356 ? -17.578 -0.5 -16.969 1 92.5 356 GLN A O 1
ATOM 2769 N N . GLU A 1 357 ? -19.062 0.297 -15.438 1 95.44 357 GLU A N 1
ATOM 2770 C CA . GLU A 1 357 ? -18.844 1.688 -15.82 1 95.44 357 GLU A CA 1
ATOM 2771 C C . GLU A 1 357 ? -17.719 2.322 -14.992 1 95.44 357 GLU A C 1
ATOM 2773 O O . GLU A 1 357 ? -17.578 2.025 -13.805 1 95.44 357 GLU A O 1
ATOM 2778 N N . LYS A 1 358 ? -16.969 3.193 -15.734 1 96.81 358 LYS A N 1
ATOM 2779 C CA . LYS A 1 358 ? -15.906 3.98 -15.125 1 96.81 358 LYS A CA 1
ATOM 2780 C C . LYS A 1 358 ? -16.234 5.469 -15.156 1 96.81 358 LYS A C 1
ATOM 2782 O O . LYS A 1 358 ? -16.641 5.996 -16.188 1 96.81 358 LYS A O 1
ATOM 2787 N N . LYS A 1 359 ? -16.125 6.129 -13.992 1 98.06 359 LYS A N 1
ATOM 2788 C CA . LYS A 1 359 ? -16.344 7.57 -13.898 1 98.06 359 LYS A CA 1
ATOM 2789 C C . LYS A 1 359 ? -15.18 8.258 -13.195 1 98.06 359 LYS A C 1
ATOM 2791 O O . LYS A 1 359 ? -14.773 7.844 -12.109 1 98.06 359 LYS A O 1
ATOM 2796 N N . THR A 1 360 ? -14.648 9.25 -13.875 1 98.44 360 THR A N 1
ATOM 2797 C CA . THR A 1 360 ? -13.594 10.055 -13.273 1 98.44 360 THR A CA 1
ATOM 2798 C C . THR A 1 360 ? -14.133 11.391 -12.789 1 98.44 360 THR A C 1
ATOM 2800 O O . THR A 1 360 ? -14.867 12.07 -13.508 1 98.44 360 THR A O 1
ATOM 2803 N N . VAL A 1 361 ? -13.812 11.703 -11.57 1 97.75 361 VAL A N 1
ATOM 2804 C CA . VAL A 1 361 ? -14.242 12.953 -10.945 1 97.75 361 VAL A CA 1
ATOM 2805 C C . VAL A 1 361 ? -13.023 13.82 -10.633 1 97.75 361 VAL A C 1
ATOM 2807 O O . VAL A 1 361 ? -12.031 13.328 -10.086 1 97.75 361 VAL A O 1
ATOM 2810 N N . THR A 1 362 ? -13.047 15.023 -11.023 1 96.62 362 THR A N 1
ATOM 2811 C CA . THR A 1 362 ? -12.055 16.031 -10.664 1 96.62 362 THR A CA 1
ATOM 2812 C C . THR A 1 362 ? -12.695 17.172 -9.875 1 96.62 362 THR A C 1
ATOM 2814 O O . THR A 1 362 ? -13.242 18.109 -10.461 1 96.62 362 THR A O 1
ATOM 2817 N N . PRO A 1 363 ? -12.609 17.047 -8.586 1 93.88 363 PRO A N 1
ATOM 2818 C CA . PRO A 1 363 ? -13.234 18.109 -7.785 1 93.88 363 PRO A CA 1
ATOM 2819 C C . PRO A 1 363 ? -12.578 19.469 -8 1 93.88 363 PRO A C 1
ATOM 2821 O O . PRO A 1 363 ? -11.406 19.547 -8.367 1 93.88 363 PRO A O 1
ATOM 2824 N N . GLU A 1 364 ? -13.328 20.5 -7.738 1 88.19 364 GLU A N 1
ATOM 2825 C CA . GLU A 1 364 ? -12.82 21.859 -7.895 1 88.19 364 GLU A CA 1
ATOM 2826 C C . GLU A 1 364 ? -11.758 22.172 -6.848 1 88.19 364 GLU A C 1
ATOM 2828 O O . GLU A 1 364 ? -11.852 21.734 -5.703 1 88.19 364 GLU A O 1
ATOM 2833 N N . HIS A 1 365 ? -10.812 22.844 -7.367 1 82.38 365 HIS A N 1
ATOM 2834 C CA . HIS A 1 365 ? -9.789 23.344 -6.453 1 82.38 365 HIS A CA 1
ATOM 2835 C C . HIS A 1 365 ? -10.156 24.719 -5.918 1 82.38 365 HIS A C 1
ATOM 2837 O O . HIS A 1 365 ? -10.266 25.672 -6.688 1 82.38 365 HIS A O 1
ATOM 2843 N N . GLU A 1 366 ? -10.508 24.859 -4.68 1 78.06 366 GLU A N 1
ATOM 2844 C CA . GLU A 1 366 ? -10.914 26.125 -4.094 1 78.06 366 GLU A CA 1
ATOM 2845 C C . GLU A 1 366 ? -9.703 26.969 -3.715 1 78.06 366 GLU A C 1
ATOM 2847 O O . GLU A 1 366 ? -9.852 28.125 -3.287 1 78.06 366 GLU A O 1
ATOM 2852 N N . GLY A 1 367 ? -8.531 26.438 -4.039 1 73 367 GLY A N 1
ATOM 2853 C CA . GLY A 1 367 ? -7.332 27.172 -3.662 1 73 367 GLY A CA 1
ATOM 2854 C C . GLY A 1 367 ? -6.898 26.906 -2.232 1 73 367 GLY A C 1
ATOM 2855 O O . GLY A 1 367 ? -7.492 26.078 -1.541 1 73 367 GLY A O 1
ATOM 2856 N N . GLY A 1 368 ? -5.816 27.484 -1.835 1 69 368 GLY A N 1
ATOM 2857 C CA . GLY A 1 368 ? -5.285 27.281 -0.496 1 69 368 GLY A CA 1
ATOM 2858 C C . GLY A 1 368 ? -4.438 26.031 -0.374 1 69 368 GLY A C 1
ATOM 2859 O O . GLY A 1 368 ? -4.258 25.297 -1.35 1 69 368 GLY A O 1
ATOM 2860 N N . GLY A 1 369 ? -3.902 25.875 0.812 1 72.75 369 GLY A N 1
ATOM 2861 C CA . GLY A 1 369 ? -3.051 24.719 1.08 1 72.75 369 GLY A CA 1
ATOM 2862 C C . GLY A 1 369 ? -3.824 23.422 1.223 1 72.75 369 GLY A C 1
ATOM 2863 O O . GLY A 1 369 ? -5.035 23.438 1.451 1 72.75 369 GLY A O 1
ATOM 2864 N N . HIS A 1 370 ? -3.213 22.234 0.918 1 74.62 370 HIS A N 1
ATOM 2865 C CA . HIS A 1 370 ? -3.762 20.906 1.097 1 74.62 370 HIS A CA 1
ATOM 2866 C C . HIS A 1 370 ? -4.98 20.688 0.206 1 74.62 370 HIS A C 1
ATOM 2868 O O . HIS A 1 370 ? -5.996 20.156 0.658 1 74.62 370 HIS A O 1
ATOM 2874 N N . GLY A 1 371 ? -4.98 21.234 -0.968 1 75.31 371 GLY A N 1
ATOM 2875 C CA . GLY A 1 371 ? -6.047 21.031 -1.937 1 75.31 371 GLY A CA 1
ATOM 2876 C C . GLY A 1 371 ? -7.324 21.75 -1.578 1 75.31 371 GLY A C 1
ATOM 2877 O O . GLY A 1 371 ? -8.422 21.266 -1.842 1 75.31 371 GLY A O 1
ATOM 2878 N N . GLY A 1 372 ? -7.23 22.859 -0.798 1 84.38 372 GLY A N 1
ATOM 2879 C CA . GLY A 1 372 ? -8.414 23.578 -0.363 1 84.38 372 GLY A CA 1
ATOM 2880 C C . GLY A 1 372 ? -8.867 23.188 1.034 1 84.38 372 GLY A C 1
ATOM 2881 O O . GLY A 1 372 ? -9.875 23.703 1.529 1 84.38 372 GLY A O 1
ATOM 2882 N N . GLY A 1 373 ? -8.164 22.359 1.67 1 90.31 373 GLY A N 1
ATOM 2883 C CA . GLY A 1 373 ? -8.516 21.906 3.006 1 90.31 373 GLY A CA 1
ATOM 2884 C C . GLY A 1 373 ? -8.43 23.016 4.051 1 90.31 373 GLY A C 1
ATOM 2885 O O . GLY A 1 373 ? -9.242 23.062 4.977 1 90.31 373 GLY A O 1
ATOM 2886 N N . ASP A 1 374 ? -7.504 23.922 3.912 1 92.31 374 ASP A N 1
ATOM 2887 C CA . ASP A 1 374 ? -7.344 25.016 4.863 1 92.31 374 ASP A CA 1
ATOM 2888 C C . ASP A 1 374 ? -8.555 25.953 4.836 1 92.31 374 ASP A C 1
ATOM 2890 O O . ASP A 1 374 ? -9.117 26.281 5.883 1 92.31 374 ASP A O 1
ATOM 2894 N N . LEU A 1 375 ? -8.938 26.328 3.656 1 93.25 375 LEU A N 1
ATOM 2895 C CA . LEU A 1 375 ? -10.102 27.188 3.498 1 93.25 375 LEU A CA 1
ATOM 2896 C C . LEU A 1 375 ? -11.367 26.469 3.963 1 93.25 375 LEU A C 1
ATOM 2898 O O . LEU A 1 375 ? -12.234 27.094 4.586 1 93.25 375 LEU A O 1
ATOM 2902 N N . GLY A 1 376 ? -11.445 25.219 3.605 1 94.69 376 GLY A N 1
ATOM 2903 C CA . GLY A 1 376 ? -12.602 24.422 4.016 1 94.69 376 GLY A CA 1
ATOM 2904 C C . GLY A 1 376 ? -12.75 24.328 5.52 1 94.69 376 GLY A C 1
ATOM 2905 O O . GLY A 1 376 ? -13.852 24.453 6.051 1 94.69 376 GLY A O 1
ATOM 2906 N N . LEU A 1 377 ? -11.672 24.094 6.172 1 96.75 377 LEU A N 1
ATOM 2907 C CA . LEU A 1 377 ? -11.695 24 7.629 1 96.75 377 LEU A CA 1
ATOM 2908 C C . LEU A 1 377 ? -12.055 25.344 8.258 1 96.75 377 LEU A C 1
ATOM 2910 O O . LEU A 1 377 ? -12.875 25.406 9.164 1 96.75 377 LEU A O 1
ATOM 2914 N N . ALA A 1 378 ? -11.43 26.422 7.77 1 96.69 378 ALA A N 1
ATOM 2915 C CA . ALA A 1 378 ? -11.75 27.75 8.273 1 96.69 378 ALA A CA 1
ATOM 2916 C C . ALA A 1 378 ? -13.234 28.078 8.094 1 96.69 378 ALA A C 1
ATOM 2918 O O . ALA A 1 378 ? -13.875 28.594 9.008 1 96.69 378 ALA A O 1
ATOM 2919 N N . ARG A 1 379 ? -13.758 27.734 6.953 1 96.25 379 ARG A N 1
ATOM 2920 C CA . ARG A 1 379 ? -15.172 27.953 6.652 1 96.25 379 ARG A CA 1
ATOM 2921 C C . ARG A 1 379 ? -16.062 27.203 7.641 1 96.25 379 ARG A C 1
ATOM 2923 O O . ARG A 1 379 ? -17 27.781 8.203 1 96.25 379 ARG A O 1
ATOM 2930 N N . ALA A 1 380 ? -15.742 25.953 7.812 1 97.81 380 ALA A N 1
ATOM 2931 C CA . ALA A 1 380 ? -16.531 25.125 8.719 1 97.81 380 ALA A CA 1
ATOM 2932 C C . ALA A 1 380 ? -16.484 25.641 10.148 1 97.81 380 ALA A C 1
ATOM 2934 O O . ALA A 1 380 ? -17.484 25.688 10.844 1 97.81 380 ALA A O 1
ATOM 2935 N N . PHE A 1 381 ? -15.305 26.047 10.555 1 98.31 381 PHE A N 1
ATOM 2936 C CA . PHE A 1 381 ? -15.109 26.547 11.914 1 98.31 381 PHE A CA 1
ATOM 2937 C C . PHE A 1 381 ? -15.859 27.844 12.125 1 98.31 381 PHE A C 1
ATOM 2939 O O . PHE A 1 381 ? -16.578 28 13.117 1 98.31 381 PHE A O 1
ATOM 2946 N N . VAL A 1 382 ? -15.703 28.797 11.227 1 98.38 382 VAL A N 1
ATOM 2947 C CA . VAL A 1 382 ? -16.359 30.094 11.328 1 98.38 382 VAL A CA 1
ATOM 2948 C C . VAL A 1 382 ? -17.875 29.906 11.352 1 98.38 382 VAL A C 1
ATOM 2950 O O . VAL A 1 382 ? -18.578 30.531 12.156 1 98.38 382 VAL A O 1
ATOM 2953 N N . LYS A 1 383 ? -18.312 29.016 10.547 1 98.25 383 LYS A N 1
ATOM 2954 C CA . LYS A 1 383 ? -19.75 28.734 10.531 1 98.25 383 LYS A CA 1
ATOM 2955 C C . LYS A 1 383 ? -20.203 28.141 11.859 1 98.25 383 LYS A C 1
ATOM 2957 O O . LYS A 1 383 ? -21.266 28.5 12.375 1 98.25 383 LYS A O 1
ATOM 2962 N N . ALA A 1 384 ? -19.438 27.203 12.336 1 98.5 384 ALA A N 1
ATOM 2963 C CA . ALA A 1 384 ? -19.766 26.578 13.617 1 98.5 384 ALA A CA 1
ATOM 2964 C C . ALA A 1 384 ? -19.844 27.609 14.734 1 98.5 384 ALA A C 1
ATOM 2966 O O . ALA A 1 384 ? -20.75 27.578 15.57 1 98.5 384 ALA A O 1
ATOM 2967 N N . VAL A 1 385 ? -18.906 28.531 14.766 1 98.44 385 VAL A N 1
ATOM 2968 C CA . VAL A 1 385 ? -18.859 29.578 15.789 1 98.44 385 VAL A CA 1
ATOM 2969 C C . VAL A 1 385 ? -20.047 30.516 15.625 1 98.44 385 VAL A C 1
ATOM 2971 O O . VAL A 1 385 ? -20.75 30.828 16.594 1 98.44 385 VAL A O 1
ATOM 2974 N N . ALA A 1 386 ? -20.281 30.938 14.422 1 98.06 386 ALA A N 1
ATOM 2975 C CA . ALA A 1 386 ? -21.375 31.875 14.141 1 98.06 386 ALA A CA 1
ATOM 2976 C C . ALA A 1 386 ? -22.719 31.297 14.562 1 98.06 386 ALA A C 1
ATOM 2978 O O . ALA A 1 386 ? -23.547 31.984 15.164 1 98.06 386 ALA A O 1
ATOM 2979 N N . ASP A 1 387 ? -22.906 30.016 14.289 1 97.44 387 ASP A N 1
ATOM 2980 C CA . ASP A 1 387 ? -24.188 29.359 14.523 1 97.44 387 ASP A CA 1
ATOM 2981 C C . ASP A 1 387 ? -24.219 28.703 15.906 1 97.44 387 ASP A C 1
ATOM 2983 O O . ASP A 1 387 ? -25.25 28.172 16.328 1 97.44 387 ASP A O 1
ATOM 2987 N N . LYS A 1 388 ? -23.125 28.75 16.609 1 96.88 388 LYS A N 1
ATOM 2988 C CA . LYS A 1 388 ? -23 28.078 17.906 1 96.88 388 LYS A CA 1
ATOM 2989 C C . LYS A 1 388 ? -23.422 26.625 17.797 1 96.88 388 LYS A C 1
ATOM 2991 O O . LYS A 1 388 ? -24.203 26.141 18.625 1 96.88 388 LYS A O 1
ATOM 2996 N N . ASP A 1 389 ? -22.938 25.969 16.766 1 97.5 389 ASP A N 1
ATOM 2997 C CA . ASP A 1 389 ? -23.281 24.578 16.484 1 97.5 389 ASP A CA 1
ATOM 2998 C C . ASP A 1 389 ? -22.047 23.812 15.992 1 97.5 389 ASP A C 1
ATOM 3000 O O . ASP A 1 389 ? -21.688 23.891 14.812 1 97.5 389 ASP A O 1
ATOM 3004 N N . ALA A 1 390 ? -21.516 22.984 16.859 1 97.44 390 ALA A N 1
ATOM 3005 C CA . ALA A 1 390 ? -20.297 22.234 16.594 1 97.44 390 ALA A CA 1
ATOM 3006 C C . ALA A 1 390 ? -20.5 21.219 15.484 1 97.44 390 ALA A C 1
ATOM 3008 O O . ALA A 1 390 ? -19.531 20.719 14.898 1 97.44 390 ALA A O 1
ATOM 3009 N N . LYS A 1 391 ? -21.781 20.875 15.156 1 96.38 391 LYS A N 1
ATOM 3010 C CA . LYS A 1 391 ? -22.078 19.875 14.148 1 96.38 391 LYS A CA 1
ATOM 3011 C C . LYS A 1 391 ? -21.547 20.297 12.781 1 96.38 391 LYS A C 1
ATOM 3013 O O . LYS A 1 391 ? -21.312 19.438 11.914 1 96.38 391 LYS A O 1
ATOM 3018 N N . HIS A 1 392 ? -21.297 21.625 12.578 1 97.5 392 HIS A N 1
ATOM 3019 C CA . HIS A 1 392 ? -20.797 22.125 11.305 1 97.5 392 HIS A CA 1
ATOM 3020 C C . HIS A 1 392 ? -19.359 21.656 11.047 1 97.5 392 HIS A C 1
ATOM 3022 O O . HIS A 1 392 ? -18.906 21.656 9.906 1 97.5 392 HIS A O 1
ATOM 3028 N N . LEU A 1 393 ? -18.672 21.266 12.102 1 97.62 393 LEU A N 1
ATOM 3029 C CA . LEU A 1 393 ? -17.312 20.766 11.938 1 97.62 393 LEU A CA 1
ATOM 3030 C C . LEU A 1 393 ? -17.328 19.344 11.406 1 97.62 393 LEU A C 1
ATOM 3032 O O . LEU A 1 393 ? -16.344 18.875 10.828 1 97.62 393 LEU A O 1
ATOM 3036 N N . GLY A 1 394 ? -18.391 18.594 11.664 1 95.88 394 GLY A N 1
ATOM 3037 C CA . GLY A 1 394 ? -18.516 17.234 11.148 1 95.88 394 GLY A CA 1
ATOM 3038 C C . GLY A 1 394 ? -17.688 16.219 11.922 1 95.88 394 GLY A C 1
ATOM 3039 O O . GLY A 1 394 ? -17.578 15.07 11.508 1 95.88 394 GLY A O 1
ATOM 3040 N N . VAL A 1 395 ? -17.031 16.609 12.984 1 95.5 395 VAL A N 1
ATOM 3041 C CA . VAL A 1 395 ? -16.172 15.75 13.797 1 95.5 395 VAL A CA 1
ATOM 3042 C C . VAL A 1 395 ? -16.172 16.25 15.242 1 95.5 395 VAL A C 1
ATOM 3044 O O . VAL A 1 395 ? -16.234 17.469 15.484 1 95.5 395 VAL A O 1
ATOM 3047 N N . THR A 1 396 ? -16.156 15.383 16.203 1 95.19 396 THR A N 1
ATOM 3048 C CA . THR A 1 396 ? -16.109 15.758 17.609 1 95.19 396 THR A CA 1
ATOM 3049 C C . THR A 1 396 ? -14.688 15.688 18.141 1 95.19 396 THR A C 1
ATOM 3051 O O . THR A 1 396 ? -13.828 15.039 17.547 1 95.19 396 THR A O 1
ATOM 3054 N N . PRO A 1 397 ? -14.43 16.406 19.219 1 96 397 PRO A N 1
ATOM 3055 C CA . PRO A 1 397 ? -13.117 16.266 19.859 1 96 397 PRO A CA 1
ATOM 3056 C C . PRO A 1 397 ? -12.766 14.812 20.172 1 96 397 PRO A C 1
ATOM 3058 O O . PRO A 1 397 ? -11.609 14.406 20.062 1 96 397 PRO A O 1
ATOM 3061 N N . GLU A 1 398 ? -13.773 14.016 20.531 1 94.25 398 GLU A N 1
ATOM 3062 C CA . GLU A 1 398 ? -13.555 12.602 20.812 1 94.25 398 GLU A CA 1
ATOM 3063 C C . GLU A 1 398 ? -13.117 11.836 19.562 1 94.25 398 GLU A C 1
ATOM 3065 O O . GLU A 1 398 ? -12.273 10.945 19.641 1 94.25 398 GLU A O 1
ATOM 3070 N N . ASP A 1 399 ? -13.703 12.156 18.406 1 94.5 399 ASP A N 1
ATOM 3071 C CA . ASP A 1 399 ? -13.297 11.547 17.141 1 94.5 399 ASP A CA 1
ATOM 3072 C C . ASP A 1 399 ? -11.82 11.836 16.844 1 94.5 399 ASP A C 1
ATOM 3074 O O . ASP A 1 399 ? -11.086 10.953 16.422 1 94.5 399 ASP A O 1
ATOM 3078 N N . VAL A 1 400 ? -11.438 13.078 17.094 1 96.31 400 VAL A N 1
ATOM 3079 C CA . VAL A 1 400 ? -10.07 13.5 16.828 1 96.31 400 VAL A CA 1
ATOM 3080 C C . VAL A 1 400 ? -9.109 12.781 17.766 1 96.31 400 VAL A C 1
ATOM 3082 O O . VAL A 1 400 ? -8.039 12.336 17.359 1 96.31 400 VAL A O 1
ATOM 3085 N N . LEU A 1 401 ? -9.516 12.688 19.062 1 96.44 401 LEU A N 1
ATOM 3086 C CA . LEU A 1 401 ? -8.703 11.953 20.016 1 96.44 401 LEU A CA 1
ATOM 3087 C C . LEU A 1 401 ? -8.5 10.508 19.578 1 96.44 401 LEU A C 1
ATOM 3089 O O . LEU A 1 401 ? -7.387 9.984 19.641 1 96.44 401 LEU A O 1
ATOM 3093 N N . ARG A 1 402 ? -9.523 9.906 19.109 1 95.12 402 ARG A N 1
ATOM 3094 C CA . ARG A 1 402 ? -9.453 8.508 18.672 1 95.12 402 ARG A CA 1
ATOM 3095 C C . ARG A 1 402 ? -8.461 8.336 17.531 1 95.12 402 ARG A C 1
ATOM 3097 O O . ARG A 1 402 ? -7.691 7.371 17.516 1 95.12 402 ARG A O 1
ATOM 3104 N N . SER A 1 403 ? -8.508 9.188 16.578 1 95.94 403 SER A N 1
ATOM 3105 C CA . SER A 1 403 ? -7.578 9.078 15.453 1 95.94 403 SER A CA 1
ATOM 3106 C C . SER A 1 403 ? -6.141 9.32 15.898 1 95.94 403 SER A C 1
ATOM 3108 O O . SER A 1 403 ? -5.215 8.688 15.383 1 95.94 403 SER A O 1
ATOM 3110 N N . HIS A 1 404 ? -5.941 10.289 16.891 1 98.06 404 HIS A N 1
ATOM 3111 C CA . HIS A 1 404 ? -4.605 10.508 17.438 1 98.06 404 HIS A CA 1
ATOM 3112 C C . HIS A 1 404 ? -4.109 9.273 18.188 1 98.06 404 HIS A C 1
ATOM 3114 O O . HIS A 1 404 ? -2.941 8.898 18.062 1 98.06 404 HIS A O 1
ATOM 3120 N N . LEU A 1 405 ? -5.016 8.664 18.953 1 98.19 405 LEU A N 1
ATOM 3121 C CA . LEU A 1 405 ? -4.641 7.461 19.688 1 98.19 405 LEU A CA 1
ATOM 3122 C C . LEU A 1 405 ? -4.238 6.344 18.734 1 98.19 405 LEU A C 1
ATOM 3124 O O . LEU A 1 405 ? -3.355 5.539 19.047 1 98.19 405 LEU A O 1
ATOM 3128 N N . MET A 1 406 ? -4.863 6.285 17.594 1 98.25 406 MET A N 1
ATOM 3129 C CA . MET A 1 406 ? -4.48 5.316 16.578 1 98.25 406 MET A CA 1
ATOM 3130 C C . MET A 1 406 ? -3.043 5.543 16.125 1 98.25 406 MET A C 1
ATOM 3132 O O . MET A 1 406 ? -2.299 4.59 15.891 1 98.25 406 MET A O 1
ATOM 3136 N N . VAL A 1 407 ? -2.623 6.801 15.984 1 98.75 407 VAL A N 1
ATOM 3137 C CA . VAL A 1 407 ? -1.25 7.125 15.609 1 98.75 407 VAL A CA 1
ATOM 3138 C C . VAL A 1 407 ? -0.292 6.68 16.703 1 98.75 407 VAL A C 1
ATOM 3140 O O . VAL A 1 407 ? 0.744 6.07 16.438 1 98.75 407 VAL A O 1
ATOM 3143 N N . PHE A 1 408 ? -0.677 7 17.953 1 98.75 408 PHE A N 1
ATOM 3144 C CA . PHE A 1 408 ? 0.147 6.582 19.078 1 98.75 408 PHE A CA 1
ATOM 3145 C C . PHE A 1 408 ? 0.251 5.062 19.156 1 98.75 408 PHE A C 1
ATOM 3147 O O . PHE A 1 408 ? 1.321 4.52 19.422 1 98.75 408 PHE A O 1
ATOM 3154 N N . ALA A 1 409 ? -0.856 4.367 18.906 1 98.81 409 ALA A N 1
ATOM 3155 C CA . ALA A 1 409 ? -0.854 2.906 18.906 1 98.81 409 ALA A CA 1
ATOM 3156 C C . ALA A 1 409 ? 0.061 2.363 17.812 1 98.81 409 ALA A C 1
ATOM 3158 O O . ALA A 1 409 ? 0.769 1.374 18.031 1 98.81 409 ALA A O 1
ATOM 3159 N N . SER A 1 410 ? 0.059 2.955 16.672 1 98.81 410 SER A N 1
ATOM 3160 C CA . SER A 1 410 ? 0.926 2.561 15.57 1 98.81 410 SER A CA 1
ATOM 3161 C C . SER A 1 410 ? 2.398 2.703 15.945 1 98.81 410 SER A C 1
ATOM 3163 O O . SER A 1 410 ? 3.209 1.827 15.641 1 98.81 410 SER A O 1
ATOM 3165 N N . GLU A 1 411 ? 2.705 3.85 16.578 1 98.69 411 GLU A N 1
ATOM 3166 C CA . GLU A 1 411 ? 4.082 4.066 17.016 1 98.69 411 GLU A CA 1
ATOM 3167 C C . GLU A 1 411 ? 4.48 3.064 18.094 1 98.69 411 GLU A C 1
ATOM 3169 O O . GLU A 1 411 ? 5.609 2.566 18.109 1 98.69 411 GLU A O 1
ATOM 3174 N N . ALA A 1 412 ? 3.547 2.799 19.016 1 98.56 412 ALA A N 1
ATOM 3175 C CA . ALA A 1 412 ? 3.816 1.791 20.047 1 98.56 412 ALA A CA 1
ATOM 3176 C C . ALA A 1 412 ? 4.098 0.431 19.406 1 98.56 412 ALA A C 1
ATOM 3178 O O . ALA A 1 412 ? 5.016 -0.276 19.828 1 98.56 412 ALA A O 1
ATOM 3179 N N . SER A 1 413 ? 3.309 0.084 18.438 1 98.88 413 SER A N 1
ATOM 3180 C CA . SER A 1 413 ? 3.523 -1.165 17.703 1 98.88 413 SER A CA 1
ATOM 3181 C C . SER A 1 413 ? 4.91 -1.205 17.078 1 98.88 413 SER A C 1
ATOM 3183 O O . SER A 1 413 ? 5.617 -2.207 17.188 1 98.88 413 SER A O 1
ATOM 3185 N N . ARG A 1 414 ? 5.301 -0.157 16.375 1 98.69 414 ARG A N 1
ATOM 3186 C CA . ARG A 1 414 ? 6.609 -0.069 15.734 1 98.69 414 ARG A CA 1
ATOM 3187 C C . ARG A 1 414 ? 7.73 -0.274 16.75 1 98.69 414 ARG A C 1
ATOM 3189 O O . ARG A 1 414 ? 8.641 -1.07 16.516 1 98.69 414 ARG A O 1
ATOM 3196 N N . LYS A 1 415 ? 7.652 0.417 17.891 1 98.12 415 LYS A N 1
ATOM 3197 C CA . LYS A 1 415 ? 8.719 0.421 18.875 1 98.12 415 LYS A CA 1
ATOM 3198 C C . LYS A 1 415 ? 8.781 -0.911 19.625 1 98.12 415 LYS A C 1
ATOM 3200 O O . LYS A 1 415 ? 9.867 -1.377 19.984 1 98.12 415 LYS A O 1
ATOM 3205 N N . GLN A 1 416 ? 7.605 -1.568 19.812 1 98.06 416 GLN A N 1
ATOM 3206 C CA . GLN A 1 416 ? 7.551 -2.77 20.641 1 98.06 416 GLN A CA 1
ATOM 3207 C C . GLN A 1 416 ? 7.559 -4.031 19.781 1 98.06 416 GLN A C 1
ATOM 3209 O O . GLN A 1 416 ? 7.664 -5.141 20.297 1 98.06 416 GLN A O 1
ATOM 3214 N N . SER A 1 417 ? 7.434 -3.877 18.469 1 97.25 417 SER A N 1
ATOM 3215 C CA . SER A 1 417 ? 7.344 -5 17.547 1 97.25 417 SER A CA 1
ATOM 3216 C C . SER A 1 417 ? 6.223 -5.953 17.938 1 97.25 417 SER A C 1
ATOM 3218 O O . SER A 1 417 ? 6.438 -7.164 18.047 1 97.25 417 SER A O 1
ATOM 3220 N N . LYS A 1 418 ? 5.051 -5.375 18.156 1 98.25 418 LYS A N 1
ATOM 3221 C CA . LYS A 1 418 ? 3.869 -6.145 18.531 1 98.25 418 LYS A CA 1
ATOM 3222 C C . LYS A 1 418 ? 2.623 -5.641 17.812 1 98.25 418 LYS A C 1
ATOM 3224 O O . LYS A 1 418 ? 2.58 -4.488 17.375 1 98.25 418 LYS A O 1
ATOM 3229 N N . VAL A 1 419 ? 1.698 -6.559 17.656 1 98.81 419 VAL A N 1
ATOM 3230 C CA . VAL A 1 419 ? 0.358 -6.133 17.266 1 98.81 419 VAL A CA 1
ATOM 3231 C C . VAL A 1 419 ? -0.348 -5.5 18.469 1 98.81 419 VAL A C 1
ATOM 3233 O O . VAL A 1 419 ? -0.38 -6.082 19.562 1 98.81 419 VAL A O 1
ATOM 3236 N N . ILE A 1 420 ? -0.852 -4.305 18.312 1 98.81 420 ILE A N 1
ATOM 3237 C CA . ILE A 1 420 ? -1.553 -3.611 19.391 1 98.81 420 ILE A CA 1
ATOM 3238 C C . ILE A 1 420 ? -3.059 -3.822 19.25 1 98.81 420 ILE A C 1
ATOM 3240 O O . ILE A 1 420 ? -3.627 -3.568 18.188 1 98.81 420 ILE A O 1
ATOM 3244 N N . ASP A 1 421 ? -3.678 -4.383 20.312 1 98.5 421 ASP A N 1
ATOM 3245 C CA . ASP A 1 421 ? -5.133 -4.336 20.391 1 98.5 421 ASP A CA 1
ATOM 3246 C C . ASP A 1 421 ? -5.625 -2.912 20.641 1 98.5 421 ASP A C 1
ATOM 3248 O O . ASP A 1 421 ? -5.535 -2.402 21.766 1 98.5 421 ASP A O 1
ATOM 3252 N N . TYR A 1 422 ? -6.133 -2.322 19.656 1 98.19 422 TYR A N 1
ATOM 3253 C CA . TYR A 1 422 ? -6.445 -0.9 19.734 1 98.19 422 TYR A CA 1
ATOM 3254 C C . TYR A 1 422 ? -7.543 -0.635 20.766 1 98.19 422 TYR A C 1
ATOM 3256 O O . TYR A 1 422 ? -7.512 0.379 21.469 1 98.19 422 TYR A O 1
ATOM 3264 N N . VAL A 1 423 ? -8.531 -1.492 20.828 1 97.06 423 VAL A N 1
ATOM 3265 C CA . VAL A 1 423 ? -9.641 -1.314 21.75 1 97.06 423 VAL A CA 1
ATOM 3266 C C . VAL A 1 423 ? -9.109 -1.255 23.188 1 97.06 423 VAL A C 1
ATOM 3268 O O . VAL A 1 423 ? -9.469 -0.352 23.953 1 97.06 423 VAL A O 1
ATOM 3271 N N . GLU A 1 424 ? -8.305 -2.166 23.516 1 97.69 424 GLU A N 1
ATOM 3272 C CA . GLU A 1 424 ? -7.703 -2.189 24.844 1 97.69 424 GLU A CA 1
ATOM 3273 C C . GLU A 1 424 ? -6.781 -0.992 25.062 1 97.69 424 GLU A C 1
ATOM 3275 O O . GLU A 1 424 ? -6.766 -0.396 26.141 1 97.69 424 GLU A O 1
ATOM 3280 N N . PHE A 1 425 ? -6.023 -0.681 24.062 1 98.06 425 PHE A N 1
ATOM 3281 C CA . PHE A 1 425 ? -5.098 0.444 24.125 1 98.06 425 PHE A CA 1
ATOM 3282 C C . PHE A 1 425 ? -5.844 1.741 24.422 1 98.06 425 PHE A C 1
ATOM 3284 O O . PHE A 1 425 ? -5.461 2.492 25.328 1 98.06 425 PHE A O 1
ATOM 3291 N N . GLU A 1 426 ? -6.871 1.999 23.641 1 96.12 426 GLU A N 1
ATOM 3292 C CA . GLU A 1 426 ? -7.672 3.205 23.812 1 96.12 426 GLU A CA 1
ATOM 3293 C C . GLU A 1 426 ? -8.266 3.275 25.219 1 96.12 426 GLU A C 1
ATOM 3295 O O . GLU A 1 426 ? -8.195 4.316 25.875 1 96.12 426 GLU A O 1
ATOM 3300 N N . LYS A 1 427 ? -8.859 2.176 25.656 1 95.62 427 LYS A N 1
ATOM 3301 C CA . LYS A 1 427 ? -9.461 2.111 26.984 1 95.62 427 LYS A CA 1
ATOM 3302 C C . LYS A 1 427 ? -8.43 2.396 28.078 1 95.62 427 LYS A C 1
ATOM 3304 O O . LYS A 1 427 ? -8.68 3.197 28.984 1 95.62 427 LYS A O 1
ATOM 3309 N N . GLU A 1 428 ? -7.336 1.801 27.969 1 96.5 428 GLU A N 1
ATOM 3310 C CA . GLU A 1 428 ? -6.289 1.939 28.969 1 96.5 428 GLU A CA 1
ATOM 3311 C C . GLU A 1 428 ? -5.75 3.367 29.016 1 96.5 428 GLU A C 1
ATOM 3313 O O . GLU A 1 428 ? -5.574 3.938 30.094 1 96.5 428 GLU A O 1
ATOM 3318 N N . GLN A 1 429 ? -5.504 3.906 27.828 1 94.94 429 GLN A N 1
ATOM 3319 C CA . GLN A 1 429 ? -4.91 5.238 27.766 1 94.94 429 GLN A CA 1
ATOM 3320 C C . GLN A 1 429 ? -5.887 6.301 28.266 1 94.94 429 GLN A C 1
ATOM 3322 O O . GLN A 1 429 ? -5.5 7.211 29 1 94.94 429 GLN A O 1
ATOM 3327 N N . LYS A 1 430 ? -7.113 6.195 27.891 1 91.44 430 LYS A N 1
ATOM 3328 C CA . LYS A 1 430 ? -8.125 7.137 28.375 1 91.44 430 LYS A CA 1
ATOM 3329 C C . LYS A 1 430 ? -8.305 7.027 29.875 1 91.44 430 LYS A C 1
ATOM 3331 O O . LYS A 1 430 ? -8.461 8.039 30.562 1 91.44 430 LYS A O 1
ATOM 3336 N N . ALA A 1 431 ? -8.297 5.812 30.422 1 92.38 431 ALA A N 1
ATOM 3337 C CA . ALA A 1 431 ? -8.445 5.602 31.859 1 92.38 431 ALA A CA 1
ATOM 3338 C C . ALA A 1 431 ? -7.262 6.195 32.625 1 92.38 431 ALA A C 1
ATOM 3340 O O . ALA A 1 431 ? -7.434 6.734 33.719 1 92.38 431 ALA A O 1
ATOM 3341 N N . MET A 1 432 ? -6.207 6.113 32.062 1 93.19 432 MET A N 1
ATOM 3342 C CA . MET A 1 432 ? -4.988 6.578 32.719 1 93.19 432 MET A CA 1
ATOM 3343 C C . MET A 1 432 ? -4.977 8.102 32.844 1 93.19 432 MET A C 1
ATOM 3345 O O . MET A 1 432 ? -4.5 8.648 33.844 1 93.19 432 MET A O 1
ATOM 3349 N N . TYR A 1 433 ? -5.551 8.773 31.828 1 89.12 433 TYR A N 1
ATOM 3350 C CA . TYR A 1 433 ? -5.348 10.219 31.797 1 89.12 433 TYR A CA 1
ATOM 3351 C C . TYR A 1 433 ? -6.664 10.961 31.984 1 89.12 433 TYR A C 1
ATOM 3353 O O . TYR A 1 433 ? -6.688 12.188 32.031 1 89.12 433 TYR A O 1
ATOM 3361 N N . SER A 1 434 ? -7.809 10.227 31.969 1 78.56 434 SER A N 1
ATOM 3362 C CA . SER A 1 434 ? -9.078 10.883 32.281 1 78.56 434 SER A CA 1
ATOM 3363 C C . SER A 1 434 ? -9.25 11.102 33.781 1 78.56 434 SER A C 1
ATOM 3365 O O . SER A 1 434 ? -10.219 11.727 34.188 1 78.56 434 SER A O 1
ATOM 3367 N N . LYS A 1 435 ? -8.352 10.68 34.75 1 58.66 435 LYS A N 1
ATOM 3368 C CA . LYS A 1 435 ? -8.594 10.883 36.188 1 58.66 435 LYS A CA 1
ATOM 3369 C C . LYS A 1 435 ? -8.375 12.344 36.562 1 58.66 435 LYS A C 1
ATOM 3371 O O . LYS A 1 435 ? -7.539 13.031 36 1 58.66 435 LYS A O 1
ATOM 3376 N N . MET B 1 1 ? 37.312 -22.875 -32.344 1 26.3 1 MET B N 1
ATOM 3377 C CA . MET B 1 1 ? 36.031 -23.312 -31.75 1 26.3 1 MET B CA 1
ATOM 3378 C C . MET B 1 1 ? 35.312 -24.281 -32.688 1 26.3 1 MET B C 1
ATOM 3380 O O . MET B 1 1 ? 35 -23.953 -33.812 1 26.3 1 MET B O 1
ATOM 3384 N N . SER B 1 2 ? 35.625 -25.562 -32.656 1 30.91 2 SER B N 1
ATOM 3385 C CA . SER B 1 2 ? 35.125 -26.656 -33.469 1 30.91 2 SER B CA 1
ATOM 3386 C C . SER B 1 2 ? 33.625 -26.531 -33.719 1 30.91 2 SER B C 1
ATOM 3388 O O . SER B 1 2 ? 32.938 -25.812 -33 1 30.91 2 SER B O 1
ATOM 3390 N N . ILE B 1 3 ? 33.062 -27.25 -34.781 1 36.84 3 ILE B N 1
ATOM 3391 C CA . ILE B 1 3 ? 31.672 -27.359 -35.188 1 36.84 3 ILE B CA 1
ATOM 3392 C C . ILE B 1 3 ? 30.781 -27.516 -33.969 1 36.84 3 ILE B C 1
ATOM 3394 O O . ILE B 1 3 ? 31.109 -28.281 -33.031 1 36.84 3 ILE B O 1
ATOM 3398 N N . GLY B 1 4 ? 29.812 -26.562 -33.719 1 36.97 4 GLY B N 1
ATOM 3399 C CA . GLY B 1 4 ? 28.766 -26.375 -32.719 1 36.97 4 GLY B CA 1
ATOM 3400 C C . GLY B 1 4 ? 28.047 -27.672 -32.375 1 36.97 4 GLY B C 1
ATOM 3401 O O . GLY B 1 4 ? 27.344 -28.234 -33.188 1 36.97 4 GLY B O 1
ATOM 3402 N N . GLU B 1 5 ? 28.594 -28.672 -31.859 1 40.09 5 GLU B N 1
ATOM 3403 C CA . GLU B 1 5 ? 27.875 -29.875 -31.438 1 40.09 5 GLU B CA 1
ATOM 3404 C C . GLU B 1 5 ? 26.422 -29.562 -31.094 1 40.09 5 GLU B C 1
ATOM 3406 O O . GLU B 1 5 ? 26.141 -28.766 -30.203 1 40.09 5 GLU B O 1
ATOM 3411 N N . THR B 1 6 ? 25.5 -29.375 -32.094 1 49.97 6 THR B N 1
ATOM 3412 C CA . THR B 1 6 ? 24.078 -29.078 -32.062 1 49.97 6 THR B CA 1
ATOM 3413 C C . THR B 1 6 ? 23.391 -29.812 -30.938 1 49.97 6 THR B C 1
ATOM 3415 O O . THR B 1 6 ? 23.266 -31.047 -30.969 1 49.97 6 THR B O 1
ATOM 3418 N N . SER B 1 7 ? 23.531 -29.484 -29.688 1 71.31 7 SER B N 1
ATOM 3419 C CA . SER B 1 7 ? 22.953 -30.078 -28.5 1 71.31 7 SER B CA 1
ATOM 3420 C C . SER B 1 7 ? 21.484 -30.422 -28.719 1 71.31 7 SER B C 1
ATOM 3422 O O . SER B 1 7 ? 20.766 -29.703 -29.406 1 71.31 7 SER B O 1
ATOM 3424 N N . ARG B 1 8 ? 21.125 -31.844 -28.688 1 91.38 8 ARG B N 1
ATOM 3425 C CA . ARG B 1 8 ? 19.75 -32.312 -28.812 1 91.38 8 ARG B CA 1
ATOM 3426 C C . ARG B 1 8 ? 18.812 -31.516 -27.922 1 91.38 8 ARG B C 1
ATOM 3428 O O . ARG B 1 8 ? 19.234 -30.938 -26.922 1 91.38 8 ARG B O 1
ATOM 3435 N N . PRO B 1 9 ? 17.641 -31.391 -28.422 1 97.62 9 PRO B N 1
ATOM 3436 C CA . PRO B 1 9 ? 16.672 -30.688 -27.578 1 97.62 9 PRO B CA 1
ATOM 3437 C C . PRO B 1 9 ? 16.453 -31.375 -26.234 1 97.62 9 PRO B C 1
ATOM 3439 O O . PRO B 1 9 ? 16.625 -32.594 -26.125 1 97.62 9 PRO B O 1
ATOM 3442 N N . VAL B 1 10 ? 16.172 -30.594 -25.312 1 98.56 10 VAL B N 1
ATOM 3443 C CA . VAL B 1 10 ? 15.758 -31.125 -24.016 1 98.56 10 VAL B CA 1
ATOM 3444 C C . VAL B 1 10 ? 14.414 -31.828 -24.156 1 98.56 10 VAL B C 1
ATOM 3446 O O . VAL B 1 10 ? 13.469 -31.266 -24.719 1 98.56 10 VAL B O 1
ATOM 3449 N N . THR B 1 11 ? 14.344 -33.062 -23.75 1 98.69 11 THR B N 1
ATOM 3450 C CA . THR B 1 11 ? 13.086 -33.812 -23.797 1 98.69 11 THR B CA 1
ATOM 3451 C C . THR B 1 11 ? 12.305 -33.625 -22.5 1 98.69 11 THR B C 1
ATOM 3453 O O . THR B 1 11 ? 12.867 -33.719 -21.406 1 98.69 11 THR B O 1
ATOM 3456 N N . LEU B 1 12 ? 11.023 -33.281 -22.641 1 98.69 12 LEU B N 1
ATOM 3457 C CA . LEU B 1 12 ? 10.195 -32.844 -21.516 1 98.69 12 LEU B CA 1
ATOM 3458 C C . LEU B 1 12 ? 8.914 -33.688 -21.453 1 98.69 12 LEU B C 1
ATOM 3460 O O . LEU B 1 12 ? 8.273 -33.906 -22.484 1 98.69 12 LEU B O 1
ATOM 3464 N N . ALA B 1 13 ? 8.586 -34.188 -20.312 1 98.81 13 ALA B N 1
ATOM 3465 C CA . ALA B 1 13 ? 7.266 -34.75 -20.047 1 98.81 13 ALA B CA 1
ATOM 3466 C C . ALA B 1 13 ? 6.375 -33.781 -19.297 1 98.81 13 ALA B C 1
ATOM 3468 O O . ALA B 1 13 ? 6.84 -33.094 -18.375 1 98.81 13 ALA B O 1
ATOM 3469 N N . ILE B 1 14 ? 5.09 -33.719 -19.641 1 98.81 14 ILE B N 1
ATOM 3470 C CA . ILE B 1 14 ? 4.121 -32.875 -18.984 1 98.81 14 ILE B CA 1
ATOM 3471 C C . ILE B 1 14 ? 3.238 -33.688 -18.047 1 98.81 14 ILE B C 1
ATOM 3473 O O . ILE B 1 14 ? 2.518 -34.594 -18.5 1 98.81 14 ILE B O 1
ATOM 3477 N N . ILE B 1 15 ? 3.377 -33.438 -16.781 1 98.62 15 ILE B N 1
ATOM 3478 C CA . ILE B 1 15 ? 2.508 -34.031 -15.773 1 98.62 15 ILE B CA 1
ATOM 3479 C C . ILE B 1 15 ? 1.41 -33.062 -15.383 1 98.62 15 ILE B C 1
ATOM 3481 O O . ILE B 1 15 ? 1.632 -32.156 -14.562 1 98.62 15 ILE B O 1
ATOM 3485 N N . GLY B 1 16 ? 0.22 -33.281 -15.789 1 97.94 16 GLY B N 1
ATOM 3486 C CA . GLY B 1 16 ? -0.855 -32.312 -15.758 1 97.94 16 GLY B CA 1
ATOM 3487 C C . GLY B 1 16 ? -0.957 -31.484 -17.031 1 97.94 16 GLY B C 1
ATOM 3488 O O . GLY B 1 16 ? -0.24 -30.5 -17.203 1 97.94 16 GLY B O 1
ATOM 3489 N N . ALA B 1 17 ? -1.935 -31.844 -17.891 1 96.69 17 ALA B N 1
ATOM 3490 C CA . ALA B 1 17 ? -2.045 -31.266 -19.234 1 96.69 17 ALA B CA 1
ATOM 3491 C C . ALA B 1 17 ? -3.139 -30.203 -19.281 1 96.69 17 ALA B C 1
ATOM 3493 O O . ALA B 1 17 ? -3.814 -30.031 -20.297 1 96.69 17 ALA B O 1
ATOM 3494 N N . GLY B 1 18 ? -3.336 -29.547 -18.109 1 92.31 18 GLY B N 1
ATOM 3495 C CA . GLY B 1 18 ? -4.242 -28.406 -18.062 1 92.31 18 GLY B CA 1
ATOM 3496 C C . GLY B 1 18 ? -3.611 -27.125 -18.562 1 92.31 18 GLY B C 1
ATOM 3497 O O . GLY B 1 18 ? -2.777 -27.141 -19.469 1 92.31 18 GLY B O 1
ATOM 3498 N N . GLN B 1 19 ? -4.105 -26.062 -18.031 1 88.62 19 GLN B N 1
ATOM 3499 C CA . GLN B 1 19 ? -3.676 -24.734 -18.484 1 88.62 19 GLN B CA 1
ATOM 3500 C C . GLN B 1 19 ? -2.18 -24.547 -18.266 1 88.62 19 GLN B C 1
ATOM 3502 O O . GLN B 1 19 ? -1.465 -24.094 -19.172 1 88.62 19 GLN B O 1
ATOM 3507 N N . ARG B 1 20 ? -1.693 -24.906 -17.078 1 92.56 20 ARG B N 1
ATOM 3508 C CA . ARG B 1 20 ? -0.294 -24.656 -16.734 1 92.56 20 ARG B CA 1
ATOM 3509 C C . ARG B 1 20 ? 0.625 -25.594 -17.531 1 92.56 20 ARG B C 1
ATOM 3511 O O . ARG B 1 20 ? 1.688 -25.172 -17.984 1 92.56 20 ARG B O 1
ATOM 3518 N N . GLY B 1 21 ? 0.223 -26.859 -17.625 1 95.19 21 GLY B N 1
ATOM 3519 C CA . GLY B 1 21 ? 0.993 -27.766 -18.453 1 95.19 21 GLY B CA 1
ATOM 3520 C C . GLY B 1 21 ? 1.11 -27.312 -19.891 1 95.19 21 GLY B C 1
ATOM 3521 O O . GLY B 1 21 ? 2.186 -27.391 -20.5 1 95.19 21 GLY B O 1
ATOM 3522 N N . SER B 1 22 ? 0.063 -26.781 -20.406 1 93.06 22 SER B N 1
ATOM 3523 C CA . SER B 1 22 ? 0.042 -26.281 -21.781 1 93.06 22 SER B CA 1
ATOM 3524 C C . SER B 1 22 ? 0.945 -25.062 -21.938 1 93.06 22 SER B C 1
ATOM 3526 O O . SER B 1 22 ? 1.559 -24.875 -22.984 1 93.06 22 SER B O 1
ATOM 3528 N N . ALA B 1 23 ? 1.014 -24.266 -20.906 1 91.81 23 ALA B N 1
ATOM 3529 C CA . ALA B 1 23 ? 1.853 -23.078 -20.953 1 91.81 23 ALA B CA 1
ATOM 3530 C C . ALA B 1 23 ? 3.326 -23.438 -21.094 1 91.81 23 ALA B C 1
ATOM 3532 O O . ALA B 1 23 ? 4.051 -22.844 -21.891 1 91.81 23 ALA B O 1
ATOM 3533 N N . TYR B 1 24 ? 3.789 -24.422 -20.375 1 94.25 24 TYR B N 1
ATOM 3534 C CA . TYR B 1 24 ? 5.18 -24.844 -20.453 1 94.25 24 TYR B CA 1
ATOM 3535 C C . TYR B 1 24 ? 5.441 -25.594 -21.75 1 94.25 24 TYR B C 1
ATOM 3537 O O . TYR B 1 24 ? 6.496 -25.438 -22.375 1 94.25 24 TYR B O 1
ATOM 3545 N N . ALA B 1 25 ? 4.469 -26.359 -22.203 1 96.31 25 ALA B N 1
ATOM 3546 C CA . ALA B 1 25 ? 4.586 -27.109 -23.453 1 96.31 25 ALA B CA 1
ATOM 3547 C C . ALA B 1 25 ? 4.672 -26.156 -24.656 1 96.31 25 ALA B C 1
ATOM 3549 O O . ALA B 1 25 ? 5.27 -26.5 -25.672 1 96.31 25 ALA B O 1
ATOM 3550 N N . ALA B 1 26 ? 4.082 -25.016 -24.484 1 94.62 26 ALA B N 1
ATOM 3551 C CA . ALA B 1 26 ? 4.074 -24.031 -25.562 1 94.62 26 ALA B CA 1
ATOM 3552 C C . ALA B 1 26 ? 5.496 -23.641 -25.953 1 94.62 26 ALA B C 1
ATOM 3554 O O . ALA B 1 26 ? 5.766 -23.328 -27.109 1 94.62 26 ALA B O 1
ATOM 3555 N N . TYR B 1 27 ? 6.375 -23.625 -25.016 1 95 27 TYR B N 1
ATOM 3556 C CA . TYR B 1 27 ? 7.773 -23.328 -25.312 1 95 27 TYR B CA 1
ATOM 3557 C C . TYR B 1 27 ? 8.336 -24.328 -26.312 1 95 27 TYR B C 1
ATOM 3559 O O . TYR B 1 27 ? 9.062 -23.953 -27.234 1 95 27 TYR B O 1
ATOM 3567 N N . ALA B 1 28 ? 8.031 -25.609 -26.172 1 96.56 28 ALA B N 1
ATOM 3568 C CA . ALA B 1 28 ? 8.5 -26.672 -27.078 1 96.56 28 ALA B CA 1
ATOM 3569 C C . ALA B 1 28 ? 7.918 -26.484 -28.484 1 96.56 28 ALA B C 1
ATOM 3571 O O . ALA B 1 28 ? 8.578 -26.781 -29.469 1 96.56 28 ALA B O 1
ATOM 3572 N N . ALA B 1 29 ? 6.688 -26.047 -28.484 1 95.56 29 ALA B N 1
ATOM 3573 C CA . ALA B 1 29 ? 6.062 -25.797 -29.781 1 95.56 29 ALA B CA 1
ATOM 3574 C C . ALA B 1 29 ? 6.754 -24.641 -30.5 1 95.56 29 ALA B C 1
ATOM 3576 O O . ALA B 1 29 ? 6.957 -24.703 -31.719 1 95.56 29 ALA B O 1
ATOM 3577 N N . LYS B 1 30 ? 7.113 -23.672 -29.781 1 94.25 30 LYS B N 1
ATOM 3578 C CA . LYS B 1 30 ? 7.723 -22.469 -30.359 1 94.25 30 LYS B CA 1
ATOM 3579 C C . LYS B 1 30 ? 9.188 -22.719 -30.703 1 94.25 30 LYS B C 1
ATOM 3581 O O . LYS B 1 30 ? 9.695 -22.156 -31.688 1 94.25 30 LYS B O 1
ATOM 3586 N N . TYR B 1 31 ? 9.867 -23.516 -29.891 1 95.56 31 TYR B N 1
ATOM 3587 C CA . TYR B 1 31 ? 11.297 -23.781 -30.078 1 95.56 31 TYR B CA 1
ATOM 3588 C C . TYR B 1 31 ? 11.586 -25.281 -30.062 1 95.56 31 TYR B C 1
ATOM 3590 O O . TYR B 1 31 ? 12.297 -25.766 -29.188 1 95.56 31 TYR B O 1
ATOM 3598 N N . PRO B 1 32 ? 11.242 -25.984 -31.078 1 95.62 32 PRO B N 1
ATOM 3599 C CA . PRO B 1 32 ? 11.352 -27.438 -31.109 1 95.62 32 PRO B CA 1
ATOM 3600 C C . PRO B 1 32 ? 12.805 -27.922 -31.125 1 95.62 32 PRO B C 1
ATOM 3602 O O . PRO B 1 32 ? 13.078 -29.062 -30.766 1 95.62 32 PRO B O 1
ATOM 3605 N N . ASP B 1 33 ? 13.711 -27.016 -31.5 1 96.81 33 ASP B N 1
ATOM 3606 C CA . ASP B 1 33 ? 15.125 -27.391 -31.531 1 96.81 33 ASP B CA 1
ATOM 3607 C C . ASP B 1 33 ? 15.742 -27.344 -30.141 1 96.81 33 ASP B C 1
ATOM 3609 O O . ASP B 1 33 ? 16.812 -27.906 -29.906 1 96.81 33 ASP B O 1
ATOM 3613 N N . LEU B 1 34 ? 15.039 -26.703 -29.234 1 97.5 34 LEU B N 1
ATOM 3614 C CA . LEU B 1 34 ? 15.578 -26.531 -27.891 1 97.5 34 LEU B CA 1
ATOM 3615 C C . LEU B 1 34 ? 14.883 -27.469 -26.906 1 97.5 34 LEU B C 1
ATOM 3617 O O . LEU B 1 34 ? 15.469 -27.875 -25.906 1 97.5 34 LEU B O 1
ATOM 3621 N N . CYS B 1 35 ? 13.617 -27.75 -27.203 1 98.12 35 CYS B N 1
ATOM 3622 C CA . CYS B 1 35 ? 12.797 -28.531 -26.281 1 98.12 35 CYS B CA 1
ATOM 3623 C C . CYS B 1 35 ? 11.75 -29.344 -27.031 1 98.12 35 CYS B C 1
ATOM 3625 O O . CYS B 1 35 ? 11.148 -28.859 -27.984 1 98.12 35 CYS B O 1
ATOM 3627 N N . LYS B 1 36 ? 11.516 -30.516 -26.594 1 98.38 36 LYS B N 1
ATOM 3628 C CA . LYS B 1 36 ? 10.492 -31.375 -27.188 1 98.38 36 LYS B CA 1
ATOM 3629 C C . LYS B 1 36 ? 9.664 -32.062 -26.109 1 98.38 36 LYS B C 1
ATOM 3631 O O . LYS B 1 36 ? 10.219 -32.688 -25.188 1 98.38 36 LYS B O 1
ATOM 3636 N N . VAL B 1 37 ? 8.336 -31.984 -26.234 1 98.69 37 VAL B N 1
ATOM 3637 C CA . VAL B 1 37 ? 7.445 -32.75 -25.359 1 98.69 37 VAL B CA 1
ATOM 3638 C C . VAL B 1 37 ? 7.328 -34.188 -25.875 1 98.69 37 VAL B C 1
ATOM 3640 O O . VAL B 1 37 ? 6.879 -34.406 -27 1 98.69 37 VAL B O 1
ATOM 3643 N N . VAL B 1 38 ? 7.68 -35.125 -25.016 1 98.44 38 VAL B N 1
ATOM 3644 C CA . VAL B 1 38 ? 7.766 -36.5 -25.547 1 98.44 38 VAL B CA 1
ATOM 3645 C C . VAL B 1 38 ? 6.801 -37.406 -24.781 1 98.44 38 VAL B C 1
ATOM 3647 O O . VAL B 1 38 ? 6.57 -38.531 -25.172 1 98.44 38 VAL B O 1
ATOM 3650 N N . ALA B 1 39 ? 6.254 -36.906 -23.688 1 98.75 39 ALA B N 1
ATOM 3651 C CA . ALA B 1 39 ? 5.301 -37.688 -22.891 1 98.75 39 ALA B CA 1
ATOM 3652 C C . ALA B 1 39 ? 4.312 -36.75 -22.188 1 98.75 39 ALA B C 1
ATOM 3654 O O . ALA B 1 39 ? 4.609 -35.594 -21.953 1 98.75 39 ALA B O 1
ATOM 3655 N N . VAL B 1 40 ? 3.113 -37.281 -21.906 1 98.75 40 VAL B N 1
ATOM 3656 C CA . VAL B 1 40 ? 2.078 -36.531 -21.203 1 98.75 40 VAL B CA 1
ATOM 3657 C C . VAL B 1 40 ? 1.337 -37.469 -20.234 1 98.75 40 VAL B C 1
ATOM 3659 O O . VAL B 1 40 ? 1.083 -38.625 -20.562 1 98.75 40 VAL B O 1
ATOM 3662 N N . ALA B 1 41 ? 1.145 -37.031 -19.047 1 98.62 41 ALA B N 1
ATOM 3663 C CA . ALA B 1 41 ? 0.341 -37.719 -18.047 1 98.62 41 ALA B CA 1
ATOM 3664 C C . ALA B 1 41 ? -0.794 -36.844 -17.547 1 98.62 41 ALA B C 1
ATOM 3666 O O . ALA B 1 41 ? -0.553 -35.781 -17 1 98.62 41 ALA B O 1
ATOM 3667 N N . ASP B 1 42 ? -2.023 -37.219 -17.703 1 97.75 42 ASP B N 1
ATOM 3668 C CA . ASP B 1 42 ? -3.219 -36.531 -17.203 1 97.75 42 ASP B CA 1
ATOM 3669 C C . ASP B 1 42 ? -4.391 -37.5 -17.109 1 97.75 42 ASP B C 1
ATOM 3671 O O . ASP B 1 42 ? -4.605 -38.344 -18 1 97.75 42 ASP B O 1
ATOM 3675 N N . PRO B 1 43 ? -5.121 -37.406 -15.969 1 96.06 43 PRO B N 1
ATOM 3676 C CA . PRO B 1 43 ? -6.254 -38.312 -15.828 1 96.06 43 PRO B CA 1
ATOM 3677 C C . PRO B 1 43 ? -7.391 -38 -16.797 1 96.06 43 PRO B C 1
ATOM 3679 O O . PRO B 1 43 ? -8.227 -38.875 -17.078 1 96.06 43 PRO B O 1
ATOM 3682 N N . TRP B 1 44 ? -7.477 -36.812 -17.266 1 93.94 44 TRP B N 1
ATOM 3683 C CA . TRP B 1 44 ? -8.523 -36.406 -18.219 1 93.94 44 TRP B CA 1
ATOM 3684 C C . TRP B 1 44 ? -8.094 -36.719 -19.641 1 93.94 44 TRP B C 1
ATOM 3686 O O . TRP B 1 44 ? -7.207 -36.062 -20.188 1 93.94 44 TRP B O 1
ATOM 3696 N N . LYS B 1 45 ? -8.828 -37.594 -20.25 1 94.88 45 LYS B N 1
ATOM 3697 C CA . LYS B 1 45 ? -8.492 -38.094 -21.578 1 94.88 45 LYS B CA 1
ATOM 3698 C C . LYS B 1 45 ? -8.461 -36.938 -22.609 1 94.88 45 LYS B C 1
ATOM 3700 O O . LYS B 1 45 ? -7.559 -36.875 -23.453 1 94.88 45 LYS B O 1
ATOM 3705 N N . PHE B 1 46 ? -9.414 -36.062 -22.484 1 93.06 46 PHE B N 1
ATOM 3706 C CA . PHE B 1 46 ? -9.523 -34.969 -23.438 1 93.06 46 PHE B CA 1
ATOM 3707 C C . PHE B 1 46 ? -8.258 -34.125 -23.422 1 93.06 46 PHE B C 1
ATOM 3709 O O . PHE B 1 46 ? -7.723 -33.781 -24.469 1 93.06 46 PHE B O 1
ATOM 3716 N N . ARG B 1 47 ? -7.73 -33.875 -22.234 1 94.25 47 ARG B N 1
ATOM 3717 C CA . ARG B 1 47 ? -6.551 -33.031 -22.078 1 94.25 47 ARG B CA 1
ATOM 3718 C C . ARG B 1 47 ? -5.293 -33.75 -22.562 1 94.25 47 ARG B C 1
ATOM 3720 O O . ARG B 1 47 ? -4.445 -33.125 -23.234 1 94.25 47 ARG B O 1
ATOM 3727 N N . ARG B 1 48 ? -5.195 -34.969 -22.25 1 95.56 48 ARG B N 1
ATOM 3728 C CA . ARG B 1 48 ? -4.074 -35.781 -22.703 1 95.56 48 ARG B CA 1
ATOM 3729 C C . ARG B 1 48 ? -4.02 -35.812 -24.234 1 95.56 48 ARG B C 1
ATOM 3731 O O . ARG B 1 48 ? -2.953 -35.625 -24.828 1 95.56 48 ARG B O 1
ATOM 3738 N N . GLU B 1 49 ? -5.184 -36 -24.828 1 95.94 49 GLU B N 1
ATOM 3739 C CA . GLU B 1 49 ? -5.258 -36.156 -26.281 1 95.94 49 GLU B CA 1
ATOM 3740 C C . GLU B 1 49 ? -4.941 -34.812 -26.969 1 95.94 49 GLU B C 1
ATOM 3742 O O . GLU B 1 49 ? -4.246 -34.781 -27.984 1 95.94 49 GLU B O 1
ATOM 3747 N N . LYS B 1 50 ? -5.484 -33.812 -26.406 1 95.19 50 LYS B N 1
ATOM 3748 C CA . LYS B 1 50 ? -5.203 -32.5 -26.953 1 95.19 50 LYS B CA 1
ATOM 3749 C C . LYS B 1 50 ? -3.707 -32.188 -26.938 1 95.19 50 LYS B C 1
ATOM 3751 O O . LYS B 1 50 ? -3.145 -31.766 -27.953 1 95.19 50 LYS B O 1
ATOM 3756 N N . MET B 1 51 ? -3.039 -32.438 -25.812 1 96.69 51 MET B N 1
ATOM 3757 C CA . MET B 1 51 ? -1.602 -32.25 -25.641 1 96.69 51 MET B CA 1
ATOM 3758 C C . MET B 1 51 ? -0.819 -33.156 -26.594 1 96.69 51 MET B C 1
ATOM 3760 O O . MET B 1 51 ? 0.14 -32.688 -27.234 1 96.69 51 MET B O 1
ATOM 3764 N N . SER B 1 52 ? -1.272 -34.344 -26.734 1 97.69 52 SER B N 1
ATOM 3765 C CA . SER B 1 52 ? -0.591 -35.312 -27.578 1 97.69 52 SER B CA 1
ATOM 3766 C C . SER B 1 52 ? -0.658 -34.938 -29.047 1 97.69 52 SER B C 1
ATOM 3768 O O . SER B 1 52 ? 0.317 -35.125 -29.781 1 97.69 52 SER B O 1
ATOM 3770 N N . LYS B 1 53 ? -1.794 -34.469 -29.438 1 97.19 53 LYS B N 1
ATOM 3771 C CA . LYS B 1 53 ? -1.97 -34.062 -30.828 1 97.19 53 LYS B CA 1
ATOM 3772 C C . LYS B 1 53 ? -1.093 -32.844 -31.156 1 97.19 53 LYS B C 1
ATOM 3774 O O . LYS B 1 53 ? -0.447 -32.812 -32.188 1 97.19 53 LYS B O 1
ATOM 3779 N N . MET B 1 54 ? -1.04 -31.969 -30.266 1 96.62 54 MET B N 1
ATOM 3780 C CA . MET B 1 54 ? -0.31 -30.719 -30.5 1 96.62 54 MET B CA 1
ATOM 3781 C C . MET B 1 54 ? 1.192 -30.969 -30.562 1 96.62 54 MET B C 1
ATOM 3783 O O . MET B 1 54 ? 1.905 -30.312 -31.312 1 96.62 54 MET B O 1
ATOM 3787 N N . HIS B 1 55 ? 1.692 -31.969 -29.828 1 97.94 55 HIS B N 1
ATOM 3788 C CA . HIS B 1 55 ? 3.135 -32.125 -29.688 1 97.94 55 HIS B CA 1
ATOM 3789 C C . HIS B 1 55 ? 3.598 -33.469 -30.25 1 97.94 55 HIS B C 1
ATOM 3791 O O . HIS B 1 55 ? 4.762 -33.844 -30.094 1 97.94 55 HIS B O 1
ATOM 3797 N N . ASN B 1 56 ? 2.66 -34.188 -30.891 1 97.44 56 ASN B N 1
ATOM 3798 C CA . ASN B 1 56 ? 2.943 -35.469 -31.531 1 97.44 56 ASN B CA 1
ATOM 3799 C C . ASN B 1 56 ? 3.512 -36.469 -30.547 1 97.44 56 ASN B C 1
ATOM 3801 O O . ASN B 1 56 ? 4.531 -37.125 -30.812 1 97.44 56 ASN B O 1
ATOM 3805 N N . VAL B 1 57 ? 2.893 -36.531 -29.422 1 98.44 57 VAL B N 1
ATOM 3806 C CA . VAL B 1 57 ? 3.279 -37.5 -28.422 1 98.44 57 VAL B CA 1
ATOM 3807 C C . VAL B 1 57 ? 2.727 -38.875 -28.797 1 98.44 57 VAL B C 1
ATOM 3809 O O . VAL B 1 57 ? 1.516 -39.031 -28.984 1 98.44 57 VAL B O 1
ATOM 3812 N N . PRO B 1 58 ? 3.539 -39.844 -28.953 1 97.31 58 PRO B N 1
ATOM 3813 C CA . PRO B 1 58 ? 3.043 -41.156 -29.344 1 97.31 58 PRO B CA 1
ATOM 3814 C C . PRO B 1 58 ? 2.133 -41.781 -28.281 1 97.31 58 PRO B C 1
ATOM 3816 O O . PRO B 1 58 ? 2.24 -41.438 -27.094 1 97.31 58 PRO B O 1
ATOM 3819 N N . LYS B 1 59 ? 1.312 -42.656 -28.641 1 97.06 59 LYS B N 1
ATOM 3820 C CA . LYS B 1 59 ? 0.304 -43.281 -27.781 1 97.06 59 LYS B CA 1
ATOM 3821 C C . LYS B 1 59 ? 0.95 -43.969 -26.594 1 97.06 59 LYS B C 1
ATOM 3823 O O . LYS B 1 59 ? 0.403 -43.969 -25.484 1 97.06 59 LYS B O 1
ATOM 3828 N N . GLU B 1 60 ? 2.104 -44.594 -26.828 1 96.81 60 GLU B N 1
ATOM 3829 C CA . GLU B 1 60 ? 2.777 -45.375 -25.781 1 96.81 60 GLU B CA 1
ATOM 3830 C C . GLU B 1 60 ? 3.309 -44.438 -24.688 1 96.81 60 GLU B C 1
ATOM 3832 O O . GLU B 1 60 ? 3.658 -44.906 -23.594 1 96.81 60 GLU B O 1
ATOM 3837 N N . ASN B 1 61 ? 3.395 -43.125 -24.953 1 98.31 61 ASN B N 1
ATOM 3838 C CA . ASN B 1 61 ? 3.91 -42.156 -23.984 1 98.31 61 ASN B CA 1
ATOM 3839 C C . ASN B 1 61 ? 2.801 -41.281 -23.438 1 98.31 61 ASN B C 1
ATOM 3841 O O . ASN B 1 61 ? 3.068 -40.188 -22.922 1 98.31 61 ASN B O 1
ATOM 3845 N N . GLN B 1 62 ? 1.559 -41.719 -23.609 1 98.44 62 GLN B N 1
ATOM 3846 C CA . GLN B 1 62 ? 0.391 -41.062 -23.016 1 98.44 62 GLN B CA 1
ATOM 3847 C C . GLN B 1 62 ? -0.111 -41.844 -21.797 1 98.44 62 GLN B C 1
ATOM 3849 O O . GLN B 1 62 ? -0.492 -43 -21.922 1 98.44 62 GLN B O 1
ATOM 3854 N N . TYR B 1 63 ? -0.038 -41.219 -20.672 1 98.5 63 TYR B N 1
ATOM 3855 C CA . TYR B 1 63 ? -0.348 -41.906 -19.422 1 98.5 63 TYR B CA 1
ATOM 3856 C C . TYR B 1 63 ? -1.574 -41.312 -18.75 1 98.5 63 TYR B C 1
ATOM 3858 O O . TYR B 1 63 ? -1.799 -40.094 -18.828 1 98.5 63 TYR B O 1
ATOM 3866 N N . ASP B 1 64 ? -2.367 -42.031 -18.031 1 97.31 64 ASP B N 1
ATOM 3867 C CA . ASP B 1 64 ? -3.604 -41.562 -17.406 1 97.31 64 ASP B CA 1
ATOM 3868 C C . ASP B 1 64 ? -3.33 -40.906 -16.062 1 97.31 64 ASP B C 1
ATOM 3870 O O . ASP B 1 64 ? -4.262 -40.625 -15.305 1 97.31 64 ASP B O 1
ATOM 3874 N N . GLY B 1 65 ? -2.045 -40.75 -15.711 1 97.5 65 GLY B N 1
ATOM 3875 C CA . GLY B 1 65 ? -1.623 -40.094 -14.492 1 97.5 65 GLY B CA 1
ATOM 3876 C C . GLY B 1 65 ? -0.138 -40.219 -14.219 1 97.5 65 GLY B C 1
ATOM 3877 O O . GLY B 1 65 ? 0.557 -40.969 -14.906 1 97.5 65 GLY B O 1
ATOM 3878 N N . TRP B 1 66 ? 0.325 -39.469 -13.227 1 97.69 66 TRP B N 1
ATOM 3879 C CA . TRP B 1 66 ? 1.76 -39.438 -12.961 1 97.69 66 TRP B CA 1
ATOM 3880 C C . TRP B 1 66 ? 2.244 -40.75 -12.367 1 97.69 66 TRP B C 1
ATOM 3882 O O . TRP B 1 66 ? 3.395 -41.156 -12.57 1 97.69 66 TRP B O 1
ATOM 3892 N N . LYS B 1 67 ? 1.36 -41.5 -11.641 1 97.69 67 LYS B N 1
ATOM 3893 C CA . LYS B 1 67 ? 1.758 -42.781 -11.07 1 97.69 67 LYS B CA 1
ATOM 3894 C C . LYS B 1 67 ? 2.078 -43.781 -12.172 1 97.69 67 LYS B C 1
ATOM 3896 O O . LYS B 1 67 ? 3.104 -44.469 -12.117 1 97.69 67 LYS B O 1
ATOM 3901 N N . SER B 1 68 ? 1.132 -43.844 -13.172 1 97.5 68 SER B N 1
ATOM 3902 C CA . SER B 1 68 ? 1.379 -44.719 -14.297 1 97.5 68 SER B CA 1
ATOM 3903 C C . SER B 1 68 ? 2.645 -44.344 -15.047 1 97.5 68 SER B C 1
ATOM 3905 O O . SER B 1 68 ? 3.412 -45.188 -15.484 1 97.5 68 SER B O 1
ATOM 3907 N N . PHE B 1 69 ? 2.887 -43.094 -15.227 1 98.31 69 PHE B N 1
ATOM 3908 C CA . PHE B 1 69 ? 4.074 -42.625 -15.914 1 98.31 69 PHE B CA 1
ATOM 3909 C C . PHE B 1 69 ? 5.34 -43 -15.148 1 98.31 69 PHE B C 1
ATOM 3911 O O . PHE B 1 69 ? 6.344 -43.375 -15.75 1 98.31 69 PHE B O 1
ATOM 3918 N N . SER B 1 70 ? 5.312 -42.875 -13.836 1 97.94 70 SER B N 1
ATOM 3919 C CA . SER B 1 70 ? 6.492 -43.156 -13.016 1 97.94 70 SER B CA 1
ATOM 3920 C C . SER B 1 70 ? 6.945 -44.594 -13.164 1 97.94 70 SER B C 1
ATOM 3922 O O . SER B 1 70 ? 8.125 -44.906 -12.984 1 97.94 70 SER B O 1
ATOM 3924 N N . GLU B 1 71 ? 6.027 -45.469 -13.484 1 97.5 71 GLU B N 1
ATOM 3925 C CA . GLU B 1 71 ? 6.34 -46.875 -13.648 1 97.5 71 GLU B CA 1
ATOM 3926 C C . GLU B 1 71 ? 7.227 -47.125 -14.867 1 97.5 71 GLU B C 1
ATOM 3928 O O . GLU B 1 71 ? 7.895 -48.156 -14.977 1 97.5 71 GLU B O 1
ATOM 3933 N N . ALA B 1 72 ? 7.215 -46.219 -15.781 1 96.94 72 ALA B N 1
ATOM 3934 C CA . ALA B 1 72 ? 8.008 -46.344 -17 1 96.94 72 ALA B CA 1
ATOM 3935 C C . ALA B 1 72 ? 9.477 -46.031 -16.734 1 96.94 72 ALA B C 1
ATOM 3937 O O . ALA B 1 72 ? 10.328 -46.25 -17.609 1 96.94 72 ALA B O 1
ATOM 3938 N N . GLY B 1 73 ? 9.844 -45.562 -15.539 1 96.81 73 GLY B N 1
ATOM 3939 C CA . GLY B 1 73 ? 11.203 -45.125 -15.258 1 96.81 73 GLY B CA 1
ATOM 3940 C C . GLY B 1 73 ? 11.562 -43.844 -15.945 1 96.81 73 GLY B C 1
ATOM 3941 O O . GLY B 1 73 ? 10.688 -43.031 -16.234 1 96.81 73 GLY B O 1
ATOM 3942 N N . LYS B 1 74 ? 12.797 -43.5 -16.078 1 97.81 74 LYS B N 1
ATOM 3943 C CA . LYS B 1 74 ? 13.219 -42.281 -16.719 1 97.81 74 LYS B CA 1
ATOM 3944 C C . LYS B 1 74 ? 13.297 -42.438 -18.219 1 97.81 74 LYS B C 1
ATOM 3946 O O . LYS B 1 74 ? 14.18 -43.125 -18.734 1 97.81 74 LYS B O 1
ATOM 3951 N N . ILE B 1 75 ? 12.438 -41.75 -18.938 1 96.81 75 ILE B N 1
ATOM 3952 C CA . ILE B 1 75 ? 12.438 -41.938 -20.375 1 96.81 75 ILE B CA 1
ATOM 3953 C C . ILE B 1 75 ? 12.75 -40.625 -21.078 1 96.81 75 ILE B C 1
ATOM 3955 O O . ILE B 1 75 ? 12.828 -40.562 -22.297 1 96.81 75 ILE B O 1
ATOM 3959 N N . CYS B 1 76 ? 12.898 -39.562 -20.375 1 97.88 76 CYS B N 1
ATOM 3960 C CA . CYS B 1 76 ? 13.266 -38.25 -20.922 1 97.88 76 CYS B CA 1
ATOM 3961 C C . CYS B 1 76 ? 14.047 -37.438 -19.891 1 97.88 76 CYS B C 1
ATOM 3963 O O . CYS B 1 76 ? 14.359 -37.938 -18.797 1 97.88 76 CYS B O 1
ATOM 3965 N N . ASP B 1 77 ? 14.438 -36.188 -20.219 1 98.44 77 ASP B N 1
ATOM 3966 C CA . ASP B 1 77 ? 15.375 -35.438 -19.406 1 98.44 77 ASP B CA 1
ATOM 3967 C C . ASP B 1 77 ? 14.68 -34.844 -18.188 1 98.44 77 ASP B C 1
ATOM 3969 O O . ASP B 1 77 ? 15.25 -34.812 -17.094 1 98.44 77 ASP B O 1
ATOM 3973 N N . ALA B 1 78 ? 13.477 -34.312 -18.438 1 98.75 78 ALA B N 1
ATOM 3974 C CA . ALA B 1 78 ? 12.859 -33.469 -17.406 1 98.75 78 ALA B CA 1
ATOM 3975 C C . ALA B 1 78 ? 11.352 -33.656 -17.375 1 98.75 78 ALA B C 1
ATOM 3977 O O . ALA B 1 78 ? 10.758 -34.188 -18.328 1 98.75 78 ALA B O 1
ATOM 3978 N N . VAL B 1 79 ? 10.75 -33.281 -16.25 1 98.75 79 VAL B N 1
ATOM 3979 C CA . VAL B 1 79 ? 9.297 -33.281 -16.109 1 98.75 79 VAL B CA 1
ATOM 3980 C C . VAL B 1 79 ? 8.836 -31.875 -15.68 1 98.75 79 VAL B C 1
ATOM 3982 O O . VAL B 1 79 ? 9.508 -31.203 -14.898 1 98.75 79 VAL B O 1
ATOM 3985 N N . ALA B 1 80 ? 7.754 -31.422 -16.234 1 98.69 80 ALA B N 1
ATOM 3986 C CA . ALA B 1 80 ? 6.988 -30.297 -15.703 1 98.69 80 ALA B CA 1
ATOM 3987 C C . ALA B 1 80 ? 5.793 -30.781 -14.883 1 98.69 80 ALA B C 1
ATOM 3989 O O . ALA B 1 80 ? 4.879 -31.406 -15.422 1 98.69 80 ALA B O 1
ATOM 3990 N N . ILE B 1 81 ? 5.852 -30.531 -13.625 1 98.62 81 ILE B N 1
ATOM 3991 C CA . ILE B 1 81 ? 4.785 -30.953 -12.719 1 98.62 81 ILE B CA 1
ATOM 3992 C C . ILE B 1 81 ? 3.75 -29.844 -12.586 1 98.62 81 ILE B C 1
ATOM 3994 O O . ILE B 1 81 ? 3.994 -28.844 -11.914 1 98.62 81 ILE B O 1
ATOM 3998 N N . CYS B 1 82 ? 2.582 -30.047 -13.195 1 97.88 82 CYS B N 1
ATOM 3999 C CA . CYS B 1 82 ? 1.529 -29.031 -13.273 1 97.88 82 CYS B CA 1
ATOM 4000 C C . CYS B 1 82 ? 0.21 -29.578 -12.742 1 97.88 82 CYS B C 1
ATOM 4002 O O . CYS B 1 82 ? -0.858 -29.25 -13.258 1 97.88 82 CYS B O 1
ATOM 4004 N N . THR B 1 83 ? 0.321 -30.484 -11.758 1 96 83 THR B N 1
ATOM 4005 C CA . THR B 1 83 ? -0.854 -31 -11.07 1 96 83 THR B CA 1
ATOM 4006 C C . THR B 1 83 ? -1.33 -30.031 -10 1 96 83 THR B C 1
ATOM 4008 O O . THR B 1 83 ? -0.811 -28.906 -9.891 1 96 83 THR B O 1
ATOM 4011 N N . MET B 1 84 ? -2.369 -30.391 -9.289 1 93.06 84 MET B N 1
ATOM 4012 C CA . MET B 1 84 ? -2.854 -29.562 -8.188 1 93.06 84 MET B CA 1
ATOM 4013 C C . MET B 1 84 ? -1.812 -29.469 -7.078 1 93.06 84 MET B C 1
ATOM 4015 O O . MET B 1 84 ? -1.046 -30.406 -6.859 1 93.06 84 MET B O 1
ATOM 4019 N N . ASP B 1 85 ? -1.797 -28.438 -6.355 1 92.62 85 ASP B N 1
ATOM 4020 C CA . ASP B 1 85 ? -0.719 -28.078 -5.441 1 92.62 85 ASP B CA 1
ATOM 4021 C C . ASP B 1 85 ? -0.58 -29.109 -4.32 1 92.62 85 ASP B C 1
ATOM 4023 O O . ASP B 1 85 ? 0.515 -29.312 -3.793 1 92.62 85 ASP B O 1
ATOM 4027 N N . ASP B 1 86 ? -1.685 -29.734 -3.994 1 92.25 86 ASP B N 1
ATOM 4028 C CA . ASP B 1 86 ? -1.65 -30.688 -2.881 1 92.25 86 ASP B CA 1
ATOM 4029 C C . ASP B 1 86 ? -0.888 -31.953 -3.26 1 92.25 86 ASP B C 1
ATOM 4031 O O . ASP B 1 86 ? -0.517 -32.75 -2.389 1 92.25 86 ASP B O 1
ATOM 4035 N N . THR B 1 87 ? -0.559 -32.125 -4.531 1 94.81 87 THR B N 1
ATOM 4036 C CA . THR B 1 87 ? 0.099 -33.344 -4.988 1 94.81 87 THR B CA 1
ATOM 4037 C C . THR B 1 87 ? 1.585 -33.094 -5.23 1 94.81 87 THR B C 1
ATOM 4039 O O . THR B 1 87 ? 2.359 -34.031 -5.387 1 94.81 87 THR B O 1
ATOM 4042 N N . HIS B 1 88 ? 2.051 -31.859 -5.23 1 97.38 88 HIS B N 1
ATOM 4043 C CA . HIS B 1 88 ? 3.391 -31.5 -5.676 1 97.38 88 HIS B CA 1
ATOM 4044 C C . HIS B 1 88 ? 4.457 -32.281 -4.93 1 97.38 88 HIS B C 1
ATOM 4046 O O . HIS B 1 88 ? 5.348 -32.875 -5.547 1 97.38 88 HIS B O 1
ATOM 4052 N N . ALA B 1 89 ? 4.332 -32.312 -3.613 1 97 89 ALA B N 1
ATOM 4053 C CA . ALA B 1 89 ? 5.355 -32.938 -2.797 1 97 89 ALA B CA 1
ATOM 4054 C C . ALA B 1 89 ? 5.461 -34.438 -3.119 1 97 89 ALA B C 1
ATOM 4056 O O . ALA B 1 89 ? 6.559 -34.969 -3.268 1 97 89 ALA B O 1
ATOM 4057 N N . GLU B 1 90 ? 4.34 -35.094 -3.229 1 97.12 90 GLU B N 1
ATOM 4058 C CA . GLU B 1 90 ? 4.32 -36.5 -3.545 1 97.12 90 GLU B CA 1
ATOM 4059 C C . GLU B 1 90 ? 4.906 -36.781 -4.93 1 97.12 90 GLU B C 1
ATOM 4061 O O . GLU B 1 90 ? 5.727 -37.688 -5.098 1 97.12 90 GLU B O 1
ATOM 4066 N N . VAL B 1 91 ? 4.52 -36 -5.906 1 98.12 91 VAL B N 1
ATOM 4067 C CA . VAL B 1 91 ? 4.98 -36.188 -7.277 1 98.12 91 VAL B CA 1
ATOM 4068 C C . VAL B 1 91 ? 6.488 -35.938 -7.355 1 98.12 91 VAL B C 1
ATOM 4070 O O . VAL B 1 91 ? 7.211 -36.719 -7.969 1 98.12 91 VAL B O 1
ATOM 4073 N N . VAL B 1 92 ? 6.984 -34.906 -6.727 1 98 92 VAL B N 1
ATOM 4074 C CA . VAL B 1 92 ? 8.414 -34.594 -6.711 1 98 92 VAL B CA 1
ATOM 4075 C C . VAL B 1 92 ? 9.18 -35.719 -6.039 1 98 92 VAL B C 1
ATOM 4077 O O . VAL B 1 92 ? 10.242 -36.125 -6.512 1 98 92 VAL B O 1
ATOM 4080 N N . SER B 1 93 ? 8.648 -36.281 -4.961 1 96 93 SER B N 1
ATOM 4081 C CA . SER B 1 93 ? 9.312 -37.344 -4.215 1 96 93 SER B CA 1
ATOM 4082 C C . SER B 1 93 ? 9.445 -38.625 -5.062 1 96 93 SER B C 1
ATOM 4084 O O . SER B 1 93 ? 10.336 -39.438 -4.824 1 96 93 SER B O 1
ATOM 4086 N N . VAL B 1 94 ? 8.609 -38.781 -6.031 1 97.19 94 VAL B N 1
ATOM 4087 C CA . VAL B 1 94 ? 8.625 -39.969 -6.887 1 97.19 94 VAL B CA 1
ATOM 4088 C C . VAL B 1 94 ? 9.602 -39.75 -8.039 1 97.19 94 VAL B C 1
ATOM 4090 O O . VAL B 1 94 ? 10.375 -40.625 -8.383 1 97.19 94 VAL B O 1
ATOM 4093 N N . PHE B 1 95 ? 9.664 -38.531 -8.586 1 98 95 PHE B N 1
ATOM 4094 C CA . PHE B 1 95 ? 10.367 -38.344 -9.844 1 98 95 PHE B CA 1
ATOM 4095 C C . PHE B 1 95 ? 11.812 -37.906 -9.594 1 98 95 PHE B C 1
ATOM 4097 O O . PHE B 1 95 ? 12.688 -38.156 -10.422 1 98 95 PHE B O 1
ATOM 4104 N N . ALA B 1 96 ? 12.086 -37.281 -8.453 1 97.62 96 ALA B N 1
ATOM 4105 C CA . ALA B 1 96 ? 13.453 -36.844 -8.156 1 97.62 96 ALA B CA 1
ATOM 4106 C C . ALA B 1 96 ? 14.398 -38.031 -8.086 1 97.62 96 ALA B C 1
ATOM 4108 O O . ALA B 1 96 ? 15.43 -38.062 -8.766 1 97.62 96 ALA B O 1
ATOM 4109 N N . PRO B 1 97 ? 14.039 -39.156 -7.348 1 96.12 97 PRO B N 1
ATOM 4110 C CA . PRO B 1 97 ? 14.938 -40.312 -7.273 1 96.12 97 PRO B CA 1
ATOM 4111 C C . PRO B 1 97 ? 15.117 -41 -8.625 1 96.12 97 PRO B C 1
ATOM 4113 O O . PRO B 1 97 ? 16.094 -41.719 -8.828 1 96.12 97 PRO B O 1
ATOM 4116 N N . LEU B 1 98 ? 14.18 -40.781 -9.57 1 97.5 98 LEU B N 1
ATOM 4117 C CA . LEU B 1 98 ? 14.281 -41.375 -10.891 1 97.5 98 LEU B CA 1
ATOM 4118 C C . LEU B 1 98 ? 15.297 -40.625 -11.75 1 97.5 98 LEU B C 1
ATOM 4120 O O . LEU B 1 98 ? 15.656 -41.094 -12.836 1 97.5 98 LEU B O 1
ATOM 4124 N N . GLY B 1 99 ? 15.75 -39.438 -11.242 1 97.62 99 GLY B N 1
ATOM 4125 C CA . GLY B 1 99 ? 16.812 -38.688 -11.906 1 97.62 99 GLY B CA 1
ATOM 4126 C C . GLY B 1 99 ? 16.281 -37.625 -12.867 1 97.62 99 GLY B C 1
ATOM 4127 O O . GLY B 1 99 ? 17.047 -37.094 -13.695 1 97.62 99 GLY B O 1
ATOM 4128 N N . TYR B 1 100 ? 15.016 -37.312 -12.805 1 98.44 100 TYR B N 1
ATOM 4129 C CA . TYR B 1 100 ? 14.445 -36.281 -13.672 1 98.44 100 TYR B CA 1
ATOM 4130 C C . TYR B 1 100 ? 14.812 -34.875 -13.172 1 98.44 100 TYR B C 1
ATOM 4132 O O . TYR B 1 100 ? 14.758 -34.625 -11.969 1 98.44 100 TYR B O 1
ATOM 4140 N N . HIS B 1 101 ? 15.234 -33.938 -14.086 1 98.69 101 HIS B N 1
ATOM 4141 C CA . HIS B 1 101 ? 15.125 -32.531 -13.773 1 98.69 101 HIS B CA 1
ATOM 4142 C C . HIS B 1 101 ? 13.672 -32.094 -13.625 1 98.69 101 HIS B C 1
ATOM 4144 O O . HIS B 1 101 ? 12.789 -32.656 -14.297 1 98.69 101 HIS B O 1
ATOM 4150 N N . ILE B 1 102 ? 13.406 -31.203 -12.719 1 98.75 102 ILE B N 1
ATOM 4151 C CA . ILE B 1 102 ? 12.008 -30.969 -12.375 1 98.75 102 ILE B CA 1
ATOM 4152 C C . ILE B 1 102 ? 11.695 -29.484 -12.438 1 98.75 102 ILE B C 1
ATOM 4154 O O . ILE B 1 102 ? 12.406 -28.672 -11.836 1 98.75 102 ILE B O 1
ATOM 4158 N N . LEU B 1 103 ? 10.719 -29.109 -13.172 1 98.62 103 LEU B N 1
ATOM 4159 C CA . LEU B 1 103 ? 10.008 -27.828 -13.07 1 98.62 103 LEU B CA 1
ATOM 4160 C C . LEU B 1 103 ? 8.641 -28.031 -12.43 1 98.62 103 LEU B C 1
ATOM 4162 O O . LEU B 1 103 ? 7.738 -28.609 -13.039 1 98.62 103 LEU B O 1
ATOM 4166 N N . CYS B 1 104 ? 8.477 -27.578 -11.219 1 98.44 104 CYS B N 1
ATOM 4167 C CA . CYS B 1 104 ? 7.23 -27.766 -10.484 1 98.44 104 CYS B CA 1
ATOM 4168 C C . CYS B 1 104 ? 6.461 -26.453 -10.398 1 98.44 104 CYS B C 1
ATOM 4170 O O . CYS B 1 104 ? 7.039 -25.406 -10.109 1 98.44 104 CYS B O 1
ATOM 4172 N N . GLU B 1 105 ? 5.207 -26.469 -10.625 1 97.25 105 GLU B N 1
ATOM 4173 C CA . GLU B 1 105 ? 4.355 -25.281 -10.523 1 97.25 105 GLU B CA 1
ATOM 4174 C C . GLU B 1 105 ? 4.32 -24.75 -9.094 1 97.25 105 GLU B C 1
ATOM 4176 O O . GLU B 1 105 ? 4.664 -25.469 -8.148 1 97.25 105 GLU B O 1
ATOM 4181 N N . LYS B 1 106 ? 4.016 -23.516 -9 1 96.62 106 LYS B N 1
ATOM 4182 C CA . LYS B 1 106 ? 3.822 -22.906 -7.691 1 96.62 106 LYS B CA 1
ATOM 4183 C C . LYS B 1 106 ? 2.406 -23.156 -7.176 1 96.62 106 LYS B C 1
ATOM 4185 O O . LYS B 1 106 ? 1.481 -23.375 -7.961 1 96.62 106 LYS B O 1
ATOM 4190 N N . PRO B 1 107 ? 2.105 -23.047 -5.918 1 96.94 107 PRO B N 1
ATOM 4191 C CA . PRO B 1 107 ? 3.143 -23.016 -4.887 1 96.94 107 PRO B CA 1
ATOM 4192 C C . PRO B 1 107 ? 3.908 -24.344 -4.793 1 96.94 107 PRO B C 1
ATOM 4194 O O . PRO B 1 107 ? 3.459 -25.359 -5.32 1 96.94 107 PRO B O 1
ATOM 4197 N N . MET B 1 108 ? 5.082 -24.328 -4.137 1 96.31 108 MET B N 1
ATOM 4198 C CA . MET B 1 108 ? 5.844 -25.547 -3.912 1 96.31 108 MET B CA 1
ATOM 4199 C C . MET B 1 108 ? 4.961 -26.641 -3.301 1 96.31 108 MET B C 1
ATOM 4201 O O . MET B 1 108 ? 4.828 -27.719 -3.863 1 96.31 108 MET B O 1
ATOM 4205 N N . ALA B 1 109 ? 4.441 -26.344 -2.16 1 96.19 109 ALA B N 1
ATOM 4206 C CA . ALA B 1 109 ? 3.514 -27.203 -1.437 1 96.19 109 ALA B CA 1
ATOM 4207 C C . ALA B 1 109 ? 2.646 -26.391 -0.476 1 96.19 109 ALA B C 1
ATOM 4209 O O . ALA B 1 109 ? 2.848 -25.188 -0.315 1 96.19 109 ALA B O 1
ATOM 4210 N N . ASN B 1 110 ? 1.669 -27.094 0.15 1 95.25 110 ASN B N 1
ATOM 4211 C CA . ASN B 1 110 ? 0.677 -26.406 0.97 1 95.25 110 ASN B CA 1
ATOM 4212 C C . ASN B 1 110 ? 1.03 -26.484 2.453 1 95.25 110 ASN B C 1
ATOM 4214 O O . ASN B 1 110 ? 0.315 -25.922 3.291 1 95.25 110 ASN B O 1
ATOM 4218 N N . SER B 1 111 ? 2.127 -27.141 2.801 1 96.56 111 SER B N 1
ATOM 4219 C CA . SER B 1 111 ? 2.617 -27.188 4.176 1 96.56 111 SER B CA 1
ATOM 4220 C C . SER B 1 111 ? 4.121 -26.953 4.234 1 96.56 111 SER B C 1
ATOM 4222 O O . SER B 1 111 ? 4.836 -27.203 3.264 1 96.56 111 SER B O 1
ATOM 4224 N N . ILE B 1 112 ? 4.508 -26.469 5.371 1 97.44 112 ILE B N 1
ATOM 4225 C CA . ILE B 1 112 ? 5.934 -26.219 5.551 1 97.44 112 ILE B CA 1
ATOM 4226 C C . ILE B 1 112 ? 6.707 -27.531 5.465 1 97.44 112 ILE B C 1
ATOM 4228 O O . ILE B 1 112 ? 7.746 -27.609 4.801 1 97.44 112 ILE B O 1
ATOM 4232 N N . LYS B 1 113 ? 6.195 -28.578 6.082 1 97 113 LYS B N 1
ATOM 4233 C CA . LYS B 1 113 ? 6.816 -29.891 6.043 1 97 113 LYS B CA 1
ATOM 4234 C C . LYS B 1 113 ? 7.051 -30.344 4.605 1 97 113 LYS B C 1
ATOM 4236 O O . LYS B 1 113 ? 8.156 -30.781 4.254 1 97 113 LYS B O 1
ATOM 4241 N N . ASP B 1 114 ? 6.043 -30.234 3.785 1 96.94 114 ASP B N 1
ATOM 4242 C CA . ASP B 1 114 ? 6.145 -30.672 2.398 1 96.94 114 ASP B CA 1
ATOM 4243 C C . ASP B 1 114 ? 7.141 -29.828 1.617 1 96.94 114 ASP B C 1
ATOM 4245 O O . ASP B 1 114 ? 7.891 -30.344 0.787 1 96.94 114 ASP B O 1
ATOM 4249 N N . CYS B 1 115 ? 7.152 -28.516 1.84 1 97.56 115 CYS B N 1
ATOM 4250 C CA . CYS B 1 115 ? 8.117 -27.641 1.18 1 97.56 115 CYS B CA 1
ATOM 4251 C C . CYS B 1 115 ? 9.547 -28.047 1.522 1 97.56 115 CYS B C 1
ATOM 4253 O O . CYS B 1 115 ? 10.391 -28.172 0.634 1 97.56 115 CYS B O 1
ATOM 4255 N N . VAL B 1 116 ? 9.781 -28.219 2.787 1 96.25 116 VAL B N 1
ATOM 4256 C CA . VAL B 1 116 ? 11.109 -28.594 3.254 1 96.25 116 VAL B CA 1
ATOM 4257 C C . VAL B 1 116 ? 11.508 -29.938 2.67 1 96.25 116 VAL B C 1
ATOM 4259 O O . VAL B 1 116 ? 12.633 -30.125 2.199 1 96.25 116 VAL B O 1
ATOM 4262 N N . THR B 1 117 ? 10.586 -30.875 2.658 1 94.31 117 THR B N 1
ATOM 4263 C CA . THR B 1 117 ? 10.836 -32.219 2.127 1 94.31 117 THR B CA 1
ATOM 4264 C C . THR B 1 117 ? 11.188 -32.156 0.645 1 94.31 117 THR B C 1
ATOM 4266 O O . THR B 1 117 ? 12.086 -32.844 0.186 1 94.31 117 THR B O 1
ATOM 4269 N N . MET B 1 118 ? 10.484 -31.359 -0.095 1 96.81 118 MET B N 1
ATOM 4270 C CA . MET B 1 118 ? 10.75 -31.203 -1.521 1 96.81 118 MET B CA 1
ATOM 4271 C C . MET B 1 118 ? 12.164 -30.672 -1.75 1 96.81 118 MET B C 1
ATOM 4273 O O . MET B 1 118 ? 12.906 -31.219 -2.572 1 96.81 118 MET B O 1
ATOM 4277 N N . VAL B 1 119 ? 12.523 -29.609 -0.994 1 96.06 119 VAL B N 1
ATOM 4278 C CA . VAL B 1 119 ? 13.844 -29.016 -1.151 1 96.06 119 VAL B CA 1
ATOM 4279 C C . VAL B 1 119 ? 14.922 -30.031 -0.771 1 96.06 119 VAL B C 1
ATOM 4281 O O . VAL B 1 119 ? 15.93 -30.156 -1.464 1 96.06 119 VAL B O 1
ATOM 4284 N N . ASN B 1 120 ? 14.68 -30.781 0.27 1 93.06 120 ASN B N 1
ATOM 4285 C CA . ASN B 1 120 ? 15.633 -31.797 0.727 1 93.06 120 ASN B CA 1
ATOM 4286 C C . ASN B 1 120 ? 15.812 -32.906 -0.303 1 93.06 120 ASN B C 1
ATOM 4288 O O . ASN B 1 120 ? 16.891 -33.469 -0.424 1 93.06 120 ASN B O 1
ATOM 4292 N N . SER B 1 121 ? 14.781 -33.219 -1.015 1 93.19 121 SER B N 1
ATOM 4293 C CA . SER B 1 121 ? 14.812 -34.312 -1.984 1 93.19 121 SER B CA 1
ATOM 4294 C C . SER B 1 121 ? 15.734 -33.969 -3.154 1 93.19 121 SER B C 1
ATOM 4296 O O . SER B 1 121 ? 16.188 -34.875 -3.865 1 93.19 121 SER B O 1
ATOM 4298 N N . VAL B 1 122 ? 15.984 -32.75 -3.375 1 94.81 122 VAL B N 1
ATOM 4299 C CA . VAL B 1 122 ? 16.797 -32.375 -4.531 1 94.81 122 VAL B CA 1
ATOM 4300 C C . VAL B 1 122 ? 18.125 -31.781 -4.059 1 94.81 122 VAL B C 1
ATOM 4302 O O . VAL B 1 122 ? 19 -31.484 -4.875 1 94.81 122 VAL B O 1
ATOM 4305 N N . ARG B 1 123 ? 18.141 -31.703 -2.709 1 90.31 123 ARG B N 1
ATOM 4306 C CA . ARG B 1 123 ? 19.375 -31.156 -2.131 1 90.31 123 ARG B CA 1
ATOM 4307 C C . ARG B 1 123 ? 20.562 -32.062 -2.41 1 90.31 123 ARG B C 1
ATOM 4309 O O . ARG B 1 123 ? 20.453 -33.281 -2.332 1 90.31 123 ARG B O 1
ATOM 4316 N N . ASP B 1 124 ? 21.766 -31.578 -2.768 1 89.12 124 ASP B N 1
ATOM 4317 C CA . ASP B 1 124 ? 23.016 -32.281 -2.982 1 89.12 124 ASP B CA 1
ATOM 4318 C C . ASP B 1 124 ? 22.906 -33.219 -4.184 1 89.12 124 ASP B C 1
ATOM 4320 O O . ASP B 1 124 ? 23.484 -34.312 -4.188 1 89.12 124 ASP B O 1
ATOM 4324 N N . THR B 1 125 ? 21.984 -33.062 -4.965 1 94.06 125 THR B N 1
ATOM 4325 C CA . THR B 1 125 ? 21.906 -33.75 -6.254 1 94.06 125 THR B CA 1
ATOM 4326 C C . THR B 1 125 ? 22.297 -32.812 -7.387 1 94.06 125 THR B C 1
ATOM 4328 O O . THR B 1 125 ? 22.453 -31.594 -7.18 1 94.06 125 THR B O 1
ATOM 4331 N N . ASP B 1 126 ? 22.531 -33.375 -8.508 1 94.81 126 ASP B N 1
ATOM 4332 C CA . ASP B 1 126 ? 22.844 -32.594 -9.695 1 94.81 126 ASP B CA 1
ATOM 4333 C C . ASP B 1 126 ? 21.578 -32.219 -10.477 1 94.81 126 ASP B C 1
ATOM 4335 O O . ASP B 1 126 ? 21.656 -31.781 -11.617 1 94.81 126 ASP B O 1
ATOM 4339 N N . LEU B 1 127 ? 20.469 -32.438 -9.875 1 97.56 127 LEU B N 1
ATOM 4340 C CA . LEU B 1 127 ? 19.203 -32.188 -10.562 1 97.56 127 LEU B CA 1
ATOM 4341 C C . LEU B 1 127 ? 18.922 -30.688 -10.656 1 97.56 127 LEU B C 1
ATOM 4343 O O . LEU B 1 127 ? 19.203 -29.938 -9.711 1 97.56 127 LEU B O 1
ATOM 4347 N N . ILE B 1 128 ? 18.391 -30.234 -11.805 1 98.31 128 ILE B N 1
ATOM 4348 C CA . ILE B 1 128 ? 17.828 -28.891 -11.977 1 98.31 128 ILE B CA 1
ATOM 4349 C C . ILE B 1 128 ? 16.391 -28.875 -11.43 1 98.31 128 ILE B C 1
ATOM 4351 O O . ILE B 1 128 ? 15.547 -29.656 -11.867 1 98.31 128 ILE B O 1
ATOM 4355 N N . PHE B 1 129 ? 16.188 -28.062 -10.391 1 98.44 129 PHE B N 1
ATOM 4356 C CA . PHE B 1 129 ? 14.883 -27.953 -9.75 1 98.44 129 PHE B CA 1
ATOM 4357 C C . PHE B 1 129 ? 14.367 -26.531 -9.789 1 98.44 129 PHE B C 1
ATOM 4359 O O . PHE B 1 129 ? 14.93 -25.641 -9.148 1 98.44 129 PHE B O 1
ATOM 4366 N N . GLY B 1 130 ? 13.312 -26.344 -10.578 1 97.69 130 GLY B N 1
ATOM 4367 C CA . GLY B 1 130 ? 12.688 -25.031 -10.68 1 97.69 130 GLY B CA 1
ATOM 4368 C C . GLY B 1 130 ? 11.266 -25 -10.156 1 97.69 130 GLY B C 1
ATOM 4369 O O . GLY B 1 130 ? 10.578 -26.031 -10.148 1 97.69 130 GLY B O 1
ATOM 4370 N N . ILE B 1 131 ? 10.867 -23.891 -9.664 1 97.75 131 ILE B N 1
ATOM 4371 C CA . ILE B 1 131 ? 9.5 -23.641 -9.203 1 97.75 131 ILE B CA 1
ATOM 4372 C C . ILE B 1 131 ? 8.852 -22.562 -10.047 1 97.75 131 ILE B C 1
ATOM 4374 O O . ILE B 1 131 ? 9.516 -21.609 -10.477 1 97.75 131 ILE B O 1
ATOM 4378 N N . GLY B 1 132 ? 7.562 -22.672 -10.211 1 96.56 132 GLY B N 1
ATOM 4379 C CA . GLY B 1 132 ? 6.766 -21.844 -11.102 1 96.56 132 GLY B CA 1
ATOM 4380 C C . GLY B 1 132 ? 6.645 -20.406 -10.625 1 96.56 132 GLY B C 1
ATOM 4381 O O . GLY B 1 132 ? 5.562 -19.828 -10.672 1 96.56 132 GLY B O 1
ATOM 4382 N N . HIS B 1 133 ? 7.672 -19.75 -10.125 1 96.12 133 HIS B N 1
ATOM 4383 C CA . HIS B 1 133 ? 7.703 -18.328 -9.836 1 96.12 133 HIS B CA 1
ATOM 4384 C C . HIS B 1 133 ? 7.996 -17.516 -11.102 1 96.12 133 HIS B C 1
ATOM 4386 O O . HIS B 1 133 ? 9.016 -16.828 -11.18 1 96.12 133 HIS B O 1
ATOM 4392 N N . VAL B 1 134 ? 7.016 -17.453 -11.93 1 94.44 134 VAL B N 1
ATOM 4393 C CA . VAL B 1 134 ? 7.133 -17 -13.32 1 94.44 134 VAL B CA 1
ATOM 4394 C C . VAL B 1 134 ? 7.457 -15.516 -13.352 1 94.44 134 VAL B C 1
ATOM 4396 O O . VAL B 1 134 ? 8.078 -15.031 -14.305 1 94.44 134 VAL B O 1
ATOM 4399 N N . MET B 1 135 ? 7.172 -14.797 -12.281 1 94.44 135 MET B N 1
ATOM 4400 C CA . MET B 1 135 ? 7.34 -13.352 -12.305 1 94.44 135 MET B CA 1
ATOM 4401 C C . MET B 1 135 ? 8.812 -12.969 -12.359 1 94.44 135 MET B C 1
ATOM 4403 O O . MET B 1 135 ? 9.18 -11.945 -12.945 1 94.44 135 MET B O 1
ATOM 4407 N N . ARG B 1 136 ? 9.672 -13.828 -11.852 1 96 136 ARG B N 1
ATOM 4408 C CA . ARG B 1 136 ? 11.109 -13.578 -11.898 1 96 136 ARG B CA 1
ATOM 4409 C C . ARG B 1 136 ? 11.602 -13.492 -13.336 1 96 136 ARG B C 1
ATOM 4411 O O . ARG B 1 136 ? 12.633 -12.875 -13.609 1 96 136 ARG B O 1
ATOM 4418 N N . TYR B 1 137 ? 10.82 -14.062 -14.227 1 95.62 137 TYR B N 1
ATOM 4419 C CA . TYR B 1 137 ? 11.352 -14.289 -15.57 1 95.62 137 TYR B CA 1
ATOM 4420 C C . TYR B 1 137 ? 10.633 -13.422 -16.594 1 95.62 137 TYR B C 1
ATOM 4422 O O . TYR B 1 137 ? 10.906 -13.5 -17.797 1 95.62 137 TYR B O 1
ATOM 4430 N N . SER B 1 138 ? 9.648 -12.625 -16.141 1 94.5 138 SER B N 1
ATOM 4431 C CA . SER B 1 138 ? 8.953 -11.727 -17.062 1 94.5 138 SER B CA 1
ATOM 4432 C C . SER B 1 138 ? 9.852 -10.57 -17.5 1 94.5 138 SER B C 1
ATOM 4434 O O . SER B 1 138 ? 10.641 -10.062 -16.703 1 94.5 138 SER B O 1
ATOM 4436 N N . PRO B 1 139 ? 9.711 -10.148 -18.75 1 95.19 139 PRO B N 1
ATOM 4437 C CA . PRO B 1 139 ? 10.492 -9 -19.203 1 95.19 139 PRO B CA 1
ATOM 4438 C C . PRO B 1 139 ? 10.336 -7.781 -18.297 1 95.19 139 PRO B C 1
ATOM 4440 O O . PRO B 1 139 ? 11.305 -7.078 -18.016 1 95.19 139 PRO B O 1
ATOM 4443 N N . TYR B 1 140 ? 9.18 -7.555 -17.812 1 95.94 140 TYR B N 1
ATOM 4444 C CA . TYR B 1 140 ? 8.898 -6.422 -16.938 1 95.94 140 TYR B CA 1
ATOM 4445 C C . TYR B 1 140 ? 9.719 -6.5 -15.656 1 95.94 140 TYR B C 1
ATOM 4447 O O . TYR B 1 140 ? 10.461 -5.566 -15.328 1 95.94 140 TYR B O 1
ATOM 4455 N N . ASN B 1 141 ? 9.633 -7.602 -14.945 1 96.44 141 ASN B N 1
ATOM 4456 C CA . ASN B 1 141 ? 10.305 -7.711 -13.656 1 96.44 141 ASN B CA 1
ATOM 4457 C C . ASN B 1 141 ? 11.82 -7.797 -13.812 1 96.44 141 ASN B C 1
ATOM 4459 O O . ASN B 1 141 ? 12.562 -7.324 -12.953 1 96.44 141 ASN B O 1
ATOM 4463 N N . ARG B 1 142 ? 12.25 -8.383 -14.922 1 96.5 142 ARG B N 1
ATOM 4464 C CA . ARG B 1 142 ? 13.68 -8.367 -15.203 1 96.5 142 ARG B CA 1
ATOM 4465 C C . ARG B 1 142 ? 14.18 -6.945 -15.43 1 96.5 142 ARG B C 1
ATOM 4467 O O . ARG B 1 142 ? 15.258 -6.578 -14.961 1 96.5 142 ARG B O 1
ATOM 4474 N N . ALA B 1 143 ? 13.383 -6.191 -16.156 1 97.5 143 ALA B N 1
ATOM 4475 C CA . ALA B 1 143 ? 13.75 -4.797 -16.391 1 97.5 143 ALA B CA 1
ATOM 4476 C C . ALA B 1 143 ? 13.766 -4.012 -15.078 1 97.5 143 ALA B C 1
ATOM 4478 O O . ALA B 1 143 ? 14.656 -3.189 -14.852 1 97.5 143 ALA B O 1
ATOM 4479 N N . VAL B 1 144 ? 12.805 -4.211 -14.227 1 98.12 144 VAL B N 1
ATOM 4480 C CA . VAL B 1 144 ? 12.781 -3.574 -12.914 1 98.12 144 VAL B CA 1
ATOM 4481 C C . VAL B 1 144 ? 14.039 -3.945 -12.133 1 98.12 144 VAL B C 1
ATOM 4483 O O . VAL B 1 144 ? 14.695 -3.078 -11.562 1 98.12 144 VAL B O 1
ATOM 4486 N N . LYS B 1 145 ? 14.352 -5.242 -12.117 1 97.94 145 LYS B N 1
ATOM 4487 C CA . LYS B 1 145 ? 15.531 -5.715 -11.398 1 97.94 145 LYS B CA 1
ATOM 4488 C C . LYS B 1 145 ? 16.797 -5.051 -11.93 1 97.94 145 LYS B C 1
ATOM 4490 O O . LYS B 1 145 ? 17.703 -4.703 -11.156 1 97.94 145 LYS B O 1
ATOM 4495 N N . GLU B 1 146 ? 16.875 -4.875 -13.234 1 97.62 146 GLU B N 1
ATOM 4496 C CA . GLU B 1 146 ? 18.016 -4.199 -13.828 1 97.62 146 GLU B CA 1
ATOM 4497 C C . GLU B 1 146 ? 18.156 -2.771 -13.312 1 97.62 146 GLU B C 1
ATOM 4499 O O . GLU B 1 146 ? 19.25 -2.307 -13.023 1 97.62 146 GLU B O 1
ATOM 4504 N N . VAL B 1 147 ? 17.078 -2.102 -13.203 1 98.12 147 VAL B N 1
ATOM 4505 C CA . VAL B 1 147 ? 17.078 -0.748 -12.664 1 98.12 147 VAL B CA 1
ATOM 4506 C C . VAL B 1 147 ? 17.594 -0.767 -11.227 1 98.12 147 VAL B C 1
ATOM 4508 O O . VAL B 1 147 ? 18.453 0.028 -10.867 1 98.12 147 VAL B O 1
ATOM 4511 N N . LEU B 1 148 ? 17.109 -1.673 -10.414 1 98.06 148 LEU B N 1
ATOM 4512 C CA . LEU B 1 148 ? 17.516 -1.77 -9.016 1 98.06 148 LEU B CA 1
ATOM 4513 C C . LEU B 1 148 ? 19 -2.07 -8.898 1 98.06 148 LEU B C 1
ATOM 4515 O O . LEU B 1 148 ? 19.703 -1.485 -8.062 1 98.06 148 LEU B O 1
ATOM 4519 N N . GLU B 1 149 ? 19.5 -2.904 -9.789 1 97.12 149 GLU B N 1
ATOM 4520 C CA . GLU B 1 149 ? 20.906 -3.332 -9.734 1 97.12 149 GLU B CA 1
ATOM 4521 C C . GLU B 1 149 ? 21.828 -2.262 -10.297 1 97.12 149 GLU B C 1
ATOM 4523 O O . GLU B 1 149 ? 23.031 -2.254 -10.008 1 97.12 149 GLU B O 1
ATOM 4528 N N . SER B 1 150 ? 21.281 -1.377 -11.117 1 97 150 SER B N 1
ATOM 4529 C CA . SER B 1 150 ? 22.094 -0.305 -11.68 1 97 150 SER B CA 1
ATOM 4530 C C . SER B 1 150 ? 22.531 0.685 -10.609 1 97 150 SER B C 1
ATOM 4532 O O . SER B 1 150 ? 23.469 1.462 -10.812 1 97 150 SER B O 1
ATOM 4534 N N . GLY B 1 151 ? 21.75 0.743 -9.523 1 95.81 151 GLY B N 1
ATOM 4535 C CA . GLY B 1 151 ? 22.094 1.646 -8.43 1 95.81 151 GLY B CA 1
ATOM 4536 C C . GLY B 1 151 ? 21.438 3.014 -8.57 1 95.81 151 GLY B C 1
ATOM 4537 O O . GLY B 1 151 ? 21.578 3.865 -7.691 1 95.81 151 GLY B O 1
ATOM 4538 N N . ILE B 1 152 ? 20.656 3.217 -9.578 1 96.69 152 ILE B N 1
ATOM 4539 C CA . ILE B 1 152 ? 20.109 4.535 -9.859 1 96.69 152 ILE B CA 1
ATOM 4540 C C . ILE B 1 152 ? 19.156 4.945 -8.742 1 96.69 152 ILE B C 1
ATOM 4542 O O . ILE B 1 152 ? 19.016 6.129 -8.438 1 96.69 152 ILE B O 1
ATOM 4546 N N . LEU B 1 153 ? 18.531 4.023 -8.055 1 98 153 LEU B N 1
ATOM 4547 C CA . LEU B 1 153 ? 17.578 4.328 -6.992 1 98 153 LEU B CA 1
ATOM 4548 C C . LEU B 1 153 ? 18.281 4.41 -5.645 1 98 153 LEU B C 1
ATOM 4550 O O . LEU B 1 153 ? 17.672 4.777 -4.637 1 98 153 LEU B O 1
ATOM 4554 N N . GLY B 1 154 ? 19.578 4.094 -5.59 1 97.31 154 GLY B N 1
ATOM 4555 C CA . GLY B 1 154 ? 20.234 3.957 -4.301 1 97.31 154 GLY B CA 1
ATOM 4556 C C . GLY B 1 154 ? 19.75 2.756 -3.508 1 97.31 154 GLY B C 1
ATOM 4557 O O . GLY B 1 154 ? 19.422 1.714 -4.082 1 97.31 154 GLY B O 1
ATOM 4558 N N . ASP B 1 155 ? 19.859 2.844 -2.18 1 97.31 155 ASP B N 1
ATOM 4559 C CA . ASP B 1 155 ? 19.359 1.77 -1.325 1 97.31 155 ASP B CA 1
ATOM 4560 C C . ASP B 1 155 ? 17.844 1.737 -1.316 1 97.31 155 ASP B C 1
ATOM 4562 O O . ASP B 1 155 ? 17.188 2.783 -1.232 1 97.31 155 ASP B O 1
ATOM 4566 N N . ILE B 1 156 ? 17.281 0.554 -1.446 1 98.44 156 ILE B N 1
ATOM 4567 C CA . ILE B 1 156 ? 15.828 0.416 -1.378 1 98.44 156 ILE B CA 1
ATOM 4568 C C . ILE B 1 156 ? 15.359 0.602 0.064 1 98.44 156 ILE B C 1
ATOM 4570 O O . ILE B 1 156 ? 15.867 -0.059 0.976 1 98.44 156 ILE B O 1
ATOM 4574 N N . ILE B 1 157 ? 14.336 1.495 0.261 1 98.56 157 ILE B N 1
ATOM 4575 C CA . ILE B 1 157 ? 13.859 1.836 1.598 1 98.56 157 ILE B CA 1
ATOM 4576 C C . ILE B 1 157 ? 12.469 1.261 1.81 1 98.56 157 ILE B C 1
ATOM 4578 O O . ILE B 1 157 ? 12.102 0.883 2.928 1 98.56 157 ILE B O 1
ATOM 4582 N N . ASN B 1 158 ? 11.703 1.268 0.778 1 98.81 158 ASN B N 1
ATOM 4583 C CA . ASN B 1 158 ? 10.32 0.819 0.896 1 98.81 158 ASN B CA 1
ATOM 4584 C C . ASN B 1 158 ? 9.789 0.295 -0.433 1 98.81 158 ASN B C 1
ATOM 4586 O O . ASN B 1 158 ? 10.094 0.844 -1.492 1 98.81 158 ASN B O 1
ATOM 4590 N N . ILE B 1 159 ? 9.047 -0.762 -0.364 1 98.81 159 ILE B N 1
ATOM 4591 C CA . ILE B 1 159 ? 8.305 -1.252 -1.518 1 98.81 159 ILE B CA 1
ATOM 4592 C C . ILE B 1 159 ? 6.82 -1.367 -1.163 1 98.81 159 ILE B C 1
ATOM 4594 O O . ILE B 1 159 ? 6.465 -1.971 -0.148 1 98.81 159 ILE B O 1
ATOM 4598 N N . GLN B 1 160 ? 5.957 -0.708 -1.922 1 98.5 160 GLN B N 1
ATOM 4599 C CA . GLN B 1 160 ? 4.512 -0.929 -1.889 1 98.5 160 GLN B CA 1
ATOM 4600 C C . GLN B 1 160 ? 4.062 -1.787 -3.066 1 98.5 160 GLN B C 1
ATOM 4602 O O . GLN B 1 160 ? 4.359 -1.473 -4.219 1 98.5 160 GLN B O 1
ATOM 4607 N N . HIS B 1 161 ? 3.416 -2.818 -2.732 1 98.44 161 HIS B N 1
ATOM 4608 C CA . HIS B 1 161 ? 3.014 -3.783 -3.752 1 98.44 161 HIS B CA 1
ATOM 4609 C C . HIS B 1 161 ? 1.57 -4.23 -3.549 1 98.44 161 HIS B C 1
ATOM 4611 O O . HIS B 1 161 ? 1.184 -4.605 -2.439 1 98.44 161 HIS B O 1
ATOM 4617 N N . ILE B 1 162 ? 0.714 -4.152 -4.594 1 98.25 162 ILE B N 1
ATOM 4618 C CA . ILE B 1 162 ? -0.666 -4.613 -4.496 1 98.25 162 ILE B CA 1
ATOM 4619 C C . ILE B 1 162 ? -0.922 -5.699 -5.543 1 98.25 162 ILE B C 1
ATOM 4621 O O . ILE B 1 162 ? -0.517 -5.562 -6.699 1 98.25 162 ILE B O 1
ATOM 4625 N N . GLU B 1 163 ? -1.437 -6.793 -5.102 1 97.94 163 GLU B N 1
ATOM 4626 C CA . GLU B 1 163 ? -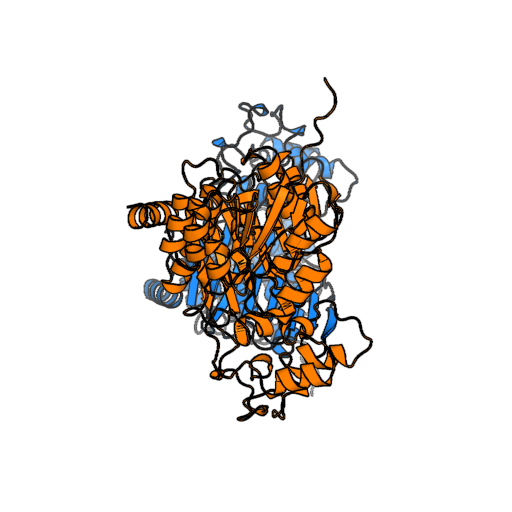2.02 -7.809 -5.977 1 97.94 163 GLU B CA 1
ATOM 4627 C C . GLU B 1 163 ? -3.537 -7.664 -6.051 1 97.94 163 GLU B C 1
ATOM 4629 O O . GLU B 1 163 ? -4.258 -8.172 -5.191 1 97.94 163 GLU B O 1
ATOM 4634 N N . PRO B 1 164 ? -3.949 -6.934 -7.082 1 97.94 164 PRO B N 1
ATOM 4635 C CA . PRO B 1 164 ? -5.391 -6.859 -7.344 1 97.94 164 PRO B CA 1
ATOM 4636 C C . PRO B 1 164 ? -5.926 -8.102 -8.047 1 97.94 164 PRO B C 1
ATOM 4638 O O . PRO B 1 164 ? -5.832 -8.219 -9.273 1 97.94 164 PRO B O 1
ATOM 4641 N N . VAL B 1 165 ? -6.496 -8.992 -7.285 1 98.06 165 VAL B N 1
ATOM 4642 C CA . VAL B 1 165 ? -6.863 -10.305 -7.793 1 98.06 165 VAL B CA 1
ATOM 4643 C C . VAL B 1 165 ? -7.941 -10.164 -8.867 1 98.06 165 VAL B C 1
ATOM 4645 O O . VAL B 1 165 ? -7.91 -10.859 -9.883 1 98.06 165 VAL B O 1
ATOM 4648 N N . GLY B 1 166 ? -8.859 -9.164 -8.688 1 98.06 166 GLY B N 1
ATOM 4649 C CA . GLY B 1 166 ? -10.008 -9.016 -9.562 1 98.06 166 GLY B CA 1
ATOM 4650 C C . GLY B 1 166 ? -11.258 -9.703 -9.031 1 98.06 166 GLY B C 1
ATOM 4651 O O . GLY B 1 166 ? -11.211 -10.867 -8.641 1 98.06 166 GLY B O 1
ATOM 4652 N N . TRP B 1 167 ? -12.336 -9 -9.102 1 97.94 167 TRP B N 1
ATOM 4653 C CA . TRP B 1 167 ? -13.547 -9.492 -8.453 1 97.94 167 TRP B CA 1
ATOM 4654 C C . TRP B 1 167 ? -14.031 -10.773 -9.117 1 97.94 167 TRP B C 1
ATOM 4656 O O . TRP B 1 167 ? -14.461 -11.711 -8.438 1 97.94 167 TRP B O 1
ATOM 4666 N N . GLN B 1 168 ? -13.938 -10.898 -10.484 1 97.62 168 GLN B N 1
ATOM 4667 C CA . GLN B 1 168 ? -14.352 -12.109 -11.188 1 97.62 168 GLN B CA 1
ATOM 4668 C C . GLN B 1 168 ? -13.406 -13.273 -10.891 1 97.62 168 GLN B C 1
ATOM 4670 O O . GLN B 1 168 ? -13.852 -14.398 -10.656 1 97.62 168 GLN B O 1
ATOM 4675 N N . HIS B 1 169 ? -12.148 -12.93 -10.914 1 97.94 169 HIS B N 1
ATOM 4676 C CA . HIS B 1 169 ? -11.117 -13.938 -10.68 1 97.94 169 HIS B CA 1
ATOM 4677 C C . HIS B 1 169 ? -11.258 -14.562 -9.297 1 97.94 169 HIS B C 1
ATOM 4679 O O . HIS B 1 169 ? -11.195 -15.781 -9.156 1 97.94 169 HIS B O 1
ATOM 4685 N N . PHE B 1 170 ? -11.469 -13.719 -8.336 1 98.62 170 PHE B N 1
ATOM 4686 C CA . PHE B 1 170 ? -11.586 -14.25 -6.988 1 98.62 170 PHE B CA 1
ATOM 4687 C C . PHE B 1 170 ? -12.828 -15.117 -6.852 1 98.62 170 PHE B C 1
ATOM 4689 O O . PHE B 1 170 ? -12.773 -16.203 -6.27 1 98.62 170 PHE B O 1
ATOM 4696 N N . ALA B 1 171 ? -13.953 -14.656 -7.395 1 98.5 171 ALA B N 1
ATOM 4697 C CA . ALA B 1 171 ? -15.172 -15.453 -7.375 1 98.5 171 ALA B CA 1
ATOM 4698 C C . ALA B 1 171 ? -14.953 -16.812 -8.039 1 98.5 171 ALA B C 1
ATOM 4700 O O . ALA B 1 171 ? -15.414 -17.828 -7.539 1 98.5 171 ALA B O 1
ATOM 4701 N N . HIS B 1 172 ? -14.258 -16.812 -9.086 1 97.94 172 HIS B N 1
ATOM 4702 C CA . HIS B 1 172 ? -14 -18.016 -9.859 1 97.94 172 HIS B CA 1
ATOM 4703 C C . HIS B 1 172 ? -13.07 -18.969 -9.117 1 97.94 172 HIS B C 1
ATOM 4705 O O . HIS B 1 172 ? -13.438 -20.109 -8.836 1 97.94 172 HIS B O 1
ATOM 4711 N N . SER B 1 173 ? -11.898 -18.484 -8.688 1 97.38 173 SER B N 1
ATOM 4712 C CA . SER B 1 173 ? -10.812 -19.344 -8.25 1 97.38 173 SER B CA 1
ATOM 4713 C C . SER B 1 173 ? -10.922 -19.656 -6.762 1 97.38 173 SER B C 1
ATOM 4715 O O . SER B 1 173 ? -10.602 -20.781 -6.328 1 97.38 173 SER B O 1
ATOM 4717 N N . TYR B 1 174 ? -11.453 -18.734 -5.965 1 98.44 174 TYR B N 1
ATOM 4718 C CA . TYR B 1 174 ? -11.258 -18.828 -4.523 1 98.44 174 TYR B CA 1
ATOM 4719 C C . TYR B 1 174 ? -12.594 -18.906 -3.793 1 98.44 174 TYR B C 1
ATOM 4721 O O . TYR B 1 174 ? -12.633 -19.047 -2.568 1 98.44 174 TYR B O 1
ATOM 4729 N N . VAL B 1 175 ? -13.68 -18.75 -4.562 1 98.62 175 VAL B N 1
ATOM 4730 C CA . VAL B 1 175 ? -15 -18.953 -3.963 1 98.62 175 VAL B CA 1
ATOM 4731 C C . VAL B 1 175 ? -15.633 -20.219 -4.543 1 98.62 175 VAL B C 1
ATOM 4733 O O . VAL B 1 175 ? -16.031 -21.125 -3.797 1 98.62 175 VAL B O 1
ATOM 4736 N N . ARG B 1 176 ? -15.641 -20.281 -5.891 1 98.19 176 ARG B N 1
ATOM 4737 C CA . ARG B 1 176 ? -16.312 -21.391 -6.57 1 98.19 176 ARG B CA 1
ATOM 4738 C C . ARG B 1 176 ? -15.312 -22.469 -6.969 1 98.19 176 ARG B C 1
ATOM 4740 O O . ARG B 1 176 ? -15.68 -23.641 -7.133 1 98.19 176 ARG B O 1
ATOM 4747 N N . GLY B 1 177 ? -14.055 -22.109 -7.121 1 96.25 177 GLY B N 1
ATOM 4748 C CA . GLY B 1 177 ? -13.086 -22.969 -7.789 1 96.25 177 GLY B CA 1
ATOM 4749 C C . GLY B 1 177 ? -12.25 -23.781 -6.824 1 96.25 177 GLY B C 1
ATOM 4750 O O . GLY B 1 177 ? -12.672 -24.062 -5.703 1 96.25 177 GLY B O 1
ATOM 4751 N N . ASN B 1 178 ? -11.102 -24.25 -7.34 1 93 178 ASN B N 1
ATOM 4752 C CA . ASN B 1 178 ? -10.281 -25.266 -6.707 1 93 178 ASN B CA 1
ATOM 4753 C C . ASN B 1 178 ? -9.648 -24.766 -5.414 1 93 178 ASN B C 1
ATOM 4755 O O . ASN B 1 178 ? -9.359 -25.547 -4.512 1 93 178 ASN B O 1
ATOM 4759 N N . TRP B 1 179 ? -9.508 -23.469 -5.266 1 96.69 179 TRP B N 1
ATOM 4760 C CA . TRP B 1 179 ? -8.711 -22.938 -4.156 1 96.69 179 TRP B CA 1
ATOM 4761 C C . TRP B 1 179 ? -9.609 -22.281 -3.109 1 96.69 179 TRP B C 1
ATOM 4763 O O . TRP B 1 179 ? -9.172 -21.406 -2.375 1 96.69 179 TRP B O 1
ATOM 4773 N N . ARG B 1 180 ? -10.836 -22.734 -3.035 1 97.12 180 ARG B N 1
ATOM 4774 C CA . ARG B 1 180 ? -11.867 -22.125 -2.199 1 97.12 180 ARG B CA 1
ATOM 4775 C C . ARG B 1 180 ? -11.703 -22.531 -0.74 1 97.12 180 ARG B C 1
ATOM 4777 O O . ARG B 1 180 ? -12.258 -21.906 0.157 1 97.12 180 ARG B O 1
ATOM 4784 N N . ASN B 1 181 ? -10.93 -23.641 -0.529 1 95.88 181 ASN B N 1
ATOM 4785 C CA . ASN B 1 181 ? -10.898 -24.25 0.795 1 95.88 181 ASN B CA 1
ATOM 4786 C C . ASN B 1 181 ? -9.469 -24.531 1.253 1 95.88 181 ASN B C 1
ATOM 4788 O O . ASN B 1 181 ? -8.719 -25.219 0.564 1 95.88 181 ASN B O 1
ATOM 4792 N N . GLU B 1 182 ? -9.156 -24.078 2.416 1 94.94 182 GLU B N 1
ATOM 4793 C CA . GLU B 1 182 ? -7.789 -24.172 2.922 1 94.94 182 GLU B CA 1
ATOM 4794 C C . GLU B 1 182 ? -7.395 -25.625 3.188 1 94.94 182 GLU B C 1
ATOM 4796 O O . GLU B 1 182 ? -6.254 -26.016 2.939 1 94.94 182 GLU B O 1
ATOM 4801 N N . ALA B 1 183 ? -8.297 -26.453 3.666 1 91.38 183 ALA B N 1
ATOM 4802 C CA . ALA B 1 183 ? -7.996 -27.828 4.055 1 91.38 183 ALA B CA 1
ATOM 4803 C C . ALA B 1 183 ? -7.676 -28.688 2.832 1 91.38 183 ALA B C 1
ATOM 4805 O O . ALA B 1 183 ? -6.863 -29.609 2.91 1 91.38 183 ALA B O 1
ATOM 4806 N N . THR B 1 184 ? -8.266 -28.359 1.727 1 88.94 184 THR B N 1
ATOM 4807 C CA . THR B 1 184 ? -8.062 -29.203 0.547 1 88.94 184 THR B CA 1
ATOM 4808 C C . THR B 1 184 ? -6.965 -28.625 -0.343 1 88.94 184 THR B C 1
ATOM 4810 O O . THR B 1 184 ? -6.387 -29.344 -1.163 1 88.94 184 THR B O 1
ATOM 4813 N N . THR B 1 185 ? -6.711 -27.422 -0.167 1 91.25 185 THR B N 1
ATOM 4814 C CA . THR B 1 185 ? -5.656 -26.766 -0.932 1 91.25 185 THR B CA 1
ATOM 4815 C C . THR B 1 185 ? -4.785 -25.891 -0.025 1 91.25 185 THR B C 1
ATOM 4817 O O . THR B 1 185 ? -4.02 -26.422 0.789 1 91.25 185 THR B O 1
ATOM 4820 N N . SER B 1 186 ? -4.871 -24.562 -0.185 1 94.56 186 SER B N 1
ATOM 4821 C CA . SER B 1 186 ? -4.109 -23.625 0.644 1 94.56 186 SER B CA 1
ATOM 4822 C C . SER B 1 186 ? -4.902 -22.359 0.92 1 94.56 186 SER B C 1
ATOM 4824 O O . SER B 1 186 ? -6.039 -22.219 0.465 1 94.56 186 SER B O 1
ATOM 4826 N N . PHE B 1 187 ? -4.355 -21.547 1.834 1 97.94 187 PHE B N 1
ATOM 4827 C CA . PHE B 1 187 ? -4.945 -20.234 2.049 1 97.94 187 PHE B CA 1
ATOM 4828 C C . PHE B 1 187 ? -4.656 -19.312 0.868 1 97.94 187 PHE B C 1
ATOM 4830 O O . PHE B 1 187 ? -3.75 -19.578 0.076 1 97.94 187 PHE B O 1
ATOM 4837 N N . SER B 1 188 ? -5.484 -18.266 0.67 1 98.31 188 SER B N 1
ATOM 4838 C CA . SER B 1 188 ? -5.492 -17.484 -0.558 1 98.31 188 SER B CA 1
ATOM 4839 C C . SER B 1 188 ? -4.156 -16.766 -0.767 1 98.31 188 SER B C 1
ATOM 4841 O O . SER B 1 188 ? -3.688 -16.641 -1.899 1 98.31 188 SER B O 1
ATOM 4843 N N . LEU B 1 189 ? -3.49 -16.328 0.344 1 98.69 189 LEU B N 1
ATOM 4844 C CA . LEU B 1 189 ? -2.201 -15.664 0.186 1 98.69 189 LEU B CA 1
ATOM 4845 C C . LEU B 1 189 ? -1.183 -16.609 -0.453 1 98.69 189 LEU B C 1
ATOM 4847 O O . LEU B 1 189 ? -0.404 -16.188 -1.314 1 98.69 189 LEU B O 1
ATOM 4851 N N . MET B 1 190 ? -1.164 -17.875 -0.06 1 98.31 190 M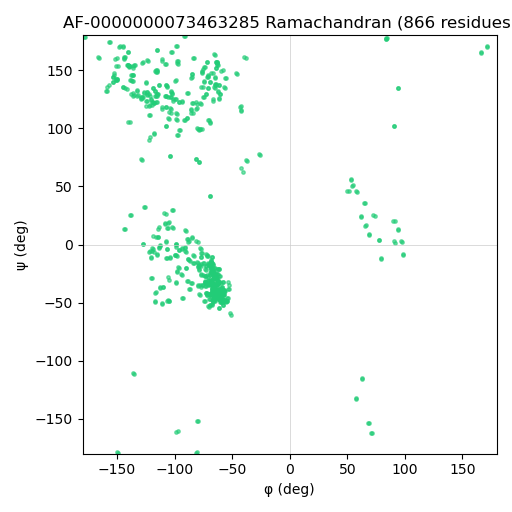ET B N 1
ATOM 4852 C CA . MET B 1 190 ? -0.243 -18.844 -0.625 1 98.31 190 MET B CA 1
ATOM 4853 C C . MET B 1 190 ? -0.609 -19.172 -2.07 1 98.31 190 MET B C 1
ATOM 4855 O O . MET B 1 190 ? 0.246 -19.125 -2.957 1 98.31 190 MET B O 1
ATOM 4859 N N . ALA B 1 191 ? -1.889 -19.422 -2.285 1 96.94 191 ALA B N 1
ATOM 4860 C CA . ALA B 1 191 ? -2.346 -19.859 -3.604 1 96.94 191 ALA B CA 1
ATOM 4861 C C . ALA B 1 191 ? -2.168 -18.734 -4.637 1 96.94 191 ALA B C 1
ATOM 4863 O O . ALA B 1 191 ? -1.908 -19.016 -5.809 1 96.94 191 ALA B O 1
ATOM 4864 N N . LYS B 1 192 ? -2.26 -17.5 -4.152 1 96.75 192 LYS B N 1
ATOM 4865 C CA . LYS B 1 192 ? -2.287 -16.406 -5.121 1 96.75 192 LYS B CA 1
ATOM 4866 C C . LYS B 1 192 ? -1.023 -15.555 -5.027 1 96.75 192 LYS B C 1
ATOM 4868 O O . LYS B 1 192 ? -0.455 -15.164 -6.047 1 96.75 192 LYS B O 1
ATOM 4873 N N . CYS B 1 193 ? -0.481 -15.32 -3.861 1 97.19 193 CYS B N 1
ATOM 4874 C CA . CYS B 1 193 ? 0.484 -14.234 -3.689 1 97.19 193 CYS B CA 1
ATOM 4875 C C . CYS B 1 193 ? 1.861 -14.789 -3.34 1 97.19 193 CYS B C 1
ATOM 4877 O O . CYS B 1 193 ? 2.77 -14.031 -2.994 1 97.19 193 CYS B O 1
ATOM 4879 N N . CYS B 1 194 ? 2.064 -16.078 -3.369 1 97.44 194 CYS B N 1
ATOM 4880 C CA . CYS B 1 194 ? 3.412 -16.578 -3.105 1 97.44 194 CYS B CA 1
ATOM 4881 C C . CYS B 1 194 ? 4.41 -15.992 -4.098 1 97.44 194 CYS B C 1
ATOM 4883 O O . CYS B 1 194 ? 5.559 -15.727 -3.748 1 97.44 194 CYS B O 1
ATOM 4885 N N . HIS B 1 195 ? 3.938 -15.727 -5.344 1 94.94 195 HIS B N 1
ATOM 4886 C CA . HIS B 1 195 ? 4.789 -15.078 -6.332 1 94.94 195 HIS B CA 1
ATOM 4887 C C . HIS B 1 195 ? 5.086 -13.633 -5.945 1 94.94 195 HIS B C 1
ATOM 4889 O O . HIS B 1 195 ? 6.168 -13.117 -6.23 1 94.94 195 HIS B O 1
ATOM 4895 N N . ASP B 1 196 ? 4.18 -13.016 -5.293 1 96.81 196 ASP B N 1
ATOM 4896 C CA . ASP B 1 196 ? 4.355 -11.617 -4.902 1 96.81 196 ASP B CA 1
ATOM 4897 C C . ASP B 1 196 ? 5.391 -11.492 -3.783 1 96.81 196 ASP B C 1
ATOM 4899 O O . ASP B 1 196 ? 6.234 -10.594 -3.811 1 96.81 196 ASP B O 1
ATOM 4903 N N . LEU B 1 197 ? 5.32 -12.383 -2.795 1 97.75 197 LEU B N 1
ATOM 4904 C CA . LEU B 1 197 ? 6.336 -12.359 -1.747 1 97.75 197 LEU B CA 1
ATOM 4905 C C . LEU B 1 197 ? 7.699 -12.758 -2.303 1 97.75 197 LEU B C 1
ATOM 4907 O O . LEU B 1 197 ? 8.727 -12.242 -1.869 1 97.75 197 LEU B O 1
ATOM 4911 N N . ASP B 1 198 ? 7.66 -13.633 -3.256 1 97.56 198 ASP B N 1
ATOM 4912 C CA . ASP B 1 198 ? 8.906 -14.039 -3.902 1 97.56 198 ASP B CA 1
ATOM 4913 C C . ASP B 1 198 ? 9.523 -12.883 -4.676 1 97.56 198 ASP B C 1
ATOM 4915 O O . ASP B 1 198 ? 10.742 -12.688 -4.645 1 97.56 198 ASP B O 1
ATOM 4919 N N . ILE B 1 199 ? 8.703 -12.133 -5.41 1 96.56 199 ILE B N 1
ATOM 4920 C CA . ILE B 1 199 ? 9.234 -11.031 -6.211 1 96.56 199 ILE B CA 1
ATOM 4921 C C . ILE B 1 199 ? 9.812 -9.953 -5.297 1 96.56 199 ILE B C 1
ATOM 4923 O O . ILE B 1 199 ? 10.789 -9.289 -5.648 1 96.56 199 ILE B O 1
ATOM 4927 N N . LEU B 1 200 ? 9.219 -9.766 -4.137 1 96.88 200 LEU B N 1
ATOM 4928 C CA . LEU B 1 200 ? 9.789 -8.844 -3.166 1 96.88 200 LEU B CA 1
ATOM 4929 C C . LEU B 1 200 ? 11.188 -9.289 -2.748 1 96.88 200 LEU B C 1
ATOM 4931 O O . LEU B 1 200 ? 12.109 -8.469 -2.676 1 96.88 200 LEU B O 1
ATOM 4935 N N . SER B 1 201 ? 11.289 -10.586 -2.449 1 95.56 201 SER B N 1
ATOM 4936 C CA . SER B 1 201 ? 12.602 -11.125 -2.107 1 95.56 201 SER B CA 1
ATOM 4937 C C . SER B 1 201 ? 13.594 -10.938 -3.252 1 95.56 201 SER B C 1
ATOM 4939 O O . SER B 1 201 ? 14.758 -10.617 -3.023 1 95.56 201 SER B O 1
ATOM 4941 N N . TYR B 1 202 ? 13.125 -11.141 -4.488 1 97.25 202 TYR B N 1
ATOM 4942 C CA . TYR B 1 202 ? 13.922 -10.938 -5.691 1 97.25 202 TYR B CA 1
ATOM 4943 C C . TYR B 1 202 ? 14.414 -9.5 -5.789 1 97.25 202 TYR B C 1
ATOM 4945 O O . TYR B 1 202 ? 15.602 -9.258 -6.031 1 97.25 202 TYR B O 1
ATOM 4953 N N . TYR B 1 203 ? 13.516 -8.539 -5.52 1 97.62 203 TYR B N 1
ATOM 4954 C CA . TYR B 1 203 ? 13.859 -7.121 -5.617 1 97.62 203 TYR B CA 1
ATOM 4955 C C . TYR B 1 203 ? 14.797 -6.707 -4.492 1 97.62 203 TYR B C 1
ATOM 4957 O O . TYR B 1 203 ? 15.719 -5.914 -4.707 1 97.62 203 TYR B O 1
ATOM 4965 N N . MET B 1 204 ? 14.625 -7.32 -3.305 1 96.81 204 MET B N 1
ATOM 4966 C CA . MET B 1 204 ? 15.375 -6.902 -2.127 1 96.81 204 MET B CA 1
ATOM 4967 C C . MET B 1 204 ? 16.75 -7.562 -2.1 1 96.81 204 MET B C 1
ATOM 4969 O O . MET B 1 204 ? 17.625 -7.148 -1.336 1 96.81 204 MET B O 1
ATOM 4973 N N . GLY B 1 205 ? 16.922 -8.625 -2.928 1 93.62 205 GLY B N 1
ATOM 4974 C CA . GLY B 1 205 ? 18.219 -9.273 -3.039 1 93.62 205 GLY B CA 1
ATOM 4975 C C . GLY B 1 205 ? 18.703 -9.898 -1.741 1 93.62 205 GLY B C 1
ATOM 4976 O O . GLY B 1 205 ? 18 -10.742 -1.168 1 93.62 205 GLY B O 1
ATOM 4977 N N . LYS B 1 206 ? 19.766 -9.383 -1.206 1 92.81 206 LYS B N 1
ATOM 4978 C CA . LYS B 1 206 ? 20.422 -10 -0.055 1 92.81 206 LYS B CA 1
ATOM 4979 C C . LYS B 1 206 ? 19.828 -9.484 1.254 1 92.81 206 LYS B C 1
ATOM 4981 O O . LYS B 1 206 ? 20.141 -9.992 2.33 1 92.81 206 LYS B O 1
ATOM 4986 N N . ASP B 1 207 ? 19.062 -8.445 1.201 1 95.38 207 ASP B N 1
ATOM 4987 C CA . ASP B 1 207 ? 18.438 -7.93 2.414 1 95.38 207 ASP B CA 1
ATOM 4988 C C . ASP B 1 207 ? 17.328 -8.875 2.906 1 95.38 207 ASP B C 1
ATOM 4990 O O . ASP B 1 207 ? 16.219 -8.875 2.369 1 95.38 207 ASP B O 1
ATOM 4994 N N . ALA B 1 208 ? 17.531 -9.602 3.979 1 95.81 208 ALA B N 1
ATOM 4995 C CA . ALA B 1 208 ? 16.656 -10.68 4.445 1 95.81 208 ALA B CA 1
ATOM 4996 C C . ALA B 1 208 ? 15.516 -10.133 5.293 1 95.81 208 ALA B C 1
ATOM 4998 O O . ALA B 1 208 ? 15.688 -9.156 6.027 1 95.81 208 ALA B O 1
ATOM 4999 N N . PRO B 1 209 ? 14.375 -10.797 5.191 1 97.25 209 PRO B N 1
ATOM 5000 C CA . PRO B 1 209 ? 13.273 -10.398 6.078 1 97.25 209 PRO B CA 1
ATOM 5001 C C . PRO B 1 209 ? 13.594 -10.633 7.555 1 97.25 209 PRO B C 1
ATOM 5003 O O . PRO B 1 209 ? 14.188 -11.656 7.902 1 97.25 209 PRO B O 1
ATOM 5006 N N . ARG B 1 210 ? 13.234 -9.672 8.375 1 98 210 ARG B N 1
ATOM 5007 C CA . ARG B 1 210 ? 13.469 -9.766 9.812 1 98 210 ARG B CA 1
ATOM 5008 C C . ARG B 1 210 ? 12.164 -10.062 10.555 1 98 210 ARG B C 1
ATOM 5010 O O . ARG B 1 210 ? 12.133 -10.922 11.438 1 98 210 ARG B O 1
ATOM 5017 N N . ARG B 1 211 ? 11.109 -9.336 10.281 1 98.56 211 ARG B N 1
ATOM 5018 C CA . ARG B 1 211 ? 9.805 -9.492 10.922 1 98.56 211 ARG B CA 1
ATOM 5019 C C . ARG B 1 211 ? 8.68 -9.352 9.906 1 98.56 211 ARG B C 1
ATOM 5021 O O . ARG B 1 211 ? 8.828 -8.656 8.898 1 98.56 211 ARG B O 1
ATOM 5028 N N . VAL B 1 212 ? 7.531 -10.016 10.219 1 98.75 212 VAL B N 1
ATOM 5029 C CA . VAL B 1 212 ? 6.355 -9.922 9.359 1 98.75 212 VAL B CA 1
ATOM 5030 C C . VAL B 1 212 ? 5.098 -9.773 10.219 1 98.75 212 VAL B C 1
ATOM 5032 O O . VAL B 1 212 ? 5.031 -10.305 11.328 1 98.75 212 VAL B O 1
ATOM 5035 N N . SER B 1 213 ? 4.188 -8.977 9.773 1 98.88 213 SER B N 1
ATOM 5036 C CA . SER B 1 213 ? 2.861 -8.844 10.367 1 98.88 213 SER B CA 1
ATOM 5037 C C . SER B 1 213 ? 1.778 -8.789 9.297 1 98.88 213 SER B C 1
ATOM 5039 O O . SER B 1 213 ? 1.998 -8.242 8.211 1 98.88 213 SER B O 1
ATOM 5041 N N . SER B 1 214 ? 0.634 -9.352 9.641 1 98.88 214 SER B N 1
ATOM 5042 C CA . SER B 1 214 ? -0.418 -9.453 8.633 1 98.88 214 SER B CA 1
ATOM 5043 C C . SER B 1 214 ? -1.801 -9.406 9.273 1 98.88 214 SER B C 1
ATOM 5045 O O . SER B 1 214 ? -1.986 -9.883 10.398 1 98.88 214 SER B O 1
ATOM 5047 N N . PHE B 1 215 ? -2.705 -8.75 8.586 1 98.94 215 PHE B N 1
ATOM 5048 C CA . PHE B 1 215 ? -4.133 -8.82 8.867 1 98.94 215 PHE B CA 1
ATOM 5049 C C . PHE B 1 215 ? -4.91 -9.258 7.633 1 98.94 215 PHE B C 1
ATOM 5051 O O . PHE B 1 215 ? -4.445 -9.078 6.504 1 98.94 215 PHE B O 1
ATOM 5058 N N . GLY B 1 216 ? -6.07 -9.766 7.762 1 98.56 216 GLY B N 1
ATOM 5059 C CA . GLY B 1 216 ? -6.945 -10.195 6.68 1 98.56 216 GLY B CA 1
ATOM 5060 C C . GLY B 1 216 ? -8.102 -11.062 7.152 1 98.56 216 GLY B C 1
ATOM 5061 O O . GLY B 1 216 ? -8.125 -11.5 8.305 1 98.56 216 GLY B O 1
ATOM 5062 N N . SER B 1 217 ? -9.086 -11.25 6.328 1 98.12 217 SER B N 1
ATOM 5063 C CA . SER B 1 217 ? -10.258 -12.039 6.688 1 98.12 217 SER B CA 1
ATOM 5064 C C . SER B 1 217 ? -11.086 -12.383 5.453 1 98.12 217 SER B C 1
ATOM 5066 O O . SER B 1 217 ? -10.828 -11.875 4.363 1 98.12 217 SER B O 1
ATOM 5068 N N . LEU B 1 218 ? -11.906 -13.383 5.625 1 98.31 218 LEU B N 1
ATOM 5069 C CA . LEU B 1 218 ? -13.039 -13.531 4.719 1 98.31 218 LEU B CA 1
ATOM 5070 C C . LEU B 1 218 ? -14.156 -12.555 5.074 1 98.31 218 LEU B C 1
ATOM 5072 O O . LEU B 1 218 ? -14.977 -12.836 5.945 1 98.31 218 LEU B O 1
ATOM 5076 N N . ALA B 1 219 ? -14.195 -11.438 4.297 1 96.94 219 ALA B N 1
ATOM 5077 C CA . ALA B 1 219 ? -15.031 -10.32 4.734 1 96.94 219 ALA B CA 1
ATOM 5078 C C . ALA B 1 219 ? -16.375 -10.328 4.004 1 96.94 219 ALA B C 1
ATOM 5080 O O . ALA B 1 219 ? -17.406 -9.977 4.582 1 96.94 219 ALA B O 1
ATOM 5081 N N . HIS B 1 220 ? -16.375 -10.773 2.76 1 97.81 220 HIS B N 1
ATOM 5082 C CA . HIS B 1 220 ? -17.578 -10.539 1.958 1 97.81 220 HIS B CA 1
ATOM 5083 C C . HIS B 1 220 ? -18.234 -11.852 1.551 1 97.81 220 HIS B C 1
ATOM 5085 O O . HIS B 1 220 ? -19.438 -12.016 1.689 1 97.81 220 HIS B O 1
ATOM 5091 N N . PHE B 1 221 ? -17.5 -12.812 1.027 1 98.38 221 PHE B N 1
ATOM 5092 C CA . PHE B 1 221 ? -18.031 -14.023 0.434 1 98.38 221 PHE B CA 1
ATOM 5093 C C . PHE B 1 221 ? -18.422 -15.031 1.514 1 98.38 221 PHE B C 1
ATOM 5095 O O . PHE B 1 221 ? -17.812 -16.094 1.637 1 98.38 221 PHE B O 1
ATOM 5102 N N . LYS B 1 222 ? -19.469 -14.773 2.232 1 97.94 222 LYS B N 1
ATOM 5103 C CA . LYS B 1 222 ? -20 -15.594 3.318 1 97.94 222 LYS B CA 1
ATOM 5104 C C . LYS B 1 222 ? -21.5 -15.414 3.459 1 97.94 222 LYS B C 1
ATOM 5106 O O . LYS B 1 222 ? -22.062 -14.414 3.012 1 97.94 222 LYS B O 1
ATOM 5111 N N . PRO B 1 223 ? -22.188 -16.312 4.062 1 97.88 223 PRO B N 1
ATOM 5112 C CA . PRO B 1 223 ? -23.641 -16.312 4.102 1 97.88 223 PRO B CA 1
ATOM 5113 C C . PRO B 1 223 ? -24.219 -15.039 4.727 1 97.88 223 PRO B C 1
ATOM 5115 O O . PRO B 1 223 ? -25.234 -14.516 4.262 1 97.88 223 PRO B O 1
ATOM 5118 N N . SER B 1 224 ? -23.641 -14.438 5.734 1 97.12 224 SER B N 1
ATOM 5119 C CA . SER B 1 224 ? -24.156 -13.281 6.453 1 97.12 224 SER B CA 1
ATOM 5120 C C . SER B 1 224 ? -24.156 -12.039 5.566 1 97.12 224 SER B C 1
ATOM 5122 O O . SER B 1 224 ? -24.781 -11.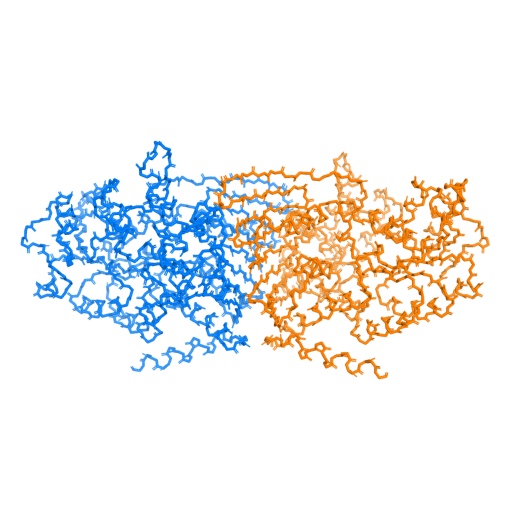031 5.906 1 97.12 224 SER B O 1
ATOM 5124 N N . LYS B 1 225 ? -23.516 -12.117 4.391 1 97.25 225 LYS B N 1
ATOM 5125 C CA . LYS B 1 225 ? -23.422 -10.961 3.506 1 97.25 225 LYS B CA 1
ATOM 5126 C C . LYS B 1 225 ? -24.312 -11.125 2.283 1 97.25 225 LYS B C 1
ATOM 5128 O O . LYS B 1 225 ? -24.328 -10.266 1.401 1 97.25 225 LYS B O 1
ATOM 5133 N N . LYS B 1 226 ? -25.078 -12.258 2.207 1 97.44 226 LYS B N 1
ATOM 5134 C CA . LYS B 1 226 ? -25.984 -12.492 1.086 1 97.44 226 LYS B CA 1
ATOM 5135 C C . LYS B 1 226 ? -27.062 -11.406 1.003 1 97.44 226 LYS B C 1
ATOM 5137 O O . LYS B 1 226 ? -27.719 -11.109 1.996 1 97.44 226 LYS B O 1
ATOM 5142 N N . PRO B 1 227 ? -27.125 -10.805 -0.2 1 96.25 227 PRO B N 1
ATOM 5143 C CA . PRO B 1 227 ? -28.219 -9.82 -0.33 1 96.25 227 PRO B CA 1
ATOM 5144 C C . PRO B 1 227 ? -29.578 -10.414 -0.016 1 96.25 227 PRO B C 1
ATOM 5146 O O . PRO B 1 227 ? -29.891 -11.539 -0.423 1 96.25 227 PRO B O 1
ATOM 5149 N N . LYS B 1 228 ? -30.375 -9.594 0.602 1 96.81 228 LYS B N 1
ATOM 5150 C CA . LYS B 1 228 ? -31.719 -10.039 0.986 1 96.81 228 LYS B CA 1
ATOM 5151 C C . LYS B 1 228 ? -32.562 -10.398 -0.241 1 96.81 228 LYS B C 1
ATOM 5153 O O . LYS B 1 228 ? -33.344 -11.352 -0.209 1 96.81 228 LYS B O 1
ATOM 5158 N N . GLU B 1 229 ? -32.281 -9.688 -1.248 1 96.62 229 GLU B N 1
ATOM 5159 C CA . GLU B 1 229 ? -33.062 -9.836 -2.467 1 96.62 229 GLU B CA 1
ATOM 5160 C C . GLU B 1 229 ? -32.781 -11.172 -3.145 1 96.62 229 GLU B C 1
ATOM 5162 O O . GLU B 1 229 ? -33.562 -11.625 -3.992 1 96.62 229 GLU B O 1
ATOM 5167 N N . ALA B 1 230 ? -31.656 -11.852 -2.795 1 97.06 230 ALA B N 1
ATOM 5168 C CA . ALA B 1 230 ? -31.312 -13.141 -3.383 1 97.06 230 ALA B CA 1
ATOM 5169 C C . ALA B 1 230 ? -32.094 -14.273 -2.727 1 97.06 230 ALA B C 1
ATOM 5171 O O . ALA B 1 230 ? -32.156 -15.383 -3.26 1 97.06 230 ALA B O 1
ATOM 5172 N N . GLY B 1 231 ? -32.625 -13.992 -1.541 1 95.81 231 GLY B N 1
ATOM 5173 C CA . GLY B 1 231 ? -33.406 -14.992 -0.837 1 95.81 231 GLY B CA 1
ATOM 5174 C C . GLY B 1 231 ? -32.656 -16.281 -0.581 1 95.81 231 GLY B C 1
ATOM 5175 O O . GLY B 1 231 ? -31.516 -16.25 -0.112 1 95.81 231 GLY B O 1
ATOM 5176 N N . ASN B 1 232 ? -33.281 -17.406 -0.879 1 95.88 232 ASN B N 1
ATOM 5177 C CA . ASN B 1 232 ? -32.688 -18.688 -0.555 1 95.88 232 ASN B CA 1
ATOM 5178 C C . ASN B 1 232 ? -32.062 -19.344 -1.777 1 95.88 232 ASN B C 1
ATOM 5180 O O . ASN B 1 232 ? -31.75 -20.531 -1.767 1 95.88 232 ASN B O 1
ATOM 5184 N N . ALA B 1 233 ? -31.891 -18.516 -2.814 1 97.44 233 ALA B N 1
ATOM 5185 C CA . ALA B 1 233 ? -31.266 -19.062 -4.02 1 97.44 233 ALA B CA 1
ATOM 5186 C C . ALA B 1 233 ? -29.906 -19.656 -3.713 1 97.44 233 ALA B C 1
ATOM 5188 O O . ALA B 1 233 ? -29.109 -19.062 -2.982 1 97.44 233 ALA B O 1
ATOM 5189 N N . LYS B 1 234 ? -29.656 -20.828 -4.258 1 97.69 234 LYS B N 1
ATOM 5190 C CA . LYS B 1 234 ? -28.375 -21.5 -4.027 1 97.69 234 LYS B CA 1
ATOM 5191 C C . LYS B 1 234 ? -27.5 -21.453 -5.27 1 97.69 234 LYS B C 1
ATOM 5193 O O . LYS B 1 234 ? -26.312 -21.766 -5.203 1 97.69 234 LYS B O 1
ATOM 5198 N N . ARG B 1 235 ? -28.078 -21.062 -6.398 1 98.31 235 ARG B N 1
ATOM 5199 C CA . ARG B 1 235 ? -27.375 -20.922 -7.668 1 98.31 235 ARG B CA 1
ATOM 5200 C C . ARG B 1 235 ? -27.766 -19.641 -8.383 1 98.31 235 ARG B C 1
ATOM 5202 O O . ARG B 1 235 ? -28.891 -19.141 -8.195 1 98.31 235 ARG B O 1
ATOM 5209 N N . CYS B 1 236 ? -26.844 -19.125 -9.172 1 98.12 236 CYS B N 1
ATOM 5210 C CA . CYS B 1 236 ? -27.109 -17.906 -9.922 1 98.12 236 CYS B CA 1
ATOM 5211 C C . CYS B 1 236 ? -28.266 -18.094 -10.898 1 98.12 236 CYS B C 1
ATOM 5213 O O . CYS B 1 236 ? -29.016 -17.156 -11.164 1 98.12 236 CYS B O 1
ATOM 5215 N N . THR B 1 237 ? -28.469 -19.297 -11.336 1 96.31 237 THR B N 1
ATOM 5216 C CA . THR B 1 237 ? -29.484 -19.594 -12.344 1 96.31 237 THR B CA 1
ATOM 5217 C C . THR B 1 237 ? -30.891 -19.5 -11.742 1 96.31 237 THR B C 1
ATOM 5219 O O . THR B 1 237 ? -31.875 -19.375 -12.477 1 96.31 237 THR B O 1
ATOM 5222 N N . ASP B 1 238 ? -30.984 -19.547 -10.445 1 95.25 238 ASP B N 1
ATOM 5223 C CA . ASP B 1 238 ? -32.281 -19.531 -9.781 1 95.25 238 ASP B CA 1
ATOM 5224 C C . ASP B 1 238 ? -32.469 -18.266 -8.953 1 95.25 238 ASP B C 1
ATOM 5226 O O . ASP B 1 238 ? -33.375 -18.188 -8.117 1 95.25 238 ASP B O 1
ATOM 5230 N N . CYS B 1 239 ? -31.703 -17.344 -9.125 1 97.75 239 CYS B N 1
ATOM 5231 C CA . CYS B 1 239 ? -31.656 -16.188 -8.227 1 97.75 239 CYS B CA 1
ATOM 5232 C C . CYS B 1 239 ? -32.344 -14.984 -8.852 1 97.75 239 CYS B C 1
ATOM 5234 O O . CYS B 1 239 ? -31.953 -14.516 -9.914 1 97.75 239 CYS B O 1
ATOM 5236 N N . ALA B 1 240 ? -33.312 -14.383 -8.125 1 96.19 240 ALA B N 1
ATOM 5237 C CA . ALA B 1 240 ? -34.062 -13.219 -8.609 1 96.19 240 ALA B CA 1
ATOM 5238 C C . ALA B 1 240 ? -33.188 -11.969 -8.594 1 96.19 240 ALA B C 1
ATOM 5240 O O . ALA B 1 240 ? -33.438 -11.016 -9.336 1 96.19 240 ALA B O 1
ATOM 5241 N N . TYR B 1 241 ? -32.188 -12.039 -7.797 1 96.31 241 TYR B N 1
ATOM 5242 C CA . TYR B 1 241 ? -31.297 -10.898 -7.625 1 96.31 241 TYR B CA 1
ATOM 5243 C C . TYR B 1 241 ? -30.141 -10.953 -8.609 1 96.31 241 TYR B C 1
ATOM 5245 O O . TYR B 1 241 ? -29.344 -10.008 -8.703 1 96.31 241 TYR B O 1
ATOM 5253 N N . GLU B 1 242 ? -30.016 -11.922 -9.391 1 96.44 242 GLU B N 1
ATOM 5254 C CA . GLU B 1 242 ? -28.844 -12.266 -10.172 1 96.44 242 GLU B CA 1
ATOM 5255 C C . GLU B 1 242 ? -28.438 -11.117 -11.094 1 96.44 242 GLU B C 1
ATOM 5257 O O . GLU B 1 242 ? -27.25 -10.781 -11.203 1 96.44 242 GLU B O 1
ATOM 5262 N N . ARG B 1 243 ? -29.328 -10.406 -11.703 1 95 243 ARG B N 1
ATOM 5263 C CA . ARG B 1 243 ? -29.031 -9.359 -12.68 1 95 243 ARG B CA 1
ATOM 5264 C C . ARG B 1 243 ? -28.328 -8.18 -12.031 1 95 243 ARG B C 1
ATOM 5266 O O . ARG B 1 243 ? -27.531 -7.484 -12.672 1 95 243 ARG B O 1
ATOM 5273 N N . LYS B 1 244 ? -28.516 -8.039 -10.812 1 94.75 244 LYS B N 1
ATOM 5274 C CA . LYS B 1 244 ? -27.922 -6.918 -10.094 1 94.75 244 LYS B CA 1
ATOM 5275 C C . LYS B 1 244 ? -26.641 -7.348 -9.375 1 94.75 244 LYS B C 1
ATOM 5277 O O . LYS B 1 244 ? -25.906 -6.512 -8.836 1 94.75 244 LYS B O 1
ATOM 5282 N N . CYS B 1 245 ? -26.375 -8.602 -9.344 1 97 245 CYS B N 1
ATOM 5283 C CA . CYS B 1 245 ? -25.234 -9.148 -8.609 1 97 245 CYS B CA 1
ATOM 5284 C C . CYS B 1 245 ? -23.969 -9.086 -9.453 1 97 245 CYS B C 1
ATOM 5286 O O . CYS B 1 245 ? -23.906 -9.695 -10.523 1 97 245 CYS B O 1
ATOM 5288 N N . PRO B 1 246 ? -22.938 -8.406 -8.945 1 96.94 246 PRO B N 1
ATOM 5289 C CA . PRO B 1 246 ? -21.719 -8.344 -9.734 1 96.94 246 PRO B CA 1
ATOM 5290 C C . PRO B 1 246 ? -21 -9.688 -9.844 1 96.94 246 PRO B C 1
ATOM 5292 O O . PRO B 1 246 ? -20.156 -9.875 -10.711 1 96.94 246 PRO B O 1
ATOM 5295 N N . TYR B 1 247 ? -21.328 -10.68 -9.062 1 98.12 247 TYR B N 1
ATOM 5296 C CA . TYR B 1 247 ? -20.625 -11.953 -8.992 1 98.12 247 TYR B CA 1
ATOM 5297 C C . TYR B 1 247 ? -21.422 -13.055 -9.68 1 98.12 247 TYR B C 1
ATOM 5299 O O . TYR B 1 247 ? -21.156 -14.242 -9.461 1 98.12 247 TYR B O 1
ATOM 5307 N N . SER B 1 248 ? -22.375 -12.672 -10.539 1 97.69 248 SER B N 1
ATOM 5308 C CA . SER B 1 248 ? -23.219 -13.617 -11.258 1 97.69 248 SER B CA 1
ATOM 5309 C C . SER B 1 248 ? -22.391 -14.539 -12.148 1 97.69 248 SER B C 1
ATOM 5311 O O . SER B 1 248 ? -21.594 -14.07 -12.969 1 97.69 248 SER B O 1
ATOM 5313 N N . ALA B 1 249 ? -22.672 -15.836 -11.984 1 98.25 249 ALA B N 1
ATOM 5314 C CA . ALA B 1 249 ? -22.031 -16.812 -12.859 1 98.25 249 ALA B CA 1
ATOM 5315 C C . ALA B 1 249 ? -22.422 -16.594 -14.32 1 98.25 249 ALA B C 1
ATOM 5317 O O . ALA B 1 249 ? -21.625 -16.828 -15.227 1 98.25 249 ALA B O 1
ATOM 5318 N N . LYS B 1 250 ? -23.656 -16.141 -14.531 1 96.94 250 LYS B N 1
ATOM 5319 C CA . LYS B 1 250 ? -24.078 -15.852 -15.898 1 96.94 250 LYS B CA 1
ATOM 5320 C C . LYS B 1 250 ? -23.25 -14.727 -16.5 1 96.94 250 LYS B C 1
ATOM 5322 O O . LYS B 1 250 ? -22.828 -14.82 -17.656 1 96.94 250 LYS B O 1
ATOM 5327 N N . LYS B 1 251 ? -23.031 -13.719 -15.719 1 95.5 251 LYS B N 1
ATOM 5328 C CA . LYS B 1 251 ? -22.25 -12.57 -16.188 1 95.5 251 LYS B CA 1
ATOM 5329 C C . LYS B 1 251 ? -20.797 -12.945 -16.406 1 95.5 251 LYS B C 1
ATOM 5331 O O . LYS B 1 251 ? -20.172 -12.484 -17.375 1 95.5 251 LYS B O 1
ATOM 5336 N N . ILE B 1 252 ? -20.219 -13.812 -15.523 1 96.69 252 ILE B N 1
ATOM 5337 C CA . ILE B 1 252 ? -18.797 -14.117 -15.539 1 96.69 252 ILE B CA 1
ATOM 5338 C C . ILE B 1 252 ? -18.5 -15.133 -16.641 1 96.69 252 ILE B C 1
ATOM 5340 O O . ILE B 1 252 ? -17.5 -15.016 -17.344 1 96.69 252 ILE B O 1
ATOM 5344 N N . TYR B 1 253 ? -19.422 -16.094 -16.891 1 97.31 253 TYR B N 1
ATOM 5345 C CA . TYR B 1 253 ? -19.062 -17.234 -17.719 1 97.31 253 TYR B CA 1
ATOM 5346 C C . TYR B 1 253 ? -19.891 -17.266 -19 1 97.31 253 TYR B C 1
ATOM 5348 O O . TYR B 1 253 ? -19.375 -17.531 -20.078 1 97.31 253 TYR B O 1
ATOM 5356 N N . LEU B 1 254 ? -21.188 -16.969 -18.922 1 96.81 254 LEU B N 1
ATOM 5357 C CA . LEU B 1 254 ? -22.094 -17.266 -20.031 1 96.81 254 LEU B CA 1
ATOM 5358 C C . LEU B 1 254 ? -22.234 -16.062 -20.953 1 96.81 254 LEU B C 1
ATOM 5360 O O . LEU B 1 254 ? -22.125 -16.188 -22.172 1 96.81 254 LEU B O 1
ATOM 5364 N N . GLU B 1 255 ? -22.438 -14.883 -20.375 1 95.06 255 GLU B N 1
ATOM 5365 C CA . GLU B 1 255 ? -22.703 -13.688 -21.172 1 95.06 255 GLU B CA 1
ATOM 5366 C C . GLU B 1 255 ? -21.547 -13.383 -22.125 1 95.06 255 GLU B C 1
ATOM 5368 O O . GLU B 1 255 ? -21.766 -13.031 -23.281 1 95.06 255 GLU B O 1
ATOM 5373 N N . PRO B 1 256 ? -20.328 -13.586 -21.656 1 94.62 256 PRO B N 1
ATOM 5374 C CA . PRO B 1 256 ? -19.25 -13.32 -22.594 1 94.62 256 PRO B CA 1
ATOM 5375 C C . PRO B 1 256 ? -19.266 -14.258 -23.797 1 94.62 256 PRO B C 1
ATOM 5377 O O . PRO B 1 256 ? -18.797 -13.883 -24.891 1 94.62 256 PRO B O 1
ATOM 5380 N N . VAL B 1 257 ? -19.75 -15.484 -23.625 1 95.31 257 VAL B N 1
ATOM 5381 C CA . VAL B 1 257 ? -19.828 -16.469 -24.703 1 95.31 257 VAL B CA 1
ATOM 5382 C C . VAL B 1 257 ? -20.953 -16.094 -25.672 1 95.31 257 VAL B C 1
ATOM 5384 O O . VAL B 1 257 ? -20.875 -16.406 -26.859 1 95.31 257 VAL B O 1
ATOM 5387 N N . MET B 1 258 ? -21.922 -15.414 -25.172 1 94.25 258 MET B N 1
ATOM 5388 C CA . MET B 1 258 ? -23.094 -15.039 -25.953 1 94.25 258 MET B CA 1
ATOM 5389 C C . MET B 1 258 ? -22.844 -13.734 -26.703 1 94.25 258 MET B C 1
ATOM 5391 O O . MET B 1 258 ? -23.609 -13.367 -27.609 1 94.25 258 MET B O 1
ATOM 5395 N N . SER B 1 259 ? -21.859 -13.07 -26.344 1 90.5 259 SER B N 1
ATOM 5396 C CA . SER B 1 259 ? -21.609 -11.742 -26.891 1 90.5 259 SER B CA 1
ATOM 5397 C C . SER B 1 259 ? -20.422 -11.758 -27.844 1 90.5 259 SER B C 1
ATOM 5399 O O . SER B 1 259 ? -19.578 -12.656 -27.781 1 90.5 259 SER B O 1
ATOM 5401 N N . ASP B 1 260 ? -20.344 -10.828 -28.781 1 86.19 260 ASP B N 1
ATOM 5402 C CA . ASP B 1 260 ? -19.203 -10.656 -29.688 1 86.19 260 ASP B CA 1
ATOM 5403 C C . ASP B 1 260 ? -18.156 -9.727 -29.062 1 86.19 260 ASP B C 1
ATOM 5405 O O . ASP B 1 260 ? -17.125 -9.453 -29.688 1 86.19 260 ASP B O 1
ATOM 5409 N N . ALA B 1 261 ? -18.453 -9.383 -27.859 1 80 261 ALA B N 1
ATOM 5410 C CA . ALA B 1 261 ? -17.531 -8.469 -27.203 1 80 261 ALA B CA 1
ATOM 5411 C C . ALA B 1 261 ? -16.266 -9.195 -26.75 1 80 261 ALA B C 1
ATOM 5413 O O . ALA B 1 261 ? -16.297 -10.398 -26.484 1 80 261 ALA B O 1
ATOM 5414 N N . GLU B 1 262 ? -15.203 -8.469 -26.75 1 79.5 262 GLU B N 1
ATOM 5415 C CA . GLU B 1 262 ? -13.945 -9.031 -26.266 1 79.5 262 GLU B CA 1
ATOM 5416 C C . GLU B 1 262 ? -14.047 -9.422 -24.797 1 79.5 262 GLU B C 1
ATOM 5418 O O . GLU B 1 262 ? -14.648 -8.695 -24 1 79.5 262 GLU B O 1
ATOM 5423 N N . ASP B 1 263 ? -13.617 -10.625 -24.484 1 83.62 263 ASP B N 1
ATOM 5424 C CA . ASP B 1 263 ? -13.508 -11.141 -23.125 1 83.62 263 ASP B CA 1
ATOM 5425 C C . ASP B 1 263 ? -12.07 -11.555 -22.812 1 83.62 263 ASP B C 1
ATOM 5427 O O . ASP B 1 263 ? -11.703 -12.727 -22.953 1 83.62 263 ASP B O 1
ATOM 5431 N N . PRO B 1 264 ? -11.375 -10.594 -22.25 1 78 264 PRO B N 1
ATOM 5432 C CA . PRO B 1 264 ? -9.945 -10.859 -22.109 1 78 264 PRO B CA 1
ATOM 5433 C C . PRO B 1 264 ? -9.656 -12 -21.125 1 78 264 PRO B C 1
ATOM 5435 O O . PRO B 1 264 ? -8.688 -12.742 -21.312 1 78 264 PRO B O 1
ATOM 5438 N N . GLU B 1 265 ? -10.438 -12.188 -20.203 1 85.69 265 GLU B N 1
ATOM 5439 C CA . GLU B 1 265 ? -10.133 -13.18 -19.188 1 85.69 265 GLU B CA 1
ATOM 5440 C C . GLU B 1 265 ? -10.578 -14.578 -19.609 1 85.69 265 GLU B C 1
ATOM 5442 O O . GLU B 1 265 ? -9.992 -15.578 -19.188 1 85.69 265 GLU B O 1
ATOM 5447 N N . ARG B 1 266 ? -11.695 -14.727 -20.391 1 89.56 266 ARG B N 1
ATOM 5448 C CA . ARG B 1 266 ? -12.203 -15.977 -20.938 1 89.56 266 ARG B CA 1
ATOM 5449 C C . ARG B 1 266 ? -12.383 -17.031 -19.844 1 89.56 266 ARG B C 1
ATOM 5451 O O . ARG B 1 266 ? -11.875 -18.141 -19.969 1 89.56 266 ARG B O 1
ATOM 5458 N N . TRP B 1 267 ? -13.164 -16.641 -18.875 1 94.5 267 TRP B N 1
ATOM 5459 C CA . TRP B 1 267 ? -13.352 -17.5 -17.703 1 94.5 267 TRP B CA 1
ATOM 5460 C C . TRP B 1 267 ? -14.047 -18.797 -18.094 1 94.5 267 TRP B C 1
ATOM 5462 O O . TRP B 1 267 ? -13.828 -19.828 -17.453 1 94.5 267 TRP B O 1
ATOM 5472 N N . ALA B 1 268 ? -14.797 -18.797 -19.141 1 94.88 268 ALA B N 1
ATOM 5473 C CA . ALA B 1 268 ? -15.594 -19.953 -19.547 1 94.88 268 ALA B CA 1
ATOM 5474 C C . ALA B 1 268 ? -14.703 -21.141 -19.906 1 94.88 268 ALA B C 1
ATOM 5476 O O . ALA B 1 268 ? -15.07 -22.297 -19.672 1 94.88 268 ALA B O 1
ATOM 5477 N N . GLN B 1 269 ? -13.531 -20.875 -20.359 1 91.69 269 GLN B N 1
ATOM 5478 C CA . GLN B 1 269 ? -12.633 -21.938 -20.812 1 91.69 269 GLN B CA 1
ATOM 5479 C C . GLN B 1 269 ? -12.164 -22.797 -19.641 1 91.69 269 GLN B C 1
ATOM 5481 O O . GLN B 1 269 ? -11.617 -23.891 -19.828 1 91.69 269 GLN B O 1
ATOM 5486 N N . HIS B 1 270 ? -12.383 -22.281 -18.453 1 91.75 270 HIS B N 1
ATOM 5487 C CA . HIS B 1 270 ? -11.859 -22.969 -17.281 1 91.75 270 HIS B CA 1
ATOM 5488 C C . HIS B 1 270 ? -12.93 -23.859 -16.641 1 91.75 270 HIS B C 1
ATOM 5490 O O . HIS B 1 270 ? -12.648 -24.594 -15.695 1 91.75 270 HIS B O 1
ATOM 5496 N N . ILE B 1 271 ? -14.18 -23.766 -17.219 1 94.75 271 ILE B N 1
ATOM 5497 C CA . ILE B 1 271 ? -15.219 -24.516 -16.516 1 94.75 271 ILE B CA 1
ATOM 5498 C C . ILE B 1 271 ? -15.789 -25.594 -17.422 1 94.75 271 ILE B C 1
ATOM 5500 O O . ILE B 1 271 ? -16.609 -26.406 -17 1 94.75 271 ILE B O 1
ATOM 5504 N N . THR B 1 272 ? -15.375 -25.594 -18.688 1 92.94 272 THR B N 1
ATOM 5505 C CA . THR B 1 272 ? -15.766 -26.625 -19.625 1 92.94 272 THR B CA 1
ATOM 5506 C C . THR B 1 272 ? -14.711 -26.797 -20.719 1 92.94 272 THR B C 1
ATOM 5508 O O . THR B 1 272 ? -14.016 -25.844 -21.062 1 92.94 272 THR B O 1
ATOM 5511 N N . ASP B 1 273 ? -14.516 -28.016 -21.203 1 88.62 273 ASP B N 1
ATOM 5512 C CA . ASP B 1 273 ? -13.516 -28.312 -22.234 1 88.62 273 ASP B CA 1
ATOM 5513 C C . ASP B 1 273 ? -13.945 -27.75 -23.594 1 88.62 273 ASP B C 1
ATOM 5515 O O . ASP B 1 273 ? -13.102 -27.344 -24.391 1 88.62 273 ASP B O 1
ATOM 5519 N N . VAL B 1 274 ? -15.266 -27.75 -23.844 1 91.5 274 VAL B N 1
ATOM 5520 C CA . VAL B 1 274 ? -15.836 -27.188 -25.047 1 91.5 274 VAL B CA 1
ATOM 5521 C C . VAL B 1 274 ? -16.625 -25.922 -24.703 1 91.5 274 VAL B C 1
ATOM 5523 O O . VAL B 1 274 ? -17.672 -25.984 -24.047 1 91.5 274 VAL B O 1
ATOM 5526 N N . VAL B 1 275 ? -16.188 -24.797 -25.219 1 94.06 275 VAL B N 1
ATOM 5527 C CA . VAL B 1 275 ? -16.766 -23.516 -24.844 1 94.06 275 VAL B CA 1
ATOM 5528 C C . VAL B 1 275 ? -17.844 -23.109 -25.844 1 94.06 275 VAL B C 1
ATOM 5530 O O . VAL B 1 275 ? -17.531 -22.609 -26.922 1 94.06 275 VAL B O 1
ATOM 5533 N N . ASP B 1 276 ? -19.047 -23.328 -25.547 1 96.06 276 ASP B N 1
ATOM 5534 C CA . ASP B 1 276 ? -20.234 -22.859 -26.25 1 96.06 276 ASP B CA 1
ATOM 5535 C C . ASP B 1 276 ? -21.391 -22.625 -25.266 1 96.06 276 ASP B C 1
ATOM 5537 O O . ASP B 1 276 ? -21.266 -22.938 -24.078 1 96.06 276 ASP B O 1
ATOM 5541 N N . ILE B 1 277 ? -22.406 -22.031 -25.719 1 97 277 ILE B N 1
ATOM 5542 C CA . ILE B 1 277 ? -23.5 -21.594 -24.859 1 97 277 ILE B CA 1
ATOM 5543 C C . ILE B 1 277 ? -24.078 -22.781 -24.094 1 97 277 ILE B C 1
ATOM 5545 O O . ILE B 1 277 ? -24.312 -22.688 -22.891 1 97 277 ILE B O 1
ATOM 5549 N N . GLU B 1 278 ? -24.25 -23.891 -24.75 1 97.56 278 GLU B N 1
ATOM 5550 C CA . GLU B 1 278 ? -24.859 -25.062 -24.156 1 97.56 278 GLU B CA 1
ATOM 5551 C C . GLU B 1 278 ? -23.984 -25.656 -23.062 1 97.56 278 GLU B C 1
ATOM 5553 O O . GLU B 1 278 ? -24.438 -25.906 -21.953 1 97.56 278 GLU B O 1
ATOM 5558 N N . ASN B 1 279 ? -22.703 -25.906 -23.359 1 97.06 279 ASN B N 1
ATOM 5559 C CA . ASN B 1 279 ? -21.797 -26.531 -22.406 1 97.06 279 ASN B CA 1
ATOM 5560 C C . ASN B 1 279 ? -21.516 -25.625 -21.219 1 97.06 279 ASN B C 1
ATOM 5562 O O . ASN B 1 279 ? -21.438 -26.078 -20.078 1 97.06 279 ASN B O 1
ATOM 5566 N N . VAL B 1 280 ? -21.344 -24.344 -21.469 1 97.88 280 VAL B N 1
ATOM 5567 C CA . VAL B 1 280 ? -21.125 -23.375 -20.391 1 97.88 280 VAL B CA 1
ATOM 5568 C C . VAL B 1 280 ? -22.391 -23.281 -19.531 1 97.88 280 VAL B C 1
ATOM 5570 O O . VAL B 1 280 ? -22.297 -23.266 -18.297 1 97.88 280 VAL B O 1
ATOM 5573 N N . GLY B 1 281 ? -23.547 -23.172 -20.188 1 97.56 281 GLY B N 1
ATOM 5574 C CA . GLY B 1 281 ? -24.797 -23.172 -19.453 1 97.56 281 GLY B CA 1
ATOM 5575 C C . GLY B 1 281 ? -24.953 -24.375 -18.547 1 97.56 281 GLY B C 1
ATOM 5576 O O . GLY B 1 281 ? -25.375 -24.234 -17.391 1 97.56 281 GLY B O 1
ATOM 5577 N N . LYS B 1 282 ? -24.656 -25.531 -19.078 1 97.75 282 LYS B N 1
ATOM 5578 C CA . LYS B 1 282 ? -24.734 -26.75 -18.297 1 97.75 282 LYS B CA 1
ATOM 5579 C C . LYS B 1 282 ? -23.766 -26.734 -17.125 1 97.75 282 LYS B C 1
ATOM 5581 O O . LYS B 1 282 ? -24.109 -27.141 -16.016 1 97.75 282 LYS B O 1
ATOM 5586 N N . ALA B 1 283 ? -22.547 -26.328 -17.375 1 97.44 283 ALA B N 1
ATOM 5587 C CA . ALA B 1 283 ? -21.531 -26.25 -16.328 1 97.44 283 ALA B CA 1
ATOM 5588 C C . ALA B 1 283 ? -22 -25.359 -15.172 1 97.44 283 ALA B C 1
ATOM 5590 O O . ALA B 1 283 ? -21.75 -25.672 -14.008 1 97.44 283 ALA B O 1
ATOM 5591 N N . ILE B 1 284 ? -22.672 -24.219 -15.453 1 97.81 284 ILE B N 1
ATOM 5592 C CA . ILE B 1 284 ? -23.141 -23.281 -14.445 1 97.81 284 ILE B CA 1
ATOM 5593 C C . ILE B 1 284 ? -24.375 -23.859 -13.742 1 97.81 284 ILE B C 1
ATOM 5595 O O . ILE B 1 284 ? -24.547 -23.672 -12.539 1 97.81 284 ILE B O 1
ATOM 5599 N N . ALA B 1 285 ? -25.188 -24.562 -14.453 1 97.31 285 ALA B N 1
ATOM 5600 C CA . ALA B 1 285 ? -26.438 -25.094 -13.922 1 97.31 285 ALA B CA 1
ATOM 5601 C C . ALA B 1 285 ? -26.188 -26.266 -12.984 1 97.31 285 ALA B C 1
ATOM 5603 O O . ALA B 1 285 ? -26.906 -26.438 -12 1 97.31 285 ALA B O 1
ATOM 5604 N N . GLU B 1 286 ? -25.125 -27.016 -13.273 1 97.31 286 GLU B N 1
ATOM 5605 C CA . GLU B 1 286 ? -24.984 -28.297 -12.578 1 97.31 286 GLU B CA 1
ATOM 5606 C C . GLU B 1 286 ? -23.688 -28.344 -11.781 1 97.31 286 GLU B C 1
ATOM 5608 O O . GLU B 1 286 ? -23.578 -29.078 -10.812 1 97.31 286 GLU B O 1
ATOM 5613 N N . GLY B 1 287 ? -22.734 -27.641 -12.234 1 96.62 287 GLY B N 1
ATOM 5614 C CA . GLY B 1 287 ? -21.406 -27.719 -11.641 1 96.62 287 GLY B CA 1
ATOM 5615 C C . GLY B 1 287 ? -21.188 -26.703 -10.539 1 96.62 287 GLY B C 1
ATOM 5616 O O . GLY B 1 287 ? -22.078 -25.922 -10.219 1 96.62 287 GLY B O 1
ATOM 5617 N N . PRO B 1 288 ? -20.094 -26.672 -9.945 1 97.56 288 PRO B N 1
ATOM 5618 C CA . PRO B 1 288 ? -19.781 -25.812 -8.805 1 97.56 288 PRO B CA 1
ATOM 5619 C C . PRO B 1 288 ? -19.672 -24.328 -9.195 1 97.56 288 PRO B C 1
ATOM 5621 O O . PRO B 1 288 ? -19.812 -23.453 -8.344 1 97.56 288 PRO B O 1
ATOM 5624 N N . TYR B 1 289 ? -19.516 -24.016 -10.445 1 98.06 289 TYR B N 1
ATOM 5625 C CA . TYR B 1 289 ? -19.188 -22.672 -10.875 1 98.06 289 TYR B CA 1
ATOM 5626 C C . TYR B 1 289 ? -20.453 -21.844 -11.078 1 98.06 289 TYR B C 1
ATOM 5628 O O . TYR B 1 289 ? -20.375 -20.656 -11.414 1 98.06 289 TYR B O 1
ATOM 5636 N N . GLY B 1 290 ? -21.578 -22.391 -10.805 1 98.25 290 GLY B N 1
ATOM 5637 C CA . GLY B 1 290 ? -22.828 -21.656 -10.82 1 98.25 290 GLY B CA 1
ATOM 5638 C C . GLY B 1 290 ? -23.375 -21.391 -9.43 1 98.25 290 GLY B C 1
ATOM 5639 O O . GLY B 1 290 ? -24.391 -20.703 -9.273 1 98.25 290 GLY B O 1
ATOM 5640 N N . LEU B 1 291 ? -22.734 -21.906 -8.43 1 98.44 291 LEU B N 1
ATOM 5641 C CA . LEU B 1 291 ? -23.188 -21.75 -7.055 1 98.44 291 LEU B CA 1
ATOM 5642 C C . LEU B 1 291 ? -23.094 -20.297 -6.602 1 98.44 291 LEU B C 1
ATOM 5644 O O . LEU B 1 291 ? -22.188 -19.578 -7.027 1 98.44 291 LEU B O 1
ATOM 5648 N N . CYS B 1 292 ? -24.047 -19.953 -5.734 1 98.5 292 CYS B N 1
ATOM 5649 C CA . CYS B 1 292 ? -24.031 -18.625 -5.141 1 98.5 292 CYS B CA 1
ATOM 5650 C C . CYS B 1 292 ? -22.766 -18.406 -4.336 1 98.5 292 CYS B C 1
ATOM 5652 O O . CYS B 1 292 ? -22.344 -19.266 -3.564 1 98.5 292 CYS B O 1
ATOM 5654 N N . VAL B 1 293 ? -22.172 -17.203 -4.48 1 98.56 293 VAL B N 1
ATOM 5655 C CA . VAL B 1 293 ? -20.891 -16.906 -3.838 1 98.56 293 VAL B CA 1
ATOM 5656 C C . VAL B 1 293 ? -21.094 -16.75 -2.334 1 98.56 293 VAL B C 1
ATOM 5658 O O . VAL B 1 293 ? -20.125 -16.719 -1.571 1 98.56 293 VAL B O 1
ATOM 5661 N N . TYR B 1 294 ? -22.344 -16.719 -1.866 1 98.19 294 TYR B N 1
ATOM 5662 C CA . TYR B 1 294 ? -22.625 -16.484 -0.458 1 98.19 294 TYR B CA 1
ATOM 5663 C C . TYR B 1 294 ? -23.078 -17.766 0.235 1 98.19 294 TYR B C 1
ATOM 5665 O O . TYR B 1 294 ? -23.578 -17.719 1.362 1 98.19 294 TYR B O 1
ATOM 5673 N N . ASN B 1 295 ? -22.875 -18.922 -0.408 1 97.88 295 ASN B N 1
ATOM 5674 C CA . ASN B 1 295 ? -23.375 -20.188 0.137 1 97.88 295 ASN B CA 1
ATOM 5675 C C . ASN B 1 295 ? -22.5 -20.688 1.283 1 97.88 295 ASN B C 1
ATOM 5677 O O . ASN B 1 295 ? -22.891 -21.594 2.014 1 97.88 295 ASN B O 1
ATOM 5681 N N . GLY B 1 296 ? -21.297 -20.172 1.429 1 97.19 296 GLY B N 1
ATOM 5682 C CA . GLY B 1 296 ? -20.422 -20.594 2.508 1 97.19 296 GLY B CA 1
ATOM 5683 C C . GLY B 1 296 ? -19.531 -21.766 2.139 1 97.19 296 GLY B C 1
ATOM 5684 O O . GLY B 1 296 ? -19.016 -22.453 3.016 1 97.19 296 GLY B O 1
ATOM 5685 N N . GLN B 1 297 ? -19.312 -22.031 0.881 1 96.38 297 GLN B N 1
ATOM 5686 C CA . GLN B 1 297 ? -18.516 -23.172 0.442 1 96.38 297 GLN B CA 1
ATOM 5687 C C . GLN B 1 297 ? -17.016 -22.844 0.449 1 96.38 297 GLN B C 1
ATOM 5689 O O . GLN B 1 297 ? -16.188 -23.703 0.185 1 96.38 297 GLN B O 1
ATOM 5694 N N . ASN B 1 298 ? -16.656 -21.594 0.644 1 98.38 298 ASN B N 1
ATOM 5695 C CA . ASN B 1 298 ? -15.266 -21.141 0.708 1 98.38 298 ASN B CA 1
ATOM 5696 C C . ASN B 1 298 ? -14.891 -20.688 2.115 1 98.38 298 ASN B C 1
ATOM 5698 O O . ASN B 1 298 ? -15.766 -20.328 2.91 1 98.38 298 ASN B O 1
ATOM 5702 N N . ASP B 1 299 ? -13.531 -20.672 2.385 1 98.31 299 ASP B N 1
ATOM 5703 C CA . ASP B 1 299 ? -13.125 -20.266 3.725 1 98.31 299 ASP B CA 1
ATOM 5704 C C . ASP B 1 299 ? -11.82 -19.469 3.684 1 98.31 299 ASP B C 1
ATOM 5706 O O . ASP B 1 299 ? -11.195 -19.25 4.719 1 98.31 299 ASP B O 1
ATOM 5710 N N . VAL B 1 300 ? -11.391 -19.031 2.494 1 98.5 300 VAL B N 1
ATOM 5711 C CA . VAL B 1 300 ? -10.094 -18.359 2.402 1 98.5 300 VAL B CA 1
ATOM 5712 C C . VAL B 1 300 ? -10.305 -16.844 2.418 1 98.5 300 VAL B C 1
ATOM 5714 O O . VAL B 1 300 ? -11.367 -16.359 2.045 1 98.5 300 VAL B O 1
ATOM 5717 N N . ALA B 1 301 ? -9.305 -16.078 2.824 1 98.69 301 ALA B N 1
ATOM 5718 C CA . ALA B 1 301 ? -9.391 -14.633 2.969 1 98.69 301 ALA B CA 1
ATOM 5719 C C . ALA B 1 301 ? -9.594 -13.953 1.617 1 98.69 301 ALA B C 1
ATOM 5721 O O . ALA B 1 301 ? -8.969 -14.328 0.625 1 98.69 301 ALA B O 1
ATOM 5722 N N . ASP B 1 302 ? -10.539 -12.969 1.592 1 98.69 302 ASP B N 1
ATOM 5723 C CA . ASP B 1 302 ? -10.758 -12.219 0.361 1 98.69 302 ASP B CA 1
ATOM 5724 C C . ASP B 1 302 ? -10.031 -10.875 0.397 1 98.69 302 ASP B C 1
ATOM 5726 O O . ASP B 1 302 ? -10.094 -10.102 -0.559 1 98.69 302 ASP B O 1
ATOM 5730 N N . ASN B 1 303 ? -9.344 -10.602 1.457 1 98.75 303 ASN B N 1
ATOM 5731 C CA . ASN B 1 303 ? -8.391 -9.508 1.597 1 98.75 303 ASN B CA 1
ATOM 5732 C C . ASN B 1 303 ? -7.324 -9.82 2.639 1 98.75 303 ASN B C 1
ATOM 5734 O O . ASN B 1 303 ? -7.609 -10.445 3.662 1 98.75 303 ASN B O 1
ATOM 5738 N N . GLN B 1 304 ? -6.168 -9.391 2.412 1 98.88 304 GLN B N 1
ATOM 5739 C CA . GLN B 1 304 ? -5.07 -9.586 3.354 1 98.88 304 GLN B CA 1
ATOM 5740 C C . GLN B 1 304 ? -3.951 -8.578 3.111 1 98.88 304 GLN B C 1
ATOM 5742 O O . GLN B 1 304 ? -3.598 -8.305 1.963 1 98.88 304 GLN B O 1
ATOM 5747 N N . VAL B 1 305 ? -3.486 -7.938 4.172 1 98.88 305 VAL B N 1
ATOM 5748 C CA . VAL B 1 305 ? -2.363 -7.012 4.117 1 98.88 305 VAL B CA 1
ATOM 5749 C C . VAL B 1 305 ? -1.178 -7.586 4.891 1 98.88 305 VAL B C 1
ATOM 5751 O O . VAL B 1 305 ? -1.356 -8.203 5.941 1 98.88 305 VAL B O 1
ATOM 5754 N N . VAL B 1 306 ? 0.018 -7.461 4.34 1 98.94 306 VAL B N 1
ATOM 5755 C CA . VAL B 1 306 ? 1.25 -7.961 4.941 1 98.94 306 VAL B CA 1
ATOM 5756 C C . VAL B 1 306 ?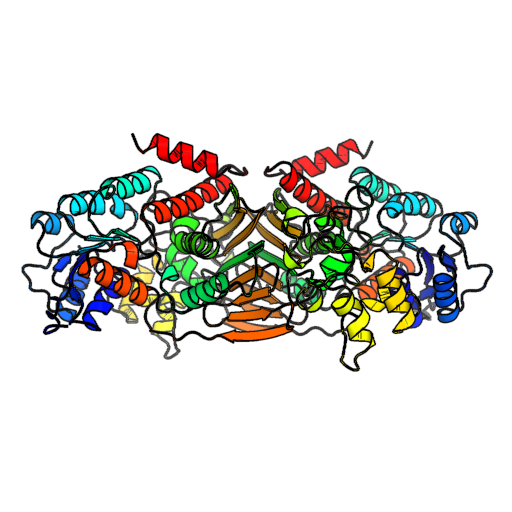 2.295 -6.848 4.977 1 98.94 306 VAL B C 1
ATOM 5758 O O . VAL B 1 306 ? 2.533 -6.18 3.971 1 98.94 306 VAL B O 1
ATOM 5761 N N . ASN B 1 307 ? 2.857 -6.594 6.121 1 98.88 307 ASN B N 1
ATOM 5762 C CA . ASN B 1 307 ? 4.047 -5.762 6.254 1 98.88 307 ASN B CA 1
ATOM 5763 C C . ASN B 1 307 ? 5.281 -6.594 6.582 1 98.88 307 ASN B C 1
ATOM 5765 O O . ASN B 1 307 ? 5.211 -7.527 7.383 1 98.88 307 ASN B O 1
ATOM 5769 N N . ILE B 1 308 ? 6.34 -6.258 5.934 1 98.75 308 ILE B N 1
ATOM 5770 C CA . ILE B 1 308 ? 7.621 -6.918 6.164 1 98.75 308 ILE B CA 1
ATOM 5771 C C . ILE B 1 308 ? 8.68 -5.879 6.531 1 98.75 308 ILE B C 1
ATOM 5773 O O . ILE B 1 308 ? 8.75 -4.812 5.914 1 98.75 308 ILE B O 1
ATOM 5777 N N . GLU B 1 309 ? 9.398 -6.121 7.566 1 98.69 309 GLU B N 1
ATOM 5778 C CA . GLU B 1 309 ? 10.617 -5.379 7.875 1 98.69 309 GLU B CA 1
ATOM 5779 C C . GLU B 1 309 ? 11.859 -6.195 7.527 1 98.69 309 GLU B C 1
ATOM 5781 O O . GLU B 1 309 ? 11.953 -7.371 7.879 1 98.69 309 GLU B O 1
ATOM 5786 N N . PHE B 1 310 ? 12.766 -5.598 6.852 1 97.75 310 PHE B N 1
ATOM 5787 C CA . PHE B 1 310 ? 14.008 -6.266 6.457 1 97.75 310 PHE B CA 1
ATOM 5788 C C . PHE B 1 310 ? 15.141 -5.914 7.41 1 97.75 310 PHE B C 1
ATOM 5790 O O . PHE B 1 310 ? 14.992 -5.035 8.266 1 97.75 310 PHE B O 1
ATOM 5797 N N . GLU B 1 311 ? 16.266 -6.586 7.281 1 96.69 311 GLU B N 1
ATOM 5798 C CA . GLU B 1 311 ? 17.422 -6.387 8.156 1 96.69 311 GLU B CA 1
ATOM 5799 C C . GLU B 1 311 ? 17.969 -4.965 8.047 1 96.69 311 GLU B C 1
ATOM 5801 O O . GLU B 1 311 ? 18.422 -4.391 9.031 1 96.69 311 GLU B O 1
ATOM 5806 N N . SER B 1 312 ? 17.859 -4.367 6.938 1 95.56 312 SER B N 1
ATOM 5807 C CA . SER B 1 312 ? 18.391 -3.025 6.684 1 95.56 312 SER B CA 1
ATOM 5808 C C . SER B 1 312 ? 17.516 -1.963 7.344 1 95.56 312 SER B C 1
ATOM 5810 O O . SER B 1 312 ? 17.922 -0.804 7.457 1 95.56 312 SER B O 1
ATOM 5812 N N . GLY B 1 313 ? 16.344 -2.316 7.719 1 95.81 313 GLY B N 1
ATOM 5813 C CA . GLY B 1 313 ? 15.359 -1.351 8.18 1 95.81 313 GLY B CA 1
ATOM 5814 C C . GLY B 1 313 ? 14.359 -0.963 7.109 1 95.81 313 GLY B C 1
ATOM 5815 O O . GLY B 1 313 ? 13.352 -0.322 7.402 1 95.81 313 GLY B O 1
ATOM 5816 N N . ALA B 1 314 ? 14.578 -1.391 5.883 1 97.56 314 ALA B N 1
ATOM 5817 C CA . ALA B 1 314 ? 13.609 -1.203 4.812 1 97.56 314 ALA B CA 1
ATOM 5818 C C . ALA B 1 314 ? 12.312 -1.944 5.113 1 97.56 314 ALA B C 1
ATOM 5820 O O . ALA B 1 314 ? 12.289 -2.871 5.926 1 97.56 314 ALA B O 1
ATOM 5821 N N . THR B 1 315 ? 11.234 -1.458 4.543 1 98.75 315 THR B N 1
ATOM 5822 C CA . THR B 1 315 ? 9.945 -2.092 4.762 1 98.75 315 THR B CA 1
ATOM 5823 C C . THR B 1 315 ? 9.258 -2.393 3.436 1 98.75 315 THR B C 1
ATOM 5825 O O . THR B 1 315 ? 9.602 -1.813 2.404 1 98.75 315 THR B O 1
ATOM 5828 N N . ALA B 1 316 ? 8.391 -3.32 3.455 1 98.62 316 ALA B N 1
ATOM 5829 C CA . ALA B 1 316 ? 7.5 -3.586 2.326 1 98.62 316 ALA B CA 1
ATOM 5830 C C . ALA B 1 316 ? 6.07 -3.832 2.801 1 98.62 316 ALA B C 1
ATOM 5832 O O . ALA B 1 316 ? 5.852 -4.336 3.904 1 98.62 316 ALA B O 1
ATOM 5833 N N . SER B 1 317 ? 5.133 -3.408 2.018 1 98.5 317 SER B N 1
ATOM 5834 C CA . SER B 1 317 ? 3.713 -3.664 2.248 1 98.5 317 SER B CA 1
ATOM 5835 C C . SER B 1 317 ? 3.072 -4.352 1.046 1 98.5 317 SER B C 1
ATOM 5837 O O . SER B 1 317 ? 3.207 -3.885 -0.087 1 98.5 317 SER B O 1
ATOM 5839 N N . ILE B 1 318 ? 2.402 -5.406 1.32 1 98.44 318 ILE B N 1
ATOM 5840 C CA . ILE B 1 318 ? 1.679 -6.137 0.286 1 98.44 318 ILE B CA 1
ATOM 5841 C C . ILE B 1 318 ? 0.187 -6.148 0.611 1 98.44 318 ILE B C 1
ATOM 5843 O O . ILE B 1 318 ? -0.202 -6.336 1.767 1 98.44 318 ILE B O 1
ATOM 5847 N N . THR B 1 319 ? -0.598 -5.887 -0.366 1 98.75 319 THR B N 1
ATOM 5848 C CA . THR B 1 319 ? -2.047 -6.027 -0.26 1 98.75 319 THR B CA 1
ATOM 5849 C C . THR B 1 319 ? -2.57 -7.035 -1.279 1 98.75 319 THR B C 1
ATOM 5851 O O . THR B 1 319 ? -2.283 -6.922 -2.475 1 98.75 319 THR B O 1
ATOM 5854 N N . MET B 1 320 ? -3.168 -8.039 -0.836 1 98.81 320 MET B N 1
ATOM 5855 C CA . MET B 1 320 ? -4 -8.906 -1.663 1 98.81 320 MET B CA 1
ATOM 5856 C C . MET B 1 320 ? -5.477 -8.562 -1.499 1 98.81 320 MET B C 1
ATOM 5858 O O . MET B 1 320 ? -6 -8.578 -0.384 1 98.81 320 MET B O 1
ATOM 5862 N N . VAL B 1 321 ? -6.121 -8.297 -2.613 1 98.81 321 VAL B N 1
ATOM 5863 C CA . VAL B 1 321 ? -7.516 -7.883 -2.465 1 98.81 321 VAL B CA 1
ATOM 5864 C C . VAL B 1 321 ? -8.336 -8.422 -3.635 1 98.81 321 VAL B C 1
ATOM 5866 O O . VAL B 1 321 ? -7.91 -8.344 -4.789 1 98.81 321 VAL B O 1
ATOM 5869 N N . ALA B 1 322 ? -9.5 -8.953 -3.34 1 98.75 322 ALA B N 1
ATOM 5870 C CA . ALA B 1 322 ? -10.383 -9.578 -4.316 1 98.75 322 ALA B CA 1
ATOM 5871 C C . ALA B 1 322 ? -11.047 -8.531 -5.203 1 98.75 322 ALA B C 1
ATOM 5873 O O . ALA B 1 322 ? -11.43 -8.82 -6.34 1 98.75 322 ALA B O 1
ATOM 5874 N N . PHE B 1 323 ? -11.211 -7.324 -4.684 1 98.69 323 PHE B N 1
ATOM 5875 C CA . PHE B 1 323 ? -12.188 -6.367 -5.191 1 98.69 323 PHE B CA 1
ATOM 5876 C C . PHE B 1 323 ? -11.508 -5.281 -6.016 1 98.69 323 PHE B C 1
ATOM 5878 O O . PHE B 1 323 ? -11.383 -4.141 -5.566 1 98.69 323 PHE B O 1
ATOM 5885 N N . SER B 1 324 ? -11.164 -5.633 -7.172 1 98.38 324 SER B N 1
ATOM 5886 C CA . SER B 1 324 ? -10.477 -4.715 -8.078 1 98.38 324 SER B CA 1
ATOM 5887 C C . SER B 1 324 ? -10.969 -4.879 -9.508 1 98.38 324 SER B C 1
ATOM 5889 O O . SER B 1 324 ? -11.43 -5.957 -9.898 1 98.38 324 SER B O 1
ATOM 5891 N N . GLU B 1 325 ? -10.844 -3.832 -10.289 1 96.31 325 GLU B N 1
ATOM 5892 C CA . GLU B 1 325 ? -11.148 -3.85 -11.711 1 96.31 325 GLU B CA 1
ATOM 5893 C C . GLU B 1 325 ? -10.133 -4.688 -12.484 1 96.31 325 GLU B C 1
ATOM 5895 O O . GLU B 1 325 ? -10.508 -5.559 -13.273 1 96.31 325 GLU B O 1
ATOM 5900 N N . VAL B 1 326 ? -8.844 -4.332 -12.219 1 93.56 326 VAL B N 1
ATOM 5901 C CA . VAL B 1 326 ? -7.785 -5.012 -12.945 1 93.56 326 VAL B CA 1
ATOM 5902 C C . VAL B 1 326 ? -7.578 -6.414 -12.375 1 93.56 326 VAL B C 1
ATOM 5904 O O . VAL B 1 326 ? -7.82 -6.648 -11.188 1 93.56 326 VAL B O 1
ATOM 5907 N N . VAL B 1 327 ? -7.203 -7.328 -13.219 1 93.75 327 VAL B N 1
ATOM 5908 C CA . VAL B 1 327 ? -6.969 -8.719 -12.828 1 93.75 327 VAL B CA 1
ATOM 5909 C C . VAL B 1 327 ? -5.473 -9.008 -12.836 1 93.75 327 VAL B C 1
ATOM 5911 O O . VAL B 1 327 ? -4.875 -9.188 -13.906 1 93.75 327 VAL B O 1
ATOM 5914 N N . CYS B 1 328 ? -4.855 -9.031 -11.688 1 91.06 328 CYS B N 1
ATOM 5915 C CA . CYS B 1 328 ? -3.5 -9.492 -11.414 1 91.06 328 CYS B CA 1
ATOM 5916 C C . CYS B 1 328 ? -2.469 -8.562 -12.039 1 91.06 328 CYS B C 1
ATOM 5918 O O . CYS B 1 328 ? -1.312 -8.938 -12.227 1 91.06 328 CYS B O 1
ATOM 5920 N N . ASN B 1 329 ? -2.891 -7.434 -12.547 1 90.75 329 ASN B N 1
ATOM 5921 C CA . ASN B 1 329 ? -1.931 -6.391 -12.891 1 90.75 329 ASN B CA 1
ATOM 5922 C C . ASN B 1 329 ? -1.502 -5.59 -11.664 1 90.75 329 ASN B C 1
ATOM 5924 O O . ASN B 1 329 ? -2.201 -4.668 -11.25 1 90.75 329 ASN B O 1
ATOM 5928 N N . ARG B 1 330 ? -0.35 -5.973 -11.203 1 95.25 330 ARG B N 1
ATOM 5929 C CA . ARG B 1 330 ? 0.15 -5.453 -9.938 1 95.25 330 ARG B CA 1
ATOM 5930 C C . ARG B 1 330 ? 0.556 -3.988 -10.062 1 95.25 330 ARG B C 1
ATOM 5932 O O . ARG B 1 330 ? 0.949 -3.541 -11.148 1 95.25 330 ARG B O 1
ATOM 5939 N N . SER B 1 331 ? 0.37 -3.254 -9.078 1 96.25 331 SER B N 1
ATOM 5940 C CA . SER B 1 331 ? 0.954 -1.929 -8.891 1 96.25 331 SER B CA 1
ATOM 5941 C C . SER B 1 331 ? 2.07 -1.954 -7.855 1 96.25 331 SER B C 1
ATOM 5943 O O . SER B 1 331 ? 1.878 -2.447 -6.742 1 96.25 331 SER B O 1
ATOM 5945 N N . THR B 1 332 ? 3.199 -1.439 -8.297 1 97.88 332 THR B N 1
ATOM 5946 C CA . THR B 1 332 ? 4.352 -1.461 -7.402 1 97.88 332 THR B CA 1
ATOM 5947 C C . THR B 1 332 ? 5.031 -0.094 -7.363 1 97.88 332 THR B C 1
ATOM 5949 O O . THR B 1 332 ? 5.176 0.562 -8.398 1 97.88 332 THR B O 1
ATOM 5952 N N . ARG B 1 333 ? 5.301 0.346 -6.199 1 98.56 333 ARG B N 1
ATOM 5953 C CA . ARG B 1 333 ? 6.16 1.502 -5.961 1 98.56 333 ARG B CA 1
ATOM 5954 C C . ARG B 1 333 ? 7.414 1.102 -5.191 1 98.56 333 ARG B C 1
ATOM 5956 O O . ARG B 1 333 ? 7.332 0.443 -4.152 1 98.56 333 ARG B O 1
ATOM 5963 N N . ILE B 1 334 ? 8.5 1.479 -5.719 1 98.81 334 ILE B N 1
ATOM 5964 C CA . ILE B 1 334 ? 9.773 1.235 -5.051 1 98.81 334 ILE B CA 1
ATOM 5965 C C . ILE B 1 334 ? 10.453 2.566 -4.734 1 98.81 334 ILE B C 1
ATOM 5967 O O . ILE B 1 334 ? 10.719 3.363 -5.637 1 98.81 334 ILE B O 1
ATOM 5971 N N . HIS B 1 335 ? 10.711 2.742 -3.463 1 98.88 335 HIS B N 1
ATOM 5972 C CA . HIS B 1 335 ? 11.344 3.971 -2.992 1 98.88 335 HIS B CA 1
ATOM 5973 C C . HIS B 1 335 ? 12.789 3.723 -2.574 1 98.88 335 HIS B C 1
ATOM 5975 O O . HIS B 1 335 ? 13.047 2.949 -1.649 1 98.88 335 HIS B O 1
ATOM 5981 N N . GLY B 1 336 ? 13.641 4.387 -3.273 1 98.75 336 GLY B N 1
ATOM 5982 C CA . GLY B 1 336 ? 15.055 4.328 -2.936 1 98.75 336 GLY B CA 1
ATOM 5983 C C . GLY B 1 336 ? 15.617 5.66 -2.477 1 98.75 336 GLY B C 1
ATOM 5984 O O . GLY B 1 336 ? 14.977 6.703 -2.652 1 98.75 336 GLY B O 1
ATOM 5985 N N . THR B 1 337 ? 1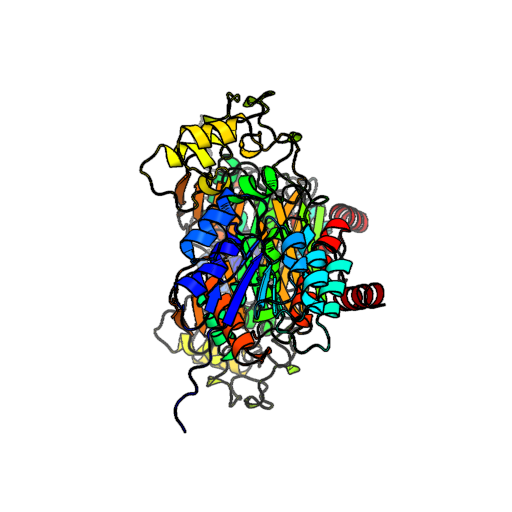6.781 5.66 -1.92 1 98.25 337 THR B N 1
ATOM 5986 C CA . THR B 1 337 ? 17.391 6.836 -1.312 1 98.25 337 THR B CA 1
ATOM 5987 C C . THR B 1 337 ? 17.734 7.875 -2.375 1 98.25 337 THR B C 1
ATOM 5989 O O . THR B 1 337 ? 17.984 9.039 -2.055 1 98.25 337 THR B O 1
ATOM 5992 N N . ARG B 1 338 ? 17.75 7.484 -3.658 1 98.06 338 ARG B N 1
ATOM 5993 C CA . ARG B 1 338 ? 18.156 8.422 -4.699 1 98.06 338 ARG B CA 1
ATOM 5994 C C . ARG B 1 338 ? 17.109 8.508 -5.801 1 98.06 338 ARG B C 1
ATOM 5996 O O . ARG B 1 338 ? 17.312 9.203 -6.801 1 98.06 338 ARG B O 1
ATOM 6003 N N . GLY B 1 339 ? 16.062 7.773 -5.645 1 98.44 339 GLY B N 1
ATOM 6004 C CA . GLY B 1 339 ? 15.055 7.785 -6.688 1 98.44 339 GLY B CA 1
ATOM 6005 C C . GLY B 1 339 ? 13.852 6.914 -6.367 1 98.44 339 GLY B C 1
ATOM 6006 O O . GLY B 1 339 ? 13.789 6.309 -5.293 1 98.44 339 GLY B O 1
ATOM 6007 N N . GLU B 1 340 ? 12.945 6.949 -7.27 1 98.75 340 GLU B N 1
ATOM 6008 C CA . GLU B 1 340 ? 11.68 6.234 -7.129 1 98.75 340 GLU B CA 1
ATOM 6009 C C . GLU B 1 340 ? 11.297 5.531 -8.43 1 98.75 340 GLU B C 1
ATOM 6011 O O . GLU B 1 340 ? 11.609 6.016 -9.516 1 98.75 340 GLU B O 1
ATOM 6016 N N . LEU B 1 341 ? 10.758 4.309 -8.289 1 98.88 341 LEU B N 1
ATOM 6017 C CA . LEU B 1 341 ? 10.195 3.576 -9.422 1 98.88 341 LEU B CA 1
ATOM 6018 C C . LEU B 1 341 ? 8.719 3.264 -9.188 1 98.88 341 LEU B C 1
ATOM 6020 O O . LEU B 1 341 ? 8.352 2.73 -8.141 1 98.88 341 LEU B O 1
ATOM 6024 N N . ILE B 1 342 ? 7.812 3.66 -10.109 1 98.69 342 ILE B N 1
ATOM 6025 C CA . ILE B 1 342 ? 6.387 3.352 -10.062 1 98.69 342 ILE B CA 1
ATOM 6026 C C . ILE B 1 342 ? 5.992 2.559 -11.305 1 98.69 342 ILE B C 1
ATOM 6028 O O . ILE B 1 342 ? 6.234 2.998 -12.438 1 98.69 342 ILE B O 1
ATOM 6032 N N . GLY B 1 343 ? 5.441 1.399 -11.125 1 97.75 343 GLY B N 1
ATOM 6033 C CA . GLY B 1 343 ? 5.113 0.548 -12.258 1 97.75 343 GLY B CA 1
ATOM 6034 C C . GLY B 1 343 ? 3.787 -0.175 -12.094 1 97.75 343 GLY B C 1
ATOM 6035 O O . GLY B 1 343 ? 3.242 -0.238 -10.992 1 97.75 343 GLY B O 1
ATOM 6036 N N . ASN B 1 344 ? 3.307 -0.731 -13.227 1 95.06 344 ASN B N 1
ATOM 6037 C CA . ASN B 1 344 ? 1.998 -1.376 -13.25 1 95.06 344 ASN B CA 1
ATOM 6038 C C . ASN B 1 344 ? 2.025 -2.672 -14.055 1 95.06 344 ASN B C 1
ATOM 6040 O O . ASN B 1 344 ? 1.074 -2.98 -14.781 1 95.06 344 ASN B O 1
ATOM 6044 N N . MET B 1 345 ? 3.129 -3.33 -14.188 1 93.25 345 MET B N 1
ATOM 6045 C CA . MET B 1 345 ? 3.338 -4.609 -14.859 1 93.25 345 MET B CA 1
ATOM 6046 C C . MET B 1 345 ? 3.414 -4.422 -16.375 1 93.25 345 MET B C 1
ATOM 6048 O O . MET B 1 345 ? 3.789 -5.348 -17.094 1 93.25 345 MET B O 1
ATOM 6052 N N . GLU B 1 346 ? 3.055 -3.277 -16.875 1 93.56 346 GLU B N 1
ATOM 6053 C CA . GLU B 1 346 ? 3.164 -2.969 -18.297 1 93.56 346 GLU B CA 1
ATOM 6054 C C . GLU B 1 346 ? 4.32 -2.008 -18.562 1 93.56 346 GLU B C 1
ATOM 6056 O O . GLU B 1 346 ? 5.109 -2.223 -19.484 1 93.56 346 GLU B O 1
ATOM 6061 N N . SER B 1 347 ? 4.344 -1.024 -17.812 1 97.06 347 SER B N 1
ATOM 6062 C CA . SER B 1 347 ? 5.418 -0.036 -17.875 1 97.06 347 SER B CA 1
ATOM 6063 C C . SER B 1 347 ? 5.762 0.482 -16.469 1 97.06 347 SER B C 1
ATOM 6065 O O . SER B 1 347 ? 5.016 0.256 -15.523 1 97.06 347 SER B O 1
ATOM 6067 N N . PHE B 1 348 ? 6.91 1.045 -16.344 1 98.25 348 PHE B N 1
ATOM 6068 C CA . PHE B 1 348 ? 7.285 1.71 -15.109 1 98.25 348 PHE B CA 1
ATOM 6069 C C . PHE B 1 348 ? 8.047 3 -15.391 1 98.25 348 PHE B C 1
ATOM 6071 O O . PHE B 1 348 ? 8.625 3.164 -16.469 1 98.25 348 PHE B O 1
ATOM 6078 N N . THR B 1 349 ? 7.973 3.908 -14.453 1 98.81 349 THR B N 1
ATOM 6079 C CA . THR B 1 349 ? 8.68 5.184 -14.523 1 98.81 349 THR B CA 1
ATOM 6080 C C . THR B 1 349 ? 9.695 5.301 -13.391 1 98.81 349 THR B C 1
ATOM 6082 O O . THR B 1 349 ? 9.398 4.961 -12.242 1 98.81 349 THR B O 1
ATOM 6085 N N . VAL B 1 350 ? 10.914 5.707 -13.758 1 98.69 350 VAL B N 1
ATOM 6086 C CA . VAL B 1 350 ? 11.984 5.957 -12.805 1 98.69 350 VAL B CA 1
ATOM 6087 C C . VAL B 1 350 ? 12.242 7.461 -12.688 1 98.69 350 VAL B C 1
ATOM 6089 O O . VAL B 1 350 ? 12.344 8.156 -13.703 1 98.69 350 VAL B O 1
ATOM 6092 N N . PHE B 1 351 ? 12.242 7.98 -11.5 1 98.56 351 PHE B N 1
ATOM 6093 C CA . PHE B 1 351 ? 12.578 9.375 -11.227 1 98.56 351 PHE B CA 1
ATOM 6094 C C . PHE B 1 351 ? 13.844 9.477 -10.383 1 98.56 351 PHE B C 1
ATOM 6096 O O . PHE B 1 351 ? 13.906 8.906 -9.289 1 98.56 351 PHE B O 1
ATOM 6103 N N . ASP B 1 352 ? 14.82 10.172 -10.898 1 97.25 352 ASP B N 1
ATOM 6104 C CA . ASP B 1 352 ? 16.094 10.383 -10.219 1 97.25 352 ASP B CA 1
ATOM 6105 C C . ASP B 1 352 ? 16.094 11.688 -9.422 1 97.25 352 ASP B C 1
ATOM 6107 O O . ASP B 1 352 ? 15.922 12.766 -9.992 1 97.25 352 ASP B O 1
ATOM 6111 N N . PHE B 1 353 ? 16.344 11.648 -8.109 1 96.94 353 PHE B N 1
ATOM 6112 C CA . PHE B 1 353 ? 16.25 12.82 -7.254 1 96.94 353 PHE B CA 1
ATOM 6113 C C . PHE B 1 353 ? 17.328 13.844 -7.605 1 96.94 353 PHE B C 1
ATOM 6115 O O . PHE B 1 353 ? 17.109 15.047 -7.473 1 96.94 353 PHE B O 1
ATOM 6122 N N . SER B 1 354 ? 18.5 13.383 -7.98 1 93.25 354 SER B N 1
ATOM 6123 C CA . SER B 1 354 ? 19.641 14.273 -8.219 1 93.25 354 SER B CA 1
ATOM 6124 C C . SER B 1 354 ? 19.469 15.039 -9.523 1 93.25 354 SER B C 1
ATOM 6126 O O . SER B 1 354 ? 19.641 16.266 -9.562 1 93.25 354 SER B O 1
ATOM 6128 N N . THR B 1 355 ? 19.141 14.305 -10.57 1 92.75 355 THR B N 1
ATOM 6129 C CA . THR B 1 355 ? 19.031 14.93 -11.891 1 92.75 355 THR B CA 1
ATOM 6130 C C . THR B 1 355 ? 17.609 15.43 -12.141 1 92.75 355 THR B C 1
ATOM 6132 O O . THR B 1 355 ? 17.391 16.219 -13.062 1 92.75 355 THR B O 1
ATOM 6135 N N . GLN B 1 356 ? 16.656 14.859 -11.367 1 92.38 356 GLN B N 1
ATOM 6136 C CA . GLN B 1 356 ? 15.227 15.141 -11.508 1 92.38 356 GLN B CA 1
ATOM 6137 C C . GLN B 1 356 ? 14.719 14.734 -12.883 1 92.38 356 GLN B C 1
ATOM 6139 O O . GLN B 1 356 ? 13.758 15.328 -13.391 1 92.38 356 GLN B O 1
ATOM 6144 N N . GLU B 1 357 ? 15.461 13.805 -13.445 1 95.38 357 GLU B N 1
ATOM 6145 C CA . GLU B 1 357 ? 15.016 13.234 -14.711 1 95.38 357 GLU B CA 1
ATOM 6146 C C . GLU B 1 357 ? 14.031 12.086 -14.484 1 95.38 357 GLU B C 1
ATOM 6148 O O . GLU B 1 357 ? 14.18 11.32 -13.531 1 95.38 357 GLU B O 1
ATOM 6153 N N . LYS B 1 358 ? 13.055 12.047 -15.43 1 96.81 358 LYS B N 1
ATOM 6154 C CA . LYS B 1 358 ? 12.055 10.984 -15.453 1 96.81 358 LYS B CA 1
ATOM 6155 C C . LYS B 1 358 ? 12.188 10.133 -16.719 1 96.81 358 LYS B C 1
ATOM 6157 O O . LYS B 1 358 ? 12.305 10.664 -17.828 1 96.81 358 LYS B O 1
ATOM 6162 N N . LYS B 1 359 ? 12.281 8.812 -16.531 1 98.06 359 LYS B N 1
ATOM 6163 C CA . LYS B 1 359 ? 12.352 7.883 -17.656 1 98.06 359 LYS B CA 1
ATOM 6164 C C . LYS B 1 359 ? 11.297 6.789 -17.531 1 98.06 359 LYS B C 1
ATOM 6166 O O . LYS B 1 359 ? 11.18 6.145 -16.484 1 98.06 359 LYS B O 1
ATOM 6171 N N . THR B 1 360 ? 10.531 6.648 -18.594 1 98.44 360 THR B N 1
ATOM 6172 C CA . THR B 1 360 ? 9.539 5.574 -18.656 1 98.44 360 THR B CA 1
ATOM 6173 C C . THR B 1 360 ? 10.031 4.43 -19.531 1 98.44 360 THR B C 1
ATOM 6175 O O . THR B 1 360 ? 10.523 4.656 -20.641 1 98.44 360 THR B O 1
ATOM 6178 N N . VAL B 1 361 ? 9.945 3.246 -18.984 1 97.69 361 VAL B N 1
ATOM 6179 C CA . VAL B 1 361 ? 10.359 2.037 -19.688 1 97.69 361 VAL B CA 1
ATOM 6180 C C . VAL B 1 361 ? 9.148 1.135 -19.922 1 97.69 361 VAL B C 1
ATOM 6182 O O . VAL B 1 361 ? 8.359 0.901 -19.016 1 97.69 361 VAL B O 1
ATOM 6185 N N . THR B 1 362 ? 8.953 0.703 -21.125 1 96.56 362 THR B N 1
ATOM 6186 C CA . THR B 1 362 ? 7.957 -0.3 -21.484 1 96.56 362 THR B CA 1
ATOM 6187 C C . THR B 1 362 ? 8.625 -1.545 -22.062 1 96.56 362 THR B C 1
ATOM 6189 O O . THR B 1 362 ? 8.93 -1.598 -23.25 1 96.56 362 THR B O 1
ATOM 6192 N N . PRO B 1 363 ? 8.828 -2.49 -21.188 1 93.81 363 PRO B N 1
ATOM 6193 C CA . PRO B 1 363 ? 9.492 -3.699 -21.688 1 93.81 363 PRO B CA 1
ATOM 6194 C C . PRO B 1 363 ? 8.664 -4.434 -22.75 1 93.81 363 PRO B C 1
ATOM 6196 O O . PRO B 1 363 ? 7.438 -4.32 -22.75 1 93.81 363 PRO B O 1
ATOM 6199 N N . GLU B 1 364 ? 9.344 -5.195 -23.562 1 87.94 364 GLU B N 1
ATOM 6200 C CA . GLU B 1 364 ? 8.672 -5.957 -24.609 1 87.94 364 GLU B CA 1
ATOM 6201 C C . GLU B 1 364 ? 7.828 -7.082 -24.016 1 87.94 364 GLU B C 1
ATOM 6203 O O . GLU B 1 364 ? 8.227 -7.703 -23.016 1 87.94 364 GLU B O 1
ATOM 6208 N N . HIS B 1 365 ? 6.719 -7.184 -24.641 1 81.88 365 HIS B N 1
ATOM 6209 C CA . HIS B 1 365 ? 5.875 -8.312 -24.281 1 81.88 365 HIS B CA 1
ATOM 6210 C C . HIS B 1 365 ? 6.199 -9.539 -25.125 1 81.88 365 HIS B C 1
ATOM 6212 O O . HIS B 1 365 ? 6.035 -9.516 -26.344 1 81.88 365 HIS B O 1
ATOM 6218 N N . GLU B 1 366 ? 6.809 -10.555 -24.578 1 77.88 366 GLU B N 1
ATOM 6219 C CA . GLU B 1 366 ? 7.203 -11.75 -25.312 1 77.88 366 GLU B CA 1
ATOM 6220 C C . GLU B 1 366 ? 6.023 -12.695 -25.516 1 77.88 366 GLU B C 1
ATOM 6222 O O . GLU B 1 366 ? 6.145 -13.719 -26.188 1 77.88 366 GLU B O 1
ATOM 6227 N N . GLY B 1 367 ? 4.871 -12.242 -25.031 1 72.88 367 GLY B N 1
ATOM 6228 C CA . GLY B 1 367 ? 3.715 -13.117 -25.125 1 72.88 367 GLY B CA 1
ATOM 6229 C C . GLY B 1 367 ? 3.627 -14.117 -23.984 1 72.88 367 GLY B C 1
ATOM 6230 O O . GLY B 1 367 ? 4.441 -14.078 -23.062 1 72.88 367 GLY B O 1
ATOM 6231 N N . GLY B 1 368 ? 2.596 -14.906 -23.969 1 68.88 368 GLY B N 1
ATOM 6232 C CA . GLY B 1 368 ? 2.391 -15.883 -22.906 1 68.88 368 GLY B CA 1
ATOM 6233 C C . GLY B 1 368 ? 1.73 -15.289 -21.688 1 68.88 368 GLY B C 1
ATOM 6234 O O . GLY B 1 368 ? 1.44 -14.094 -21.641 1 68.88 368 GLY B O 1
ATOM 6235 N N . GLY B 1 369 ? 1.476 -16.172 -20.75 1 73.19 369 GLY B N 1
ATOM 6236 C CA . GLY B 1 369 ? 0.831 -15.758 -19.5 1 73.19 369 GLY B CA 1
ATOM 6237 C C . GLY B 1 369 ? 1.758 -15 -18.578 1 73.19 369 GLY B C 1
ATOM 6238 O O . GLY B 1 369 ? 2.98 -15.07 -18.719 1 73.19 369 GLY B O 1
ATOM 6239 N N . HIS B 1 370 ? 1.23 -14.094 -17.688 1 74.88 370 HIS B N 1
ATOM 6240 C CA . HIS B 1 370 ? 1.951 -13.367 -16.641 1 74.88 370 HIS B CA 1
ATOM 6241 C C . HIS B 1 370 ? 2.969 -12.406 -17.25 1 74.88 370 HIS B C 1
ATOM 6243 O O . HIS B 1 370 ? 4.113 -12.336 -16.797 1 74.88 370 HIS B O 1
ATOM 6249 N N . GLY B 1 371 ? 2.66 -11.812 -18.359 1 75.62 371 GLY B N 1
ATOM 6250 C CA . GLY B 1 371 ? 3.512 -10.812 -18.984 1 75.62 371 GLY B CA 1
ATOM 6251 C C . GLY B 1 371 ? 4.746 -11.414 -19.641 1 75.62 371 GLY B C 1
ATOM 6252 O O . GLY B 1 371 ? 5.812 -10.789 -19.641 1 75.62 371 GLY B O 1
ATOM 6253 N N . GLY B 1 372 ? 4.699 -12.711 -20.031 1 84.56 372 GLY B N 1
ATOM 6254 C CA . GLY B 1 372 ? 5.863 -13.367 -20.609 1 84.56 372 GLY B CA 1
ATOM 6255 C C . GLY B 1 372 ? 6.645 -14.188 -19.594 1 84.56 372 GLY B C 1
ATOM 6256 O O . GLY B 1 372 ? 7.664 -14.789 -19.922 1 84.56 372 GLY B O 1
ATOM 6257 N N . GLY B 1 373 ? 6.184 -14.242 -18.422 1 90.25 373 GLY B N 1
ATOM 6258 C CA . GLY B 1 373 ? 6.863 -14.977 -17.359 1 90.25 373 GLY B CA 1
ATOM 6259 C C . GLY B 1 373 ? 6.887 -16.469 -17.594 1 90.25 373 GLY B C 1
ATOM 6260 O O . GLY B 1 373 ? 7.871 -17.141 -17.266 1 90.25 373 GLY B O 1
ATOM 6261 N N . ASP B 1 374 ? 5.855 -17.016 -18.188 1 92.31 374 ASP B N 1
ATOM 6262 C CA . ASP B 1 374 ? 5.785 -18.453 -18.469 1 92.31 374 ASP B CA 1
ATOM 6263 C C . ASP B 1 374 ? 6.855 -18.875 -19.469 1 92.31 374 ASP B C 1
ATOM 6265 O O . ASP B 1 374 ? 7.598 -19.828 -19.234 1 92.31 374 ASP B O 1
ATOM 6269 N N . LEU B 1 375 ? 6.934 -18.141 -20.516 1 93.25 375 LEU B N 1
ATOM 6270 C CA . LEU B 1 375 ? 7.941 -18.422 -21.547 1 93.25 375 LEU B CA 1
ATOM 6271 C C . LEU B 1 375 ? 9.344 -18.219 -20.984 1 93.25 375 LEU B C 1
ATOM 6273 O O . LEU B 1 375 ? 10.258 -18.984 -21.281 1 93.25 375 LEU B O 1
ATOM 6277 N N . GLY B 1 376 ? 9.484 -17.156 -20.219 1 94.69 376 GLY B N 1
ATOM 6278 C CA . GLY B 1 376 ? 10.773 -16.875 -19.609 1 94.69 376 GLY B CA 1
ATOM 6279 C C . GLY B 1 376 ? 11.25 -17.984 -18.688 1 94.69 376 GLY B C 1
ATOM 6280 O O . GLY B 1 376 ? 12.422 -18.359 -18.703 1 94.69 376 GLY B O 1
ATOM 6281 N N . LEU B 1 377 ? 10.367 -18.469 -17.891 1 96.75 377 LEU B N 1
ATOM 6282 C CA . LEU B 1 377 ? 10.711 -19.547 -16.969 1 96.75 377 LEU B CA 1
ATOM 6283 C C . LEU B 1 377 ? 11.047 -20.828 -17.734 1 96.75 377 LEU B C 1
ATOM 6285 O O . LEU B 1 377 ? 12.039 -21.484 -17.438 1 96.75 377 LEU B O 1
ATOM 6289 N N . ALA B 1 378 ? 10.227 -21.156 -18.734 1 96.69 378 ALA B N 1
ATOM 6290 C CA . ALA B 1 378 ? 10.508 -22.344 -19.547 1 96.69 378 ALA B CA 1
ATOM 6291 C C . ALA B 1 378 ? 11.875 -22.234 -20.219 1 96.69 378 ALA B C 1
ATOM 6293 O O . ALA B 1 378 ? 12.641 -23.203 -20.234 1 96.69 378 ALA B O 1
ATOM 6294 N N . ARG B 1 379 ? 12.18 -21.078 -20.734 1 96.31 379 ARG B N 1
ATOM 6295 C CA . ARG B 1 379 ? 13.461 -20.828 -21.375 1 96.31 379 ARG B CA 1
ATOM 6296 C C . ARG B 1 379 ? 14.617 -21.047 -20.406 1 96.31 379 ARG B C 1
ATOM 6298 O O . ARG B 1 379 ? 15.586 -21.734 -20.734 1 96.31 379 ARG B O 1
ATOM 6305 N N . ALA B 1 380 ? 14.477 -20.453 -19.266 1 97.81 380 ALA B N 1
ATOM 6306 C CA . ALA B 1 380 ? 15.523 -20.562 -18.25 1 97.81 380 ALA B CA 1
ATOM 6307 C C . ALA B 1 380 ? 15.719 -22.016 -17.828 1 97.81 380 ALA B C 1
ATOM 6309 O O . ALA B 1 380 ? 16.859 -22.469 -17.672 1 97.81 380 ALA B O 1
ATOM 6310 N N . PHE B 1 381 ? 14.617 -22.703 -17.656 1 98.31 381 PHE B N 1
ATOM 6311 C CA . PHE B 1 381 ? 14.672 -24.094 -17.203 1 98.31 381 PHE B CA 1
ATOM 6312 C C . PHE B 1 381 ? 15.312 -24.969 -18.266 1 98.31 381 PHE B C 1
ATOM 6314 O O . PHE B 1 381 ? 16.203 -25.766 -17.969 1 98.31 381 PHE B O 1
ATOM 6321 N N . VAL B 1 382 ? 14.875 -24.859 -19.5 1 98.38 382 VAL B N 1
ATOM 6322 C CA . VAL B 1 382 ? 15.398 -25.656 -20.594 1 98.38 382 VAL B CA 1
ATOM 6323 C C . VAL B 1 382 ? 16.891 -25.406 -20.766 1 98.38 382 VAL B C 1
ATOM 6325 O O . VAL B 1 382 ? 17.672 -26.344 -20.922 1 98.38 382 VAL B O 1
ATOM 6328 N N . LYS B 1 383 ? 17.25 -24.188 -20.641 1 98.25 383 LYS B N 1
ATOM 6329 C CA . LYS B 1 383 ? 18.656 -23.844 -20.734 1 98.25 383 LYS B CA 1
ATOM 6330 C C . LYS B 1 383 ? 19.453 -24.469 -19.578 1 98.25 383 LYS B C 1
ATOM 6332 O O . LYS B 1 383 ? 20.547 -24.984 -19.781 1 98.25 383 LYS B O 1
ATOM 6337 N N . ALA B 1 384 ? 18.922 -24.359 -18.406 1 98.5 384 ALA B N 1
ATOM 6338 C CA . ALA B 1 384 ? 19.578 -24.938 -17.234 1 98.5 384 ALA B CA 1
ATOM 6339 C C . ALA B 1 384 ? 19.766 -26.438 -17.406 1 98.5 384 ALA B C 1
ATOM 6341 O O . ALA B 1 384 ? 20.844 -26.969 -17.094 1 98.5 384 ALA B O 1
ATOM 6342 N N . VAL B 1 385 ? 18.766 -27.141 -17.922 1 98.44 385 VAL B N 1
ATOM 6343 C CA . VAL B 1 385 ? 18.828 -28.578 -18.125 1 98.44 385 VAL B CA 1
ATOM 6344 C C . VAL B 1 385 ? 19.859 -28.891 -19.219 1 98.44 385 VAL B C 1
ATOM 6346 O O . VAL B 1 385 ? 20.703 -29.766 -19.031 1 98.44 385 VAL B O 1
ATOM 6349 N N . ALA B 1 386 ? 19.781 -28.188 -20.312 1 98.12 386 ALA B N 1
ATOM 6350 C CA . ALA B 1 386 ? 20.688 -28.422 -21.438 1 98.12 386 ALA B CA 1
ATOM 6351 C C . ALA B 1 386 ? 22.141 -28.25 -21.016 1 98.12 386 ALA B C 1
ATOM 6353 O O . ALA B 1 386 ? 23 -29.062 -21.391 1 98.12 386 ALA B O 1
ATOM 6354 N N . ASP B 1 387 ? 22.391 -27.234 -20.219 1 97.44 387 ASP B N 1
ATOM 6355 C CA . ASP B 1 387 ? 23.75 -26.891 -19.844 1 97.44 387 ASP B CA 1
ATOM 6356 C C . ASP B 1 387 ? 24.141 -27.562 -18.531 1 97.44 387 ASP B C 1
ATOM 6358 O O . ASP B 1 387 ? 25.297 -27.453 -18.094 1 97.44 387 ASP B O 1
ATOM 6362 N N . LYS B 1 388 ? 23.25 -28.266 -17.922 1 96.88 388 LYS B N 1
ATOM 6363 C CA . LYS B 1 388 ? 23.453 -28.875 -16.609 1 96.88 388 LYS B CA 1
ATOM 6364 C C . LYS B 1 388 ? 24 -27.859 -15.617 1 96.88 388 LYS B C 1
ATOM 6366 O O . LYS B 1 388 ? 24.984 -28.125 -14.93 1 96.88 388 LYS B O 1
ATOM 6371 N N . ASP B 1 389 ? 23.391 -26.688 -15.625 1 97.56 389 ASP B N 1
ATOM 6372 C CA . ASP B 1 389 ? 23.797 -25.578 -14.773 1 97.56 389 ASP B CA 1
ATOM 6373 C C . ASP B 1 389 ? 22.594 -24.844 -14.188 1 97.56 389 ASP B C 1
ATOM 6375 O O . ASP B 1 389 ? 21.969 -24.031 -14.867 1 97.56 389 ASP B O 1
ATOM 6379 N N . ALA B 1 390 ? 22.359 -25.078 -12.914 1 97.44 390 ALA B N 1
ATOM 6380 C CA . ALA B 1 390 ? 21.188 -24.547 -12.227 1 97.44 390 ALA B CA 1
ATOM 6381 C C . ALA B 1 390 ? 21.25 -23.031 -12.117 1 97.44 390 ALA B C 1
ATOM 6383 O O . ALA B 1 390 ? 20.25 -22.359 -11.852 1 97.44 390 ALA B O 1
ATOM 6384 N N . LYS B 1 391 ? 22.453 -22.438 -12.32 1 96.44 391 LYS B N 1
ATOM 6385 C CA . LYS B 1 391 ? 22.641 -21 -12.188 1 96.44 391 LYS B CA 1
ATOM 6386 C C . LYS B 1 391 ? 21.781 -20.234 -13.195 1 96.44 391 LYS B C 1
ATOM 6388 O O . LYS B 1 391 ? 21.453 -19.062 -12.992 1 96.44 391 LYS B O 1
ATOM 6393 N N . HIS B 1 392 ? 21.344 -20.922 -14.305 1 97.5 392 HIS B N 1
ATOM 6394 C CA . HIS B 1 392 ? 20.531 -20.281 -15.336 1 97.5 392 HIS B CA 1
ATOM 6395 C C . HIS B 1 392 ? 19.141 -19.953 -14.812 1 97.5 392 HIS B C 1
ATOM 6397 O O . HIS B 1 392 ? 18.438 -19.109 -15.375 1 97.5 392 HIS B O 1
ATOM 6403 N N . LEU B 1 393 ? 18.734 -20.625 -13.734 1 97.69 393 LEU B N 1
ATOM 6404 C CA . LEU B 1 393 ? 17.438 -20.328 -13.148 1 97.69 393 LEU B CA 1
ATOM 6405 C C . LEU B 1 393 ? 17.484 -19.047 -12.344 1 97.69 393 LEU B C 1
ATOM 6407 O O . LEU B 1 393 ? 16.438 -18.422 -12.102 1 97.69 393 LEU B O 1
ATOM 6411 N N . GLY B 1 394 ? 18.656 -18.672 -11.836 1 95.94 394 GLY B N 1
ATOM 6412 C CA . GLY B 1 394 ? 18.812 -17.422 -11.102 1 95.94 394 GLY B CA 1
ATOM 6413 C C . GLY B 1 394 ? 18.281 -17.5 -9.68 1 95.94 394 GLY B C 1
ATOM 6414 O O . GLY B 1 394 ? 18.203 -16.484 -8.992 1 95.94 394 GLY B O 1
ATOM 6415 N N . VAL B 1 395 ? 17.828 -18.641 -9.219 1 95.56 395 VAL B N 1
ATOM 6416 C CA . VAL B 1 395 ? 17.266 -18.844 -7.895 1 95.56 395 VAL B CA 1
ATOM 6417 C C . VAL B 1 395 ? 17.516 -20.281 -7.449 1 95.56 395 VAL B C 1
ATOM 6419 O O . VAL B 1 395 ? 17.5 -21.203 -8.266 1 95.56 395 VAL B O 1
ATOM 6422 N N . THR B 1 396 ? 17.812 -20.5 -6.195 1 95.25 396 THR B N 1
ATOM 6423 C CA . THR B 1 396 ? 18.031 -21.844 -5.66 1 95.25 396 THR B CA 1
ATOM 6424 C C . THR B 1 396 ? 16.766 -22.375 -4.988 1 95.25 396 THR B C 1
ATOM 6426 O O . THR B 1 396 ? 15.875 -21.594 -4.637 1 95.25 396 THR B O 1
ATOM 6429 N N . PRO B 1 397 ? 16.672 -23.688 -4.871 1 96 397 PRO B N 1
ATOM 6430 C CA . PRO B 1 397 ? 15.547 -24.234 -4.105 1 96 397 PRO B CA 1
ATOM 6431 C C . PRO B 1 397 ? 15.438 -23.641 -2.705 1 96 397 PRO B C 1
ATOM 6433 O O . PRO B 1 397 ? 14.328 -23.422 -2.207 1 96 397 PRO B O 1
ATOM 6436 N N . GLU B 1 398 ? 16.562 -23.297 -2.1 1 94.06 398 GLU B N 1
ATOM 6437 C CA . GLU B 1 398 ? 16.578 -22.688 -0.774 1 94.06 398 GLU B CA 1
ATOM 6438 C C . GLU B 1 398 ? 15.961 -21.297 -0.811 1 94.06 398 GLU B C 1
ATOM 6440 O O . GLU B 1 398 ? 15.258 -20.891 0.116 1 94.06 398 GLU B O 1
ATOM 6445 N N . ASP B 1 399 ? 16.25 -20.516 -1.855 1 94.38 399 ASP B N 1
ATOM 6446 C CA . ASP B 1 399 ? 15.641 -19.188 -2.027 1 94.38 399 ASP B CA 1
ATOM 6447 C C . ASP B 1 399 ? 14.117 -19.297 -2.107 1 94.38 399 ASP B C 1
ATOM 6449 O O . ASP B 1 399 ? 13.406 -18.484 -1.507 1 94.38 399 ASP B O 1
ATOM 6453 N N . VAL B 1 400 ? 13.664 -20.297 -2.846 1 96.31 400 VAL B N 1
ATOM 6454 C CA . VAL B 1 400 ? 12.234 -20.484 -3.037 1 96.31 400 VAL B CA 1
ATOM 6455 C C . VAL B 1 400 ? 11.586 -20.891 -1.716 1 96.31 400 VAL B C 1
ATOM 6457 O O . VAL B 1 400 ? 10.5 -20.406 -1.375 1 96.31 400 VAL B O 1
ATOM 6460 N N . LEU B 1 401 ? 12.273 -21.797 -0.984 1 96.38 401 LEU B N 1
ATOM 6461 C CA . LEU B 1 401 ? 11.766 -22.188 0.326 1 96.38 401 LEU B CA 1
ATOM 6462 C C . LEU B 1 401 ? 11.633 -20.984 1.245 1 96.38 401 LEU B C 1
ATOM 6464 O O . LEU B 1 401 ? 10.617 -20.828 1.931 1 96.38 401 LEU B O 1
ATOM 6468 N N . ARG B 1 402 ? 12.578 -20.125 1.223 1 94.94 402 ARG B N 1
ATOM 6469 C CA . ARG B 1 402 ? 12.57 -18.938 2.08 1 94.94 402 ARG B CA 1
ATOM 6470 C C . ARG B 1 402 ? 11.375 -18.047 1.766 1 94.94 402 ARG B C 1
ATOM 6472 O O . ARG B 1 402 ? 10.727 -17.531 2.676 1 94.94 402 ARG B O 1
ATOM 6479 N N . SER B 1 403 ? 11.125 -17.812 0.527 1 95.94 403 SER B N 1
ATOM 6480 C CA . SER B 1 403 ? 9.992 -16.969 0.165 1 95.94 403 SER B CA 1
ATOM 6481 C C . SER B 1 403 ? 8.664 -17.625 0.547 1 95.94 403 SER B C 1
ATOM 6483 O O . SER B 1 403 ? 7.723 -16.938 0.944 1 95.94 403 SER B O 1
ATOM 6485 N N . HIS B 1 404 ? 8.586 -19 0.411 1 98.06 404 HIS B N 1
ATOM 6486 C CA . HIS B 1 404 ? 7.383 -19.719 0.847 1 98.06 404 HIS B CA 1
ATOM 6487 C C . HIS B 1 404 ? 7.199 -19.609 2.357 1 98.06 404 HIS B C 1
ATOM 6489 O O . HIS B 1 404 ? 6.078 -19.406 2.836 1 98.06 404 HIS B O 1
ATOM 6495 N N . LEU B 1 405 ? 8.312 -19.734 3.096 1 98.19 405 LEU B N 1
ATOM 6496 C CA . LEU B 1 405 ? 8.234 -19.609 4.547 1 98.19 405 LEU B CA 1
ATOM 6497 C C . LEU B 1 405 ? 7.758 -18.219 4.949 1 98.19 405 LEU B C 1
ATOM 6499 O O . LEU B 1 405 ? 7.055 -18.062 5.953 1 98.19 405 LEU B O 1
ATOM 6503 N N . MET B 1 406 ? 8.125 -17.219 4.191 1 98.25 406 MET B N 1
ATOM 6504 C CA . MET B 1 406 ? 7.633 -15.867 4.438 1 98.25 406 MET B CA 1
ATOM 6505 C C . MET B 1 406 ? 6.117 -15.812 4.301 1 98.25 406 MET B C 1
ATOM 6507 O O . MET B 1 406 ? 5.445 -15.125 5.078 1 98.25 406 MET B O 1
ATOM 6511 N N . VAL B 1 407 ? 5.551 -16.531 3.332 1 98.75 407 VAL B N 1
ATOM 6512 C CA . VAL B 1 407 ? 4.105 -16.578 3.154 1 98.75 407 VAL B CA 1
ATOM 6513 C C . VAL B 1 407 ? 3.459 -17.266 4.352 1 98.75 407 VAL B C 1
ATOM 6515 O O . VAL B 1 407 ? 2.459 -16.797 4.891 1 98.75 407 VAL B O 1
ATOM 6518 N N . PHE B 1 408 ? 4.062 -18.406 4.742 1 98.75 408 PHE B N 1
ATOM 6519 C CA . PHE B 1 408 ? 3.549 -19.125 5.902 1 98.75 408 PHE B CA 1
ATOM 6520 C C . PHE B 1 408 ? 3.623 -18.25 7.152 1 98.75 408 PHE B C 1
ATOM 6522 O O . PHE B 1 408 ? 2.701 -18.25 7.969 1 98.75 408 PHE B O 1
ATOM 6529 N N . ALA B 1 409 ? 4.723 -17.516 7.324 1 98.81 409 ALA B N 1
ATOM 6530 C CA . ALA B 1 409 ? 4.875 -16.625 8.469 1 98.81 409 ALA B CA 1
ATOM 6531 C C . ALA B 1 409 ? 3.809 -15.531 8.453 1 98.81 409 ALA B C 1
ATOM 6533 O O . ALA B 1 409 ? 3.27 -15.172 9.5 1 98.81 409 ALA B O 1
ATOM 6534 N N . SER B 1 410 ? 3.504 -15 7.324 1 98.81 410 SER B N 1
ATOM 6535 C CA . SER B 1 410 ? 2.465 -13.984 7.176 1 98.81 410 SER B CA 1
ATOM 6536 C C . SER B 1 410 ? 1.103 -14.523 7.598 1 98.81 410 SER B C 1
ATOM 6538 O O . SER B 1 410 ? 0.34 -13.836 8.281 1 98.81 410 SER B O 1
ATOM 6540 N N . GLU B 1 411 ? 0.82 -15.758 7.137 1 98.69 411 GLU B N 1
ATOM 6541 C CA . GLU B 1 411 ? -0.445 -16.375 7.516 1 98.69 411 GLU B CA 1
ATOM 6542 C C . GLU B 1 411 ? -0.497 -16.656 9.016 1 98.69 411 GLU B C 1
ATOM 6544 O O . GLU B 1 411 ? -1.538 -16.469 9.648 1 98.69 411 GLU B O 1
ATOM 6549 N N . ALA B 1 412 ? 0.632 -17.109 9.562 1 98.56 412 ALA B N 1
ATOM 6550 C CA . ALA B 1 412 ? 0.696 -17.328 11.008 1 98.56 412 ALA B CA 1
ATOM 6551 C C . ALA B 1 412 ? 0.427 -16.031 11.766 1 98.56 412 ALA B C 1
ATOM 6553 O O . ALA B 1 412 ? -0.3 -16.031 12.758 1 98.56 412 ALA B O 1
ATOM 6554 N N . SER B 1 413 ? 1.021 -14.961 11.297 1 98.88 413 SER B N 1
ATOM 6555 C CA . SER B 1 413 ? 0.786 -13.656 11.898 1 98.88 413 SER B CA 1
ATOM 6556 C C . SER B 1 413 ? -0.692 -13.281 11.852 1 98.88 413 SER B C 1
ATOM 6558 O O . SER B 1 413 ? -1.254 -12.836 12.852 1 98.88 413 SER B O 1
ATOM 6560 N N . ARG B 1 414 ? -1.331 -13.422 10.703 1 98.69 414 ARG B N 1
ATOM 6561 C CA . ARG B 1 414 ? -2.748 -13.117 10.539 1 98.69 414 ARG B CA 1
ATOM 6562 C C . ARG B 1 414 ? -3.598 -13.906 11.531 1 98.69 414 ARG B C 1
ATOM 6564 O O . ARG B 1 414 ? -4.453 -13.336 12.219 1 98.69 414 ARG B O 1
ATOM 6571 N N . LYS B 1 415 ? -3.346 -15.203 11.641 1 98.19 415 LYS B N 1
ATOM 6572 C CA . LYS B 1 415 ? -4.168 -16.109 12.445 1 98.19 415 LYS B CA 1
ATOM 6573 C C . LYS B 1 415 ? -3.93 -15.875 13.938 1 98.19 415 LYS B C 1
ATOM 6575 O O . LYS B 1 415 ? -4.855 -15.984 14.742 1 98.19 415 LYS B O 1
ATOM 6580 N N . GLN B 1 416 ? -2.678 -15.5 14.312 1 98.12 416 GLN B N 1
ATOM 6581 C CA . GLN B 1 416 ? -2.32 -15.406 15.727 1 98.12 416 GLN B CA 1
ATOM 6582 C C . GLN B 1 416 ? -2.379 -13.961 16.219 1 98.12 416 GLN B C 1
ATOM 6584 O O . GLN B 1 416 ? -2.25 -13.695 17.406 1 98.12 416 GLN B O 1
ATOM 6589 N N . SER B 1 417 ? -2.543 -13.008 15.305 1 97.25 417 SER B N 1
ATOM 6590 C CA . SER B 1 417 ? -2.533 -11.586 15.625 1 97.25 417 SER B CA 1
ATOM 6591 C C . SER B 1 417 ? -1.256 -11.195 16.359 1 97.25 417 SER B C 1
ATOM 6593 O O . SER B 1 417 ? -1.312 -10.562 17.422 1 97.25 417 SER B O 1
ATOM 6595 N N . LYS B 1 418 ? -0.139 -11.586 15.773 1 98.25 418 LYS B N 1
ATOM 6596 C CA . LYS B 1 418 ? 1.172 -11.297 16.344 1 98.25 418 LYS B CA 1
ATOM 6597 C C . LYS B 1 418 ? 2.172 -10.906 15.258 1 98.25 418 LYS B C 1
ATOM 6599 O O . LYS B 1 418 ? 1.991 -11.25 14.094 1 98.25 418 LYS B O 1
ATOM 6604 N N . VAL B 1 419 ? 3.133 -10.133 15.695 1 98.81 419 VAL B N 1
ATOM 6605 C CA . VAL B 1 419 ? 4.305 -9.945 14.844 1 98.81 419 VAL B CA 1
ATOM 6606 C C . VAL B 1 419 ? 5.184 -11.195 14.898 1 98.81 419 VAL B C 1
ATOM 6608 O O . VAL B 1 419 ? 5.512 -11.688 15.977 1 98.81 419 VAL B O 1
ATOM 6611 N N . ILE B 1 420 ? 5.508 -11.742 13.766 1 98.81 420 ILE B N 1
ATOM 6612 C CA . ILE B 1 420 ? 6.344 -12.938 13.695 1 98.81 420 ILE B CA 1
ATOM 6613 C C . ILE B 1 420 ? 7.797 -12.539 13.453 1 98.81 420 ILE B C 1
ATOM 6615 O O . ILE B 1 420 ? 8.094 -11.797 12.508 1 98.81 420 ILE B O 1
ATOM 6619 N N . ASP B 1 421 ? 8.688 -12.969 14.375 1 98.5 421 ASP B N 1
ATOM 6620 C CA . ASP B 1 421 ? 10.117 -12.906 14.078 1 98.5 421 ASP B CA 1
ATOM 6621 C C . ASP B 1 421 ? 10.5 -13.914 13 1 98.5 421 ASP B C 1
ATOM 6623 O O . ASP B 1 421 ? 10.602 -15.109 13.266 1 98.5 421 ASP B O 1
ATOM 6627 N N . TYR B 1 422 ? 10.711 -13.453 11.859 1 98.19 422 TYR B N 1
ATOM 6628 C CA . TYR B 1 422 ? 10.883 -14.352 10.719 1 98.19 422 TYR B CA 1
ATOM 6629 C C . TYR B 1 422 ? 12.141 -15.195 10.867 1 98.19 422 TYR B C 1
ATOM 6631 O O . TYR B 1 422 ? 12.156 -16.375 10.492 1 98.19 422 TYR B O 1
ATOM 6639 N N . VAL B 1 423 ? 13.211 -14.617 11.367 1 97.06 423 VAL B N 1
ATOM 6640 C CA . VAL B 1 423 ? 14.469 -15.336 11.523 1 97.06 423 VAL B CA 1
ATOM 6641 C C . VAL B 1 423 ? 14.258 -16.547 12.43 1 97.06 423 VAL B C 1
ATOM 6643 O O . VAL B 1 423 ? 14.672 -17.656 12.086 1 97.06 423 VAL B O 1
ATOM 6646 N N . GLU B 1 424 ? 13.641 -16.328 13.516 1 97.69 424 GLU B N 1
ATOM 6647 C CA . GLU B 1 424 ? 13.344 -17.422 14.438 1 97.69 424 GLU B CA 1
ATOM 6648 C C . GLU B 1 424 ? 12.367 -18.422 13.82 1 97.69 424 GLU B C 1
ATOM 6650 O O . GLU B 1 424 ? 12.523 -19.625 13.984 1 97.69 424 GLU B O 1
ATOM 6655 N N . PHE B 1 425 ? 11.391 -17.922 13.164 1 98.06 425 PHE B N 1
ATOM 6656 C CA . PHE B 1 425 ? 10.391 -18.75 12.516 1 98.06 425 PHE B CA 1
ATOM 6657 C C . PHE B 1 425 ? 11.039 -19.703 11.508 1 98.06 425 PHE B C 1
ATOM 6659 O O . PHE B 1 425 ? 10.781 -20.906 11.531 1 98.06 425 PHE B O 1
ATOM 6666 N N . GLU B 1 426 ? 11.828 -19.141 10.633 1 96.06 426 GLU B N 1
ATOM 6667 C CA . GLU B 1 426 ? 12.523 -19.922 9.617 1 96.06 426 GLU B CA 1
ATOM 6668 C C . GLU B 1 426 ? 13.391 -21 10.25 1 96.06 426 GLU B C 1
ATOM 6670 O O . GLU B 1 426 ? 13.359 -22.156 9.836 1 96.06 426 GLU B O 1
ATOM 6675 N N . LYS B 1 427 ? 14.188 -20.609 11.242 1 95.56 427 LYS B N 1
ATOM 6676 C CA . LYS B 1 427 ? 15.07 -21.531 11.93 1 95.56 427 LYS B CA 1
ATOM 6677 C C . LYS B 1 427 ? 14.273 -22.672 12.57 1 95.56 427 LYS B C 1
ATOM 6679 O O . LYS B 1 427 ? 14.633 -23.844 12.414 1 95.56 427 LYS B O 1
ATOM 6684 N N . GLU B 1 428 ? 13.258 -22.344 13.211 1 96.44 428 GLU B N 1
ATOM 6685 C CA . GLU B 1 428 ? 12.438 -23.328 13.914 1 96.44 428 GLU B CA 1
ATOM 6686 C C . GLU B 1 428 ? 11.781 -24.297 12.938 1 96.44 428 GLU B C 1
ATOM 6688 O O . GLU B 1 428 ? 11.781 -25.516 13.156 1 96.44 428 GLU B O 1
ATOM 6693 N N . GLN B 1 429 ? 11.227 -23.734 11.883 1 94.81 429 GLN B N 1
ATOM 6694 C CA . GLN B 1 429 ? 10.492 -24.562 10.93 1 94.81 429 GLN B CA 1
ATOM 6695 C C . GLN B 1 429 ? 11.438 -25.484 10.18 1 94.81 429 GLN B C 1
ATOM 6697 O O . GLN B 1 429 ? 11.125 -26.672 9.977 1 94.81 429 GLN B O 1
ATOM 6702 N N . LYS B 1 430 ? 12.555 -25 9.773 1 91.38 430 LYS B N 1
ATOM 6703 C CA . LYS B 1 430 ? 13.539 -25.828 9.102 1 91.38 430 LYS B CA 1
ATOM 6704 C C . LYS B 1 430 ? 14.055 -26.938 10.023 1 91.38 430 LYS B C 1
ATOM 6706 O O . LYS B 1 430 ? 14.25 -28.078 9.594 1 91.38 430 LYS B O 1
ATOM 6711 N N . ALA B 1 431 ? 14.297 -26.609 11.297 1 92.19 431 ALA B N 1
ATOM 6712 C CA . ALA B 1 431 ? 14.773 -27.594 12.266 1 92.19 431 ALA B CA 1
ATOM 6713 C C . ALA B 1 431 ? 13.734 -28.688 12.5 1 92.19 431 ALA B C 1
ATOM 6715 O O . ALA B 1 431 ? 14.086 -29.859 12.672 1 92.19 431 ALA B O 1
ATOM 6716 N N . MET B 1 432 ? 12.594 -28.312 12.461 1 93 432 MET B N 1
ATOM 6717 C CA . MET B 1 432 ? 11.508 -29.25 12.75 1 93 432 MET B CA 1
ATOM 6718 C C . MET B 1 432 ? 11.352 -30.266 11.625 1 93 432 MET B C 1
ATOM 6720 O O . MET B 1 432 ? 11.055 -31.438 11.875 1 93 432 MET B O 1
ATOM 6724 N N . TYR B 1 433 ? 11.617 -29.812 10.375 1 89 433 TYR B N 1
ATOM 6725 C CA . TYR B 1 433 ? 11.25 -30.703 9.273 1 89 433 TYR B CA 1
ATOM 6726 C C . TYR B 1 433 ? 12.492 -31.172 8.516 1 89 433 TYR B C 1
ATOM 6728 O O . TYR B 1 433 ? 12.391 -31.953 7.57 1 89 433 TYR B O 1
ATOM 6736 N N . SER B 1 434 ? 13.68 -30.578 8.836 1 78.5 434 SER B N 1
ATOM 6737 C CA . SER B 1 434 ? 14.898 -31.078 8.211 1 78.5 434 SER B CA 1
ATOM 6738 C C . SER B 1 434 ? 15.367 -32.375 8.859 1 78.5 434 SER B C 1
ATOM 674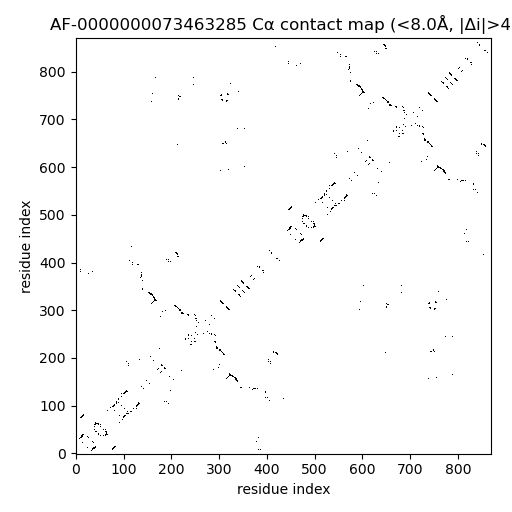0 O O . SER B 1 434 ? 16.344 -32.969 8.414 1 78.5 434 SER B O 1
ATOM 6742 N N . LYS B 1 435 ? 14.75 -33 9.992 1 59.91 435 LYS B N 1
ATOM 6743 C CA . LYS B 1 435 ? 15.273 -34.219 10.602 1 59.91 435 LYS B CA 1
ATOM 6744 C C . LYS B 1 435 ? 14.969 -35.438 9.719 1 59.91 435 LYS B C 1
ATOM 6746 O O . LYS B 1 435 ? 13.93 -35.5 9.07 1 59.91 435 LYS B O 1
#

Foldseek 3Di:
DPDPPLQAAFEEEEFDLPDLSVLLQVLCLVPVSHYAHAAYEDLDPVSQVVSCVSRVHDPVRYHNGLVRNLVVADDGAAYEADDAQQCQLVSLLSVLVSNHAYEYEPPNHADLLSLLSSQVSCPPHLHQYHYNLLLCQFLLLVVVLVVLVVCLQPQWFEKEKEFAAEQQNCLQPQQLHDNQEPVNHHAPCRVPVLSVLLSVCVNNPPFAWFWKAKAFFADAQAQVNDDVQQPPDFFLVPGPCNVVDPNALCVSAQVVQVDPDDDPVNSNVVQAVDRHNVRSVVSLVPHSSGTDSHNHPGGHTQKMKMKTATPVRHIYIYIYHNHDHDRRQMWMWIHGPFWIWTDRLQKIWIAGNVVRDIDIDGGDQPDGPSSCSSSRQSVLSSVCSSVSHNVSNVARSVSSSLSSLVSVSHVVNHVVVDMDRSVVSVVVSSVVNVD/DPDPPLQAAFEEEEFDLPDLSVLLQVLCLVPVSHYAHAAYEDLDPVSQVVSCVSRVHDPVRYHNGLVRNLVVADDGAAYEADDAQQCQLVSLLSVLVSNHAYEYEPPNHADLLSLLSSQVSCPPHLHQYHYNLLLCQFLLLVVVLVVLVVCLQPQWFEKEKEFAAEQQNCLQPQQLHDNQEPVNHHAPCRVPVLSVLLSVCVNNPPFAWFWKAKAFFADAQAQVNDDVQQPPDFFLVPGPCNVVDPNALCVSAQVVQVDPDDDPVNSNVVQAVDRHNVRSVVSLVPHSSGTDSHNHPGGHTQKMKMKTATPVRHIYIYIYHNHDHDRRQMWMWIHGPFWIWTDRLQKIWIAGNVVRDIDIDGGDQPDGPSSCSSSRQSVLSSVCSSVSHNVSNVARSVSSSLSSLVSVSHVVNNVVVDMDRSVVSVVVSSVVNVD

Organism: Mycosarcoma maydis (NCBI:txid5270)

pLDDT: mean 95.08, std 8.29, range [26.3, 98.94]

Radius of gyration: 30.6 Å; Cα contacts (8 Å, |Δi|>4): 1900; chains: 2; bounding box: 75×95×71 Å

Secondary structure (DSSP, 8-state):
--S----PPEEEEEE--SHHHHHHHHHHHH-TTTEEEEEEE-S-HHHHHHHHHHHT--GGGEESSHHHHHTT---SSEEEE-S-GGGHHHHHHHHTTTT-EEEEPSSS-SSHHHHHHHHHHHTTSS--EEE--GGGGSHHHHHHHHHHHHTTT-SEEEEEEEEE--HHHHIIIIIISTTS-TTTS--HHHHHHHHHHHHHHHHHTT--EEEEEEEEE--SSSGGG--GGGTT--BGGG-TTGGG-TT-HIIIIIHHHHSSS--SS-GGGGT-SS-SHHHHHHHHHHSGGGB-TTSS---S-SEEEEEEEETTS-EEEEEEES--SSSS--EEEEEETTEEEEE-SS-EEEEETTT--EEEE------SSGGGHHHHHHHHHHHHHHHT-GGGGSS-HHHHHHHHHHHHHHHHHHHHTS-EEHHHHHHHHHHHH--/--S----PPEEEEEE--SHHHHHHHHHHHH-TTTEEEEEEE-S-HHHHHHHHHHHT--GGGEESSHHHHHTT---SSEEEE-S-GGGHHHHHHHHTTTT-EEEEPSSS-SSHHHHHHHHHHHTTSS--EEE--GGGGSHHHHHHHHHHHHTTT-SEEEEEEEEE--HHHHIIIIIISTTS-TTTS--HHHHHHHHHHHHHHHHHTT--EEEEEEEEE--SSSGGG--GGGTT--BGGG-TTGGG-TT-HIIIIIHHHHSSS--SS-GGGGT-SS-SHHHHHHHHHHSGGGB-TTSS---S-SEEEEEEEETTS-EEEEEEES--SSSS--EEEEEETTEEEEE-SS-EEEEETTT--EEEE------SSGGGHHHHHHHHHHHHHHHT-GGGGSS-HHHHHHHHHHHHHHHHHHHHTS-EEHHHHHHHHHHHH--